Protein 7S5F (pdb70)

Secondary structure (DSSP, 8-state):
-EEEPTTS-EEESB-EE-TT--TTTHHHHHHHHHHHT--EEE--GGGS-HHHHHHHHHHHHHTTSS-STT-EEEEEE-GGGTT-HHHHHHHHHHHHT-S-EEEEEE--S--B----TT-----B-TTS-B-B--SS-HHHHHHHHHHHHHTTSEEEEEEES--HHHHHHHHHH-SS--SEEEEE-BTTB--HHHHHHHHHTT-EEEEESTT--HHHHHHHH-PPPGGG-HHHHHHHHHHT--HHHHHHHHHHHTT-EE----SSHHHHHHHH--SS----HHHHHHHHTT---------HHHHTS-TT-/-EEE-TTS-EEESB-EE-TT--TTTHHHHHHHHHHHT--EEE--GGGT-HHHHHHHHHHHHHTTS--GGG-EEEEEE-GGGTT-HHHHHHHHHHHHT-S-EEEEEE--S--B----TT-----B-TTS-B-B--S--HHHHHHHHHHHHHTTSEEEEEEES--HHHHHHHHHH-SSPPSEEEEE-BTTB--HHHHHHHHHTT-EEEEESTT--HHHHHHHH-PPPGGG-HHHHHHHHHHT--HHHHHHHHHHHTT-EE----S-HHHHHHHH--SS----HHHHHHHHTT---------HHHHTS-TT-/-EEE-TTS-EEESBEEE-TT--GGGHHHHHHHHHHHT--EEE--GGGS-HHHHHHHHHHHHHTTSS-GGG-EEEEEE-GGGTT-HHHHHHHHHHHHT-S-EEEEEE--S--B----TT-----B-TTS-B-B--SS-HHHHHHHHHHHHHTTSEEEEEEES--HHHHHHHHHH-SSPPSEEEEE-BTTB--HHHHHHHHHTT-EEEEESTT--HHHHHHHT-PPPGGG-HHHHHHHHHHT--HHHHHHHHHHHTT-EE----S-HHHHHHHH--SS----HHHHHHHHTT---------HHHHTS-TT-/-EEE-TTS-EEESBEEE-TT--TTTHHHHHHHHHHHT--EEE--GGGT-HHHHHHHHHHHHHTTS--GGG-EEEEEE-GGGTT-HHHHHHHHHHHHT-S-EEEEEE--S--B----TT-----B-TTS-B-B--SS-HHHHHHHHHHHHHTTSEEEEEEES--HHHHHHHHHH-SSPPSEEEEE-BTTB--HHHHHHHHHTT-EEEEESTT--HHHHHHHH-PPPSTT-HHHHHHHHHHT--HHHHHHHHHHHTT-EE----S-HHHHHHHH--SS----HHHHHHHHTT---------HHHHTS-TT-

Nearest PDB structures (foldseek):
  7s5f-assembly2_A  TM=1.002E+00  e=2.301E-65  Apium graveolens
  7s5i-assembly1_A  TM=9.708E-01  e=1.648E-49  Prunus persica
  3mc5-assembly1_A  TM=9.500E-01  e=1.338E-39  Homo sapiens
  2pdc-assembly1_A  TM=9.347E-01  e=1.436E-38  Homo sapiens
  1frb-assembly1_A  TM=9.331E-01  e=3.397E-37  Mus musculus

Solvent-accessible surface area: 50575 Å² total; per-residue (Å²): 144,47,41,87,5,76,48,53,76,143,1,30,1,8,0,0,6,0,74,75,7,82,139,82,74,0,53,77,5,0,4,14,0,3,17,35,16,2,57,1,0,4,0,0,20,36,44,113,2,5,96,34,0,0,74,0,0,95,20,0,51,88,27,65,56,14,140,40,121,86,4,10,0,0,0,1,1,14,0,2,2,4,45,67,5,44,97,8,0,100,33,2,10,155,59,1,93,18,159,39,0,5,0,1,0,0,15,25,38,32,9,5,111,66,28,25,49,20,82,7,134,26,26,80,54,146,112,32,54,7,68,61,38,127,110,61,64,36,65,46,1,0,62,54,0,20,98,0,44,144,76,50,30,3,86,2,2,0,0,1,27,1,59,56,178,50,0,128,63,0,27,72,40,9,185,65,85,0,2,0,0,5,0,3,2,3,0,10,10,6,40,73,87,9,13,154,41,0,67,153,104,42,1,9,0,0,3,29,22,10,23,2,15,27,135,49,1,64,158,124,56,59,20,94,11,0,44,106,20,85,28,0,123,155,5,20,114,120,39,138,23,32,38,13,15,0,1,0,30,8,4,2,53,38,97,0,0,2,10,1,77,8,46,108,53,176,122,0,71,46,5,38,61,0,86,94,30,126,8,40,85,110,3,38,101,88,0,123,94,11,73,111,104,109,76,5,26,42,14,24,178,63,7,39,55,77,53,88,132,145,44,39,90,5,76,46,54,79,142,1,31,2,9,0,1,6,0,67,78,13,94,118,90,52,0,64,86,0,0,39,27,0,2,111,63,35,2,71,0,0,4,0,0,19,35,42,72,6,4,90,35,0,0,83,0,0,99,74,0,52,86,90,127,70,15,143,43,121,69,2,10,0,1,0,1,0,15,0,2,1,4,42,41,4,31,51,5,0,104,21,1,11,139,44,1,94,15,152,38,0,4,0,1,0,0,14,20,0,0,1,4,111,61,26,25,54,19,28,4,20,20,24,19,33,135,114,23,14,3,71,15,32,31,95,23,11,2,39,40,1,0,45,38,0,16,37,0,45,127,55,50,26,3,71,2,2,0,0,1,20,2,28,1,5,3,0,0,5,0,6,19,24,9,156,66,84,0,2,0,0,6,0,2,2,5,0,11,6,4,15,69,26,0,13,109,9,0,68,127,61,41,1,10,0,1,3,30,21,12,22,3,16,24,137,43,0,52,146,76,38,59,16,96,23,1,38,120,22,100,42,0,98,130,5,17,92,124,40,133,24,30,37,12,14,0,2,0,22,8,5,3,51,40,98,0,0,1,9,1,71,7,26,120,62,165,121,0,101,47,6,36,72,0,84,100,24,129,9,48,93,119,3,34,94,89,0,104,100,11,73,130,84,105,56,6,28,30,13,24,94,33,5,34,9,44,3,65,10,138,49,42,85,6,74,47,58,74,142,1,29,3,10,0,1,7,0,63,82,7,105,137,74,97,0,72,80,1,0,30,32,0,2,116,74,32,2,74,0,0,3,0,0,19,35,42,100,3,2,94,34,0,0,75,0,1,103,64,0,55,91,84,121,79,13,132,26,120,62,4,8,0,0,0,1,0,14,0,2,2,3,41,65,2,36,91,6,0,102,24,1,10,152,46,1,89,13,152,35,0,6,0,0,0,0,15,20,0,0,0,3,105,54,29,23,59,24,82,6,136,28,21,74,44,143,110,34,18,3,62,17,29,30,104,40,12,2,39,49,0,0,51,51,0,16,95,0,42,143,75,48,31,2,88,1,2,0,0,1,22,1,25,1,6,2,0,0,5,0,5,19,21,8,150,68,80,0,1,0,0,4,0,2,2,4,0,10,5,4,16,72,26,0,14,100,6,0,70,113,61,41,1,10,0,0,3,28,21,10,22,2,15,28,145,44,0,56,86,135,51,60,16,89,21,0,43,109,21,101,37,0,135,133,1,16,103,126,42,136,20,28,36,10,13,0,2,0,31,7,4,2,54,39,98,1,0,2,9,1,64,8,58,94,62,127,114,0,86,40,5,38,63,0,83,95,31,125,5,45,97,130,3,35,99,67,0,108,96,10,69,127,81,101,61,6,27,42,16,22,182,57,7,29,8,44,2,63,11,133,48,38,86,6,75,46,55,76,148,2,30,1,9,0,0,6,0,74,86,12,92,147,69,82,0,79,90,2,0,29,27,0,1,104,58,31,1,74,1,0,5,0,0,16,27,44,129,6,3,96,30,0,0,78,0,1,97,66,0,52,93,87,134,64,12,125,36,100,76,5,10,0,0,0,1,1,13,0,2,2,5,11,24,2,34,33,9,0,74,24,1,12,153,40,1,98,15,154,39,0,4,0,1,0,0,14,25,39,31,8,3,111,56,28,26,70,19,90,13,140,32,20,73,45,138,110,32,55,7,64,61,43,125,108,42,63,36,67,44,0,0,45,27,0,0,48,0,43,115,71,50,29,3,85,1,2,0,0,1,27,1,60,58,182,52,0,129,60,0,26,74,38,10,124,57,84,0,2,0,0,5,0,2,2,5,0,11,11,5,40,60,90,11,12,137,43,0,67,157,108,43,1,9,0,0,2,29,22,9,22,2,14,26,140,48,1,58,93,138,53,61,13,88,28,1,34,124,22,99,26,0,106,126,5,14,75,116,42,133,23,32,36,13,13,0,1,0,31,8,3,1,54,41,94,0,0,2,9,1,72,8,46,83,58,140,119,0,98,54,5,36,71,0,86,98,31,124,7,50,102,131,4,33,88,71,0,101,100,10,72,122,109,102,67,6,28,44,15,23,198,65,10,36,54,74,56,84,133

Organism: Apium graveolens (NCBI:txid4045)

Structure (mmCIF, N/CA/C/O backbone):
data_7S5F
#
_entry.id   7S5F
#
_cell.length_a   152.202
_cell.length_b   61.779
_cell.length_c   148.063
_cell.angle_alpha   90.000
_cell.angle_beta   107.670
_cell.angle_gamma   90.000
#
_symmetry.space_group_name_H-M   'C 1 2 1'
#
loop_
_entity.id
_entity.type
_entity.pdbx_description
1 polymer 'Manose-6-phosphate reductase'
2 non-polymer 'NADP NICOTINAMIDE-ADENINE-DINUCLEOTIDE PHOSPHATE'
3 non-polymer 'D-MANNONIC ACID'
4 water water
#
loop_
_atom_site.group_PDB
_atom_site.id
_atom_site.type_symbol
_atom_site.label_atom_id
_atom_site.label_alt_id
_atom_site.label_comp_id
_atom_site.label_asym_id
_atom_site.label_entity_id
_atom_site.label_seq_id
_atom_site.pdbx_PDB_ins_code
_atom_site.Cartn_x
_atom_site.Cartn_y
_atom_site.Cartn_z
_atom_site.occupancy
_atom_site.B_iso_or_equiv
_atom_site.auth_seq_id
_atom_site.auth_comp_id
_atom_site.auth_asym_id
_atom_site.auth_atom_id
_atom_site.pdbx_PDB_model_num
ATOM 1 N N . MET A 1 1 ? -21.039 31.807 42.260 1.00 24.89 1 MET B N 1
ATOM 2 C CA . MET A 1 1 ? -22.289 32.081 42.956 1.00 28.75 1 MET B CA 1
ATOM 3 C C . MET A 1 1 ? -22.899 33.398 42.500 1.00 24.48 1 MET B C 1
ATOM 4 O O . MET A 1 1 ? -22.226 34.429 42.435 1.00 21.95 1 MET B O 1
ATOM 9 N N . ALA A 1 2 ? -24.188 33.357 42.184 1.00 20.56 2 ALA B N 1
ATOM 10 C CA . ALA A 1 2 ? -24.865 34.532 41.663 1.00 17.92 2 ALA B CA 1
ATOM 11 C C . ALA A 1 2 ? -26.303 34.538 42.151 1.00 19.87 2 ALA B C 1
ATOM 12 O O . ALA A 1 2 ? -26.867 33.499 42.503 1.00 21.03 2 ALA B O 1
ATOM 14 N N . ILE A 1 3 ? -26.894 35.728 42.156 1.00 17.52 3 ILE B N 1
ATOM 15 C CA . ILE A 1 3 ? -28.299 35.917 42.486 1.00 22.80 3 ILE B CA 1
ATOM 16 C C . ILE A 1 3 ? -29.051 36.230 41.201 1.00 16.58 3 ILE B C 1
ATOM 17 O O . ILE A 1 3 ? -28.583 37.024 40.375 1.00 18.79 3 ILE B O 1
ATOM 22 N N . THR A 1 4 ? -30.206 35.594 41.023 1.00 21.30 4 THR B N 1
ATOM 23 C CA . THR A 1 4 ? -31.044 35.839 39.857 1.00 19.86 4 THR B CA 1
ATOM 24 C C . THR A 1 4 ? -31.920 37.053 40.131 1.00 18.17 4 THR B C 1
ATOM 25 O O . THR A 1 4 ? -32.756 37.027 41.041 1.00 20.39 4 THR B O 1
ATOM 29 N N . LEU A 1 5 ? -31.716 38.116 39.356 1.00 18.03 5 LEU B N 1
ATOM 30 C CA . LEU A 1 5 ? -32.497 39.336 39.511 1.00 19.60 5 LEU B CA 1
ATOM 31 C C . LEU A 1 5 ? -33.921 39.128 38.996 1.00 17.94 5 LEU B C 1
ATOM 32 O O . LEU A 1 5 ? -34.209 38.191 38.246 1.00 18.39 5 LEU B O 1
ATOM 37 N N . ASN A 1 6 ? -34.825 40.026 39.401 1.00 16.55 6 ASN B N 1
ATOM 38 C CA . ASN A 1 6 ? -36.194 39.931 38.901 1.00 19.45 6 ASN B CA 1
ATOM 39 C C . ASN A 1 6 ? -36.291 40.213 37.406 1.00 18.39 6 ASN B C 1
ATOM 40 O O . ASN A 1 6 ? -37.354 39.982 36.817 1.00 21.26 6 ASN B O 1
ATOM 45 N N . SER A 1 7 ? -35.216 40.700 36.787 1.00 17.35 7 SER B N 1
ATOM 46 C CA . SER A 1 7 ? -35.140 40.855 35.337 1.00 20.94 7 SER B CA 1
ATOM 47 C C . SER A 1 7 ? -34.776 39.559 34.621 1.00 20.22 7 SER B C 1
ATOM 48 O O . SER A 1 7 ? -34.805 39.522 33.384 1.00 21.83 7 SER B O 1
ATOM 51 N N . GLY A 1 8 ? -34.418 38.508 35.362 1.00 18.97 8 GLY B N 1
ATOM 52 C CA . GLY A 1 8 ? -34.021 37.238 34.789 1.00 18.77 8 GLY B CA 1
ATOM 53 C C . GLY A 1 8 ? -32.525 37.028 34.683 1.00 18.91 8 GLY B C 1
ATOM 54 O O . GLY A 1 8 ? -32.089 35.892 34.454 1.00 23.79 8 GLY B O 1
ATOM 55 N N . PHE A 1 9 ? -31.728 38.079 34.848 1.00 21.25 9 PHE B N 1
ATOM 56 C CA . PHE A 1 9 ? -30.283 37.990 34.684 1.00 22.36 9 PHE B CA 1
ATOM 57 C C . PHE A 1 9 ? -29.585 37.653 35.993 1.00 19.29 9 PHE B C 1
ATOM 58 O O . PHE A 1 9 ? -30.009 38.078 37.070 1.00 20.74 9 PHE B O 1
ATOM 66 N N . LYS A 1 10 ? -28.502 36.885 35.885 1.00 20.53 10 LYS B N 1
ATOM 67 C CA . LYS A 1 10 ? -27.732 36.437 37.037 1.00 19.04 10 LYS B CA 1
ATOM 68 C C . LYS A 1 10 ? -26.652 37.461 37.360 1.00 20.46 10 LYS B C 1
ATOM 69 O O . LYS A 1 10 ? -25.915 37.894 36.470 1.00 20.20 10 LYS B O 1
ATOM 75 N N . MET A 1 11 ? -26.534 37.830 38.629 1.00 19.22 11 MET B N 1
ATOM 76 C CA . MET A 1 11 ? -25.546 38.833 38.996 1.00 16.78 11 MET B CA 1
ATOM 77 C C . MET A 1 11 ? -24.635 38.246 40.066 1.00 17.22 11 MET B C 1
ATOM 78 O O . MET A 1 11 ? -25.126 37.782 41.107 1.00 14.18 11 MET B O 1
ATOM 83 N N . PRO A 1 12 ? -23.322 38.190 39.835 1.00 17.35 12 PRO B N 1
ATOM 84 C CA . PRO A 1 12 ? -22.428 37.508 40.780 1.00 16.29 12 PRO B CA 1
ATOM 85 C C . PRO A 1 12 ? -22.439 38.177 42.145 1.00 14.37 12 PRO B C 1
ATOM 86 O O . PRO A 1 12 ? -22.383 39.401 42.250 1.00 16.00 12 PRO B O 1
ATOM 90 N N . VAL A 1 13 ? -22.484 37.352 43.200 1.00 16.89 13 VAL B N 1
ATOM 91 C CA . VAL A 1 13 ? -22.617 37.874 44.562 1.00 16.51 13 VAL B CA 1
ATOM 92 C C . VAL A 1 13 ? -21.339 38.491 45.101 1.00 17.29 13 VAL B C 1
ATOM 93 O O . VAL A 1 13 ? -21.376 39.139 46.151 1.00 16.44 13 VAL B O 1
ATOM 97 N N . LEU A 1 14 ? -20.201 38.298 44.435 1.00 17.26 14 LEU B N 1
ATOM 98 C CA . LEU A 1 14 ? -18.990 39.043 44.761 1.00 18.09 14 LEU B CA 1
ATOM 99 C C . LEU A 1 14 ? -18.500 39.805 43.539 1.00 22.03 14 LEU B C 1
ATOM 100 O O . LEU A 1 14 ? -18.234 39.209 42.483 1.00 20.68 14 LEU B O 1
ATOM 105 N N . GLY A 1 15 ? -18.366 41.124 43.704 1.00 18.31 15 GLY B N 1
ATOM 106 C CA . GLY A 1 15 ? -17.793 41.963 42.683 1.00 17.23 15 GLY B CA 1
ATOM 107 C C . GLY A 1 15 ? -16.743 42.882 43.281 1.00 15.63 15 GLY B C 1
ATOM 108 O O . GLY A 1 15 ? -16.517 42.902 44.495 1.00 15.65 15 GLY B O 1
ATOM 109 N N . LEU A 1 16 ? -16.092 43.633 42.404 1.00 15.88 16 LEU B N 1
ATOM 110 C CA . LEU A 1 16 ? -15.042 44.574 42.777 1.00 16.53 16 LEU B CA 1
ATOM 111 C C . LEU A 1 16 ? -15.540 45.998 42.566 1.00 19.80 16 LEU B C 1
ATOM 112 O O . LEU A 1 16 ? -15.951 46.356 41.455 1.00 17.63 16 LEU B O 1
ATOM 117 N N . GLY A 1 17 ? -15.487 46.808 43.624 1.00 14.56 17 GLY B N 1
ATOM 118 C CA . GLY A 1 17 ? -15.790 48.227 43.511 1.00 18.55 17 GLY B CA 1
ATOM 119 C C . GLY A 1 17 ? -14.546 49.030 43.163 1.00 19.75 17 GLY B C 1
ATOM 120 O O . GLY A 1 17 ? -13.441 48.695 43.580 1.00 18.30 17 GLY B O 1
ATOM 121 N N . VAL A 1 18 ? -14.727 50.103 42.386 1.00 14.74 18 VAL B N 1
ATOM 122 C CA . VAL A 1 18 ? -13.587 50.866 41.891 1.00 17.13 18 VAL B CA 1
ATOM 123 C C . VAL A 1 18 ? -13.572 52.304 42.401 1.00 17.16 18 VAL B C 1
ATOM 124 O O . VAL A 1 18 ? -12.764 53.105 41.939 1.00 20.63 18 VAL B O 1
ATOM 128 N N . TRP A 1 19 ? -14.448 52.661 43.337 1.00 16.03 19 TRP B N 1
ATOM 129 C CA . TRP A 1 19 ? -14.361 53.998 43.914 1.00 16.92 19 TRP B CA 1
ATOM 130 C C . TRP A 1 19 ? -13.032 54.156 44.646 1.00 18.40 19 TRP B C 1
ATOM 131 O O . TRP A 1 19 ? -12.602 53.256 45.371 1.00 18.10 19 TRP B O 1
ATOM 142 N N . ARG A 1 20 ? -12.360 55.288 44.406 1.00 20.29 20 ARG B N 1
ATOM 143 C CA . ARG A 1 20 ? -11.092 55.682 45.021 1.00 22.20 20 ARG B CA 1
ATOM 144 C C . ARG A 1 20 ? -9.910 54.854 44.533 1.00 24.83 20 ARG B C 1
ATOM 145 O O . ARG A 1 20 ? -8.836 54.893 45.146 1.00 24.75 20 ARG B O 1
ATOM 153 N N . MET A 1 21 ? -10.068 54.126 43.435 1.00 22.79 21 MET B N 1
ATOM 154 C CA . MET A 1 21 ? -8.935 53.517 42.755 1.00 24.40 21 MET B CA 1
ATOM 155 C C . MET A 1 21 ? -8.207 54.591 41.948 1.00 33.08 21 MET B C 1
ATOM 156 O O . MET A 1 21 ? -8.822 55.271 41.120 1.00 40.01 21 MET B O 1
ATOM 161 N N . ASP A 1 22 ? -6.907 54.745 42.191 1.00 34.66 22 ASP B N 1
ATOM 162 C CA . ASP A 1 22 ? -6.108 55.721 41.453 1.00 49.57 22 ASP B CA 1
ATOM 163 C C . ASP A 1 22 ? -6.155 55.424 39.958 1.00 39.77 22 ASP B C 1
ATOM 164 O O . ASP A 1 22 ? -6.042 54.266 39.542 1.00 33.46 22 ASP B O 1
ATOM 169 N N . ARG A 1 23 ? -6.319 56.473 39.137 1.00 36.99 23 ARG B N 1
ATOM 170 C CA . ARG A 1 23 ? -6.419 56.225 37.699 1.00 40.38 23 ARG B CA 1
ATOM 171 C C . ARG A 1 23 ? -5.153 55.592 37.134 1.00 44.57 23 ARG B C 1
ATOM 172 O O . ARG A 1 23 ? -5.226 54.915 36.102 1.00 48.99 23 ARG B O 1
ATOM 180 N N . ASN A 1 24 ? -4.006 55.790 37.779 1.00 41.82 24 ASN B N 1
ATOM 181 C CA . ASN A 1 24 ? -2.763 55.186 37.317 1.00 47.65 24 ASN B CA 1
ATOM 182 C C . ASN A 1 24 ? -2.650 53.709 37.667 1.00 41.79 24 ASN B C 1
ATOM 183 O O . ASN A 1 24 ? -1.688 53.061 37.242 1.00 48.40 24 ASN B O 1
ATOM 184 N N . GLU A 1 25 ? -3.607 53.167 38.418 1.00 40.26 25 GLU B N 1
ATOM 185 C CA . GLU A 1 25 ? -3.560 51.788 38.871 1.00 38.22 25 GLU B CA 1
ATOM 186 C C . GLU A 1 25 ? -4.789 50.960 38.515 1.00 33.86 25 GLU B C 1
ATOM 187 O O . GLU A 1 25 ? -4.727 49.729 38.633 1.00 34.64 25 GLU B O 1
ATOM 193 N N . ILE A 1 26 ? -5.898 51.584 38.097 1.00 27.71 26 ILE B N 1
ATOM 194 C CA . ILE A 1 26 ? -7.145 50.841 37.889 1.00 35.54 26 ILE B CA 1
ATOM 195 C C . ILE A 1 26 ? -6.936 49.716 36.891 1.00 31.41 26 ILE B C 1
ATOM 196 O O . ILE A 1 26 ? -7.366 48.579 37.108 1.00 33.45 26 ILE B O 1
ATOM 200 N N . LYS A 1 27 ? -6.284 50.024 35.773 1.00 33.86 27 LYS B N 1
ATOM 201 C CA . LYS A 1 27 ? -6.262 49.082 34.664 1.00 33.73 27 LYS B CA 1
ATOM 202 C C . LYS A 1 27 ? -5.490 47.821 35.040 1.00 29.93 27 LYS B C 1
ATOM 203 O O . LYS A 1 27 ? -5.903 46.705 34.701 1.00 34.41 27 LYS B O 1
ATOM 209 N N . ASN A 1 28 ? -4.392 47.973 35.786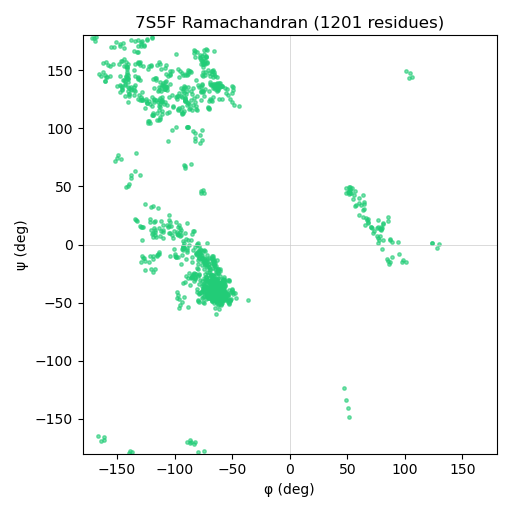 1.00 32.06 28 ASN B N 1
ATOM 210 C CA . ASN A 1 28 ? -3.665 46.806 36.282 1.00 32.91 28 ASN B CA 1
ATOM 211 C C . ASN A 1 28 ? -4.479 46.038 37.317 1.00 30.42 28 ASN B C 1
ATOM 212 O O . ASN A 1 28 ? -4.460 44.801 37.338 1.00 29.40 28 ASN B O 1
ATOM 217 N N . LEU A 1 29 ? -5.179 46.753 38.201 1.00 23.11 29 LEU B N 1
ATOM 218 C CA . LEU A 1 29 ? -5.991 46.082 39.211 1.00 23.96 29 LEU B CA 1
ATOM 219 C C . LEU A 1 29 ? -7.125 45.294 38.570 1.00 25.80 29 LEU B C 1
ATOM 220 O O . LEU A 1 29 ? -7.412 44.163 38.980 1.00 23.13 29 LEU B O 1
ATOM 225 N N . LEU A 1 30 ? -7.773 45.871 37.555 1.00 22.76 30 LEU B N 1
ATOM 226 C CA . LEU A 1 30 ? -8.893 45.197 36.908 1.00 22.38 30 LEU B CA 1
ATOM 227 C C . LEU A 1 30 ? -8.436 43.966 36.140 1.00 25.56 30 LEU B C 1
ATOM 228 O O . LEU A 1 30 ? -9.108 42.927 36.161 1.00 25.82 30 LEU B O 1
ATOM 233 N N . LEU A 1 31 ? -7.306 44.065 35.434 1.00 26.59 31 LEU B N 1
ATOM 234 C CA . LEU A 1 31 ? -6.795 42.895 34.731 1.00 27.11 31 LEU B CA 1
ATOM 235 C C . LEU A 1 31 ? -6.365 41.819 35.717 1.00 28.46 31 LEU B C 1
ATOM 236 O O . LEU A 1 31 ? -6.604 40.628 35.488 1.00 29.54 31 LEU B O 1
ATOM 241 N N . SER A 1 32 ? -5.755 42.222 36.833 1.00 27.68 32 SER B N 1
ATOM 242 C CA . SER A 1 32 ? -5.461 41.269 37.899 1.00 27.48 32 SER B CA 1
ATOM 243 C C . SER A 1 32 ? -6.733 40.600 38.404 1.00 27.50 32 SER B C 1
ATOM 244 O O . SER A 1 32 ? -6.788 39.373 38.546 1.00 27.26 32 SER B O 1
ATOM 247 N N . ALA A 1 33 ? -7.769 41.398 38.681 1.00 23.50 33 ALA B N 1
ATOM 248 C CA . ALA A 1 33 ? -9.022 40.857 39.201 1.00 22.39 33 ALA B CA 1
ATOM 249 C C . ALA A 1 33 ? -9.641 39.853 38.235 1.00 22.55 33 ALA B C 1
ATOM 250 O O . ALA A 1 33 ? -10.096 38.776 38.641 1.00 21.94 33 ALA B O 1
ATOM 252 N N . ILE A 1 34 ? -9.676 40.194 36.948 1.00 22.45 34 ILE B N 1
ATOM 253 C CA . ILE A 1 34 ? -10.253 39.283 35.963 1.00 25.19 34 ILE B CA 1
ATOM 254 C C . ILE A 1 34 ? -9.461 37.982 35.907 1.00 28.32 34 ILE B C 1
ATOM 255 O O . ILE A 1 34 ? -10.037 36.890 35.818 1.00 28.68 34 ILE B O 1
ATOM 260 N N . ASN A 1 35 ? -8.130 38.070 35.970 1.00 25.46 35 ASN B N 1
ATOM 261 C CA . ASN A 1 35 ? -7.319 36.855 36.011 1.00 31.99 35 ASN B CA 1
ATOM 262 C C . ASN A 1 35 ? -7.621 36.020 37.252 1.00 32.75 35 ASN B C 1
ATOM 263 O O . ASN A 1 35 ? -7.618 34.785 37.191 1.00 32.91 35 ASN B O 1
ATOM 268 N N . LEU A 1 36 ? -7.886 36.675 38.387 1.00 25.33 36 LEU B N 1
ATOM 269 C CA . LEU A 1 36 ? -8.224 35.944 39.608 1.00 27.39 36 LEU B CA 1
ATOM 270 C C . LEU A 1 36 ? -9.569 35.246 39.503 1.00 29.33 36 LEU B C 1
ATOM 271 O O . LEU A 1 36 ? -9.804 34.254 40.204 1.00 29.64 36 LEU B O 1
ATOM 276 N N . GLY A 1 37 ? -10.466 35.756 38.665 1.00 26.45 37 GLY B N 1
ATOM 277 C CA . GLY A 1 37 ? -11.812 35.221 38.572 1.00 29.74 37 GLY B CA 1
ATOM 278 C C . GLY A 1 37 ? -12.915 36.233 38.814 1.00 20.90 37 GLY B C 1
ATOM 279 O O . GLY A 1 37 ? -14.087 35.841 38.790 1.00 27.67 37 GLY B O 1
ATOM 280 N N . TYR A 1 38 ? -12.614 37.508 39.060 1.00 24.36 38 TYR B N 1
ATOM 281 C CA . TYR A 1 38 ? -13.669 38.509 39.202 1.00 18.94 38 TYR B CA 1
ATOM 282 C C . TYR A 1 38 ? -14.403 38.680 37.880 1.00 21.12 38 TYR B C 1
ATOM 283 O O . TYR A 1 38 ? -13.782 38.775 36.817 1.00 21.38 38 TYR B O 1
ATOM 292 N N . ARG A 1 39 ? -15.733 38.729 37.954 1.00 18.58 39 ARG B N 1
ATOM 293 C CA . ARG A 1 39 ? -16.565 38.926 36.777 1.00 20.96 39 ARG B CA 1
ATOM 294 C C . ARG A 1 39 ? -17.570 40.054 36.943 1.00 21.55 39 ARG B C 1
ATOM 295 O O . ARG A 1 39 ? -18.200 40.446 35.954 1.00 24.63 39 ARG B O 1
ATOM 303 N N . HIS A 1 40 ? -17.729 40.588 38.149 1.00 15.88 40 HIS B N 1
ATOM 304 C CA . HIS A 1 40 ? -18.692 41.631 38.465 1.00 19.30 40 HIS B CA 1
ATOM 305 C C . HIS A 1 40 ? -17.908 42.852 38.921 1.00 14.81 40 HIS B C 1
ATOM 306 O O . HIS A 1 40 ? -17.086 42.755 39.837 1.00 16.87 40 HIS B O 1
ATOM 313 N N . PHE A 1 41 ? -18.151 43.990 38.273 1.00 17.65 41 PHE B N 1
ATOM 314 C CA . PHE A 1 41 ? -17.407 45.215 38.534 1.00 16.67 41 PHE B CA 1
ATOM 315 C C . PHE A 1 41 ? -18.377 46.362 38.725 1.00 16.30 41 PHE B C 1
ATOM 316 O O . PHE A 1 41 ? -19.258 46.579 37.887 1.00 17.79 41 PHE B O 1
ATOM 324 N N . ASP A 1 42 ? -18.215 47.090 39.827 1.00 16.48 42 ASP B N 1
ATOM 325 C CA . ASP A 1 42 ? -19.120 48.173 40.193 1.00 14.94 42 ASP B CA 1
ATOM 326 C C . ASP A 1 42 ? -18.430 49.494 39.905 1.00 14.13 42 ASP B C 1
ATOM 327 O O . ASP A 1 42 ? -17.435 49.834 40.555 1.00 13.84 42 ASP B O 1
ATOM 332 N N . CYS A 1 43 ? -18.963 50.238 38.946 1.00 13.03 43 CYS B N 1
ATOM 333 C CA . CYS A 1 43 ? -18.390 51.503 38.519 1.00 15.23 43 CYS B CA 1
ATOM 334 C C . CYS A 1 43 ? -19.413 52.608 38.753 1.00 11.70 43 CYS B C 1
ATOM 335 O O . CYS A 1 43 ? -20.526 52.363 39.218 1.00 13.78 43 CYS B O 1
ATOM 338 N N . ALA A 1 44 ? -19.025 53.836 38.432 1.00 15.58 44 ALA B N 1
ATOM 339 C CA . ALA A 1 44 ? -19.949 54.958 38.435 1.00 11.96 44 ALA B CA 1
ATOM 340 C C . ALA A 1 44 ? -19.343 56.057 37.585 1.00 12.40 44 ALA B C 1
ATOM 341 O O . ALA A 1 44 ? -18.124 56.234 37.563 1.00 16.45 44 ALA B O 1
ATOM 343 N N . ALA A 1 45 ? -20.208 56.806 36.900 1.00 16.28 45 ALA B N 1
ATOM 344 C CA . ALA A 1 45 ? -19.729 57.972 36.167 1.00 14.72 45 ALA B CA 1
ATOM 345 C C . ALA A 1 45 ? -18.944 58.911 37.076 1.00 15.47 45 ALA B C 1
ATOM 346 O O . ALA A 1 45 ? -17.876 59.407 36.702 1.00 17.37 45 ALA B O 1
ATOM 348 N N . ASP A 1 46 ? -19.441 59.135 38.287 1.00 15.73 46 ASP B N 1
ATOM 349 C CA . ASP A 1 46 ? -18.849 60.109 39.190 1.00 17.27 46 ASP B CA 1
ATOM 350 C C . ASP A 1 46 ? -17.601 59.605 39.907 1.00 21.95 46 ASP B C 1
ATOM 351 O O . ASP A 1 46 ? -17.017 60.365 40.690 1.00 17.48 46 ASP B O 1
ATOM 356 N N . TYR A 1 47 ? -17.181 58.357 39.681 1.00 18.07 47 TYR B N 1
ATOM 357 C CA . TYR A 1 47 ? -15.883 57.936 40.186 1.00 17.61 47 TYR B CA 1
ATOM 358 C C . TYR A 1 47 ? -14.746 58.443 39.309 1.00 18.05 47 TYR B C 1
ATOM 359 O O . TYR A 1 47 ? -13.582 58.320 39.704 1.00 19.79 47 TYR B O 1
ATOM 368 N N . LYS A 1 48 ? -15.069 59.003 38.137 1.00 20.70 48 LYS B N 1
ATOM 369 C CA . LYS A 1 48 ? -14.139 59.706 37.257 1.00 22.28 48 LYS B CA 1
ATOM 370 C C . LYS A 1 48 ? -13.082 58.792 36.652 1.00 19.44 48 LYS B C 1
ATOM 371 O O . LYS A 1 48 ? -12.029 59.271 36.215 1.00 25.84 48 LYS B O 1
ATOM 377 N N . ASN A 1 49 ? -13.334 57.480 36.608 1.00 21.36 49 ASN B N 1
ATOM 378 C CA . ASN A 1 49 ? -12.375 56.534 36.049 1.00 23.88 49 ASN B CA 1
ATOM 379 C C . ASN A 1 49 ? -13.022 55.553 35.074 1.00 23.76 49 ASN B C 1
ATOM 380 O O . ASN A 1 49 ? -12.442 54.496 34.803 1.00 21.53 49 ASN B O 1
ATOM 385 N N . GLU A 1 50 ? -14.202 55.879 34.533 1.00 21.73 50 GLU B N 1
ATOM 386 C CA . GLU A 1 50 ? -14.827 55.004 33.542 1.00 24.77 50 GLU B CA 1
ATOM 387 C C . GLU A 1 50 ? -13.923 54.787 32.334 1.00 20.91 50 GLU B C 1
ATOM 388 O O . GLU A 1 50 ? -13.877 53.683 31.773 1.00 21.87 50 GLU B O 1
ATOM 394 N N . LEU A 1 51 ? -13.208 55.830 31.909 1.00 23.82 51 LEU B N 1
ATOM 395 C CA . LEU A 1 51 ? -12.332 55.706 30.747 1.00 22.40 51 LEU B CA 1
ATOM 396 C C . LEU A 1 51 ? -11.264 54.648 30.982 1.00 28.37 51 LEU B C 1
ATOM 397 O O . LEU A 1 51 ? -11.012 53.795 30.122 1.00 27.41 51 LEU B O 1
ATOM 402 N N . GLU A 1 52 ? -10.622 54.688 32.149 1.00 24.48 52 GLU B N 1
ATOM 403 C CA . GLU A 1 52 ? -9.583 53.713 32.451 1.00 25.05 52 GLU B CA 1
ATOM 404 C C . GLU A 1 52 ? -10.165 52.320 32.637 1.00 25.07 52 GLU B C 1
ATOM 405 O O . GLU A 1 52 ? -9.510 51.324 32.307 1.00 26.22 52 GLU B O 1
ATOM 411 N N . VAL A 1 53 ? -11.384 52.231 33.170 1.00 24.56 53 VAL B N 1
ATOM 412 C CA . VAL A 1 53 ? -12.060 50.941 33.280 1.00 19.08 53 VAL B CA 1
ATOM 413 C C . VAL A 1 53 ? -12.309 50.356 31.896 1.00 25.50 53 VAL B C 1
ATOM 414 O O . VAL A 1 53 ? -12.027 49.180 31.639 1.00 23.82 53 VAL B O 1
ATOM 418 N N . GLY A 1 54 ? -12.842 51.173 30.982 1.00 26.58 54 GLY B N 1
ATOM 419 C CA . GLY A 1 54 ? -13.110 50.689 29.637 1.00 25.99 54 GLY B CA 1
ATOM 420 C C . GLY A 1 54 ? -11.856 50.230 28.922 1.00 27.20 54 GLY B C 1
ATOM 421 O O . GLY A 1 54 ? -11.884 49.261 28.159 1.00 25.73 54 GLY B O 1
ATOM 422 N N . GLU A 1 55 ? -10.733 50.910 29.173 1.00 23.69 55 GLU B N 1
ATOM 423 C CA . GLU A 1 55 ? -9.469 50.501 28.572 1.00 27.74 55 GLU B CA 1
ATOM 424 C C . GLU A 1 55 ? -9.025 49.143 29.097 1.00 23.05 55 GLU B C 1
ATOM 425 O O . GLU A 1 55 ? -8.523 48.310 28.333 1.00 25.32 55 GLU B O 1
ATOM 431 N N . ALA A 1 56 ? -9.212 48.902 30.397 1.00 23.83 56 ALA B N 1
ATOM 432 C CA . ALA A 1 56 ? -8.880 47.601 30.968 1.00 22.16 56 ALA B CA 1
ATOM 433 C C . ALA A 1 56 ? -9.736 46.504 30.352 1.00 25.29 56 ALA B C 1
ATOM 434 O O . ALA A 1 56 ? -9.223 45.457 29.940 1.00 24.79 56 ALA B O 1
ATOM 436 N N . PHE A 1 57 ? -11.049 46.738 30.264 1.00 25.70 57 PHE B N 1
ATOM 437 C CA . PHE A 1 57 ? -11.950 45.729 29.718 1.00 22.78 57 PHE B CA 1
ATOM 438 C C . PHE A 1 57 ? -11.637 45.456 28.253 1.00 24.53 57 PHE B C 1
ATOM 439 O O . PHE A 1 57 ? -11.606 44.300 27.819 1.00 25.75 57 PHE B O 1
ATOM 447 N N . LYS A 1 58 ? -11.421 46.521 27.472 1.00 24.78 58 LYS B N 1
ATOM 448 C CA . LYS A 1 58 ? -11.027 46.375 26.072 1.00 24.19 58 LYS B CA 1
ATOM 449 C C . LYS A 1 58 ? -9.822 45.456 25.916 1.00 32.57 58 LYS B C 1
ATOM 450 O O . LYS A 1 58 ? -9.813 44.563 25.061 1.00 26.29 58 LYS B O 1
ATOM 456 N N . GLU A 1 59 ? -8.778 45.680 26.720 1.00 25.40 59 GLU B N 1
ATOM 457 C CA . GLU A 1 59 ? -7.602 44.821 26.631 1.00 31.06 59 GLU B CA 1
ATOM 458 C C . GLU A 1 59 ? -7.938 43.395 27.042 1.00 28.11 59 GLU B C 1
ATOM 459 O O . GLU A 1 59 ? -7.428 42.439 26.453 1.00 27.46 59 GLU B O 1
ATOM 465 N N . ALA A 1 60 ? -8.806 43.234 28.046 1.00 24.93 60 ALA B N 1
ATOM 466 C CA . ALA A 1 60 ? -9.220 41.896 28.455 1.00 29.22 60 ALA B CA 1
ATOM 467 C C . ALA A 1 60 ? -9.921 41.167 27.315 1.00 27.97 60 ALA B C 1
ATOM 468 O O . ALA A 1 60 ? -9.698 39.969 27.102 1.00 27.95 60 ALA B O 1
ATOM 470 N N . PHE A 1 61 ? -10.766 41.876 26.564 1.00 30.63 61 PHE B N 1
ATOM 471 C CA . PHE A 1 61 ? -11.467 41.249 25.450 1.00 25.75 61 PHE B CA 1
ATOM 472 C C . PHE A 1 61 ? -10.519 40.972 24.293 1.00 31.52 61 PHE B C 1
ATOM 473 O O . PHE A 1 61 ? -10.566 39.895 23.684 1.00 31.04 61 PHE B O 1
ATOM 481 N N . ASP A 1 62 ? -9.643 41.930 23.983 1.00 29.45 62 ASP B N 1
ATOM 482 C CA . ASP A 1 62 ? -8.782 41.792 22.815 1.00 31.75 62 ASP B CA 1
ATOM 483 C C . ASP A 1 62 ? -7.764 40.677 22.996 1.00 30.82 62 ASP B C 1
ATOM 484 O O . ASP A 1 62 ? -7.330 40.073 22.008 1.00 35.04 62 ASP B O 1
ATOM 489 N N . THR A 1 63 ? -7.366 40.397 24.237 1.00 32.72 63 THR B N 1
ATOM 490 C CA . THR A 1 63 ? -6.417 39.334 24.539 1.00 34.04 63 THR B CA 1
ATOM 491 C C . THR A 1 63 ? -7.104 38.026 24.914 1.00 34.81 63 THR B C 1
ATOM 492 O O . THR A 1 63 ? -6.433 37.101 25.382 1.00 37.64 63 THR B O 1
ATOM 496 N N . ASP A 1 64 ? -8.420 37.931 24.714 1.00 32.68 64 ASP B N 1
ATOM 497 C CA . ASP A 1 64 ? -9.202 36.725 24.980 1.00 32.13 64 ASP B CA 1
ATOM 498 C C . ASP A 1 64 ? -9.126 36.300 26.441 1.00 32.12 64 ASP B C 1
ATOM 499 O O . ASP A 1 64 ? -9.310 35.120 26.764 1.00 37.37 64 ASP B O 1
ATOM 504 N N . LEU A 1 65 ? -8.861 37.254 27.331 1.00 28.23 65 LEU B N 1
ATOM 505 C CA . LEU A 1 65 ? -8.821 36.949 28.755 1.00 28.12 65 LEU B CA 1
ATOM 506 C C . LEU A 1 65 ? -10.206 36.562 29.267 1.00 30.53 65 LEU B C 1
ATOM 507 O O . LEU A 1 65 ? -10.353 35.578 30.000 1.00 36.03 65 LEU B O 1
ATOM 512 N N . VAL A 1 66 ? -11.232 37.335 28.898 1.00 30.55 66 VAL B N 1
ATOM 513 C CA . VAL A 1 66 ? -12.634 36.976 29.094 1.00 27.02 66 VAL B CA 1
ATOM 514 C C . VAL A 1 66 ? -13.439 37.483 27.908 1.00 25.16 66 VAL B C 1
ATOM 515 O O . VAL A 1 66 ? -12.960 38.265 27.084 1.00 29.57 66 VAL B O 1
ATOM 519 N N . LYS A 1 67 ? -14.687 37.030 27.842 1.00 25.65 67 LYS B N 1
ATOM 520 C CA . LYS A 1 67 ? -15.664 37.528 26.889 1.00 33.22 67 LYS B CA 1
ATOM 521 C C . LYS A 1 67 ? -16.641 38.457 27.594 1.00 29.99 67 LYS B C 1
ATOM 522 O O . LYS A 1 67 ? -16.976 38.258 28.766 1.00 26.50 67 LYS B O 1
ATOM 528 N N . ARG A 1 68 ? -17.091 39.476 26.852 1.00 24.67 68 ARG B N 1
ATOM 529 C CA . ARG A 1 68 ? -18.020 40.468 27.390 1.00 22.98 68 ARG B CA 1
ATOM 530 C C . ARG A 1 68 ? -19.207 39.819 28.093 1.00 23.03 68 ARG B C 1
ATOM 531 O O . ARG A 1 68 ? -19.635 40.278 29.158 1.00 21.59 68 ARG B O 1
ATOM 539 N N . GLU A 1 69 ? -19.748 38.745 27.514 1.00 24.44 69 GLU B N 1
ATOM 540 C CA . GLU A 1 69 ? -20.978 38.153 28.026 1.00 32.44 69 GLU B CA 1
ATOM 541 C C . GLU A 1 69 ? -20.808 37.525 29.405 1.00 27.20 69 GLU B C 1
ATOM 542 O O . GLU A 1 69 ? -21.805 37.330 30.110 1.00 26.85 69 GLU B O 1
ATOM 548 N N . ASP A 1 70 ? -19.581 37.211 29.807 1.00 23.71 70 ASP B N 1
ATOM 549 C CA . ASP A 1 70 ? -19.330 36.633 31.122 1.00 23.15 70 ASP B CA 1
ATOM 550 C C . ASP A 1 70 ? -19.014 37.683 32.179 1.00 21.38 70 ASP B C 1
ATOM 551 O O . ASP A 1 70 ? -18.833 37.331 33.349 1.00 26.57 70 ASP B O 1
ATOM 556 N N . LEU A 1 71 ? -18.942 38.955 31.799 1.00 19.68 71 LEU B N 1
ATOM 557 C CA . LEU A 1 71 ? -18.745 40.046 32.740 1.00 21.52 71 LEU B CA 1
ATOM 558 C C . LEU A 1 71 ? -20.087 40.659 33.100 1.00 22.18 71 LEU B C 1
ATOM 559 O O . LEU A 1 71 ? -20.980 40.760 32.255 1.00 19.49 71 LEU B O 1
ATOM 564 N N . PHE A 1 72 ? -20.214 41.072 34.358 1.00 18.41 72 PHE B N 1
ATOM 565 C CA . PHE A 1 72 ? -21.348 41.844 34.846 1.00 16.70 72 PHE B CA 1
ATOM 566 C C . PHE A 1 72 ? -20.835 43.233 35.199 1.00 16.65 72 PHE B C 1
ATOM 567 O O . PHE A 1 72 ? -20.124 43.403 36.194 1.00 19.28 72 PHE B O 1
ATOM 575 N N . ILE A 1 73 ? -21.194 44.223 34.389 1.00 17.02 73 ILE B N 1
ATOM 576 C CA . ILE A 1 73 ? -20.688 45.580 34.544 1.00 14.51 73 ILE B CA 1
ATOM 577 C C . ILE A 1 73 ? -21.829 46.492 34.977 1.00 14.88 73 ILE B C 1
ATOM 578 O O . ILE A 1 73 ? -22.861 46.583 34.300 1.00 16.17 73 ILE B O 1
ATOM 583 N N . THR A 1 74 ? -21.629 47.165 36.103 1.00 15.06 74 THR B N 1
ATOM 584 C CA . THR A 1 74 ? -22.551 48.154 36.640 1.00 14.19 74 THR B CA 1
ATOM 585 C C . THR A 1 74 ? -21.929 49.537 36.530 1.00 15.24 74 THR B C 1
ATOM 586 O O . THR A 1 74 ? -20.744 49.710 36.818 1.00 15.73 74 THR B O 1
ATOM 590 N N . THR A 1 75 ? -22.724 50.526 36.126 1.00 12.51 75 THR B N 1
ATOM 591 C CA . THR A 1 75 ? -22.354 51.907 36.384 1.00 14.08 75 THR B CA 1
ATOM 592 C C . THR A 1 75 ? -23.615 52.660 36.793 1.00 13.07 75 THR B C 1
ATOM 593 O O . THR A 1 75 ? -24.697 52.073 36.926 1.00 14.15 75 THR B O 1
ATOM 597 N N . LYS A 1 76 ? -23.461 53.956 37.061 1.00 11.78 76 LYS B N 1
ATOM 598 C CA . LYS A 1 76 ? -24.483 54.705 37.780 1.00 12.72 76 LYS B CA 1
ATOM 599 C C . LYS A 1 76 ? -24.668 56.101 37.201 1.00 15.23 76 LYS B C 1
ATOM 600 O O . LYS A 1 76 ? -23.718 56.747 36.751 1.00 14.25 76 LYS B O 1
ATOM 606 N N . LEU A 1 77 ? -25.920 56.552 37.254 1.00 11.80 77 LEU B N 1
ATOM 607 C CA . LEU A 1 77 ? -26.337 57.890 36.855 1.00 16.29 77 LEU B CA 1
ATOM 608 C C . LEU A 1 77 ? -26.046 58.865 37.986 1.00 16.82 77 LEU B C 1
ATOM 609 O O . LEU A 1 77 ? -26.608 58.720 39.077 1.00 15.02 77 LEU B O 1
ATOM 614 N N . TRP A 1 78 ? -25.206 59.870 37.735 1.00 13.45 78 TRP B N 1
ATOM 615 C CA . TRP A 1 78 ? -24.927 60.814 38.808 1.00 12.84 78 TRP B CA 1
ATOM 616 C C . TRP A 1 78 ? -26.102 61.772 39.016 1.00 15.28 78 TRP B C 1
ATOM 617 O O . TRP A 1 78 ? -26.935 61.989 38.128 1.00 16.57 78 TRP B O 1
ATOM 628 N N . ASN A 1 79 ? -26.147 62.349 40.225 1.00 15.02 79 ASN B N 1
ATOM 629 C CA . ASN A 1 79 ? -27.194 63.295 40.605 1.00 13.78 79 ASN B CA 1
ATOM 630 C C . ASN A 1 79 ? -27.347 64.433 39.609 1.00 15.44 79 ASN B C 1
ATOM 631 O O . ASN A 1 79 ? -28.435 64.998 39.481 1.00 15.28 79 ASN B O 1
ATOM 636 N N . SER A 1 80 ? -26.264 64.826 38.943 1.00 14.90 80 SER B N 1
ATOM 637 C CA . SER A 1 80 ? -26.305 65.968 38.035 1.00 16.89 80 SER B CA 1
ATOM 638 C C . SER A 1 80 ? -26.992 65.650 36.713 1.00 16.98 80 SER B C 1
ATOM 639 O O . SER A 1 80 ? -27.187 66.558 35.897 1.00 16.39 80 SER B O 1
ATOM 642 N N . ASP A 1 81 ? -27.368 64.392 36.489 1.00 14.46 81 ASP B N 1
ATOM 643 C CA . ASP A 1 81 ? -27.871 63.929 35.201 1.00 15.87 81 ASP B CA 1
ATOM 644 C C . ASP A 1 81 ? -29.272 63.338 35.308 1.00 18.60 81 ASP B C 1
ATOM 645 O O . ASP A 1 81 ? -29.686 62.576 34.424 1.00 15.98 81 ASP B O 1
ATOM 650 N N . HIS A 1 82 ? -30.008 63.653 36.378 1.00 14.90 82 HIS B N 1
ATOM 651 C CA . HIS A 1 82 ? -31.353 63.101 36.520 1.00 17.06 82 HIS B CA 1
ATOM 652 C C . HIS A 1 82 ? -32.302 63.600 35.435 1.00 16.90 82 HIS B C 1
ATOM 653 O O . HIS A 1 82 ? -33.322 62.951 35.173 1.00 15.83 82 HIS B O 1
ATOM 660 N N . GLY A 1 83 ? -31.989 64.729 34.805 1.00 16.06 83 GLY B N 1
ATOM 661 C CA . GLY A 1 83 ? -32.726 65.242 33.667 1.00 16.80 83 GLY B CA 1
ATOM 662 C C . GLY A 1 83 ? -32.088 64.980 32.318 1.00 17.64 83 GLY B C 1
ATOM 663 O O . GLY A 1 83 ? -32.521 65.568 31.320 1.00 22.70 83 GLY B O 1
ATOM 664 N N . HIS A 1 84 ? -31.073 64.119 32.255 1.00 18.03 84 HIS B N 1
ATOM 665 C CA . HIS A 1 84 ? -30.368 63.784 31.019 1.00 20.67 84 HIS B CA 1
ATOM 666 C C . HIS A 1 84 ? -30.008 62.299 31.033 1.00 22.23 84 HIS B C 1
ATOM 667 O O . HIS A 1 84 ? -28.869 61.913 30.772 1.00 18.98 84 HIS B O 1
ATOM 674 N N . VAL A 1 85 ? -30.997 61.447 31.333 1.00 16.61 85 VAL B N 1
ATOM 675 C CA . VAL A 1 85 ? -30.723 60.047 31.667 1.00 18.94 85 VAL B CA 1
ATOM 676 C C . VAL A 1 85 ? -30.138 59.299 30.476 1.00 19.70 85 VAL B C 1
ATOM 677 O O . VAL A 1 85 ? -29.076 58.672 30.578 1.00 20.08 85 VAL B O 1
ATOM 681 N N . ILE A 1 86 ? -30.835 59.326 29.338 1.00 19.64 86 ILE B N 1
ATOM 682 C CA . ILE A 1 86 ? -30.407 58.535 28.188 1.00 22.82 86 ILE B CA 1
ATOM 683 C C . ILE A 1 86 ? -29.052 59.014 27.682 1.00 20.99 86 ILE B C 1
ATOM 684 O O . ILE A 1 86 ? -28.197 58.214 27.290 1.00 21.86 86 ILE B O 1
ATOM 689 N N . GLU A 1 87 ? -28.830 60.326 27.694 1.00 20.80 87 GLU B N 1
ATOM 690 C CA . GLU A 1 87 ? -27.575 60.878 27.194 1.00 19.61 87 GLU B CA 1
ATOM 691 C C . GLU A 1 87 ? -26.422 60.550 28.144 1.00 24.39 87 GLU B C 1
ATOM 692 O O . GLU A 1 87 ? -25.304 60.247 27.704 1.00 19.75 87 GLU B O 1
ATOM 698 N N . ALA A 1 88 ? -26.692 60.545 29.454 1.00 18.89 88 ALA B N 1
ATOM 699 C CA . ALA A 1 88 ? -25.665 60.155 30.418 1.00 23.59 88 ALA B CA 1
ATOM 700 C C . ALA A 1 88 ? -25.333 58.668 30.313 1.00 22.16 88 ALA B C 1
ATOM 701 O O . ALA A 1 88 ? -24.166 58.273 30.446 1.00 20.62 88 ALA B O 1
ATOM 703 N N . CYS A 1 89 ? -26.340 57.827 30.070 1.00 17.00 89 CYS B N 1
ATOM 704 C CA . CYS A 1 89 ? -26.073 56.400 29.927 1.00 16.86 89 CYS B CA 1
ATOM 705 C C . CYS A 1 89 ? -25.220 56.132 28.694 1.00 20.96 89 CYS B C 1
ATOM 706 O O . CYS A 1 89 ? -24.215 55.417 28.762 1.00 19.46 89 CYS B O 1
ATOM 709 N N . LYS A 1 90 ? -25.592 56.724 27.558 1.00 21.30 90 LYS B N 1
ATOM 710 C CA . LYS A 1 90 ? -24.791 56.564 26.354 1.00 18.47 90 LYS B CA 1
ATOM 711 C C . LYS A 1 90 ? -23.365 57.066 26.552 1.00 19.28 90 LYS B C 1
ATOM 712 O O . LYS A 1 90 ? -22.430 56.531 25.943 1.00 20.18 90 LYS B O 1
ATOM 718 N N . ASN A 1 91 ? -23.170 58.089 27.387 1.00 18.72 91 ASN B N 1
ATOM 719 C CA . ASN A 1 91 ? -21.814 58.575 27.622 1.00 22.37 91 ASN B CA 1
ATOM 720 C C . ASN A 1 91 ? -21.014 57.584 28.453 1.00 24.82 91 ASN B C 1
ATOM 721 O O . ASN A 1 91 ? -19.833 57.340 28.169 1.00 22.39 91 ASN B O 1
ATOM 726 N N . SER A 1 92 ? -21.639 57.004 29.482 1.00 18.72 92 SER B N 1
ATOM 727 C CA . SER A 1 92 ? -20.989 55.933 30.234 1.00 21.98 92 SER B CA 1
ATOM 728 C C . SER A 1 92 ? -20.615 54.779 29.313 1.00 23.50 92 SER B C 1
ATOM 729 O O . SER A 1 92 ? -19.501 54.247 29.388 1.00 21.12 92 SER B O 1
ATOM 732 N N . LEU A 1 93 ? -21.537 54.384 28.428 1.00 19.83 93 LEU B N 1
ATOM 733 C CA . LEU A 1 93 ? -21.248 53.309 27.487 1.00 21.34 93 LEU B CA 1
ATOM 734 C C . LEU A 1 93 ? -20.056 53.652 26.608 1.00 22.81 93 LEU B C 1
ATOM 735 O O . LEU A 1 93 ? -19.260 52.775 26.258 1.00 22.43 93 LEU B O 1
ATOM 740 N N . LYS A 1 94 ? -19.914 54.924 26.245 1.00 21.47 94 LYS B N 1
ATOM 741 C CA . LYS A 1 94 ? -18.842 55.288 25.334 1.00 20.95 94 LYS B CA 1
ATOM 742 C C . LYS A 1 94 ? -17.499 55.321 26.059 1.00 24.37 94 LYS B C 1
ATOM 743 O O . LYS A 1 94 ? -16.490 54.846 25.522 1.00 25.12 94 LYS B O 1
ATOM 749 N N . LYS A 1 95 ? -17.470 55.832 27.291 1.00 19.84 95 LYS B N 1
ATOM 750 C CA . LYS A 1 95 ? -16.228 55.811 28.062 1.00 27.02 95 LYS B CA 1
ATOM 751 C C . LYS A 1 95 ? -15.804 54.383 28.400 1.00 26.25 95 LYS B C 1
ATOM 752 O O . LYS A 1 95 ? -14.611 54.052 28.352 1.00 21.43 95 LYS B O 1
ATOM 758 N N . LEU A 1 96 ? -16.763 53.528 28.745 1.00 20.43 96 LEU B N 1
ATOM 759 C CA . LEU A 1 96 ? -16.488 52.130 29.054 1.00 18.27 96 LEU B CA 1
ATOM 760 C C . LEU A 1 96 ? -16.275 51.277 27.811 1.00 25.05 96 LEU B C 1
ATOM 761 O O . LEU A 1 96 ? -15.880 50.111 27.942 1.00 22.82 96 LEU B O 1
ATOM 766 N N . GLN A 1 97 ? -16.527 51.833 26.619 1.00 22.28 97 GLN B N 1
ATOM 767 C CA . GLN A 1 97 ? -16.360 51.140 25.338 1.00 27.87 97 GLN B CA 1
ATOM 768 C C . GLN A 1 97 ? -17.249 49.901 25.243 1.00 25.48 97 GLN B C 1
ATOM 769 O O . GLN A 1 97 ? -16.850 48.866 24.706 1.00 26.74 97 GLN B O 1
ATOM 775 N N . LEU A 1 98 ? -18.479 50.020 25.733 1.00 24.26 98 LEU B N 1
ATOM 776 C CA . LEU A 1 98 ? -19.432 48.920 25.762 1.00 25.27 98 LEU B CA 1
ATOM 777 C C . LEU A 1 98 ? -20.625 49.216 24.860 1.00 22.78 98 LEU B C 1
ATOM 778 O O . LEU A 1 98 ? -20.951 50.376 24.593 1.00 25.50 98 LEU B O 1
ATOM 783 N N . GLU A 1 99 ? -21.269 48.149 24.381 1.00 23.11 99 GLU B N 1
ATOM 784 C CA . GLU A 1 99 ? -22.523 48.284 23.650 1.00 23.22 99 GLU B CA 1
ATOM 785 C C . GLU A 1 99 ? -23.732 48.225 24.566 1.00 22.93 99 GLU B C 1
ATOM 786 O O . GLU A 1 99 ? -24.779 48.798 24.238 1.00 21.96 99 GLU B O 1
ATOM 792 N N . TYR A 1 100 ? -23.609 47.539 25.700 1.00 21.01 100 TYR B N 1
ATOM 793 C CA . TYR A 1 100 ? -24.684 47.458 26.678 1.00 22.56 100 TYR B CA 1
ATOM 794 C C . TYR A 1 100 ? -24.086 47.405 28.075 1.00 23.97 100 TYR B C 1
ATOM 795 O O . TYR A 1 100 ? -22.923 47.034 28.267 1.00 20.02 100 TYR B O 1
ATOM 804 N N . LEU A 1 101 ? -24.903 47.792 29.048 1.00 18.05 101 LEU B N 1
ATOM 805 C CA . LEU A 1 101 ? -24.595 47.642 30.460 1.00 21.39 101 LEU B CA 1
ATOM 806 C C . LEU A 1 101 ? -25.428 46.505 31.036 1.00 15.64 101 LEU B C 1
ATOM 807 O O . LEU A 1 101 ? -26.582 46.299 30.644 1.00 17.81 101 LEU B O 1
ATOM 812 N N . ASP A 1 102 ? -24.839 45.769 31.982 1.00 16.65 102 ASP B N 1
ATOM 813 C CA . ASP A 1 102 ? -25.622 44.762 32.690 1.00 15.93 102 ASP B CA 1
ATOM 814 C C . ASP A 1 102 ? -26.555 45.408 33.702 1.00 15.92 102 ASP B C 1
ATOM 815 O O . ASP A 1 102 ? -27.699 44.965 33.874 1.00 18.24 102 ASP B O 1
ATOM 820 N N . LEU A 1 103 ? -26.090 46.470 34.357 1.00 16.76 103 LEU B N 1
ATOM 821 C CA . LEU A 1 103 ? -26.851 47.140 35.402 1.00 13.80 103 LEU B CA 1
ATOM 822 C C . LEU A 1 103 ? -26.563 48.633 35.372 1.00 12.74 103 LEU B C 1
ATOM 823 O O . LEU A 1 103 ? -25.400 49.039 35.313 1.00 14.21 103 LEU B O 1
ATOM 828 N N . TYR A 1 104 ? -27.621 49.442 35.428 1.00 13.58 104 TYR B N 1
ATOM 829 C CA . TYR A 1 104 ? -27.500 50.893 35.492 1.00 12.30 104 TYR B CA 1
ATOM 830 C C . TYR A 1 104 ? -28.327 51.379 36.670 1.00 12.00 104 TYR B C 1
ATOM 831 O O . TYR A 1 104 ? -29.519 51.067 36.756 1.00 13.30 104 TYR B O 1
ATOM 840 N N . LEU A 1 105 ? -27.698 52.124 37.577 1.00 13.51 105 LEU B N 1
ATOM 841 C CA . LEU A 1 105 ? -28.319 52.515 38.835 1.00 13.75 105 LEU B CA 1
ATOM 842 C C . LEU A 1 105 ? -28.490 54.023 38.917 1.00 14.96 105 LEU B C 1
ATOM 843 O O . LEU A 1 105 ? -27.609 54.779 38.500 1.00 14.45 105 LEU B O 1
ATOM 848 N N . ILE A 1 106 ? -29.612 54.460 39.489 1.00 12.88 106 ILE B N 1
ATOM 849 C CA . ILE A 1 106 ? -29.682 55.829 39.990 1.00 10.69 106 ILE B CA 1
ATOM 850 C C . ILE A 1 106 ? -28.797 55.908 41.227 1.00 12.80 106 ILE B C 1
ATOM 851 O O . ILE A 1 106 ? -29.031 55.206 42.216 1.00 12.66 106 ILE B O 1
ATOM 856 N N . HIS A 1 107 ? -27.759 56.748 41.162 1.00 10.85 107 HIS B N 1
ATOM 857 C CA . HIS A 1 107 ? -26.705 56.720 42.181 1.00 13.25 107 HIS B CA 1
ATOM 858 C C . HIS A 1 107 ? -27.231 57.147 43.548 1.00 13.07 107 HIS B C 1
ATOM 859 O O . HIS A 1 107 ? -26.888 56.534 44.568 1.00 11.73 107 HIS B O 1
ATOM 866 N N . PHE A 1 108 ? -28.027 58.209 43.594 1.00 12.45 108 PHE B N 1
ATOM 867 C CA . PHE A 1 108 ? -28.638 58.724 44.808 1.00 13.27 108 PHE B CA 1
ATOM 868 C C . PHE A 1 108 ? -30.051 59.175 44.484 1.00 12.62 108 PHE B C 1
ATOM 869 O O . PHE A 1 108 ? -30.321 59.602 43.357 1.00 12.21 108 PHE B O 1
ATOM 877 N N . PRO A 1 109 ? -30.963 59.147 45.473 1.00 11.55 109 PRO B N 1
ATOM 878 C CA . PRO A 1 109 ? -32.279 59.788 45.345 1.00 8.95 109 PRO B CA 1
ATOM 879 C C . PRO A 1 109 ? -32.188 61.311 45.455 1.00 13.09 109 PRO B C 1
ATOM 880 O O . PRO A 1 109 ? -32.986 61.957 46.134 1.00 13.65 109 PRO B O 1
ATOM 884 N N . MET A 1 110 ? -31.200 61.879 44.770 1.00 13.59 110 MET B N 1
ATOM 885 C CA . MET A 1 110 ? -30.879 63.302 44.761 1.00 13.70 110 MET B CA 1
ATOM 886 C C . MET A 1 110 ? -30.634 63.753 43.333 1.00 13.61 110 MET B C 1
ATOM 887 O O . MET A 1 110 ? -29.893 63.096 42.600 1.00 14.64 110 MET B O 1
ATOM 892 N N . ALA A 1 111 ? -31.251 64.868 42.947 1.00 12.89 111 ALA B N 1
ATOM 893 C CA . ALA A 1 111 ? -30.937 65.547 41.698 1.00 14.18 111 ALA B CA 1
ATOM 894 C C . ALA A 1 111 ? -30.306 66.889 42.027 1.00 15.05 111 ALA B C 1
ATOM 895 O O . ALA A 1 111 ? -30.826 67.628 42.873 1.00 16.38 111 ALA B O 1
ATOM 897 N N . SER A 1 112 ? -29.192 67.200 41.365 1.00 14.81 112 SER B N 1
ATOM 898 C CA . SER A 1 112 ? -28.526 68.483 41.527 1.00 15.59 112 SER B CA 1
ATOM 899 C C . SER A 1 112 ? -28.275 69.108 40.159 1.00 15.64 112 SER B C 1
ATOM 900 O O . SER A 1 112 ? -28.521 68.494 39.121 1.00 19.10 112 SER B O 1
ATOM 903 N N . LYS A 1 113 ? -27.772 70.342 40.176 1.00 16.51 113 LYS B N 1
ATOM 904 C CA . LYS A 1 113 ? -27.629 71.130 38.953 1.00 20.03 113 LYS B CA 1
ATOM 905 C C . LYS A 1 113 ? -26.788 70.395 37.913 1.00 19.36 113 LYS B C 1
ATOM 906 O O . LYS A 1 113 ? -25.728 69.844 38.225 1.00 19.66 113 LYS B O 1
ATOM 912 N N . HIS A 1 114 ? -27.268 70.392 36.670 1.00 18.62 114 HIS B N 1
ATOM 913 C CA . HIS A 1 114 ? -26.572 69.694 35.598 1.00 17.96 114 HIS B CA 1
ATOM 914 C C . HIS A 1 114 ? -25.217 70.342 35.329 1.00 21.03 114 HIS B C 1
ATOM 915 O O . HIS A 1 114 ? -25.093 71.570 35.264 1.00 21.91 114 HIS B O 1
ATOM 922 N N . SER A 1 115 ? -24.195 69.503 35.159 1.00 19.29 115 SER B N 1
ATOM 923 C CA . SER A 1 115 ? -22.825 69.974 34.989 1.00 20.28 115 SER B CA 1
ATOM 924 C C . SER A 1 115 ? -22.211 69.522 33.670 1.00 25.10 115 SER B C 1
ATOM 925 O O . SER A 1 115 ? -20.991 69.635 33.491 1.00 23.92 115 SER B O 1
ATOM 928 N N . GLY A 1 116 ? -23.014 69.008 32.753 1.00 22.50 116 GLY B N 1
ATOM 929 C CA . GLY A 1 116 ? -22.525 68.584 31.458 1.00 27.58 116 GLY B CA 1
ATOM 930 C C . GLY A 1 116 ? -22.420 67.074 31.353 1.00 23.39 116 GLY B C 1
ATOM 931 O O . GLY A 1 116 ? -22.137 66.368 32.329 1.00 24.63 116 GLY B O 1
ATOM 932 N N . ILE A 1 117 ? -22.648 66.568 30.147 1.00 25.00 117 ILE B N 1
ATOM 933 C CA . ILE A 1 117 ? -22.594 65.133 29.892 1.00 23.01 117 ILE B CA 1
ATOM 934 C C . ILE A 1 117 ? -21.145 64.674 29.865 1.00 24.50 117 ILE B C 1
ATOM 935 O O . ILE A 1 117 ? -20.311 65.236 29.143 1.00 26.77 117 ILE B O 1
ATOM 940 N N . GLY A 1 118 ? -20.845 63.641 30.647 1.00 23.15 118 GLY B N 1
ATOM 941 C CA . GLY A 1 118 ? -19.489 63.156 30.775 1.00 26.34 118 GLY B CA 1
ATOM 942 C C . GLY A 1 118 ? -18.636 63.941 31.738 1.00 27.05 118 GLY B C 1
ATOM 943 O O . GLY A 1 118 ? -17.438 63.651 31.862 1.00 29.47 118 GLY B O 1
ATOM 944 N N . THR A 1 119 ? -19.216 64.926 32.424 1.00 25.26 119 THR B N 1
ATOM 945 C CA . THR A 1 119 ? -18.493 65.787 33.345 1.00 21.83 119 THR B CA 1
ATOM 946 C C . THR A 1 119 ? -19.354 65.988 34.591 1.00 20.93 119 THR B C 1
ATOM 947 O O . THR A 1 119 ? -19.742 67.097 34.948 1.00 23.99 119 THR B O 1
ATOM 951 N N . THR A 1 120 ? -19.665 64.885 35.263 1.00 19.22 120 THR B N 1
ATOM 952 C CA . THR A 1 120 ? -20.513 64.949 36.441 1.00 16.14 120 THR B CA 1
ATOM 953 C C . THR A 1 120 ? -19.802 65.677 37.576 1.00 22.23 120 THR B C 1
ATOM 954 O O . THR A 1 120 ? -18.579 65.597 37.728 1.00 22.40 120 THR B O 1
ATOM 958 N N . ARG A 1 121 ? -20.588 66.389 38.377 1.00 20.53 121 ARG B N 1
ATOM 959 C CA . ARG A 1 121 ? -20.077 67.210 39.460 1.00 19.74 121 ARG B CA 1
ATOM 960 C C . ARG A 1 121 ? -21.234 67.504 40.397 1.00 21.69 121 ARG B C 1
ATOM 961 O O . ARG A 1 121 ? -22.402 67.452 40.002 1.00 22.52 121 ARG B O 1
ATOM 969 N N . SER A 1 122 ? -20.898 67.804 41.645 1.00 19.36 122 SER B N 1
ATOM 970 C CA . SER A 1 122 ? -21.872 68.265 42.631 1.00 16.64 122 SER B CA 1
ATOM 971 C C . SER A 1 122 ? -21.632 69.760 42.821 1.00 22.96 122 SER B C 1
ATOM 972 O O . SER A 1 122 ? -20.844 70.178 43.676 1.00 22.23 122 SER B O 1
ATOM 975 N N . ILE A 1 123 ? -22.313 70.560 41.997 1.00 17.87 123 ILE B N 1
ATOM 976 C CA . ILE A 1 123 ? -22.115 72.005 41.980 1.00 17.98 123 ILE B CA 1
ATOM 977 C C . ILE A 1 123 ? -22.599 72.601 43.294 1.00 20.02 123 ILE B C 1
ATOM 978 O O . ILE A 1 123 ? -23.740 72.371 43.711 1.00 19.50 123 ILE B O 1
ATOM 983 N N . LEU A 1 124 ? -21.739 73.374 43.948 1.00 21.26 124 LEU B N 1
ATOM 984 C CA . LEU A 1 124 ? -22.085 74.030 45.200 1.00 25.22 124 LEU B CA 1
ATOM 985 C C . LEU A 1 124 ? -22.384 75.506 44.962 1.00 25.88 124 LEU B C 1
ATOM 986 O O . LEU A 1 124 ? -21.829 76.130 44.055 1.00 24.22 124 LEU B O 1
ATOM 991 N N . ASP A 1 125 ? -23.269 76.062 45.789 1.00 22.94 125 ASP B N 1
ATOM 992 C CA . ASP A 1 125 ? -23.502 77.495 45.731 1.00 25.69 125 ASP B CA 1
ATOM 993 C C . ASP A 1 125 ? -22.382 78.224 46.470 1.00 28.54 125 ASP B C 1
ATOM 994 O O . ASP A 1 125 ? -21.445 77.613 46.991 1.00 27.95 125 ASP B O 1
ATOM 999 N N . ASP A 1 126 ? -22.486 79.551 46.526 1.00 27.06 126 ASP B N 1
ATOM 1000 C CA . ASP A 1 126 ? -21.406 80.357 47.082 1.00 32.30 126 ASP B CA 1
ATOM 1001 C C . ASP A 1 126 ? -21.206 80.119 48.572 1.00 38.77 126 ASP B C 1
ATOM 1002 O O . ASP A 1 126 ? -20.147 80.468 49.105 1.00 37.48 126 ASP B O 1
ATOM 1006 N N . GLU A 1 127 ? -22.186 79.522 49.251 1.00 31.52 127 GLU B N 1
ATOM 1007 C CA . GLU A 1 127 ? -22.072 79.195 50.664 1.00 28.00 127 GLU B CA 1
ATOM 1008 C C . GLU A 1 127 ? -21.669 77.744 50.897 1.00 28.41 127 GLU B C 1
ATOM 1009 O O . GLU A 1 127 ? -21.702 77.279 52.040 1.00 32.06 127 GLU B O 1
ATOM 1012 N N . GLY A 1 128 ? -21.288 77.024 49.844 1.00 30.54 128 GLY B N 1
ATOM 1013 C CA . GLY A 1 128 ? -20.854 75.648 49.982 1.00 25.73 128 GLY B CA 1
ATOM 1014 C C . GLY A 1 128 ? -21.966 74.628 50.075 1.00 25.57 128 GLY B C 1
ATOM 1015 O O . GLY A 1 128 ? -21.715 73.498 50.512 1.00 22.57 128 GLY B O 1
ATOM 1016 N N . VAL A 1 129 ? -23.188 74.985 49.681 1.00 19.95 129 VAL B N 1
ATOM 1017 C CA . VAL A 1 129 ? -24.341 74.092 49.760 1.00 18.50 129 VAL B CA 1
ATOM 1018 C C . VAL A 1 129 ? -24.706 73.635 48.354 1.00 23.20 129 VAL B C 1
ATOM 1019 O O . VAL A 1 129 ? -24.752 74.450 47.422 1.00 23.13 129 VAL B O 1
ATOM 1023 N N . LEU A 1 130 ? -24.969 72.333 48.209 1.00 16.71 130 LEU B N 1
ATOM 1024 C CA . LEU A 1 130 ? -25.319 71.741 46.922 1.00 15.51 130 LEU B CA 1
ATOM 1025 C C . LEU A 1 130 ? -26.418 72.528 46.219 1.00 15.98 130 LEU B C 1
ATOM 1026 O O . LEU A 1 130 ? -27.415 72.919 46.832 1.00 17.57 130 LEU B O 1
ATOM 1031 N N . GLU A 1 131 ? -26.230 72.758 44.921 1.00 19.11 131 GLU B N 1
ATOM 1032 C CA . GLU A 1 131 ? -27.262 73.366 44.084 1.00 20.19 131 GLU B CA 1
ATOM 1033 C C . GLU A 1 131 ? -28.279 72.280 43.773 1.00 21.23 131 GLU B C 1
ATOM 1034 O O . GLU A 1 131 ? -28.178 71.577 42.768 1.00 18.84 131 GLU B O 1
ATOM 1040 N N . VAL A 1 132 ? -29.262 72.125 44.649 1.00 17.10 132 VAL B N 1
ATOM 1041 C CA . VAL A 1 132 ? -30.216 71.034 44.514 1.00 17.85 132 VAL B CA 1
ATOM 1042 C C . VAL A 1 132 ? -31.210 71.372 43.409 1.00 16.86 132 VAL B C 1
ATOM 1043 O O . VAL A 1 132 ? -31.657 72.519 43.274 1.00 18.08 132 VAL B O 1
ATOM 1047 N N . ASP A 1 133 ? -31.532 70.384 42.585 1.00 17.60 133 ASP B N 1
ATOM 1048 C CA . ASP A 1 133 ? -32.544 70.564 41.559 1.00 16.23 133 ASP B CA 1
ATOM 1049 C C . ASP A 1 133 ? -33.913 70.225 42.135 1.00 15.80 133 ASP B C 1
ATOM 1050 O O . ASP A 1 133 ? -34.073 69.215 42.826 1.00 18.07 133 ASP B O 1
ATOM 1055 N N . THR A 1 134 ? -34.905 71.065 41.840 1.00 16.19 134 THR B N 1
ATOM 1056 C CA . THR A 1 134 ? -36.268 70.836 42.319 1.00 15.01 134 THR B CA 1
ATOM 1057 C C . THR A 1 134 ? -37.246 70.839 41.155 1.00 18.94 134 THR B C 1
ATOM 1058 O O . THR A 1 134 ? -38.383 71.305 41.271 1.00 21.15 134 THR B O 1
ATOM 1062 N N . THR A 1 135 ? -36.807 70.331 40.004 1.00 20.00 135 THR B N 1
ATOM 1063 C CA . THR A 1 135 ? -37.660 70.221 38.833 1.00 22.43 135 THR B CA 1
ATOM 1064 C C . THR A 1 135 ? -37.861 68.793 38.350 1.00 24.30 135 THR B C 1
ATOM 1065 O O . THR A 1 135 ? -38.870 68.524 37.691 1.00 21.02 135 THR B O 1
ATOM 1069 N N . ILE A 1 136 ? -36.950 67.872 38.657 1.00 19.52 136 ILE B N 1
ATOM 1070 C CA . ILE A 1 136 ? -36.995 66.511 38.130 1.00 14.14 136 ILE B CA 1
ATOM 1071 C C . ILE A 1 136 ? -37.321 65.559 39.275 1.00 14.94 136 ILE B C 1
ATOM 1072 O O . ILE A 1 136 ? -36.509 65.367 40.190 1.00 17.49 136 ILE B O 1
ATOM 1077 N N . SER A 1 137 ? -38.502 64.950 39.220 1.00 15.55 137 SER B N 1
ATOM 1078 C CA . SER A 1 137 ? -38.888 63.957 40.213 1.00 14.44 137 SER B CA 1
ATOM 1079 C C . SER A 1 137 ? -38.101 62.662 40.025 1.00 13.80 137 SER B C 1
ATOM 1080 O O . SER A 1 137 ? -37.606 62.355 38.939 1.00 12.23 137 SER B O 1
ATOM 1083 N N . LEU A 1 138 ? -37.986 61.890 41.114 1.00 10.49 138 LEU B N 1
ATOM 1084 C CA . LEU A 1 138 ? -37.352 60.577 41.018 1.00 11.08 138 LEU B CA 1
ATOM 1085 C C . LEU A 1 138 ? -38.114 59.664 40.067 1.00 10.25 138 LEU B C 1
ATOM 1086 O O . LEU A 1 138 ? -37.505 58.848 39.367 1.00 13.52 138 LEU B O 1
ATOM 1091 N N . GLU A 1 139 ? -39.441 59.799 40.013 1.00 11.30 139 GLU B N 1
ATOM 1092 C CA . GLU A 1 139 ? -40.207 58.963 39.102 1.00 14.63 139 GLU B CA 1
ATOM 1093 C C . GLU A 1 139 ? -39.903 59.322 37.654 1.00 12.56 139 GLU B C 1
ATOM 1094 O O . GLU A 1 139 ? -39.770 58.432 36.806 1.00 13.32 139 GLU B O 1
ATOM 1100 N N . ALA A 1 140 ? -39.792 60.620 37.354 1.00 12.64 140 ALA B N 1
ATOM 1101 C CA . ALA A 1 140 ? -39.461 61.037 35.992 1.00 14.92 140 ALA B CA 1
ATOM 1102 C C . ALA A 1 140 ? -38.134 60.437 35.554 1.00 15.79 140 ALA B C 1
ATOM 1103 O O . ALA A 1 140 ? -38.015 59.902 34.443 1.00 14.16 140 ALA B O 1
ATOM 1105 N N . THR A 1 141 ? -37.133 60.485 36.436 1.00 12.07 141 THR B N 1
ATOM 1106 C CA . THR A 1 141 ? -35.848 59.863 36.147 1.00 11.18 141 THR B CA 1
ATOM 1107 C C . THR A 1 141 ? -35.997 58.364 35.917 1.00 13.68 141 THR B C 1
ATOM 1108 O O . THR A 1 141 ? -35.381 57.814 35.000 1.00 13.59 141 THR B O 1
ATOM 1112 N N . TRP A 1 142 ? -36.842 57.694 36.715 1.00 12.18 142 TRP B N 1
ATOM 1113 C CA . TRP A 1 142 ? -36.996 56.246 36.576 1.00 12.51 142 TRP B CA 1
ATOM 1114 C C . TRP A 1 142 ? -37.637 55.873 35.244 1.00 12.48 142 TRP B C 1
ATOM 1115 O O . TRP A 1 142 ? -37.260 54.873 34.624 1.00 15.00 142 TRP B O 1
ATOM 1126 N N . HIS A 1 143 ? -38.610 56.660 34.783 1.00 14.79 143 HIS B N 1
ATOM 1127 C CA . HIS A 1 143 ? -39.268 56.314 33.527 1.00 14.01 143 HIS B CA 1
ATOM 1128 C C . HIS A 1 143 ? -38.319 56.464 32.344 1.00 15.53 143 HIS B C 1
ATOM 1129 O O . HIS A 1 143 ? -38.499 55.800 31.316 1.00 15.43 143 HIS B O 1
ATOM 1136 N N . GLU A 1 144 ? -37.303 57.323 32.467 1.00 16.20 144 GLU B N 1
ATOM 1137 C CA . GLU A 1 144 ? -36.238 57.350 31.465 1.00 18.93 144 GLU B CA 1
ATOM 1138 C C . GLU A 1 144 ? -35.317 56.146 31.617 1.00 19.21 144 GLU B C 1
ATOM 1139 O O . GLU A 1 144 ? -34.835 55.591 30.620 1.00 15.34 144 GLU B O 1
ATOM 1145 N N . MET A 1 145 ? -35.070 55.714 32.854 1.00 14.51 145 MET B N 1
ATOM 1146 C CA . MET A 1 145 ? -34.287 54.498 33.052 1.00 15.36 145 MET B CA 1
ATOM 1147 C C . MET A 1 145 ? -34.975 53.310 32.386 1.00 16.33 145 MET B C 1
ATOM 1148 O O . MET A 1 145 ? -34.320 52.432 31.815 1.00 15.40 145 MET B O 1
ATOM 1153 N N . GLU A 1 146 ? -36.308 53.277 32.433 1.00 12.86 146 GLU B N 1
ATOM 1154 C CA . GLU A 1 146 ? -37.047 52.177 31.818 1.00 16.66 146 GLU B CA 1
ATOM 1155 C C . GLU A 1 146 ? -36.890 52.164 30.302 1.00 17.01 146 GLU B C 1
ATOM 1156 O O . GLU A 1 146 ? -36.964 51.099 29.677 1.00 17.80 146 GLU B O 1
ATOM 1162 N N . LYS A 1 147 ? -36.676 53.329 29.688 1.00 19.10 147 LYS B N 1
ATOM 1163 C CA . LYS A 1 147 ? -36.462 53.363 28.247 1.00 22.07 147 LYS B CA 1
ATOM 1164 C C . LYS A 1 147 ? -35.144 52.709 27.868 1.00 17.93 147 LYS B C 1
ATOM 1165 O O . LYS A 1 147 ? -35.048 52.093 26.806 1.00 19.51 147 LYS B O 1
ATOM 1171 N N . LEU A 1 148 ? -34.131 52.823 28.729 1.00 18.48 148 LEU B N 1
ATOM 1172 C CA . LEU A 1 148 ? -32.834 52.230 28.430 1.00 17.91 148 LEU B CA 1
ATOM 1173 C C . LEU A 1 148 ? -32.930 50.720 28.263 1.00 19.21 148 LEU B C 1
ATOM 1174 O O . LEU A 1 148 ? -32.184 50.137 27.468 1.00 19.75 148 LEU B O 1
ATOM 1179 N N . VAL A 1 149 ? -33.836 50.072 28.996 1.00 17.12 149 VAL B N 1
ATOM 1180 C CA . VAL A 1 149 ? -34.068 48.643 28.802 1.00 17.24 149 VAL B CA 1
ATOM 1181 C C . VAL A 1 149 ? -34.692 48.385 27.437 1.00 20.32 149 VAL B C 1
ATOM 1182 O O . VAL A 1 149 ? -34.264 47.491 26.697 1.00 19.80 149 VAL B O 1
ATOM 1186 N N . GLU A 1 150 ? -35.712 49.164 27.079 1.00 26.13 150 GLU B N 1
ATOM 1187 C CA . GLU A 1 150 ? -36.384 48.934 25.806 1.00 28.63 150 GLU B CA 1
ATOM 1188 C C . GLU A 1 150 ? -35.431 49.202 24.643 1.00 21.13 150 GLU B C 1
ATOM 1189 O O . GLU A 1 150 ? -35.474 48.507 23.621 1.00 23.53 150 GLU B O 1
ATOM 1195 N N . MET A 1 151 ? -34.541 50.186 24.795 1.00 22.52 151 MET B N 1
ATOM 1196 C CA . MET A 1 151 ? -33.569 50.500 23.753 1.00 23.84 151 MET B CA 1
ATOM 1197 C C . MET A 1 151 ? -32.442 49.476 23.657 1.00 26.41 151 MET B C 1
ATOM 1198 O O . MET A 1 151 ? -31.608 49.590 22.752 1.00 24.57 151 MET B O 1
ATOM 1203 N N . GLY A 1 152 ? -32.389 48.495 24.555 1.00 21.66 152 GLY B N 1
ATOM 1204 C CA . GLY A 1 152 ? -31.309 47.528 24.536 1.00 24.51 152 GLY B CA 1
ATOM 1205 C C . GLY A 1 152 ? -29.986 48.035 25.060 1.00 21.81 152 GLY B C 1
ATOM 1206 O O . GLY A 1 152 ? -28.982 47.327 24.944 1.00 22.78 152 GLY B O 1
ATOM 1207 N N . LEU A 1 153 ? -29.947 49.242 25.628 1.00 20.67 153 LEU B N 1
ATOM 1208 C CA . LEU A 1 153 ? -28.706 49.773 26.173 1.00 20.19 153 LEU B CA 1
ATOM 1209 C C . LEU A 1 153 ? -28.372 49.186 27.535 1.00 19.74 153 LEU B C 1
ATOM 1210 O O . LEU A 1 153 ? -27.195 49.134 27.907 1.00 20.77 153 LEU B O 1
ATOM 1215 N N . VAL A 1 154 ? -29.377 48.735 28.273 1.00 18.40 154 VAL B N 1
ATOM 1216 C CA . VAL A 1 154 ? -29.210 48.297 29.651 1.00 22.18 154 VAL B CA 1
ATOM 1217 C C . VAL A 1 154 ? -30.059 47.053 29.865 1.00 19.94 154 VAL B C 1
ATOM 1218 O O . VAL A 1 154 ? -31.255 47.048 29.555 1.00 20.60 154 VAL B O 1
ATOM 1222 N N . ARG A 1 155 ? -29.449 46.006 30.416 1.00 18.18 155 ARG B N 1
ATOM 1223 C CA . ARG A 1 155 ? -30.199 44.788 30.700 1.00 20.88 155 ARG B CA 1
ATOM 1224 C C . ARG A 1 155 ? -31.092 44.947 31.923 1.00 19.11 155 ARG B C 1
ATOM 1225 O O . ARG A 1 155 ? -32.283 44.616 31.878 1.00 19.38 155 ARG B O 1
ATOM 1233 N N . SER A 1 156 ? -30.531 45.444 33.025 1.00 16.55 156 SER B N 1
ATOM 1234 C CA . SER A 1 156 ? -31.238 45.584 34.287 1.00 15.94 156 SER B CA 1
ATOM 1235 C C . SER A 1 156 ? -31.006 46.984 34.842 1.00 20.15 156 SER B C 1
ATOM 1236 O O . SER A 1 156 ? -29.911 47.538 34.708 1.00 18.26 156 SER B O 1
ATOM 1239 N N . ILE A 1 157 ? -32.035 47.551 35.471 1.00 15.87 157 ILE B N 1
ATOM 1240 C CA . ILE A 1 157 ? -31.974 48.895 36.037 1.00 12.67 157 ILE B CA 1
ATOM 1241 C C . ILE A 1 157 ? -32.301 48.823 37.519 1.00 15.08 157 ILE B C 1
ATOM 1242 O O . ILE A 1 157 ? -33.055 47.956 37.971 1.00 14.80 157 ILE B O 1
ATOM 1247 N N . GLY A 1 158 ? -31.738 49.757 38.274 1.00 13.75 158 GLY B N 1
ATOM 1248 C CA . GLY A 1 158 ? -31.942 49.748 39.699 1.00 14.39 158 GLY B CA 1
ATOM 1249 C C . GLY A 1 158 ? -31.627 51.090 40.317 1.00 14.10 158 GLY B C 1
ATOM 1250 O O . GLY A 1 158 ? -31.462 52.099 39.628 1.00 13.82 158 GLY B O 1
ATOM 1251 N N . ILE A 1 159 ? -31.554 51.079 41.644 1.00 12.14 159 ILE B N 1
ATOM 1252 C CA . ILE A 1 159 ? -31.445 52.280 42.447 1.00 10.16 159 ILE B CA 1
ATOM 1253 C C . ILE A 1 159 ? -30.317 52.075 43.445 1.00 12.73 159 ILE B C 1
ATOM 1254 O O . ILE A 1 159 ? -29.800 50.971 43.615 1.00 13.15 159 ILE B O 1
ATOM 1259 N N . SER A 1 160 ? -29.954 53.157 44.128 1.00 12.42 160 SER B N 1
ATOM 1260 C CA . SER A 1 160 ? -28.883 53.106 45.110 1.00 12.92 160 SER B CA 1
ATOM 1261 C C . SER A 1 160 ? -29.207 54.100 46.215 1.00 11.48 160 SER B C 1
ATOM 1262 O O . SER A 1 160 ? -29.680 55.204 45.940 1.00 12.81 160 SER B O 1
ATOM 1265 N N . ASN A 1 161 ? -28.988 53.683 47.461 1.00 11.20 161 ASN B N 1
ATOM 1266 C CA . ASN A 1 161 ? -29.192 54.541 48.627 1.00 11.86 161 ASN B CA 1
ATOM 1267 C C . ASN A 1 161 ? -30.652 54.959 48.782 1.00 13.35 161 ASN B C 1
ATOM 1268 O O . ASN A 1 161 ? -30.942 56.041 49.291 1.00 12.13 161 ASN B O 1
ATOM 1273 N N . TYR A 1 162 ? -31.586 54.119 48.334 1.00 11.27 162 TYR B N 1
ATOM 1274 C CA . TYR A 1 162 ? -33.006 54.337 48.597 1.00 13.43 162 TYR B CA 1
ATOM 1275 C C . TYR A 1 162 ? -33.376 53.642 49.901 1.00 16.18 162 TYR B C 1
ATOM 1276 O O . TYR A 1 162 ? -33.070 52.456 50.090 1.00 14.53 162 TYR B O 1
ATOM 1285 N N . ASP A 1 163 ? -34.029 54.378 50.796 1.00 11.11 163 ASP B N 1
ATOM 1286 C CA . ASP A 1 163 ? -34.471 53.841 52.074 1.00 11.92 163 ASP B CA 1
ATOM 1287 C C . ASP A 1 163 ? -35.839 53.179 51.914 1.00 13.76 163 ASP B C 1
ATOM 1288 O O . ASP A 1 163 ? -36.327 52.987 50.797 1.00 13.07 163 ASP B O 1
ATOM 1293 N N . VAL A 1 164 ? -36.472 52.814 53.034 1.00 12.25 164 VAL B N 1
ATOM 1294 C CA . VAL A 1 164 ? -37.759 52.114 52.963 1.00 13.93 164 VAL B CA 1
ATOM 1295 C C . VAL A 1 164 ? -38.809 52.986 52.282 1.00 13.10 164 VAL B C 1
ATOM 1296 O O . VAL A 1 164 ? -39.579 52.509 51.439 1.00 12.76 164 VAL B O 1
ATOM 1300 N N . TYR A 1 165 ? -38.858 54.276 52.626 1.00 11.87 165 TYR B N 1
ATOM 1301 C CA . TYR A 1 165 ? -39.882 55.141 52.051 1.00 11.71 165 TYR B CA 1
ATOM 1302 C C . TYR A 1 165 ? -39.687 55.305 50.553 1.00 11.84 165 TYR B C 1
ATOM 1303 O O . TYR A 1 165 ? -40.648 55.240 49.776 1.00 11.50 165 TYR B O 1
ATOM 1312 N N . LEU A 1 166 ? -38.446 55.546 50.132 1.00 12.85 166 LEU B N 1
ATOM 1313 C CA . LEU A 1 166 ? -38.184 55.760 48.714 1.00 12.29 166 LEU B CA 1
ATOM 1314 C C . LEU A 1 166 ? -38.366 54.475 47.921 1.00 11.82 166 LEU B C 1
ATOM 1315 O O . LEU A 1 166 ? -38.833 54.511 46.777 1.00 13.78 166 LEU B O 1
ATOM 1320 N N . THR A 1 167 ? -38.010 53.330 48.514 1.00 12.19 167 THR B N 1
ATOM 1321 C CA . THR A 1 167 ? -38.212 52.057 47.830 1.00 12.30 167 THR B CA 1
ATOM 1322 C C . THR A 1 167 ? -39.696 51.752 47.675 1.00 12.98 167 THR B C 1
ATOM 1323 O O . THR A 1 167 ? -40.130 51.284 46.615 1.00 13.58 167 THR B O 1
ATOM 1327 N N . ARG A 1 168 ? -40.494 52.020 48.711 1.00 11.08 168 ARG B N 1
ATOM 1328 C CA . ARG A 1 168 ? -41.935 51.834 48.573 1.00 13.65 168 ARG B CA 1
ATOM 1329 C C . ARG A 1 168 ? -42.499 52.721 47.472 1.00 14.70 168 ARG B C 1
ATOM 1330 O O . ARG A 1 168 ? -43.404 52.312 46.734 1.00 12.14 168 ARG B O 1
ATOM 1338 N N . ASP A 1 169 ? -41.978 53.943 47.345 1.00 14.59 169 ASP B N 1
ATOM 1339 C CA . ASP A 1 169 ? -42.496 54.855 46.329 1.00 15.19 169 ASP B CA 1
ATOM 1340 C C . ASP A 1 169 ? -42.194 54.346 44.920 1.00 12.05 169 ASP B C 1
ATOM 1341 O O . ASP A 1 169 ? -43.077 54.338 44.058 1.00 13.87 169 ASP B O 1
ATOM 1346 N N . ILE A 1 170 ? -40.957 53.906 44.666 1.00 11.82 170 ILE B N 1
ATOM 1347 C CA . ILE A 1 170 ? -40.649 53.424 43.319 1.00 13.63 170 ILE B CA 1
ATOM 1348 C C . ILE A 1 170 ? -41.376 52.110 43.030 1.00 12.54 170 ILE B C 1
ATOM 1349 O O . ILE A 1 170 ? -41.787 51.866 41.890 1.00 11.63 170 ILE B O 1
ATOM 1354 N N . LEU A 1 171 ? -41.583 51.261 44.044 1.00 10.59 171 LEU B N 1
ATOM 1355 C CA . LEU A 1 171 ? -42.428 50.085 43.836 1.00 13.57 171 LEU B CA 1
ATOM 1356 C C . LEU A 1 171 ? -43.819 50.489 43.372 1.00 14.88 171 LEU B C 1
ATOM 1357 O O . LEU A 1 171 ? -44.448 49.770 42.588 1.00 18.30 171 LEU B O 1
ATOM 1362 N N . SER A 1 172 ? -44.288 51.659 43.800 1.00 12.46 172 SER B N 1
ATOM 1363 C CA . SER A 1 172 ? -45.616 52.126 43.420 1.00 13.96 172 SER B CA 1
ATOM 1364 C C . SER A 1 172 ? -45.653 52.657 41.987 1.00 18.80 172 SER B C 1
ATOM 1365 O O . SER A 1 172 ? -46.574 52.335 41.229 1.00 19.28 172 SER B O 1
ATOM 1368 N N . TYR A 1 173 ? -44.680 53.487 41.590 1.00 14.65 173 TYR B N 1
ATOM 1369 C CA . TYR A 1 173 ? -44.793 54.149 40.288 1.00 14.78 173 TYR B CA 1
ATOM 1370 C C . TYR A 1 173 ? -44.038 53.454 39.160 1.00 15.97 173 TYR B C 1
ATOM 1371 O O . TYR A 1 173 ? -44.232 53.825 37.998 1.00 16.05 173 TYR B O 1
ATOM 1380 N N . SER A 1 174 ? -43.189 52.477 39.458 1.00 14.86 174 SER B N 1
ATOM 1381 C CA . SER A 1 174 ? -42.403 51.837 38.414 1.00 16.81 174 SER B CA 1
ATOM 1382 C C . SER A 1 174 ? -43.267 50.909 37.570 1.00 16.69 174 SER B C 1
ATOM 1383 O O . SER A 1 174 ? -44.209 50.277 38.063 1.00 15.62 174 SER B O 1
ATOM 1386 N N . LYS A 1 175 ? -42.938 50.830 36.282 1.00 16.46 175 LYS B N 1
ATOM 1387 C CA . LYS A 1 175 ? -43.524 49.803 35.432 1.00 15.33 175 LYS B CA 1
ATOM 1388 C C . LYS A 1 175 ? -42.589 48.614 35.269 1.00 15.85 175 LYS B C 1
ATOM 1389 O O . LYS A 1 175 ? -43.037 47.467 35.323 1.00 20.87 175 LYS B O 1
ATOM 1395 N N . ILE A 1 176 ? -41.298 48.875 35.097 1.00 17.05 176 ILE B N 1
ATOM 1396 C CA . ILE A 1 176 ? -40.255 47.885 35.339 1.00 16.54 176 ILE B CA 1
ATOM 1397 C C . ILE A 1 176 ? -39.768 48.079 36.770 1.00 17.17 176 ILE B C 1
ATOM 1398 O O . ILE A 1 176 ? -39.264 49.151 37.124 1.00 14.63 176 ILE B O 1
ATOM 1403 N N . LYS A 1 177 ? -39.930 47.057 37.600 1.00 14.19 177 LYS B N 1
ATOM 1404 C CA . LYS A 1 177 ? -39.527 47.193 38.986 1.00 15.62 177 LYS B CA 1
ATOM 1405 C C . LYS A 1 177 ? -38.003 47.255 39.074 1.00 14.09 177 LYS B C 1
ATOM 1406 O O . LYS A 1 177 ? -37.301 46.657 38.255 1.00 15.70 177 LYS B O 1
ATOM 1412 N N . PRO A 1 178 ? -37.459 47.993 40.037 1.00 14.06 178 PRO B N 1
ATOM 1413 C CA . PRO A 1 178 ? -35.999 48.021 40.178 1.00 13.38 178 PRO B CA 1
ATOM 1414 C C . PRO A 1 178 ? -35.468 46.623 40.453 1.00 12.48 178 PRO B C 1
ATOM 1415 O O . PRO A 1 178 ? -36.077 45.843 41.183 1.00 13.50 178 PRO B O 1
ATOM 1419 N N . ALA A 1 179 ? -34.344 46.297 39.822 1.00 14.04 179 ALA B N 1
ATOM 1420 C CA . ALA A 1 179 ? -33.752 44.981 40.011 1.00 13.54 179 ALA B CA 1
ATOM 1421 C C . ALA A 1 179 ? -32.846 44.933 41.226 1.00 14.86 179 ALA B C 1
ATOM 1422 O O . ALA A 1 179 ? -32.699 43.873 41.849 1.00 13.91 179 ALA B O 1
ATOM 1424 N N . VAL A 1 180 ? -32.254 46.065 41.577 1.00 14.18 180 VAL B N 1
ATOM 1425 C CA . VAL A 1 180 ? -31.223 46.147 42.596 1.00 12.90 180 VAL B CA 1
ATOM 1426 C C . VAL A 1 180 ? -31.428 47.442 43.358 1.00 14.91 180 VAL B C 1
ATOM 1427 O O . VAL A 1 180 ? -31.769 48.475 42.765 1.00 13.62 180 VAL B O 1
ATOM 1431 N N . ASN A 1 181 ? -31.227 47.384 44.672 1.00 13.99 181 ASN B N 1
ATOM 1432 C CA . ASN A 1 181 ? -31.013 48.559 45.511 1.00 10.00 181 ASN B CA 1
ATOM 1433 C C . ASN A 1 181 ? -29.631 48.390 46.139 1.00 12.70 181 ASN B C 1
ATOM 1434 O O . ASN A 1 181 ? -29.417 47.473 46.942 1.00 13.43 181 ASN B O 1
ATOM 1439 N N . GLN A 1 182 ? -28.683 49.234 45.737 1.00 13.15 182 GLN B N 1
ATOM 1440 C CA . GLN A 1 182 ? -27.319 49.171 46.258 1.00 12.81 182 GLN B CA 1
ATOM 1441 C C . GLN A 1 182 ? -27.223 50.126 47.439 1.00 11.38 182 GLN B C 1
ATOM 1442 O O . GLN A 1 182 ? -27.308 51.343 47.274 1.00 12.17 182 GLN B O 1
ATOM 1448 N N . ILE A 1 183 ? -27.051 49.574 48.636 1.00 11.64 183 ILE B N 1
ATOM 1449 C CA . ILE A 1 183 ? -27.095 50.351 49.865 1.00 12.40 183 ILE B CA 1
ATOM 1450 C C . ILE A 1 183 ? -25.874 50.013 50.699 1.00 12.04 183 ILE B C 1
ATOM 1451 O O . ILE A 1 183 ? -25.293 48.936 50.576 1.00 12.28 183 ILE B O 1
ATOM 1456 N N . GLU A 1 184 ? -25.498 50.943 51.574 1.00 13.43 184 GLU B N 1
ATOM 1457 C CA . GLU A 1 184 ? -24.470 50.633 52.562 1.00 11.52 184 GLU B CA 1
ATOM 1458 C C . GLU A 1 184 ? -24.999 49.616 53.557 1.00 12.51 184 GLU B C 1
ATOM 1459 O O . GLU A 1 184 ? -26.030 49.839 54.190 1.00 12.93 184 GLU B O 1
ATOM 1465 N N . THR A 1 185 ? -24.293 48.500 53.707 1.00 11.77 185 THR B N 1
ATOM 1466 C CA . THR A 1 185 ? -24.593 47.618 54.822 1.00 13.67 185 THR B CA 1
ATOM 1467 C C . THR A 1 185 ? -23.381 46.735 55.080 1.00 12.16 185 THR B C 1
ATOM 1468 O O . THR A 1 185 ? -22.677 46.341 54.148 1.00 12.29 185 THR B O 1
ATOM 1472 N N . HIS A 1 186 ? -23.141 46.455 56.359 1.00 12.66 186 HIS B N 1
ATOM 1473 C CA . HIS A 1 186 ? -21.963 45.763 56.858 1.00 13.65 186 HIS B CA 1
ATOM 1474 C C . HIS A 1 186 ? -22.232 45.454 58.329 1.00 13.27 186 HIS B C 1
ATOM 1475 O O . HIS A 1 186 ? -23.305 45.818 58.827 1.00 13.17 186 HIS B O 1
ATOM 1482 N N . PRO A 1 187 ? -21.334 44.779 59.054 1.00 14.14 187 PRO B N 1
ATOM 1483 C CA . PRO A 1 187 ? -21.682 44.365 60.425 1.00 15.64 187 PRO B CA 1
ATOM 1484 C C . PRO A 1 187 ? -22.003 45.493 61.396 1.00 14.25 187 PRO B C 1
ATOM 1485 O O . PRO A 1 187 ? -22.691 45.229 62.389 1.00 14.19 187 PRO B O 1
ATOM 1489 N N . TYR A 1 188 ? -21.538 46.720 61.175 1.00 14.34 188 TYR B N 1
ATOM 1490 C CA . TYR A 1 188 ? -21.900 47.801 62.083 1.00 15.42 188 TYR B CA 1
ATOM 1491 C C . TYR A 1 188 ? -23.138 48.578 61.637 1.00 14.27 188 TYR B C 1
ATOM 1492 O O . TYR A 1 188 ? -23.587 49.469 62.367 1.00 14.27 188 TYR B O 1
ATOM 1501 N N . PHE A 1 189 ? -23.739 48.223 60.493 1.00 11.91 189 PHE B N 1
ATOM 1502 C CA . PHE A 1 189 ? -24.889 48.908 59.883 1.00 13.75 189 PHE B CA 1
ATOM 1503 C C . PHE A 1 189 ? -25.662 47.825 59.117 1.00 13.29 189 PHE B C 1
ATOM 1504 O O . PHE A 1 189 ? -25.610 47.732 57.892 1.00 11.90 189 PHE B O 1
ATOM 1512 N N . GLN A 1 190 ? -26.368 46.965 59.864 1.00 13.83 190 GLN B N 1
ATOM 1513 C CA . GLN A 1 190 ? -26.934 45.748 59.271 1.00 13.19 190 GLN B CA 1
ATOM 1514 C C . GLN A 1 190 ? -28.282 45.953 58.590 1.00 14.30 190 GLN B C 1
ATOM 1515 O O . GLN A 1 190 ? -28.617 45.177 57.689 1.00 15.13 190 GLN B O 1
ATOM 1521 N N . ARG A 1 191 ? -29.050 46.970 58.994 1.00 12.23 191 ARG B N 1
ATOM 1522 C CA . ARG A 1 191 ? -30.232 47.437 58.256 1.00 11.29 191 ARG B CA 1
ATOM 1523 C C . ARG A 1 191 ? -31.207 46.311 57.916 1.00 14.98 191 ARG B C 1
ATOM 1524 O O . ARG A 1 191 ? -31.721 46.230 56.798 1.00 11.90 191 ARG B O 1
ATOM 1532 N N . ASP A 1 192 ? -31.479 45.451 58.901 1.00 13.54 192 ASP B N 1
ATOM 1533 C CA . ASP A 1 192 ? -32.325 44.282 58.670 1.00 15.31 192 ASP B CA 1
ATOM 1534 C C . ASP A 1 192 ? -33.668 44.660 58.048 1.00 18.39 192 ASP B C 1
ATOM 1535 O O . ASP A 1 192 ? -34.134 44.000 57.113 1.00 13.46 192 ASP B O 1
ATOM 1540 N N . SER A 1 193 ? -34.297 45.733 58.543 1.00 14.62 193 SER B N 1
ATOM 1541 C CA . SER A 1 193 ? -35.636 46.087 58.076 1.00 16.92 193 SER B CA 1
ATOM 1542 C C . SER A 1 193 ? -35.639 46.447 56.594 1.00 14.16 193 SER B C 1
ATOM 1543 O O . SER A 1 193 ? -36.552 46.062 55.855 1.00 14.74 193 SER B O 1
ATOM 1546 N N . LEU A 1 194 ? -34.638 47.200 56.146 1.00 14.18 194 LEU B N 1
ATOM 1547 C CA . LEU A 1 194 ? -34.596 47.622 54.749 1.00 14.88 194 LEU B CA 1
ATOM 1548 C C . LEU A 1 194 ? -34.296 46.452 53.824 1.00 13.24 194 LEU B C 1
ATOM 1549 O O . LEU A 1 194 ? -34.893 46.329 52.748 1.00 12.41 194 LEU B O 1
ATOM 1554 N N . ILE A 1 195 ? -33.372 45.587 54.223 1.00 12.12 195 ILE B N 1
ATOM 1555 C CA . ILE A 1 195 ? -33.057 44.414 53.411 1.00 12.16 195 ILE B CA 1
ATOM 1556 C C . ILE A 1 195 ? -34.269 43.495 53.324 1.00 15.93 195 ILE B C 1
ATOM 1557 O O . ILE A 1 195 ? -34.631 43.011 52.245 1.00 13.74 195 ILE B O 1
ATOM 1562 N N . LYS A 1 196 ? -34.913 43.243 54.466 1.00 16.11 196 LYS B N 1
ATOM 1563 C CA . LYS A 1 196 ? -36.125 42.425 54.492 1.00 16.90 196 LYS B CA 1
ATOM 1564 C C . LYS A 1 196 ? -37.199 42.988 53.567 1.00 15.72 196 LYS B C 1
ATOM 1565 O O . LYS A 1 196 ? -37.851 42.242 52.827 1.00 15.40 196 LYS B O 1
ATOM 1571 N N . PHE A 1 197 ? -37.415 44.307 53.624 1.00 11.58 197 PHE B N 1
ATOM 1572 C CA . PHE A 1 197 ? -38.431 44.946 52.797 1.00 11.57 197 PHE B CA 1
ATOM 1573 C C . PHE A 1 197 ? -38.115 44.781 51.319 1.00 14.43 197 PHE B C 1
ATOM 1574 O O . PHE A 1 197 ? -38.984 44.423 50.515 1.00 12.77 197 PHE B O 1
ATOM 1582 N N . CYS A 1 198 ? -36.859 45.012 50.947 1.00 10.56 198 CYS B N 1
ATOM 1583 C CA . CYS A 1 198 ? -36.492 44.924 49.544 1.00 12.72 198 CYS B CA 1
ATOM 1584 C C . CYS A 1 198 ? -36.641 43.495 49.047 1.00 16.26 198 CYS B C 1
ATOM 1585 O O . CYS A 1 198 ? -37.191 43.252 47.967 1.00 15.27 198 CYS B O 1
ATOM 1588 N N . HIS A 1 199 ? -36.190 42.527 49.850 1.00 12.40 199 HIS B N 1
ATOM 1589 C CA . HIS A 1 199 ? -36.296 41.132 49.453 1.00 17.55 199 HIS B CA 1
ATOM 1590 C C . HIS A 1 199 ? -37.749 40.702 49.316 1.00 17.75 199 HIS B C 1
ATOM 1591 O O . HIS A 1 199 ? -38.077 39.901 48.433 1.00 16.86 199 HIS B O 1
ATOM 1598 N N . LYS A 1 200 ? -38.631 41.242 50.165 1.00 14.83 200 LYS B N 1
ATOM 1599 C CA . LYS A 1 200 ? -40.050 40.900 50.112 1.00 17.45 200 LYS B CA 1
ATOM 1600 C C . LYS A 1 200 ? -40.642 41.190 48.742 1.00 18.07 200 LYS B C 1
ATOM 1601 O O . LYS A 1 200 ? -41.503 40.445 48.257 1.00 17.37 200 LYS B O 1
ATOM 1607 N N . TYR A 1 201 ? -40.187 42.264 48.103 1.00 14.72 201 TYR B N 1
ATOM 1608 C CA . TYR A 1 201 ? -40.690 42.692 46.808 1.00 13.95 201 TYR B CA 1
ATOM 1609 C C . TYR A 1 201 ? -39.734 42.350 45.670 1.00 19.48 201 TYR B C 1
ATOM 1610 O O . TYR A 1 201 ? -39.829 42.941 44.589 1.00 19.60 201 TYR B O 1
ATOM 1619 N N . GLY A 1 202 ? -38.823 41.404 45.893 1.00 16.21 202 GLY B N 1
ATOM 1620 C CA . GLY A 1 202 ? -38.005 40.877 44.816 1.00 18.68 202 GLY B CA 1
ATOM 1621 C C . GLY A 1 202 ? -36.866 41.763 44.365 1.00 18.27 202 GLY B C 1
ATOM 1622 O O . GLY A 1 202 ? -36.308 41.529 43.288 1.00 18.45 202 GLY B O 1
ATOM 1623 N N . ILE A 1 203 ? -36.502 42.770 45.153 1.00 11.80 203 ILE B N 1
ATOM 1624 C CA . ILE A 1 203 ? -35.363 43.637 44.843 1.00 13.80 203 ILE B CA 1
ATOM 1625 C C . ILE A 1 203 ? -34.106 43.061 45.480 1.00 15.84 203 ILE B C 1
ATOM 1626 O O . ILE A 1 203 ? -34.060 42.840 46.695 1.00 17.29 203 ILE B O 1
ATOM 1631 N N . ALA A 1 204 ? -33.081 42.829 44.666 1.00 14.30 204 ALA B N 1
ATOM 1632 C CA . ALA A 1 204 ? -31.805 42.365 45.193 1.00 13.35 204 ALA B CA 1
ATOM 1633 C C . ALA A 1 204 ? -31.104 43.485 45.953 1.00 13.77 204 ALA B C 1
ATOM 1634 O O . ALA A 1 204 ? -31.265 44.670 45.654 1.00 13.29 204 ALA B O 1
ATOM 1636 N N . ILE A 1 205 ? -30.314 43.101 46.948 1.00 13.99 205 ILE B N 1
ATOM 1637 C CA . ILE A 1 205 ? -29.533 44.050 47.730 1.00 11.66 205 ILE B CA 1
ATOM 1638 C C . ILE A 1 205 ? -28.071 43.870 47.355 1.00 12.03 205 ILE B C 1
ATOM 1639 O O . ILE A 1 205 ? -27.534 42.761 47.452 1.00 13.51 205 ILE B O 1
ATOM 1644 N N . THR A 1 206 ? -27.434 44.948 46.902 1.00 11.69 206 THR B N 1
ATOM 1645 C CA . THR A 1 206 ? -25.982 44.990 46.813 1.00 12.72 206 THR B CA 1
ATOM 1646 C C . THR A 1 206 ? -25.478 45.810 47.990 1.00 12.32 206 THR B C 1
ATOM 1647 O O . THR A 1 206 ? -25.970 46.916 48.242 1.00 12.25 206 THR B O 1
ATOM 1651 N N . ALA A 1 207 ? -24.535 45.242 48.732 1.00 12.66 207 ALA B N 1
ATOM 1652 C CA . ALA A 1 207 ? -23.964 45.897 49.903 1.00 10.70 207 ALA B CA 1
ATOM 1653 C C . ALA A 1 207 ? -22.773 46.715 49.441 1.00 11.09 207 ALA B C 1
ATOM 1654 O O . ALA A 1 207 ? -21.693 46.164 49.189 1.00 13.05 207 ALA B O 1
ATOM 1656 N N . HIS A 1 208 ? -22.952 48.029 49.304 1.00 10.53 208 HIS B N 1
ATOM 1657 C CA . HIS A 1 208 ? -21.723 48.790 49.149 1.00 12.15 208 HIS B CA 1
ATOM 1658 C C . HIS A 1 208 ? -21.127 49.054 50.527 1.00 12.23 208 HIS B C 1
ATOM 1659 O O . HIS A 1 208 ? -21.769 48.849 51.560 1.00 12.33 208 HIS B O 1
ATOM 1666 N N . THR A 1 209 ? -19.867 49.491 50.537 1.00 13.02 209 THR B N 1
ATOM 1667 C CA . THR A 1 209 ? -19.099 49.655 51.761 1.00 12.67 209 THR B CA 1
ATOM 1668 C C . THR A 1 209 ? -19.162 48.342 52.548 1.00 11.99 209 THR B C 1
ATOM 1669 O O . THR A 1 209 ? -19.374 48.355 53.767 1.00 10.94 209 THR B O 1
ATOM 1673 N N . PRO A 1 210 ? -19.003 47.182 51.908 1.00 12.60 210 PRO B N 1
ATOM 1674 C CA . PRO A 1 210 ? -19.348 45.944 52.615 1.00 13.34 210 PRO B CA 1
ATOM 1675 C C . PRO A 1 210 ? -18.375 45.554 53.706 1.00 14.50 210 PRO B C 1
ATOM 1676 O O . PRO A 1 210 ? -18.726 44.715 54.548 1.00 14.79 210 PRO B O 1
ATOM 1680 N N . LEU A 1 211 ? -17.168 46.107 53.719 1.00 12.43 211 LEU B N 1
ATOM 1681 C CA . LEU A 1 211 ? -16.241 45.883 54.817 1.00 15.33 211 LEU B CA 1
ATOM 1682 C C . LEU A 1 211 ? -16.408 46.897 55.934 1.00 13.64 211 LEU B C 1
ATOM 1683 O O . LEU A 1 211 ? -15.728 46.785 56.959 1.00 18.17 211 LEU B O 1
ATOM 1688 N N . GLY A 1 212 ? -17.305 47.870 55.771 1.00 14.90 212 GLY B N 1
ATOM 1689 C CA . GLY A 1 212 ? -17.374 48.992 56.674 1.00 14.26 212 GLY B CA 1
ATOM 1690 C C . GLY A 1 212 ? -16.462 50.142 56.311 1.00 15.90 212 GLY B C 1
ATOM 1691 O O . GLY A 1 212 ? -16.382 51.113 57.075 1.00 19.02 212 GLY B O 1
ATOM 1692 N N . GLY A 1 213 ? -15.769 50.063 55.174 1.00 16.63 213 GLY B N 1
ATOM 1693 C CA . GLY A 1 213 ? -14.897 51.124 54.727 1.00 16.25 213 GLY B CA 1
ATOM 1694 C C . GLY A 1 213 ? -13.501 51.095 55.302 1.00 17.97 213 GLY B C 1
ATOM 1695 O O . GLY A 1 213 ? -12.628 51.816 54.798 1.00 17.46 213 GLY B O 1
ATOM 1696 N N . ALA A 1 214 ? -13.263 50.289 56.342 1.00 16.94 214 ALA B N 1
ATOM 1697 C CA . ALA A 1 214 ? -11.949 50.118 56.950 1.00 19.41 214 ALA B CA 1
ATOM 1698 C C . ALA A 1 214 ? -11.275 51.444 57.288 1.00 20.19 214 ALA B C 1
ATOM 1699 O O . ALA A 1 214 ? -11.931 52.387 57.744 1.00 20.52 214 ALA B O 1
ATOM 1701 N N . LEU A 1 215 ? -9.959 51.518 57.068 1.00 22.05 215 LEU B N 1
ATOM 1702 C CA . LEU A 1 215 ? -9.201 52.707 57.447 1.00 19.32 215 LEU B CA 1
ATOM 1703 C C . LEU A 1 215 ? -9.497 53.883 56.527 1.00 18.58 215 LEU B C 1
ATOM 1704 O O . LEU A 1 215 ? -9.393 55.042 56.952 1.00 24.31 215 LEU B O 1
ATOM 1709 N N . ALA A 1 216 ? -9.865 53.614 55.272 1.00 19.72 216 ALA B N 1
ATOM 1710 C CA . ALA A 1 216 ? -10.203 54.699 54.357 1.00 20.52 216 ALA B CA 1
ATOM 1711 C C . ALA A 1 216 ? -11.397 55.498 54.866 1.00 20.51 216 ALA B C 1
ATOM 1712 O O . ALA A 1 216 ? -11.416 56.730 54.773 1.00 21.80 216 ALA B O 1
ATOM 1714 N N . ASN A 1 217 ? -12.414 54.815 55.396 1.00 16.40 217 ASN B N 1
ATOM 1715 C CA . ASN A 1 217 ? -13.583 55.552 55.862 1.00 16.19 217 ASN B CA 1
ATOM 1716 C C . ASN A 1 217 ? -13.381 56.128 57.258 1.00 16.56 217 ASN B C 1
ATOM 1717 O O . ASN A 1 217 ? -14.018 57.128 57.600 1.00 18.46 217 ASN B O 1
ATOM 1722 N N . THR A 1 218 ? -12.510 55.534 58.078 1.00 19.34 218 THR B N 1
ATOM 1723 C CA . THR A 1 218 ? -12.117 56.203 59.316 1.00 20.07 218 THR B CA 1
ATOM 1724 C C . THR A 1 218 ? -11.504 57.567 59.023 1.00 21.24 218 THR B C 1
ATOM 1725 O O . THR A 1 218 ? -11.837 58.566 59.672 1.00 22.85 218 THR B O 1
ATOM 1729 N N . GLU A 1 219 ? -10.621 57.631 58.025 1.00 20.34 219 GLU B N 1
ATOM 1730 C CA . GLU A 1 219 ? -9.993 58.902 57.669 1.00 22.36 219 GLU B CA 1
ATOM 1731 C C . GLU A 1 219 ? -10.978 59.846 56.988 1.00 26.16 219 GLU B C 1
ATOM 1732 O O . GLU A 1 219 ? -11.021 61.043 57.306 1.00 24.94 219 GLU B O 1
ATOM 1738 N N . ARG A 1 220 ? -11.769 59.331 56.046 1.00 21.83 220 ARG B N 1
ATOM 1739 C CA . ARG A 1 220 ? -12.621 60.207 55.249 1.00 20.22 220 ARG B CA 1
ATOM 1740 C C . ARG A 1 220 ? -13.898 60.602 55.983 1.00 22.00 220 ARG B C 1
ATOM 1741 O O . ARG A 1 220 ? -14.359 61.742 55.858 1.00 22.60 220 ARG B O 1
ATOM 1749 N N . PHE A 1 221 ? -14.487 59.679 56.741 1.00 19.00 221 PHE B N 1
ATOM 1750 C CA . PHE A 1 221 ? -15.784 59.903 57.367 1.00 18.28 221 PHE B CA 1
ATOM 1751 C C . PHE A 1 221 ? -15.755 59.847 58.889 1.00 21.34 221 PHE B C 1
ATOM 1752 O O . PHE A 1 221 ? -16.743 60.236 59.523 1.00 23.37 221 PHE B O 1
ATOM 1760 N N . GLY A 1 222 ? -14.675 59.365 59.491 1.00 19.27 222 GLY B N 1
ATOM 1761 C CA . GLY A 1 222 ? -14.636 59.222 60.931 1.00 24.17 222 GLY B CA 1
ATOM 1762 C C . GLY A 1 222 ? -15.324 57.985 61.455 1.00 19.89 222 GLY B C 1
ATOM 1763 O O . GLY A 1 222 ? -15.648 57.930 62.645 1.00 20.45 222 GLY B O 1
ATOM 1764 N N . SER A 1 223 ? -15.549 56.984 60.609 1.00 16.17 223 SER B N 1
ATOM 1765 C CA . SER A 1 223 ? -16.237 55.790 61.075 1.00 16.60 223 SER B CA 1
ATOM 1766 C C . SER A 1 223 ? -15.277 54.830 61.779 1.00 19.26 223 SER B C 1
ATOM 1767 O O . SER A 1 223 ? -14.055 54.890 61.623 1.00 17.88 223 SER B O 1
ATOM 1770 N N . VAL A 1 224 ? -15.858 53.931 62.566 1.00 18.93 224 VAL B N 1
ATOM 1771 C CA . VAL A 1 224 ? -15.107 52.877 63.236 1.00 17.44 224 VAL B CA 1
ATOM 1772 C C . VAL A 1 224 ? -15.088 51.666 62.316 1.00 17.39 224 VAL B C 1
ATOM 1773 O O . VAL A 1 224 ? -16.145 51.187 61.889 1.00 18.69 224 VAL B O 1
ATOM 1777 N N . SER A 1 225 ? -13.895 51.186 61.988 1.00 18.25 225 SER B N 1
ATOM 1778 C CA . SER A 1 225 ? -13.788 49.978 61.180 1.00 17.68 225 SER B CA 1
ATOM 1779 C C . SER A 1 225 ? -14.149 48.760 62.020 1.00 20.52 225 SER B C 1
ATOM 1780 O O . SER A 1 225 ? -13.687 48.620 63.156 1.00 21.32 225 SER B O 1
ATOM 1783 N N . CYS A 1 226 ? -14.976 47.874 61.462 1.00 19.46 226 CYS B N 1
ATOM 1784 C CA . CYS A 1 226 ? -15.376 46.674 62.187 1.00 19.80 226 CYS B CA 1
ATOM 1785 C C . CYS A 1 226 ? -14.339 45.566 62.133 1.00 19.49 226 CYS B C 1
ATOM 1786 O O . CYS A 1 226 ? -14.500 44.562 62.837 1.00 20.19 226 CYS B O 1
ATOM 1789 N N . LEU A 1 227 ? -13.279 45.720 61.338 1.00 18.23 227 LEU B N 1
ATOM 1790 C CA . LEU A 1 227 ? -12.367 44.606 61.100 1.00 24.91 227 LEU B CA 1
ATOM 1791 C C . LEU A 1 227 ? -11.539 44.239 62.327 1.00 25.51 227 LEU B C 1
ATOM 1792 O O . LEU A 1 227 ? -10.991 43.132 62.374 1.00 21.49 227 LEU B O 1
ATOM 1797 N N . ASP A 1 228 ? -11.453 45.121 63.324 1.00 21.24 228 ASP B N 1
ATOM 1798 C CA . ASP A 1 228 ? -10.755 44.838 64.572 1.00 27.06 228 ASP B CA 1
ATOM 1799 C C . ASP A 1 228 ? -11.667 44.278 65.657 1.00 22.32 228 ASP B C 1
ATOM 1800 O O . ASP A 1 228 ? -11.195 44.054 66.776 1.00 24.66 228 ASP B O 1
ATOM 1804 N N . ASP A 1 229 ? -12.942 44.042 65.354 1.00 22.66 229 ASP B N 1
ATOM 1805 C CA . ASP A 1 229 ? -13.910 43.687 66.384 1.00 21.21 229 ASP B CA 1
ATOM 1806 C C . ASP A 1 229 ? -13.550 42.348 67.020 1.00 25.55 229 ASP B C 1
ATOM 1807 O O . ASP A 1 229 ? -13.166 41.409 66.311 1.00 22.80 229 ASP B O 1
ATOM 1812 N N . PRO A 1 230 ? -13.672 42.224 68.348 1.00 21.30 230 PRO B N 1
ATOM 1813 C CA . PRO A 1 230 ? -13.341 40.946 69.008 1.00 30.15 230 PRO B CA 1
ATOM 1814 C C . PRO A 1 230 ? -14.128 39.754 68.482 1.00 20.61 230 PRO B C 1
ATOM 1815 O O . PRO A 1 230 ? -13.616 38.627 68.515 1.00 22.08 230 PRO B O 1
ATOM 1819 N N . VAL A 1 231 ? -15.358 39.964 68.004 1.00 19.45 231 VAL B N 1
ATOM 1820 C CA . VAL A 1 231 ? -16.153 38.859 67.469 1.00 18.47 231 VAL B CA 1
ATOM 1821 C C . VAL A 1 231 ? -15.497 38.276 66.223 1.00 21.42 231 VAL B C 1
ATOM 1822 O O . VAL A 1 231 ? -15.425 37.050 66.055 1.00 18.58 231 VAL B O 1
ATOM 1826 N N . LEU A 1 232 ? -15.020 39.143 65.322 1.00 17.34 232 LEU B N 1
ATOM 1827 C CA . LEU A 1 232 ? -14.407 38.675 64.084 1.00 17.54 232 LEU B CA 1
ATOM 1828 C C . LEU A 1 232 ? -13.037 38.070 64.336 1.00 18.15 232 LEU B C 1
ATOM 1829 O O . LEU A 1 232 ? -12.591 37.209 63.570 1.00 20.28 232 LEU B O 1
ATOM 1834 N N . LYS A 1 233 ? -12.352 38.524 65.387 1.00 20.32 233 LYS B N 1
ATOM 1835 C CA . LYS A 1 233 ? -11.094 37.908 65.786 1.00 26.79 233 LYS B CA 1
ATOM 1836 C C . LYS A 1 233 ? -11.299 36.450 66.172 1.00 26.76 233 LYS B C 1
ATOM 1837 O O . LYS A 1 233 ? -10.518 35.575 65.775 1.00 23.42 233 LYS B O 1
ATOM 1843 N N . LYS A 1 234 ? -12.358 36.165 66.929 1.00 22.57 234 LYS B N 1
ATOM 1844 C CA . LYS A 1 234 ? -12.639 34.786 67.307 1.00 20.85 234 LYS B CA 1
ATOM 1845 C C . LYS A 1 234 ? -13.082 33.957 66.103 1.00 21.03 234 LYS B C 1
ATOM 1846 O O . LYS A 1 234 ? -12.663 32.805 65.948 1.00 20.60 234 LYS B O 1
ATOM 1852 N N . LEU A 1 235 ? -13.917 34.527 65.232 1.00 21.66 235 LEU B N 1
ATOM 1853 C CA . LEU A 1 235 ? -14.334 33.785 64.045 1.00 20.02 235 LEU B CA 1
ATOM 1854 C C . LEU A 1 235 ? -13.171 33.584 63.083 1.00 19.49 235 LEU B C 1
ATOM 1855 O O . LEU A 1 235 ? -13.121 32.576 62.372 1.00 19.87 235 LEU B O 1
ATOM 1860 N N . SER A 1 236 ? -12.225 34.525 63.055 1.00 21.02 236 SER B N 1
ATOM 1861 C CA . SER A 1 236 ? -11.037 34.362 62.225 1.00 20.22 236 SER B CA 1
ATOM 1862 C C . SER A 1 236 ? -10.185 33.196 62.710 1.00 21.22 236 SER B C 1
ATOM 1863 O O . SER A 1 236 ? -9.732 32.370 61.910 1.00 23.86 236 SER B O 1
ATOM 1866 N N . ASP A 1 237 ? -9.962 33.110 64.025 1.00 21.28 237 ASP B N 1
ATOM 1867 C CA . ASP A 1 237 ? -9.235 31.973 64.585 1.00 22.74 237 ASP B CA 1
ATOM 1868 C C . ASP A 1 237 ? -9.971 30.667 64.331 1.00 22.54 237 ASP B C 1
ATOM 1869 O O . ASP A 1 237 ? -9.339 29.620 64.153 1.00 23.61 237 ASP B O 1
ATOM 1874 N N . LYS A 1 238 ? -11.301 30.714 64.307 1.00 21.38 238 LYS B N 1
ATOM 1875 C CA . LYS A 1 238 ? -12.090 29.499 64.134 1.00 21.38 238 LYS B CA 1
ATOM 1876 C C . LYS A 1 238 ? -11.993 28.970 62.708 1.00 21.12 238 LYS B C 1
ATOM 1877 O O . LYS A 1 238 ? -11.855 27.760 62.493 1.00 22.00 238 LYS B O 1
ATOM 1883 N N . HIS A 1 239 ? -12.066 29.858 61.723 1.00 21.04 239 HIS B N 1
ATOM 1884 C CA . HIS A 1 239 ? -12.169 29.460 60.327 1.00 20.26 239 HIS B CA 1
ATOM 1885 C C . HIS A 1 239 ? -10.845 29.550 59.590 1.00 22.22 239 HIS B C 1
ATOM 1886 O O . HIS A 1 239 ? -10.765 29.118 58.434 1.00 20.65 239 HIS B O 1
ATOM 1893 N N . ASN A 1 240 ? -9.801 30.046 60.251 1.00 21.29 240 ASN B N 1
ATOM 1894 C CA . ASN A 1 240 ? -8.532 30.351 59.602 1.00 22.10 240 ASN B CA 1
ATOM 1895 C C . ASN A 1 240 ? -8.791 31.170 58.336 1.00 21.03 240 ASN B C 1
ATOM 1896 O O . ASN A 1 240 ? -8.324 30.856 57.238 1.00 22.70 240 ASN B O 1
ATOM 1901 N N . LYS A 1 241 ? -9.603 32.213 58.511 1.00 19.72 241 LYS B N 1
ATOM 1902 C CA . LYS A 1 241 ? -9.913 33.203 57.493 1.00 21.00 241 LYS B CA 1
ATOM 1903 C C . LYS A 1 241 ? -9.746 34.585 58.107 1.00 18.42 241 LYS B C 1
ATOM 1904 O O . LYS A 1 241 ? -9.820 34.753 59.325 1.00 20.32 241 LYS B O 1
ATOM 1910 N N . SER A 1 242 ? -9.514 35.579 57.256 1.00 20.96 242 SER B N 1
ATOM 1911 C CA . SER A 1 242 ? -9.315 36.912 57.801 1.00 18.57 242 SER B CA 1
ATOM 1912 C C . SER A 1 242 ? -10.644 37.523 58.242 1.00 16.83 242 SER B C 1
ATOM 1913 O O . SER A 1 242 ? -11.707 37.124 57.756 1.00 18.65 242 SER B O 1
ATOM 1916 N N . PRO A 1 243 ? -10.612 38.476 59.185 1.00 18.19 243 PRO B N 1
ATOM 1917 C CA . PRO A 1 243 ? -11.844 39.223 59.511 1.00 18.05 243 PRO B CA 1
ATOM 1918 C C . PRO A 1 243 ? -12.573 39.726 58.280 1.00 17.97 243 PRO B C 1
ATOM 1919 O O . PRO A 1 243 ? -13.806 39.637 58.211 1.00 16.59 243 PRO B O 1
ATOM 1923 N N . ALA A 1 244 ? -11.830 40.238 57.294 1.00 16.12 244 ALA B N 1
ATOM 1924 C CA . ALA A 1 244 ? -12.440 40.711 56.054 1.00 14.39 244 ALA B CA 1
ATOM 1925 C C . ALA A 1 244 ? -13.158 39.581 55.325 1.00 14.22 244 ALA B C 1
ATOM 1926 O O . ALA A 1 244 ? -14.285 39.752 54.849 1.00 14.51 244 ALA B O 1
ATOM 1928 N N . GLN A 1 245 ? -12.516 38.412 55.217 1.00 16.15 245 GLN B N 1
ATOM 1929 C CA . GLN A 1 245 ? -13.164 37.282 54.557 1.00 16.46 245 GLN B CA 1
ATOM 1930 C C . GLN A 1 245 ? -14.420 36.852 55.310 1.00 17.57 245 GLN B C 1
ATOM 1931 O O . GLN A 1 245 ? -15.443 36.531 54.693 1.00 15.73 245 GLN B O 1
ATOM 1937 N N . ILE A 1 246 ? -14.362 36.864 56.646 1.00 17.22 246 ILE B N 1
ATOM 1938 C CA . ILE A 1 246 ? -15.538 36.557 57.460 1.00 15.41 246 ILE B CA 1
ATOM 1939 C C . ILE A 1 246 ? -16.667 37.524 57.135 1.00 14.72 246 ILE B C 1
ATOM 1940 O O . ILE A 1 246 ? -17.826 37.128 56.952 1.00 13.85 246 ILE B O 1
ATOM 1945 N N . VAL A 1 247 ? -16.336 38.813 57.055 1.00 14.94 247 VAL B N 1
ATOM 1946 C CA . VAL A 1 247 ? -17.345 39.845 56.833 1.00 14.13 247 VAL B CA 1
ATOM 1947 C C . VAL A 1 247 ? -17.978 39.694 55.456 1.00 14.92 247 VAL B C 1
ATOM 1948 O O . VAL A 1 247 ? -19.196 39.853 55.293 1.00 13.21 247 VAL B O 1
ATOM 1952 N N . LEU A 1 248 ? -17.169 39.370 54.444 1.00 14.11 248 LEU B N 1
ATOM 1953 C CA . LEU A 1 248 ? -17.716 39.189 53.104 1.00 14.34 248 LEU B CA 1
ATOM 1954 C C . LEU A 1 248 ? -18.559 37.920 53.017 1.00 12.18 248 LEU B C 1
ATOM 1955 O O . LEU A 1 248 ? -19.612 37.911 52.370 1.00 13.85 248 LEU B O 1
ATOM 1960 N N . ARG A 1 249 ? -18.107 36.835 53.652 1.00 13.28 249 ARG B N 1
ATOM 1961 C CA . ARG A 1 249 ? -18.899 35.611 53.673 1.00 15.03 249 ARG B CA 1
ATOM 1962 C C . ARG A 1 249 ? -20.228 35.839 54.382 1.00 13.79 249 ARG B C 1
ATOM 1963 O O . ARG A 1 249 ? -21.264 35.322 53.953 1.00 12.61 249 ARG B O 1
ATOM 1971 N N . TRP A 1 250 ? -20.211 36.622 55.463 1.00 13.56 250 TRP B N 1
ATOM 1972 C CA . TRP A 1 250 ? -21.446 36.990 56.150 1.00 12.67 250 TRP B CA 1
ATOM 1973 C C . TRP A 1 250 ? -22.411 37.693 55.199 1.00 13.45 250 TRP B C 1
ATOM 1974 O O . TRP A 1 250 ? -23.604 37.367 55.148 1.00 13.73 250 TRP B O 1
ATOM 1985 N N . GLY A 1 251 ? -21.904 38.639 54.410 1.00 14.93 251 GLY B N 1
ATOM 1986 C CA . GLY A 1 251 ? -22.759 39.309 53.442 1.00 13.48 251 GLY B CA 1
ATOM 1987 C C . GLY A 1 251 ? -23.376 38.340 52.451 1.00 13.84 251 GLY B C 1
ATOM 1988 O O . GLY A 1 251 ? -24.566 38.421 52.138 1.00 14.24 251 GLY B O 1
ATOM 1989 N N . VAL A 1 252 ? -22.572 37.405 51.946 1.00 12.73 252 VAL B N 1
ATOM 1990 C CA . VAL A 1 252 ? -23.089 36.412 51.006 1.00 14.53 252 VAL B CA 1
ATOM 1991 C C . VAL A 1 252 ? -24.189 35.578 51.651 1.00 14.17 252 VAL B C 1
ATOM 1992 O O . VAL A 1 252 ? -25.228 35.312 51.036 1.00 16.64 252 VAL B O 1
ATOM 1996 N N . GLN A 1 253 ? -23.988 35.160 52.901 1.00 15.65 253 GLN B N 1
ATOM 1997 C CA . GLN A 1 253 ? -24.974 34.293 53.536 1.00 15.22 253 GLN B CA 1
ATOM 1998 C C . GLN A 1 253 ? -26.229 35.053 53.948 1.00 16.63 253 GLN B C 1
ATOM 1999 O O . GLN A 1 253 ? -27.252 34.418 54.219 1.00 14.67 253 GLN B O 1
ATOM 2005 N N . ARG A 1 254 ? -26.190 36.389 53.986 1.00 15.48 254 ARG B N 1
ATOM 2006 C CA . ARG A 1 254 ? -27.413 37.180 54.121 1.00 16.49 254 ARG B CA 1
ATOM 2007 C C . ARG A 1 254 ? -28.155 37.339 52.792 1.00 14.44 254 ARG B C 1
ATOM 2008 O O . ARG A 1 254 ? -29.117 38.118 52.723 1.00 13.18 254 ARG B O 1
ATOM 2016 N N A ASN A 1 255 ? -27.720 36.625 51.748 0.53 14.72 255 ASN B N 1
ATOM 2017 N N B ASN A 1 255 ? -27.740 36.621 51.745 0.47 14.73 255 ASN B N 1
ATOM 2018 C CA A ASN A 1 255 ? -28.345 36.675 50.428 0.53 13.60 255 ASN B CA 1
ATOM 2019 C CA B ASN A 1 255 ? -28.391 36.694 50.436 0.47 13.61 255 ASN B CA 1
ATOM 2020 C C A ASN A 1 255 ? -28.210 38.059 49.807 0.53 13.67 255 ASN B C 1
ATOM 2021 C C B ASN A 1 255 ? -28.238 38.089 49.832 0.47 13.67 255 ASN B C 1
ATOM 2022 O O A ASN A 1 255 ? -29.113 38.535 49.118 0.53 16.43 255 ASN B O 1
ATOM 2023 O O B ASN A 1 255 ? -29.147 38.607 49.182 0.47 16.45 255 ASN B O 1
ATOM 2032 N N . THR A 1 256 ? -27.082 38.710 50.059 1.00 14.69 256 THR B N 1
ATOM 2033 C CA . THR A 1 256 ? -26.759 39.979 49.432 1.00 14.59 256 THR B CA 1
ATOM 2034 C C . THR A 1 256 ? -25.556 39.817 48.519 1.00 15.23 256 THR B C 1
ATOM 2035 O O . THR A 1 256 ? -24.825 38.821 48.564 1.00 17.01 256 THR B O 1
ATOM 2039 N N . ILE A 1 257 ? -25.391 40.809 47.660 1.00 15.90 257 ILE B N 1
ATOM 2040 C CA . ILE A 1 257 ? -24.253 40.916 46.757 1.00 14.82 257 ILE B CA 1
ATOM 2041 C C . ILE A 1 257 ? -23.275 41.890 47.383 1.00 15.03 257 ILE B C 1
ATOM 2042 O O . ILE A 1 257 ? -23.670 42.965 47.843 1.00 15.19 257 ILE B O 1
ATOM 2047 N N A VAL A 1 258 ? -21.992 41.536 47.350 0.48 13.40 258 VAL B N 1
ATOM 2048 N N B VAL A 1 258 ? -22.003 41.519 47.420 0.52 13.36 258 VAL B N 1
ATOM 2049 C CA A VAL A 1 258 ? -20.953 42.213 48.113 0.48 13.15 258 VAL B CA 1
ATOM 2050 C CA B VAL A 1 258 ? -21.000 42.289 48.135 0.52 13.14 258 VAL B CA 1
ATOM 2051 C C A VAL A 1 258 ? -19.899 42.732 47.129 0.48 15.13 258 VAL B C 1
ATOM 2052 C C B VAL A 1 258 ? -19.932 42.744 47.147 0.52 15.16 258 VAL B C 1
ATOM 2053 O O A VAL A 1 258 ? -19.432 41.984 46.262 0.48 13.89 258 VAL B O 1
ATOM 2054 O O B VAL A 1 258 ? -19.449 41.946 46.337 0.52 13.87 258 VAL B O 1
ATOM 2061 N N . ILE A 1 259 ? -19.572 44.023 47.214 1.00 13.46 259 ILE B N 1
ATOM 2062 C CA . ILE A 1 259 ? -18.651 44.616 46.237 1.00 14.99 259 ILE B CA 1
ATOM 2063 C C . ILE A 1 259 ? -17.451 45.309 46.886 1.00 11.76 259 ILE B C 1
ATOM 2064 O O . ILE A 1 259 ? -17.245 46.515 46.684 1.00 13.16 259 ILE B O 1
ATOM 2069 N N . PRO A 1 260 ? -16.586 44.583 47.597 1.00 13.97 260 PRO B N 1
ATOM 2070 C CA . PRO A 1 260 ? -15.459 45.238 48.269 1.00 13.75 260 PRO B CA 1
ATOM 2071 C C . PRO A 1 260 ? -14.449 45.805 47.279 1.00 15.09 260 PRO B C 1
ATOM 2072 O O . PRO A 1 260 ? -14.252 45.284 46.179 1.00 14.53 260 PRO B O 1
ATOM 2076 N N . LYS A 1 261 ? -13.799 46.892 47.689 1.00 13.81 261 LYS B N 1
ATOM 2077 C CA . LYS A 1 261 ? -12.716 47.493 46.921 1.00 15.01 261 LYS B CA 1
ATOM 2078 C C . LYS A 1 261 ? -11.381 47.217 47.601 1.00 16.27 261 LYS B C 1
ATOM 2079 O O . LYS A 1 261 ? -11.253 47.358 48.822 1.00 17.63 261 LYS B O 1
ATOM 2085 N N . SER A 1 262 ? -10.377 46.845 46.806 1.00 16.30 262 SER B N 1
ATOM 2086 C CA . SER A 1 262 ? -9.002 46.896 47.272 1.00 20.52 262 SER B CA 1
ATOM 2087 C C . SER A 1 262 ? -8.092 47.338 46.136 1.00 23.58 262 SER B C 1
ATOM 2088 O O . SER A 1 262 ? -8.306 46.990 44.971 1.00 18.79 262 SER B O 1
ATOM 2091 N N . SER A 1 263 ? -7.067 48.105 46.494 1.00 26.31 263 SER B N 1
ATOM 2092 C CA . SER A 1 263 ? -6.017 48.505 45.570 1.00 27.00 263 SER B CA 1
ATOM 2093 C C . SER A 1 263 ? -4.805 47.579 45.640 1.00 24.96 263 SER B C 1
ATOM 2094 O O . SER A 1 263 ? -3.738 47.916 45.116 1.00 25.50 263 SER B O 1
ATOM 2097 N N . LYS A 1 264 ? -4.951 46.420 46.273 1.00 30.10 264 LYS B N 1
ATOM 2098 C CA . LYS A 1 264 ? -3.857 45.483 46.487 1.00 24.85 264 LYS B CA 1
ATOM 2099 C C . LYS A 1 264 ? -4.262 44.128 45.921 1.00 24.15 264 LYS B C 1
ATOM 2100 O O . LYS A 1 264 ? -5.293 43.572 46.313 1.00 25.18 264 LYS B O 1
ATOM 2106 N N . THR A 1 265 ? -3.450 43.605 44.998 1.00 25.28 265 THR B N 1
ATOM 2107 C CA . THR A 1 265 ? -3.798 42.366 44.307 1.00 24.29 265 THR B CA 1
ATOM 2108 C C . THR A 1 265 ? -3.923 41.194 45.275 1.00 25.49 265 THR B C 1
ATOM 2109 O O . THR A 1 265 ? -4.746 40.295 45.072 1.00 27.32 265 THR B O 1
ATOM 2113 N N . LYS A 1 266 ? -3.101 41.176 46.326 1.00 28.24 266 LYS B N 1
ATOM 2114 C CA . LYS A 1 266 ? -3.199 40.108 47.314 1.00 25.69 266 LYS B CA 1
ATOM 2115 C C . LYS A 1 266 ? -4.536 40.158 48.044 1.00 26.75 266 LYS B C 1
ATOM 2116 O O . LYS A 1 266 ? -5.109 39.116 48.383 1.00 23.69 266 LYS B O 1
ATOM 2122 N N . ARG A 1 267 ? -5.058 41.364 48.283 1.00 21.87 267 ARG B N 1
ATOM 2123 C CA . ARG A 1 267 ? -6.376 41.485 48.896 1.00 22.62 267 ARG B CA 1
ATOM 2124 C C . ARG A 1 267 ? -7.482 41.158 47.903 1.00 20.33 267 ARG B C 1
ATOM 2125 O O . ARG A 1 267 ? -8.522 40.613 48.293 1.00 23.46 267 ARG B O 1
ATOM 2133 N N . LEU A 1 268 ? -7.285 41.485 46.623 1.00 21.43 268 LEU B N 1
ATOM 2134 C CA . LEU A 1 268 ? -8.224 41.042 45.598 1.00 20.02 268 LEU B CA 1
ATOM 2135 C C . LEU A 1 268 ? -8.407 39.530 45.660 1.00 21.26 268 LEU B C 1
ATOM 2136 O O . LEU A 1 268 ? -9.536 39.023 45.666 1.00 20.02 268 LEU B O 1
ATOM 2141 N N . GLU A 1 269 ? -7.293 38.796 45.724 1.00 21.04 269 GLU B N 1
ATOM 2142 C CA . GLU A 1 269 ? -7.357 37.346 45.872 1.00 21.22 269 GLU B CA 1
ATOM 2143 C C . GLU A 1 269 ? -8.030 36.953 47.181 1.00 23.78 269 GLU B C 1
ATOM 2144 O O . GLU A 1 269 ? -8.869 36.044 47.211 1.00 20.31 269 GLU B O 1
ATOM 2150 N N . GLU A 1 270 ? -7.672 37.630 48.273 1.00 20.67 270 GLU B N 1
ATOM 2151 C CA . GLU A 1 270 ? -8.221 37.287 49.579 1.00 21.95 270 GLU B CA 1
ATOM 2152 C C . GLU A 1 270 ? -9.732 37.468 49.608 1.00 20.59 270 GLU B C 1
ATOM 2153 O O . GLU A 1 270 ? -10.460 36.595 50.095 1.00 19.91 270 GLU B O 1
ATOM 2159 N N . ASN A 1 271 ? -10.221 38.586 49.066 1.00 18.35 271 ASN B N 1
ATOM 2160 C CA . ASN A 1 271 ? -11.644 38.888 49.133 1.00 20.31 271 ASN B CA 1
ATOM 2161 C C . ASN A 1 271 ? -12.469 37.952 48.254 1.00 18.09 271 ASN B C 1
ATOM 2162 O O . ASN A 1 271 ? -13.632 37.683 48.567 1.00 21.34 271 ASN B O 1
ATOM 2167 N N . LEU A 1 272 ? -11.892 37.435 47.168 1.00 22.07 272 LEU B N 1
ATOM 2168 C CA . LEU A 1 272 ? -12.618 36.488 46.326 1.00 22.93 272 LEU B CA 1
ATOM 2169 C C . LEU A 1 272 ? -12.615 35.071 46.894 1.00 21.33 272 LEU B C 1
ATOM 2170 O O . LEU A 1 272 ? -13.443 34.250 46.486 1.00 25.04 272 LEU B O 1
ATOM 2175 N N . ASN A 1 273 ? -11.721 34.769 47.835 1.00 19.90 273 ASN B N 1
ATOM 2176 C CA . ASN A 1 273 ? -11.583 33.416 48.376 1.00 24.35 273 ASN B CA 1
ATOM 2177 C C . ASN A 1 273 ? -12.489 33.239 49.598 1.00 21.25 273 ASN B C 1
ATOM 2178 O O . ASN A 1 273 ? -12.042 33.035 50.731 1.00 23.92 273 ASN B O 1
ATOM 2183 N N . ILE A 1 274 ? -13.798 33.298 49.345 1.00 21.13 274 ILE B N 1
ATOM 2184 C CA . ILE A 1 274 ? -14.772 33.171 50.423 1.00 20.66 274 ILE B CA 1
ATOM 2185 C C . ILE A 1 274 ? -15.820 32.108 50.113 1.00 21.77 274 ILE B C 1
ATOM 2186 O O . ILE A 1 274 ? -16.877 32.065 50.753 1.00 25.23 274 ILE B O 1
ATOM 2191 N N . PHE A 1 275 ? -15.564 31.259 49.121 1.00 23.82 275 PHE B N 1
ATOM 2192 C CA . PHE A 1 275 ? -16.522 30.222 48.759 1.00 20.71 275 PHE B CA 1
ATOM 2193 C C . PHE A 1 275 ? -16.022 28.828 49.124 1.00 25.53 275 PHE B C 1
ATOM 2194 O O . PHE A 1 275 ? -16.563 27.827 48.641 1.00 28.95 275 PHE B O 1
ATOM 2202 N N . ASP A 1 276 ? -15.011 28.751 49.988 1.00 26.78 276 ASP B N 1
ATOM 2203 C CA . ASP A 1 276 ? -14.442 27.495 50.456 1.00 27.56 276 ASP B CA 1
ATOM 2204 C C . ASP A 1 276 ? -14.763 27.224 51.921 1.00 29.92 276 ASP B C 1
ATOM 2205 O O . ASP A 1 276 ? -14.244 26.258 52.493 1.00 28.81 276 ASP B O 1
ATOM 2210 N N . PHE A 1 277 ? -15.584 28.062 52.548 1.00 24.94 277 PHE B N 1
ATOM 2211 C CA . PHE A 1 277 ? -16.004 27.836 53.922 1.00 25.02 277 PHE B CA 1
ATOM 2212 C C . PHE A 1 277 ? -17.418 28.371 54.085 1.00 22.72 277 PHE B C 1
ATOM 2213 O O . PHE A 1 277 ? -17.977 28.992 53.176 1.00 22.65 277 PHE B O 1
ATOM 2221 N N . GLU A 1 278 ? -18.008 28.095 55.245 1.00 23.00 278 GLU B N 1
ATOM 2222 C CA . GLU A 1 278 ? -19.323 28.626 55.565 1.00 21.43 278 GLU B CA 1
ATOM 2223 C C . GLU A 1 278 ? -19.384 28.992 57.038 1.00 21.19 278 GLU B C 1
ATOM 2224 O O . GLU A 1 278 ? -18.794 28.315 57.886 1.00 21.31 278 GLU B O 1
ATOM 2230 N N . LEU A 1 279 ? -20.110 30.063 57.328 1.00 18.75 279 LEU B N 1
ATOM 2231 C CA . LEU A 1 279 ? -20.374 30.455 58.702 1.00 18.40 279 LEU B CA 1
ATOM 2232 C C . LEU A 1 279 ? -21.564 29.668 59.236 1.00 19.36 279 LEU B C 1
ATOM 2233 O O . LEU A 1 279 ? -22.579 29.510 58.548 1.00 19.72 279 LEU B O 1
ATOM 2238 N N . SER A 1 280 ? -21.429 29.154 60.456 1.00 20.06 280 SER B N 1
ATOM 2239 C CA . SER A 1 280 ? -22.518 28.424 61.081 1.00 21.13 280 SER B CA 1
ATOM 2240 C C . SER A 1 280 ? -23.626 29.384 61.509 1.00 20.40 280 SER B C 1
ATOM 2241 O O . SER A 1 280 ? -23.460 30.607 61.526 1.00 19.15 280 SER B O 1
ATOM 2244 N N . LYS A 1 281 ? -24.776 28.805 61.866 1.00 21.92 281 LYS B N 1
ATOM 2245 C CA . LYS A 1 281 ? -25.868 29.605 62.406 1.00 21.27 281 LYS B CA 1
ATOM 2246 C C . LYS A 1 281 ? -25.415 30.389 63.630 1.00 23.50 281 LYS B C 1
ATOM 2247 O O . LYS A 1 281 ? -25.776 31.561 63.795 1.00 20.40 281 LYS B O 1
ATOM 2250 N N . GLU A 1 282 ? -24.606 29.763 64.487 1.00 23.02 282 GLU B N 1
ATOM 2251 C CA . GLU A 1 282 ? -24.101 30.449 65.671 1.00 24.66 282 GLU B CA 1
ATOM 2252 C C . GLU A 1 282 ? -23.109 31.540 65.292 1.00 21.16 282 GLU B C 1
ATOM 2253 O O . GLU A 1 282 ? -23.092 32.609 65.911 1.00 19.29 282 GLU B O 1
ATOM 2259 N N . ASP A 1 283 ? -22.273 31.289 64.279 1.00 20.10 283 ASP B N 1
ATOM 2260 C CA . ASP A 1 283 ? -21.384 32.337 63.784 1.00 19.64 283 ASP B CA 1
ATOM 2261 C C . ASP A 1 283 ? -22.178 33.557 63.332 1.00 18.21 283 ASP B C 1
ATOM 2262 O O . ASP A 1 283 ? -21.833 34.696 63.666 1.00 17.36 283 ASP B O 1
ATOM 2267 N N . MET A 1 284 ? -23.240 33.342 62.553 1.00 17.37 284 MET B N 1
ATOM 2268 C CA . MET A 1 284 ? -24.019 34.483 62.085 1.00 18.36 284 MET B CA 1
ATOM 2269 C C . MET A 1 284 ? -24.749 35.189 63.222 1.00 17.90 284 MET B C 1
ATOM 2270 O O . MET A 1 284 ? -24.940 36.412 63.171 1.00 18.33 284 MET B O 1
ATOM 2275 N N . GLU A 1 285 ? -25.183 34.449 64.246 1.00 20.44 285 GLU B N 1
ATOM 2276 C CA . GLU A 1 285 ? -25.794 35.142 65.374 1.00 21.97 285 GLU B CA 1
ATOM 2277 C C . GLU A 1 285 ? -24.769 35.950 66.162 1.00 17.41 285 GLU B C 1
ATOM 2278 O O . GLU A 1 285 ? -25.114 37.000 66.717 1.00 18.89 285 GLU B O 1
ATOM 2284 N N . LEU A 1 286 ? -23.509 35.502 66.211 1.00 17.10 286 LEU B N 1
ATOM 2285 C CA . LEU A 1 286 ? -22.479 36.317 66.852 1.00 17.13 286 LEU B CA 1
ATOM 2286 C C . LEU A 1 286 ? -22.220 37.597 66.061 1.00 18.42 286 LEU B C 1
ATOM 2287 O O . LEU A 1 286 ? -22.074 38.678 66.646 1.00 15.98 286 LEU B O 1
ATOM 2292 N N . ILE A 1 287 ? -22.185 37.508 64.729 1.00 17.08 287 ILE B N 1
ATOM 2293 C CA . ILE A 1 287 ? -22.018 38.722 63.937 1.00 15.91 287 ILE B CA 1
ATOM 2294 C C . ILE A 1 287 ? -23.228 39.631 64.095 1.00 18.16 287 ILE B C 1
ATOM 2295 O O . ILE A 1 287 ? -23.089 40.857 64.078 1.00 14.59 287 ILE B O 1
ATOM 2300 N N . LYS A 1 288 ? -24.422 39.058 64.288 1.00 16.69 288 LYS B N 1
ATOM 2301 C CA . LYS A 1 288 ? -25.603 39.885 64.520 1.00 16.95 288 LYS B CA 1
ATOM 2302 C C . LYS A 1 288 ? -25.421 40.802 65.727 1.00 16.21 288 LYS B C 1
ATOM 2303 O O . LYS A 1 288 ? -25.925 41.933 65.725 1.00 16.54 288 LYS B O 1
ATOM 2309 N N . THR A 1 289 ? -24.685 40.351 66.753 1.00 17.91 289 THR B N 1
ATOM 2310 C CA . THR A 1 289 ? -24.454 41.200 67.924 1.00 17.80 289 THR B CA 1
ATOM 2311 C C . THR A 1 289 ? -23.665 42.462 67.596 1.00 21.36 289 THR B C 1
ATOM 2312 O O . THR A 1 289 ? -23.751 43.439 68.349 1.00 17.64 289 THR B O 1
ATOM 2316 N N . MET A 1 290 ? -22.891 42.465 66.504 1.00 15.79 290 MET B N 1
ATOM 2317 C CA . MET A 1 290 ? -22.071 43.628 66.199 1.00 15.67 290 MET B CA 1
ATOM 2318 C C . MET A 1 290 ? -22.891 44.823 65.734 1.00 17.39 290 MET B C 1
ATOM 2319 O O . MET A 1 290 ? -22.351 45.931 65.681 1.00 16.15 290 MET B O 1
ATOM 2324 N N . GLU A 1 291 ? -24.168 44.628 65.421 1.00 18.10 291 GLU B N 1
ATOM 2325 C CA . GLU A 1 291 ? -25.039 45.706 64.965 1.00 17.18 291 GLU B CA 1
ATOM 2326 C C . GLU A 1 291 ? -24.975 46.909 65.887 1.00 17.53 291 GLU B C 1
ATOM 2327 O O . GLU A 1 291 ? -25.187 46.795 67.098 1.00 18.70 291 GLU B O 1
ATOM 2333 N N . ARG A 1 292 ? -24.618 48.063 65.315 1.00 17.09 292 ARG B N 1
ATOM 2334 C CA . ARG A 1 292 ? -24.692 49.313 66.056 1.00 17.32 292 ARG B CA 1
ATOM 2335 C C . ARG A 1 292 ? -25.452 50.390 65.300 1.00 16.46 292 ARG B C 1
ATOM 2336 O O . ARG A 1 292 ? -25.555 51.513 65.805 1.00 17.54 292 ARG B O 1
ATOM 2344 N N . ASN A 1 293 ? -26.019 50.067 64.133 1.00 16.53 293 ASN B N 1
ATOM 2345 C CA . ASN A 1 293 ? -26.845 51.001 63.361 1.00 14.91 293 ASN B CA 1
ATOM 2346 C C . ASN A 1 293 ? -26.093 52.303 63.105 1.00 16.07 293 ASN B C 1
ATOM 2347 O O . ASN A 1 293 ? -26.602 53.406 63.334 1.00 15.58 293 ASN B O 1
ATOM 2352 N N . GLN A 1 294 ? -24.857 52.169 62.633 1.00 16.59 294 GLN B N 1
ATOM 2353 C CA . GLN A 1 294 ? -23.966 53.311 62.461 1.00 14.77 294 GLN B CA 1
ATOM 2354 C C . GLN A 1 294 ? -23.503 53.371 61.012 1.00 14.62 294 GLN B C 1
ATOM 2355 O O . GLN A 1 294 ? -22.664 52.566 60.585 1.00 14.83 294 GLN B O 1
ATOM 2361 N N . ARG A 1 295 ? -24.053 54.331 60.268 1.00 12.93 295 ARG B N 1
ATOM 2362 C CA . ARG A 1 295 ? -23.641 54.598 58.898 1.00 16.25 295 ARG B CA 1
ATOM 2363 C C . ARG A 1 295 ? -22.210 55.122 58.864 1.00 12.99 295 ARG B C 1
ATOM 2364 O O . ARG A 1 295 ? -21.823 55.957 59.684 1.00 14.24 295 ARG B O 1
ATOM 2372 N N . SER A 1 296 ? -21.428 54.631 57.903 1.00 12.99 296 SER B N 1
ATOM 2373 C CA . SER A 1 296 ? -20.067 55.095 57.668 1.00 14.63 296 SER B CA 1
ATOM 2374 C C . SER A 1 296 ? -19.999 56.148 56.571 1.00 19.35 296 SER B C 1
ATOM 2375 O O . SER A 1 296 ? -19.485 57.250 56.795 1.00 19.12 296 SER B O 1
ATOM 2378 N N . ASN A 1 297 ? -20.533 55.839 55.396 1.00 13.18 297 ASN B N 1
ATOM 2379 C CA . ASN A 1 297 ? -20.411 56.709 54.235 1.00 13.29 297 ASN B CA 1
ATOM 2380 C C . ASN A 1 297 ? -21.567 57.704 54.237 1.00 15.71 297 ASN B C 1
ATOM 2381 O O . ASN A 1 297 ? -22.734 57.307 54.200 1.00 14.84 297 ASN B O 1
ATOM 2386 N N . THR A 1 298 ? -21.244 58.994 54.257 1.00 13.39 298 THR B N 1
ATOM 2387 C CA . THR A 1 298 ? -22.240 60.036 54.093 1.00 12.51 298 THR B CA 1
ATOM 2388 C C . THR A 1 298 ? -21.696 61.171 53.241 1.00 12.99 298 THR B C 1
ATOM 2389 O O . THR A 1 298 ? -20.554 61.605 53.440 1.00 13.98 298 THR B O 1
ATOM 2393 N N . PRO A 1 299 ? -22.495 61.665 52.294 1.00 14.73 299 PRO B N 1
ATOM 2394 C CA . PRO A 1 299 ? -22.073 62.792 51.462 1.00 17.18 299 PRO B CA 1
ATOM 2395 C C . PRO A 1 299 ? -22.294 64.157 52.094 1.00 17.52 299 PRO B C 1
ATOM 2396 O O . PRO A 1 299 ? -22.180 65.165 51.388 1.00 15.51 299 PRO B O 1
ATOM 2400 N N . ALA A 1 300 ? -22.617 64.196 53.391 1.00 17.56 300 ALA B N 1
ATOM 2401 C CA . ALA A 1 300 ? -22.984 65.444 54.054 1.00 18.40 300 ALA B CA 1
ATOM 2402 C C . ALA A 1 300 ? -21.931 66.529 53.853 1.00 20.96 300 ALA B C 1
ATOM 2403 O O . ALA A 1 300 ? -22.257 67.666 53.493 1.00 20.32 300 ALA B O 1
ATOM 2405 N N . LYS A 1 301 ? -20.657 66.196 54.070 1.00 19.21 301 LYS B N 1
ATOM 2406 C CA . LYS A 1 301 ? -19.619 67.210 53.930 1.00 19.07 301 LYS B CA 1
ATOM 2407 C C . LYS A 1 301 ? -19.453 67.625 52.471 1.00 19.79 301 LYS B C 1
ATOM 2408 O O . LYS A 1 301 ? -19.295 68.816 52.174 1.00 20.76 301 LYS B O 1
ATOM 2414 N N . ALA A 1 302 ? -19.504 66.661 51.546 1.00 17.66 302 ALA B N 1
ATOM 2415 C CA . ALA A 1 302 ? -19.325 66.975 50.129 1.00 16.86 302 ALA B CA 1
ATOM 2416 C C . ALA A 1 302 ? -20.426 67.894 49.613 1.00 16.71 302 ALA B C 1
ATOM 2417 O O . ALA A 1 302 ? -20.176 68.761 48.766 1.00 20.05 302 ALA B O 1
ATOM 2419 N N . TRP A 1 303 ? -21.652 67.715 50.100 1.00 15.91 303 TRP B N 1
ATOM 2420 C CA . TRP A 1 303 ? -22.791 68.474 49.611 1.00 16.75 303 TRP B CA 1
ATOM 2421 C C . TRP A 1 303 ? -23.167 69.644 50.508 1.00 16.62 303 TRP B C 1
ATOM 2422 O O . TRP A 1 303 ? -23.985 70.472 50.100 1.00 17.14 303 TRP B O 1
ATOM 2433 N N . GLY A 1 304 ? -22.592 69.745 51.703 1.00 16.86 304 GLY B N 1
ATOM 2434 C CA . GLY A 1 304 ? -22.989 70.810 52.602 1.00 17.81 304 GLY B CA 1
ATOM 2435 C C . GLY A 1 304 ? -24.396 70.670 53.129 1.00 18.51 304 GLY B C 1
ATOM 2436 O O . GLY A 1 304 ? -24.974 71.648 53.615 1.00 18.78 304 GLY B O 1
ATOM 2437 N N . ILE A 1 305 ? -24.964 69.468 53.040 1.00 17.84 305 ILE B N 1
ATOM 2438 C CA . ILE A 1 305 ? -26.309 69.158 53.512 1.00 18.28 305 ILE B CA 1
ATOM 2439 C C . ILE A 1 305 ? -26.260 67.776 54.146 1.00 20.75 305 ILE B C 1
ATOM 2440 O O . ILE A 1 305 ? -25.889 66.804 53.479 1.00 16.62 305 ILE B O 1
ATOM 2445 N N . ASP A 1 306 ? -26.652 67.670 55.414 1.00 17.77 306 ASP B N 1
ATOM 2446 C CA . ASP A 1 306 ? -26.817 66.342 55.998 1.00 15.55 306 ASP B CA 1
ATOM 2447 C C . ASP A 1 306 ? -28.144 65.788 55.506 1.00 15.44 306 ASP B C 1
ATOM 2448 O O . ASP A 1 306 ? -29.200 66.028 56.089 1.00 16.42 306 ASP B O 1
ATOM 2453 N N . VAL A 1 307 ? -28.084 65.017 54.418 1.00 16.56 307 VAL B N 1
ATOM 2454 C CA . VAL A 1 307 ? -29.282 64.410 53.856 1.00 14.84 307 VAL B CA 1
ATOM 2455 C C . VAL A 1 307 ? -29.911 63.396 54.800 1.00 16.43 307 VAL B C 1
ATOM 2456 O O . VAL A 1 307 ? -31.068 63.012 54.609 1.00 18.35 307 VAL B O 1
ATOM 2460 N N . TYR A 1 308 ? -29.182 62.945 55.819 1.00 15.12 308 TYR B N 1
ATOM 2461 C CA . TYR A 1 308 ? -29.723 62.011 56.796 1.00 19.34 308 TYR B CA 1
ATOM 2462 C C . TYR A 1 308 ? -30.219 62.716 58.052 1.00 19.65 308 TYR B C 1
ATOM 2463 O O . TYR A 1 308 ? -30.474 62.062 59.069 1.00 21.05 308 TYR B O 1
ATOM 2472 N N . ALA A 1 309 ? -30.384 64.032 57.991 1.00 16.88 309 ALA B N 1
ATOM 2473 C CA . ALA A 1 309 ? -30.840 64.813 59.127 1.00 19.59 309 ALA B CA 1
ATOM 2474 C C . ALA A 1 309 ? -32.289 64.503 59.487 1.00 27.00 309 ALA B C 1
ATOM 2475 O O . ALA A 1 309 ? -32.678 64.630 60.645 1.00 27.66 309 ALA B O 1
ATOM 2478 N N . MET B 1 1 ? -0.537 1.787 27.189 1.00 34.67 1 MET A N 1
ATOM 2479 C CA . MET B 1 1 ? 0.650 2.073 26.394 1.00 31.82 1 MET A CA 1
ATOM 2480 C C . MET B 1 1 ? 1.335 3.341 26.887 1.00 34.19 1 MET A C 1
ATOM 2481 O O . MET B 1 1 ? 0.708 4.397 27.023 1.00 28.41 1 MET A O 1
ATOM 2486 N N . ALA B 1 2 ? 2.627 3.225 27.179 1.00 30.29 2 ALA A N 1
ATOM 2487 C CA . ALA B 1 2 ? 3.376 4.309 27.791 1.00 27.58 2 ALA A CA 1
ATOM 2488 C C . ALA B 1 2 ? 4.767 4.377 27.185 1.00 29.48 2 ALA A C 1
ATOM 2489 O O . ALA B 1 2 ? 5.292 3.385 26.676 1.00 30.53 2 ALA A O 1
ATOM 2491 N N . ILE B 1 3 ? 5.355 5.564 27.244 1.00 26.67 3 ILE A N 1
ATOM 2492 C CA . ILE B 1 3 ? 6.742 5.780 26.854 1.00 23.35 3 ILE A CA 1
ATOM 2493 C C . ILE B 1 3 ? 7.576 5.918 28.120 1.00 23.60 3 ILE A C 1
ATOM 2494 O O . ILE B 1 3 ? 7.140 6.532 29.100 1.00 26.58 3 ILE A O 1
ATOM 2499 N N . THR B 1 4 ? 8.753 5.297 28.123 1.00 22.82 4 THR A N 1
ATOM 2500 C CA . THR B 1 4 ? 9.672 5.387 29.253 1.00 28.48 4 THR A CA 1
ATOM 2501 C C . THR B 1 4 ? 10.538 6.631 29.077 1.00 27.07 4 THR A C 1
ATOM 2502 O O . THR B 1 4 ? 11.284 6.741 28.099 1.00 28.47 4 THR A O 1
ATOM 2506 N N . LEU B 1 5 ? 10.429 7.567 30.010 1.00 24.74 5 LEU A N 1
ATOM 2507 C CA . LEU B 1 5 ? 11.229 8.775 29.944 1.00 20.75 5 LEU A CA 1
ATOM 2508 C C . LEU B 1 5 ? 12.667 8.480 30.367 1.00 23.15 5 LEU A C 1
ATOM 2509 O O . LEU B 1 5 ? 12.961 7.441 30.965 1.00 25.48 5 LEU A O 1
ATOM 2514 N N . ASN B 1 6 ? 13.581 9.390 30.010 1.00 24.84 6 ASN A N 1
ATOM 2515 C CA . ASN B 1 6 ? 14.972 9.230 30.411 1.00 23.38 6 ASN A CA 1
ATOM 2516 C C . ASN B 1 6 ? 15.152 9.342 31.918 1.00 28.18 6 ASN A C 1
ATOM 2517 O O . ASN B 1 6 ? 16.221 8.991 32.428 1.00 26.06 6 ASN A O 1
ATOM 2522 N N . SER B 1 7 ? 14.137 9.828 32.632 1.00 23.57 7 SER A N 1
ATOM 2523 C CA . SER B 1 7 ? 14.092 9.791 34.086 1.00 26.58 7 SER A CA 1
ATOM 2524 C C . SER B 1 7 ? 13.760 8.408 34.626 1.00 29.49 7 SER A C 1
ATOM 2525 O O . SER B 1 7 ? 13.847 8.197 35.840 1.00 29.47 7 SER A O 1
ATOM 2528 N N . GLY B 1 8 ? 13.372 7.473 33.761 1.00 25.28 8 GLY A N 1
ATOM 2529 C CA . GLY B 1 8 ? 13.005 6.145 34.178 1.00 25.47 8 GLY A CA 1
ATOM 2530 C C . GLY B 1 8 ? 11.525 5.935 34.397 1.00 31.65 8 GLY A C 1
ATOM 2531 O O . GLY B 1 8 ? 11.102 4.786 34.591 1.00 30.85 8 GLY A O 1
ATOM 2532 N N . PHE B 1 9 ? 10.717 6.986 34.365 1.00 27.54 9 PHE A N 1
ATOM 2533 C CA . PHE B 1 9 ? 9.312 6.788 34.665 1.00 29.18 9 PHE A CA 1
ATOM 2534 C C . PHE B 1 9 ? 8.520 6.649 33.372 1.00 26.98 9 PHE A C 1
ATOM 2535 O O . PHE B 1 9 ? 8.898 7.178 32.326 1.00 24.59 9 PHE A O 1
ATOM 2543 N N . LYS B 1 10 ? 7.424 5.907 33.449 1.00 29.08 10 LYS A N 1
ATOM 2544 C CA . LYS B 1 10 ? 6.594 5.643 32.284 1.00 27.15 10 LYS A CA 1
ATOM 2545 C C . LYS B 1 10 ? 5.503 6.697 32.177 1.00 24.51 10 LYS A C 1
ATOM 2546 O O . LYS B 1 10 ? 4.872 7.059 33.174 1.00 26.01 10 LYS A O 1
ATOM 2552 N N . MET B 1 11 ? 5.278 7.185 30.960 1.00 21.11 11 MET A N 1
ATOM 2553 C CA . MET B 1 11 ? 4.308 8.248 30.744 1.00 23.65 11 MET A CA 1
ATOM 2554 C C . MET B 1 11 ? 3.309 7.806 29.684 1.00 23.05 11 MET A C 1
ATOM 2555 O O . MET B 1 11 ? 3.708 7.509 28.546 1.00 21.77 11 MET A O 1
ATOM 2560 N N . PRO B 1 12 ? 2.023 7.699 30.031 1.00 20.94 12 PRO A N 1
ATOM 2561 C CA . PRO B 1 12 ? 1.036 7.146 29.097 1.00 21.59 12 PRO A CA 1
ATOM 2562 C C . PRO B 1 12 ? 0.955 7.973 27.824 1.00 20.37 12 PRO A C 1
ATOM 2563 O O . PRO B 1 12 ? 0.928 9.205 27.864 1.00 20.25 12 PRO A O 1
ATOM 2567 N N . VAL B 1 13 ? 0.916 7.279 26.682 1.00 20.89 13 VAL A N 1
ATOM 2568 C CA . VAL B 1 13 ? 1.000 7.970 25.400 1.00 21.56 13 VAL A CA 1
ATOM 2569 C C . VAL B 1 13 ? -0.264 8.740 25.071 1.00 24.26 13 VAL A C 1
ATOM 2570 O O . VAL B 1 13 ? -0.246 9.584 24.169 1.00 23.54 13 VAL A O 1
ATOM 2574 N N . LEU B 1 14 ? -1.359 8.487 25.778 1.00 25.49 14 LEU A N 1
ATOM 2575 C CA . LEU B 1 14 ? -2.585 9.249 25.599 1.00 23.34 14 LEU A CA 1
ATOM 2576 C C . LEU B 1 14 ? -2.928 9.917 26.922 1.00 22.76 14 LEU A C 1
ATOM 2577 O O . LEU B 1 14 ? -3.008 9.246 27.952 1.00 26.11 14 LEU A O 1
ATOM 2582 N N . GLY B 1 15 ? -3.129 11.234 26.885 1.00 23.40 15 GLY A N 1
ATOM 2583 C CA . GLY B 1 15 ? -3.571 11.984 28.042 1.00 20.59 15 GLY A CA 1
ATOM 2584 C C . GLY B 1 15 ? -4.686 12.950 27.680 1.00 22.68 15 GLY A C 1
ATOM 2585 O O . GLY B 1 15 ? -5.045 13.104 26.514 1.00 20.86 15 GLY A O 1
ATOM 2586 N N . LEU B 1 16 ? -5.215 13.600 28.711 1.00 24.49 16 LEU A N 1
ATOM 2587 C CA . LEU B 1 16 ? -6.277 14.586 28.559 1.00 22.99 16 LEU A CA 1
ATOM 2588 C C . LEU B 1 16 ? -5.750 15.962 28.951 1.00 22.90 16 LEU A C 1
ATOM 2589 O O . LEU B 1 16 ? -5.276 16.149 30.076 1.00 21.97 16 LEU A O 1
ATOM 2594 N N . GLY B 1 17 ? -5.828 16.917 28.023 1.00 22.42 17 GLY A N 1
ATOM 2595 C CA . GLY B 1 17 ? -5.529 18.302 28.336 1.00 21.62 17 GLY A CA 1
ATOM 2596 C C . GLY B 1 17 ? -6.753 19.028 28.871 1.00 22.64 17 GLY A C 1
ATOM 2597 O O . GLY B 1 17 ? -7.882 18.726 28.498 1.00 24.42 17 GLY A O 1
ATOM 2598 N N . VAL B 1 18 ? -6.518 20.005 29.748 1.00 23.13 18 VAL A N 1
ATOM 2599 C CA . VAL B 1 18 ? -7.605 20.684 30.440 1.00 25.35 18 VAL A CA 1
ATOM 2600 C C . VAL B 1 18 ? -7.656 22.177 30.129 1.00 30.29 18 VAL A C 1
ATOM 2601 O O . VAL B 1 18 ? -8.450 22.901 30.733 1.00 28.97 18 VAL A O 1
ATOM 2605 N N . TRP B 1 19 ? -6.829 22.660 29.202 1.00 24.33 19 TRP A N 1
ATOM 2606 C CA . TRP B 1 19 ? -6.909 24.064 28.819 1.00 24.17 19 TRP A CA 1
ATOM 2607 C C . TRP B 1 19 ? -8.278 24.347 28.209 1.00 26.64 19 TRP A C 1
ATOM 2608 O O . TRP B 1 19 ? -8.765 23.583 27.369 1.00 25.40 19 TRP A O 1
ATOM 2619 N N . ARG B 1 20 ? -8.904 25.432 28.661 1.00 27.60 20 ARG A N 1
ATOM 2620 C CA . ARG B 1 20 ? -10.155 25.969 28.135 1.00 29.44 20 ARG A CA 1
ATOM 2621 C C . ARG B 1 20 ? -11.379 25.127 28.472 1.00 37.67 20 ARG A C 1
ATOM 2622 O O . ARG B 1 20 ? -12.438 25.336 27.864 1.00 32.74 20 ARG A O 1
ATOM 2630 N N . MET B 1 21 ? -11.294 24.189 29.412 1.00 31.47 21 MET A N 1
ATOM 2631 C CA . MET B 1 21 ? -12.522 23.556 29.872 1.00 34.47 21 MET A CA 1
ATOM 2632 C C . MET B 1 21 ? -13.365 24.539 30.668 1.00 51.29 21 MET A C 1
ATOM 2633 O O . MET B 1 21 ? -12.842 25.394 31.388 1.00 48.13 21 MET A O 1
ATOM 2638 N N . ASP B 1 22 ? -14.682 24.409 30.530 1.00 51.06 22 ASP A N 1
ATOM 2639 C CA . ASP B 1 22 ? -15.604 25.172 31.357 1.00 59.09 22 ASP A CA 1
ATOM 2640 C C . ASP B 1 22 ? -15.398 24.807 32.816 1.00 55.72 22 ASP A C 1
ATOM 2641 O O . ASP B 1 22 ? -15.448 23.631 33.189 1.00 50.71 22 ASP A O 1
ATOM 2646 N N . ARG B 1 23 ? -15.158 25.825 33.639 1.00 61.72 23 ARG A N 1
ATOM 2647 C CA . ARG B 1 23 ? -14.789 25.573 35.024 1.00 61.20 23 ARG A CA 1
ATOM 2648 C C . ARG B 1 23 ? -15.930 24.949 35.818 1.00 53.70 23 ARG A C 1
ATOM 2649 O O . ARG B 1 23 ? -15.682 24.209 36.775 1.00 54.07 23 ARG A O 1
ATOM 2657 N N . ASN B 1 24 ? -17.178 25.227 35.445 1.00 64.62 24 ASN A N 1
ATOM 2658 C CA . ASN B 1 24 ? -18.290 24.546 36.099 1.00 60.78 24 ASN A CA 1
ATOM 2659 C C . ASN B 1 24 ? -18.399 23.081 35.701 1.00 56.41 24 ASN A C 1
ATOM 2660 O O . ASN B 1 24 ? -19.299 22.389 36.188 1.00 57.92 24 ASN A O 1
ATOM 2661 N N . GLU B 1 25 ? -17.496 22.590 34.850 1.00 55.03 25 GLU A N 1
ATOM 2662 C CA . GLU B 1 25 ? -17.624 21.273 34.250 1.00 54.66 25 GLU A CA 1
ATOM 2663 C C . GLU B 1 25 ? -16.395 20.389 34.439 1.00 50.57 25 GLU A C 1
ATOM 2664 O O . GLU B 1 25 ? -16.484 19.181 34.187 1.00 46.44 25 GLU A O 1
ATOM 2670 N N . ILE B 1 26 ? -15.263 20.946 34.892 1.00 45.12 26 ILE A N 1
ATOM 2671 C CA . ILE B 1 26 ? -14.017 20.179 34.978 1.00 49.00 26 ILE A CA 1
ATOM 2672 C C . ILE B 1 26 ? -14.208 18.927 35.821 1.00 39.32 26 ILE A C 1
ATOM 2673 O O . ILE B 1 26 ? -13.613 17.877 35.549 1.00 38.78 26 ILE A O 1
ATOM 2677 N N . LYS B 1 27 ? -15.036 19.015 36.857 1.00 44.38 27 LYS A N 1
ATOM 2678 C CA . LYS B 1 27 ? -15.132 17.917 37.809 1.00 37.05 27 LYS A CA 1
ATOM 2679 C C . LYS B 1 27 ? -15.804 16.699 37.185 1.00 45.42 27 LYS A C 1
ATOM 2680 O O . LYS B 1 27 ? -15.321 15.569 37.330 1.00 44.63 27 LYS A O 1
ATOM 2686 N N . ASN B 1 28 ? -16.922 16.909 36.486 1.00 39.92 28 ASN A N 1
ATOM 2687 C CA . ASN B 1 28 ? -17.596 15.806 35.807 1.00 43.61 28 ASN A CA 1
ATOM 2688 C C . ASN B 1 28 ? -16.687 15.144 34.781 1.00 39.51 28 ASN A C 1
ATOM 2689 O O . ASN B 1 28 ? -16.674 13.915 34.645 1.00 37.67 28 ASN A O 1
ATOM 2694 N N . LEU B 1 29 ? -15.915 15.946 34.052 1.00 44.78 29 LEU A N 1
ATOM 2695 C CA . LEU B 1 29 ? -15.140 15.420 32.935 1.00 34.39 29 LEU A CA 1
ATOM 2696 C C . LEU B 1 29 ? -13.992 14.545 33.417 1.00 35.07 29 LEU A C 1
ATOM 2697 O O . LEU B 1 29 ? -13.766 13.451 32.886 1.00 33.34 29 LEU A O 1
ATOM 2702 N N . LEU B 1 30 ? -13.245 15.016 34.418 1.00 33.70 30 LEU A N 1
ATOM 2703 C CA . LEU B 1 30 ? -12.075 14.271 34.870 1.00 33.09 30 LEU A CA 1
ATOM 2704 C C . LEU B 1 30 ? -12.476 12.976 35.563 1.00 33.79 30 LEU A C 1
ATOM 2705 O O . LEU B 1 30 ? -11.800 11.951 35.416 1.00 33.26 30 LEU A O 1
ATOM 2710 N N . LEU B 1 31 ? -13.566 12.997 36.329 1.00 35.00 31 LEU A N 1
ATOM 2711 C CA . LEU B 1 31 ? -14.076 11.749 36.878 1.00 35.70 31 LEU A CA 1
ATOM 2712 C C . LEU B 1 31 ? -14.524 10.816 35.761 1.00 35.48 31 LEU A C 1
ATOM 2713 O O . LEU B 1 31 ? -14.223 9.616 35.784 1.00 35.33 31 LEU A O 1
ATOM 2718 N N . SER B 1 32 ? -15.226 11.359 34.764 1.00 35.47 32 SER A N 1
ATOM 2719 C CA . SER B 1 32 ? -15.582 10.570 33.589 1.00 35.19 32 SER A CA 1
ATOM 2720 C C . SER B 1 32 ? -14.337 10.037 32.894 1.00 33.95 32 SER A C 1
ATOM 2721 O O . SER B 1 32 ? -14.253 8.847 32.570 1.00 33.83 32 SER A O 1
ATOM 2724 N N . ALA B 1 33 ? -13.354 10.911 32.663 1.00 33.05 33 ALA A N 1
ATOM 2725 C CA . ALA B 1 33 ? -12.132 10.500 31.978 1.00 31.85 33 ALA A CA 1
ATOM 2726 C C . ALA B 1 33 ? -11.401 9.413 32.755 1.00 31.79 33 ALA A C 1
ATOM 2727 O O . ALA B 1 33 ? -10.989 8.397 32.185 1.00 31.32 33 ALA A O 1
ATOM 2729 N N . ILE B 1 34 ? -11.221 9.611 34.063 1.00 32.30 34 ILE A N 1
ATOM 2730 C CA . ILE B 1 34 ? -10.618 8.568 34.886 1.00 32.46 34 ILE A CA 1
ATOM 2731 C C . ILE B 1 34 ? -11.412 7.278 34.753 1.00 38.62 34 ILE A C 1
ATOM 2732 O O . ILE B 1 34 ? -10.854 6.190 34.555 1.00 32.65 34 ILE A O 1
ATOM 2737 N N . ASN B 1 35 ? -12.738 7.389 34.832 1.00 33.96 35 ASN A N 1
ATOM 2738 C CA . ASN B 1 35 ? -13.585 6.209 34.841 1.00 36.66 35 ASN A CA 1
ATOM 2739 C C . ASN B 1 35 ? -13.574 5.508 33.485 1.00 34.11 35 ASN A C 1
ATOM 2740 O O . ASN B 1 35 ? -13.846 4.308 33.423 1.00 40.70 35 ASN A O 1
ATOM 2745 N N . LEU B 1 36 ? -13.222 6.228 32.412 1.00 33.27 36 LEU A N 1
ATOM 2746 C CA . LEU B 1 36 ? -13.048 5.624 31.098 1.00 32.62 36 LEU A CA 1
ATOM 2747 C C . LEU B 1 36 ? -11.689 4.967 30.915 1.00 36.67 36 LEU A C 1
ATOM 2748 O O . LEU B 1 36 ? -11.563 4.067 30.076 1.00 32.16 36 LEU A O 1
ATOM 2753 N N . GLY B 1 37 ? -10.668 5.407 31.646 1.00 36.66 37 GLY A N 1
ATOM 2754 C CA . GLY B 1 37 ? -9.356 4.814 31.499 1.00 31.50 37 GLY A CA 1
ATOM 2755 C C . GLY B 1 37 ? -8.232 5.809 31.293 1.00 29.33 37 GLY A C 1
ATOM 2756 O O . GLY B 1 37 ? -7.079 5.402 31.123 1.00 32.74 37 GLY A O 1
ATOM 2757 N N . TYR B 1 38 ? -8.547 7.102 31.283 1.00 29.35 38 TYR A N 1
ATOM 2758 C CA . TYR B 1 38 ? -7.497 8.114 31.228 1.00 28.46 38 TYR A CA 1
ATOM 2759 C C . TYR B 1 38 ? -6.680 8.086 32.511 1.00 28.56 38 TYR A C 1
ATOM 2760 O O . TYR B 1 38 ? -7.231 8.032 33.612 1.00 29.81 38 TYR A O 1
ATOM 2769 N N . ARG B 1 39 ? -5.352 8.128 32.364 1.00 31.08 39 ARG A N 1
ATOM 2770 C CA . ARG B 1 39 ? -4.458 8.202 33.513 1.00 27.63 39 ARG A CA 1
ATOM 2771 C C . ARG B 1 39 ? -3.462 9.347 33.423 1.00 30.19 39 ARG A C 1
ATOM 2772 O O . ARG B 1 39 ? -2.802 9.650 34.421 1.00 36.28 39 ARG A O 1
ATOM 2780 N N . HIS B 1 40 ? -3.338 9.987 32.271 1.00 26.00 40 HIS A N 1
ATOM 2781 C CA . HIS B 1 40 ? -2.404 11.078 32.058 1.00 25.15 40 HIS A CA 1
ATOM 2782 C C . HIS B 1 40 ? -3.220 12.345 31.857 1.00 25.42 40 HIS A C 1
ATOM 2783 O O . HIS B 1 40 ? -4.130 12.371 31.024 1.00 25.58 40 HIS A O 1
ATOM 2790 N N . PHE B 1 41 ? -2.924 13.374 32.650 1.00 25.60 41 PHE A N 1
ATOM 2791 C CA . PHE B 1 41 ? -3.674 14.623 32.627 1.00 25.94 41 PHE A CA 1
ATOM 2792 C C . PHE B 1 41 ? -2.701 15.780 32.522 1.00 25.15 41 PHE A C 1
ATOM 2793 O O . PHE B 1 41 ? -1.795 15.908 33.352 1.00 25.02 41 PHE A O 1
ATOM 2801 N N . ASP B 1 42 ? -2.888 16.616 31.508 1.00 24.65 42 ASP A N 1
ATOM 2802 C CA . ASP B 1 42 ? -1.994 17.733 31.254 1.00 23.83 42 ASP A CA 1
ATOM 2803 C C . ASP B 1 42 ? -2.631 19.014 31.768 1.00 24.50 42 ASP A C 1
ATOM 2804 O O . ASP B 1 42 ? -3.695 19.423 31.283 1.00 24.95 42 ASP A O 1
ATOM 2809 N N . CYS B 1 43 ? -1.964 19.655 32.720 1.00 24.59 43 CYS A N 1
ATOM 2810 C CA . CYS B 1 43 ? -2.457 20.841 33.403 1.00 25.31 43 CYS A CA 1
ATOM 2811 C C . CYS B 1 43 ? -1.442 21.970 33.249 1.00 24.52 43 CYS A C 1
ATOM 2812 O O . CYS B 1 43 ? -0.361 21.789 32.684 1.00 23.44 43 CYS A O 1
ATOM 2815 N N . ALA B 1 44 ? -1.801 23.143 33.759 1.00 25.09 44 ALA A N 1
ATOM 2816 C CA . ALA B 1 44 ? -0.876 24.268 33.821 1.00 24.51 44 ALA A CA 1
ATOM 2817 C C . ALA B 1 44 ? -1.403 25.273 34.829 1.00 25.55 44 ALA A C 1
ATOM 2818 O O . ALA B 1 44 ? -2.614 25.419 35.003 1.00 27.67 44 ALA A O 1
ATOM 2820 N N . ALA B 1 45 ? -0.475 25.973 35.484 1.00 25.38 45 ALA A N 1
ATOM 2821 C CA . ALA B 1 45 ? -0.883 26.998 36.435 1.00 26.35 45 ALA A CA 1
ATOM 2822 C C . ALA B 1 45 ? -1.710 28.076 35.749 1.00 30.52 45 ALA A C 1
ATOM 2823 O O . ALA B 1 45 ? -2.707 28.553 36.304 1.00 31.42 45 ALA A O 1
ATOM 2825 N N . ASP B 1 46 ? -1.323 28.457 34.535 1.00 27.98 46 ASP A N 1
ATOM 2826 C CA . ASP B 1 46 ? -1.967 29.551 33.825 1.00 30.39 46 ASP A CA 1
ATOM 2827 C C . ASP B 1 46 ? -3.266 29.143 33.142 1.00 32.55 46 ASP A C 1
ATOM 2828 O O . ASP B 1 46 ? -3.900 29.989 32.502 1.00 32.23 46 ASP A O 1
ATOM 2833 N N . TYR B 1 47 ? -3.681 27.882 33.250 1.00 26.33 47 TYR A N 1
ATOM 2834 C CA . TYR B 1 47 ? -5.014 27.535 32.784 1.00 28.68 47 TYR A CA 1
ATOM 2835 C C . TYR B 1 47 ? -6.092 27.987 33.756 1.00 38.65 47 TYR A C 1
ATOM 2836 O O . TYR B 1 47 ? -7.271 27.998 33.385 1.00 30.56 47 TYR A O 1
ATOM 2845 N N . LYS B 1 48 ? -5.707 28.357 34.979 1.00 34.52 48 LYS A N 1
ATOM 2846 C CA . LYS B 1 48 ? -6.585 28.932 35.995 1.00 35.27 48 LYS A CA 1
ATOM 2847 C C . LYS B 1 48 ? -7.610 27.941 36.530 1.00 38.88 48 LYS A C 1
ATOM 2848 O O . LYS B 1 48 ? -8.641 28.355 37.072 1.00 35.10 48 LYS A O 1
ATOM 2854 N N . ASN B 1 49 ? -7.356 26.634 36.409 1.00 35.10 49 ASN A N 1
ATOM 2855 C CA . ASN B 1 49 ? -8.318 25.636 36.868 1.00 35.42 49 ASN A CA 1
ATOM 2856 C C . ASN B 1 49 ? -7.661 24.513 37.667 1.00 31.78 49 ASN A C 1
ATOM 2857 O O . ASN B 1 49 ? -8.239 23.431 37.785 1.00 32.20 49 ASN A O 1
ATOM 2862 N N . GLU B 1 50 ? -6.477 24.755 38.242 1.00 33.09 50 GLU A N 1
ATOM 2863 C CA . GLU B 1 50 ? -5.799 23.715 39.017 1.00 31.27 50 GLU A CA 1
ATOM 2864 C C . GLU B 1 50 ? -6.602 23.309 40.254 1.00 35.45 50 GLU A C 1
ATOM 2865 O O . GLU B 1 50 ? -6.607 22.134 40.644 1.00 32.80 50 GLU A O 1
ATOM 2871 N N . LEU B 1 51 ? -7.272 24.266 40.900 1.00 38.02 51 LEU A N 1
ATOM 2872 C CA . LEU B 1 51 ? -8.093 23.917 42.061 1.00 34.94 51 LEU A CA 1
ATOM 2873 C C . LEU B 1 51 ? -9.209 22.948 41.693 1.00 39.22 51 LEU A C 1
ATOM 2874 O O . LEU B 1 51 ? -9.451 21.974 42.414 1.00 37.33 51 LEU A O 1
ATOM 2879 N N . GLU B 1 52 ? -9.904 23.197 40.582 1.00 37.30 52 GLU A N 1
ATOM 2880 C CA . GLU B 1 52 ? -11.006 22.316 40.203 1.00 40.15 52 GLU A CA 1
ATOM 2881 C C . GLU B 1 52 ? -10.487 20.972 39.728 1.00 35.28 52 GLU A C 1
ATOM 2882 O O . GLU B 1 52 ? -11.084 19.932 40.027 1.00 35.45 52 GLU A O 1
ATOM 2888 N N . VAL B 1 53 ? -9.357 20.975 39.018 1.00 33.64 53 VAL A N 1
ATOM 2889 C CA . VAL B 1 53 ? -8.657 19.728 38.743 1.00 32.90 53 VAL A CA 1
ATOM 2890 C C . VAL B 1 53 ? -8.318 19.027 40.050 1.00 33.46 53 VAL A C 1
ATOM 2891 O O . VAL B 1 53 ? -8.502 17.811 40.189 1.00 33.64 53 VAL A O 1
ATOM 2895 N N . GLY B 1 54 ? -7.839 19.788 41.037 1.00 33.79 54 GLY A N 1
ATOM 2896 C CA . GLY B 1 54 ? -7.508 19.196 42.320 1.00 34.38 54 GLY A CA 1
ATOM 2897 C C . GLY B 1 54 ? -8.723 18.638 43.036 1.00 35.66 54 GLY A C 1
ATOM 2898 O O . GLY B 1 54 ? -8.654 17.566 43.642 1.00 35.97 54 GLY A O 1
ATOM 2899 N N . GLU B 1 55 ? -9.851 19.351 42.977 1.00 36.44 55 GLU A N 1
ATOM 2900 C CA . GLU B 1 55 ? -11.064 18.835 43.606 1.00 38.34 55 GLU A CA 1
ATOM 2901 C C . GLU B 1 55 ? -11.513 17.543 42.941 1.00 38.71 55 GLU A C 1
ATOM 2902 O O . GLU B 1 55 ? -11.903 16.588 43.623 1.00 38.14 55 GLU A O 1
ATOM 2908 N N . ALA B 1 56 ? -11.455 17.490 41.606 1.00 36.58 56 ALA A N 1
ATOM 2909 C CA . ALA B 1 56 ? -11.821 16.267 40.901 1.00 36.91 56 ALA A CA 1
ATOM 2910 C C . ALA B 1 56 ? -10.897 15.121 41.283 1.00 35.93 56 ALA A C 1
ATOM 2911 O O . ALA B 1 56 ? -11.354 13.998 41.520 1.00 36.39 56 ALA A O 1
ATOM 2913 N N . PHE B 1 57 ? -9.594 15.392 41.366 1.00 36.70 57 PHE A N 1
ATOM 2914 C CA . PHE B 1 57 ? -8.646 14.348 41.741 1.00 34.69 57 PHE A CA 1
ATOM 2915 C C . PHE B 1 57 ? -8.882 13.874 43.170 1.00 35.75 57 PHE A C 1
ATOM 2916 O O . PHE B 1 57 ? -8.830 12.668 43.442 1.00 35.91 57 PHE A O 1
ATOM 2924 N N . LYS B 1 58 ? -9.136 14.805 44.096 1.00 36.52 58 LYS A N 1
ATOM 2925 C CA . LYS B 1 58 ? -9.422 14.415 45.475 1.00 37.62 58 LYS A CA 1
ATOM 2926 C C . LYS B 1 58 ? -10.669 13.545 45.558 1.00 38.48 58 LYS A C 1
ATOM 2927 O O . LYS B 1 58 ? -10.644 12.469 46.166 1.00 41.57 58 LYS A O 1
ATOM 2933 N N . GLU B 1 59 ? -11.775 13.998 44.961 1.00 39.13 59 GLU A N 1
ATOM 2934 C CA . GLU B 1 59 ? -12.988 13.185 44.976 1.00 39.88 59 GLU A CA 1
ATOM 2935 C C . GLU B 1 59 ? -12.755 11.847 44.289 1.00 39.05 59 GLU A C 1
ATOM 2936 O O . GLU B 1 59 ? -13.288 10.819 44.722 1.00 42.33 59 GLU A O 1
ATOM 2942 N N . ALA B 1 60 ? -11.960 11.843 43.217 1.00 42.87 60 ALA A N 1
ATOM 2943 C CA . ALA B 1 60 ? -11.536 10.580 42.628 1.00 37.24 60 ALA A CA 1
ATOM 2944 C C . ALA B 1 60 ? -10.772 9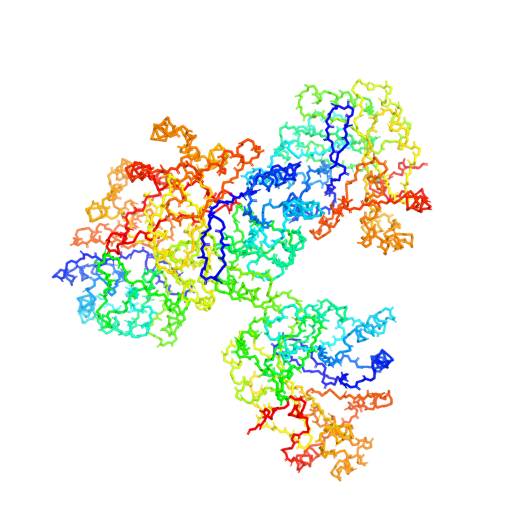.746 43.643 1.00 37.38 60 ALA A C 1
ATOM 2945 O O . ALA B 1 60 ? -11.011 8.541 43.771 1.00 37.67 60 ALA A O 1
ATOM 2947 N N . PHE B 1 61 ? -9.867 10.375 44.396 1.00 43.47 61 PHE A N 1
ATOM 2948 C CA . PHE B 1 61 ? -9.087 9.630 45.378 1.00 37.41 61 PHE A CA 1
ATOM 2949 C C . PHE B 1 61 ? -9.948 9.226 46.568 1.00 38.73 61 PHE A C 1
ATOM 2950 O O . PHE B 1 61 ? -9.895 8.073 47.013 1.00 40.32 61 PHE A O 1
ATOM 2958 N N . ASP B 1 62 ? -10.754 10.164 47.083 1.00 45.15 62 ASP A N 1
ATOM 2959 C CA . ASP B 1 62 ? -11.573 9.905 48.265 1.00 40.85 62 ASP A CA 1
ATOM 2960 C C . ASP B 1 62 ? -12.494 8.709 48.063 1.00 47.36 62 ASP A C 1
ATOM 2961 O O . ASP B 1 62 ? -12.687 7.906 48.982 1.00 44.66 62 ASP A O 1
ATOM 2966 N N . THR B 1 63 ? -13.092 8.584 46.878 1.00 44.81 63 THR A N 1
ATOM 2967 C CA . THR B 1 63 ? -14.066 7.536 46.600 1.00 45.94 63 THR A CA 1
ATOM 2968 C C . THR B 1 63 ? -13.435 6.305 45.951 1.00 41.58 63 THR A C 1
ATOM 2969 O O . THR B 1 63 ? -14.162 5.429 45.472 1.00 42.03 63 THR A O 1
ATOM 2973 N N . ASP B 1 64 ? -12.106 6.249 45.877 1.00 40.66 64 ASP A N 1
ATOM 2974 C CA . ASP B 1 64 ? -11.397 5.046 45.421 1.00 43.13 64 ASP A CA 1
ATOM 2975 C C . ASP B 1 64 ? -11.703 4.681 43.967 1.00 46.48 64 ASP A C 1
ATOM 2976 O O . ASP B 1 64 ? -11.824 3.506 43.622 1.00 52.71 64 ASP A O 1
ATOM 2981 N N . LEU B 1 65 ? -11.749 5.688 43.082 1.00 41.38 65 LEU A N 1
ATOM 2982 C CA . LEU B 1 65 ? -11.890 5.404 41.652 1.00 42.80 65 LEU A CA 1
ATOM 2983 C C . LEU B 1 65 ? -10.551 5.070 41.023 1.00 36.26 65 LEU A C 1
ATOM 2984 O O . LEU B 1 65 ? -10.498 4.341 40.027 1.00 41.59 65 LEU A O 1
ATOM 2989 N N . VAL B 1 66 ? -9.473 5.606 41.591 1.00 38.65 66 VAL A N 1
ATOM 2990 C CA . VAL B 1 66 ? -8.124 5.406 41.079 1.00 39.77 66 VAL A CA 1
ATOM 2991 C C . VAL B 1 66 ? -7.181 5.719 42.231 1.00 40.12 66 VAL A C 1
ATOM 2992 O O . VAL B 1 66 ? -7.545 6.430 43.168 1.00 37.02 66 VAL A O 1
ATOM 2996 N N . LYS B 1 67 ? -5.970 5.170 42.175 1.00 39.45 67 LYS A N 1
ATOM 2997 C CA . LYS B 1 67 ? -4.928 5.509 43.133 1.00 43.56 67 LYS A CA 1
ATOM 2998 C C . LYS B 1 67 ? -3.968 6.534 42.534 1.00 39.51 67 LYS A C 1
ATOM 2999 O O . LYS B 1 67 ? -3.924 6.742 41.319 1.00 34.30 67 LYS A O 1
ATOM 3005 N N . ARG B 1 68 ? -3.177 7.170 43.407 1.00 38.87 68 ARG A N 1
ATOM 3006 C CA . ARG B 1 68 ? -2.366 8.305 42.963 1.00 35.71 68 ARG A CA 1
ATOM 3007 C C . ARG B 1 68 ? -1.160 7.858 42.138 1.00 33.80 68 ARG A C 1
ATOM 3008 O O . ARG B 1 68 ? -0.833 8.518 41.144 1.00 33.43 68 ARG A O 1
ATOM 3016 N N . GLU B 1 69 ? -0.472 6.769 42.538 1.00 32.13 69 GLU A N 1
ATOM 3017 C CA . GLU B 1 69 ? 0.443 6.076 41.627 1.00 46.64 69 GLU A CA 1
ATOM 3018 C C . GLU B 1 69 ? -0.060 6.057 40.201 1.00 34.17 69 GLU A C 1
ATOM 3019 O O . GLU B 1 69 ? 0.683 6.351 39.260 1.00 42.64 69 GLU A O 1
ATOM 3025 N N . ASP B 1 70 ? -1.322 5.692 40.027 1.00 35.24 70 ASP A N 1
ATOM 3026 C CA . ASP B 1 70 ? -1.820 5.317 38.715 1.00 37.48 70 ASP A CA 1
ATOM 3027 C C . ASP B 1 70 ? -2.067 6.513 37.808 1.00 32.36 70 ASP A C 1
ATOM 3028 O O . ASP B 1 70 ? -2.280 6.324 36.605 1.00 31.44 70 ASP A O 1
ATOM 3033 N N . LEU B 1 71 ? -2.036 7.728 38.343 1.00 32.55 71 LEU A N 1
ATOM 3034 C CA . LEU B 1 71 ? -2.150 8.921 37.523 1.00 27.09 71 LEU A CA 1
ATOM 3035 C C . LEU B 1 71 ? -0.772 9.446 37.143 1.00 30.39 71 LEU A C 1
ATOM 3036 O O . LEU B 1 71 ? 0.201 9.306 37.889 1.00 28.09 71 LEU A O 1
ATOM 3041 N N . PHE B 1 72 ? -0.696 10.029 35.950 1.00 24.52 72 PHE A N 1
ATOM 3042 C CA . PHE B 1 72 ? 0.452 10.814 35.511 1.00 23.30 72 PHE A CA 1
ATOM 3043 C C . PHE B 1 72 ? -0.035 12.248 35.365 1.00 24.61 72 PHE A C 1
ATOM 3044 O O . PHE B 1 72 ? -0.784 12.562 34.433 1.00 22.75 72 PHE A O 1
ATOM 3052 N N . ILE B 1 73 ? 0.372 13.113 36.291 1.00 23.23 73 ILE A N 1
ATOM 3053 C CA . ILE B 1 73 ? -0.148 14.471 36.371 1.00 27.36 73 ILE A CA 1
ATOM 3054 C C . ILE B 1 73 ? 0.971 15.448 36.043 1.00 27.23 73 ILE A C 1
ATOM 3055 O O . ILE B 1 73 ? 2.037 15.427 36.673 1.00 24.35 73 ILE A O 1
ATOM 3060 N N . THR B 1 74 ? 0.727 16.292 35.047 1.00 21.49 74 THR A N 1
ATOM 3061 C CA . THR B 1 74 ? 1.655 17.321 34.604 1.00 20.51 74 THR A CA 1
ATOM 3062 C C . THR B 1 74 ? 1.069 18.688 34.921 1.00 22.09 74 THR A C 1
ATOM 3063 O O . THR B 1 74 ? -0.131 18.909 34.740 1.00 21.49 74 THR A O 1
ATOM 3067 N N . THR B 1 75 ? 1.907 19.614 35.382 1.00 20.85 75 THR A N 1
ATOM 3068 C CA . THR B 1 75 ? 1.539 21.018 35.309 1.00 23.03 75 THR A CA 1
ATOM 3069 C C . THR B 1 75 ? 2.774 21.805 34.898 1.00 25.22 75 THR A C 1
ATOM 3070 O O . THR B 1 75 ? 3.829 21.231 34.601 1.00 19.02 75 THR A O 1
ATOM 3074 N N . LYS B 1 76 ? 2.630 23.128 34.829 1.00 19.91 76 LYS A N 1
ATOM 3075 C CA . LYS B 1 76 ? 3.587 23.954 34.109 1.00 18.90 76 LYS A CA 1
ATOM 3076 C C . LYS B 1 76 ? 3.866 25.258 34.842 1.00 19.40 76 LYS A C 1
ATOM 3077 O O . LYS B 1 76 ? 2.967 25.864 35.430 1.00 21.92 76 LYS A O 1
ATOM 3083 N N . LEU B 1 77 ? 5.128 25.677 34.772 1.00 18.70 77 LEU A N 1
ATOM 3084 C CA . LEU B 1 77 ? 5.611 26.950 35.299 1.00 19.26 77 LEU A CA 1
ATOM 3085 C C . LEU B 1 77 ? 5.292 28.069 34.315 1.00 19.19 77 LEU A C 1
ATOM 3086 O O . LEU B 1 77 ? 5.842 28.095 33.210 1.00 18.33 77 LEU A O 1
ATOM 3091 N N . TRP B 1 78 ? 4.446 29.014 34.717 1.00 20.33 78 TRP A N 1
ATOM 3092 C CA . TRP B 1 78 ? 4.106 30.079 33.787 1.00 19.46 78 TRP A CA 1
ATOM 3093 C C . TRP B 1 78 ? 5.262 31.073 33.651 1.00 19.59 78 TRP A C 1
ATOM 3094 O O . TRP B 1 78 ? 6.158 31.150 34.499 1.00 20.04 78 TRP A O 1
ATOM 3105 N N . ASN B 1 79 ? 5.226 31.837 32.549 1.00 22.24 79 ASN A N 1
ATOM 3106 C CA . ASN B 1 79 ? 6.290 32.786 32.224 1.00 23.15 79 ASN A CA 1
ATOM 3107 C C . ASN B 1 79 ? 6.521 33.799 33.333 1.00 19.98 79 ASN A C 1
ATOM 3108 O O . ASN B 1 79 ? 7.642 34.296 33.487 1.00 21.85 79 ASN A O 1
ATOM 3113 N N . SER B 1 80 ? 5.474 34.153 34.081 1.00 20.25 80 SER A N 1
ATOM 3114 C CA . SER B 1 80 ? 5.636 35.156 35.123 1.00 21.89 80 SER A CA 1
ATOM 3115 C C . SER B 1 80 ? 6.384 34.619 36.335 1.00 21.66 80 SER A C 1
ATOM 3116 O O . SER B 1 80 ? 6.712 35.398 37.235 1.00 24.28 80 SER A O 1
ATOM 3119 N N . ASP B 1 81 ? 6.688 33.320 36.367 1.00 22.78 81 ASP A N 1
ATOM 3120 C CA . ASP B 1 81 ? 7.261 32.681 37.545 1.00 21.38 81 ASP A CA 1
ATOM 3121 C C . ASP B 1 81 ? 8.645 32.100 37.277 1.00 21.73 81 ASP A C 1
ATOM 3122 O O . ASP B 1 81 ? 9.109 31.248 38.038 1.00 20.45 81 ASP A O 1
ATOM 3127 N N . HIS B 1 82 ? 9.324 32.547 36.215 1.00 25.30 82 HIS A N 1
ATOM 3128 C CA . HIS B 1 82 ? 10.659 32.035 35.921 1.00 19.09 82 HIS A CA 1
ATOM 3129 C C . HIS B 1 82 ? 11.682 32.408 36.991 1.00 24.62 82 HIS A C 1
ATOM 3130 O O . HIS B 1 82 ? 12.746 31.783 37.053 1.00 20.74 82 HIS A O 1
ATOM 3137 N N . GLY B 1 83 ? 11.389 33.404 37.829 1.00 20.42 83 GLY A N 1
ATOM 3138 C CA . GLY B 1 83 ? 12.210 33.732 38.978 1.00 24.15 83 GLY A CA 1
ATOM 3139 C C . GLY B 1 83 ? 11.650 33.304 40.316 1.00 23.80 83 GLY A C 1
ATOM 3140 O O . GLY B 1 83 ? 12.192 33.711 41.354 1.00 28.01 83 GLY A O 1
ATOM 3141 N N . HIS B 1 84 ? 10.582 32.508 40.338 1.00 26.85 84 HIS A N 1
ATOM 3142 C CA . HIS B 1 84 ? 9.973 31.984 41.561 1.00 28.12 84 HIS A CA 1
ATOM 3143 C C . HIS B 1 84 ? 9.577 30.528 41.333 1.00 26.85 84 HIS A C 1
ATOM 3144 O O . HIS B 1 84 ? 8.442 30.122 41.578 1.00 23.42 84 HIS A O 1
ATOM 3151 N N . VAL B 1 85 ? 10.530 29.723 40.856 1.00 23.62 85 VAL A N 1
ATOM 3152 C CA . VAL B 1 85 ? 10.221 28.369 40.392 1.00 23.97 85 VAL A CA 1
ATOM 3153 C C . VAL B 1 85 ? 9.655 27.520 41.525 1.00 25.80 85 VAL A C 1
ATOM 3154 O O . VAL B 1 85 ? 8.572 26.934 41.412 1.00 25.92 85 VAL A O 1
ATOM 3158 N N . ILE B 1 86 ? 10.399 27.418 42.626 1.00 31.04 86 ILE A N 1
ATOM 3159 C CA . ILE B 1 86 ? 9.996 26.521 43.710 1.00 26.84 86 ILE A CA 1
ATOM 3160 C C . ILE B 1 86 ? 8.698 26.992 44.360 1.00 25.15 86 ILE A C 1
ATOM 3161 O O . ILE B 1 86 ? 7.837 26.176 44.705 1.00 25.75 86 ILE A O 1
ATOM 3166 N N . GLU B 1 87 ? 8.521 28.304 44.524 1.00 26.72 87 GLU A N 1
ATOM 3167 C CA . GLU B 1 87 ? 7.266 28.792 45.098 1.00 28.75 87 GLU A CA 1
ATOM 3168 C C . GLU B 1 87 ? 6.089 28.517 44.167 1.00 26.58 87 GLU A C 1
ATOM 3169 O O . GLU B 1 87 ? 4.989 28.188 44.627 1.00 27.51 87 GLU A O 1
ATOM 3175 N N . ALA B 1 88 ? 6.304 28.649 42.857 1.00 25.28 88 ALA A N 1
ATOM 3176 C CA . ALA B 1 88 ? 5.239 28.365 41.901 1.00 27.60 88 ALA A CA 1
ATOM 3177 C C . ALA B 1 88 ? 4.915 26.877 41.852 1.00 24.72 88 ALA A C 1
ATOM 3178 O O . ALA B 1 88 ? 3.744 26.496 41.732 1.00 25.18 88 ALA A O 1
ATOM 3180 N N . CYS B 1 89 ? 5.935 26.017 41.930 1.00 24.11 89 CYS A N 1
ATOM 3181 C CA . CYS B 1 89 ? 5.675 24.581 41.963 1.00 24.08 89 CYS A CA 1
ATOM 3182 C C . CYS B 1 89 ? 4.886 24.192 43.207 1.00 26.66 89 CYS A C 1
ATOM 3183 O O . CYS B 1 89 ? 3.946 23.394 43.132 1.00 25.92 89 CYS A O 1
ATOM 3186 N N . LYS B 1 90 ? 5.256 24.745 44.360 1.00 26.50 90 LYS A N 1
ATOM 3187 C CA . LYS B 1 90 ? 4.521 24.444 45.577 1.00 28.00 90 LYS A CA 1
ATOM 3188 C C . LYS B 1 90 ? 3.101 24.979 45.523 1.00 28.76 90 LYS A C 1
ATOM 3189 O O . LYS B 1 90 ? 2.190 24.354 46.074 1.00 29.69 90 LYS A O 1
ATOM 3195 N N . ASN B 1 91 ? 2.882 26.114 44.856 1.00 28.42 91 ASN A N 1
ATOM 3196 C CA . ASN B 1 91 ? 1.518 26.614 44.735 1.00 29.15 91 ASN A CA 1
ATOM 3197 C C . ASN B 1 91 ? 0.666 25.680 43.886 1.00 28.68 91 ASN A C 1
ATOM 3198 O O . ASN B 1 91 ? -0.498 25.421 44.215 1.00 29.61 91 ASN A O 1
ATOM 3203 N N . SER B 1 92 ? 1.226 25.180 42.785 1.00 27.77 92 SER A N 1
ATOM 3204 C CA . SER B 1 92 ? 0.507 24.217 41.958 1.00 28.06 92 SER A CA 1
ATOM 3205 C C . SER B 1 92 ? 0.166 22.967 42.759 1.00 28.94 92 SER A C 1
ATOM 3206 O O . SER B 1 92 ? -0.976 22.495 42.739 1.00 28.24 92 SER A O 1
ATOM 3209 N N . LEU B 1 93 ? 1.151 22.418 43.474 1.00 27.67 93 LEU A N 1
ATOM 3210 C CA . LEU B 1 93 ? 0.888 21.275 44.343 1.00 29.04 93 LEU A CA 1
ATOM 3211 C C . LEU B 1 93 ? -0.226 21.581 45.336 1.00 31.17 93 LEU A C 1
ATOM 3212 O O . LEU B 1 93 ? -1.102 20.741 45.576 1.00 33.84 93 LEU A O 1
ATOM 3217 N N . LYS B 1 94 ? -0.224 22.790 45.905 1.00 30.70 94 LYS A N 1
ATOM 3218 C CA . LYS B 1 94 ? -1.276 23.167 46.846 1.00 36.39 94 LYS A CA 1
ATOM 3219 C C . LYS B 1 94 ? -2.647 23.173 46.177 1.00 34.20 94 LYS A C 1
ATOM 3220 O O . LYS B 1 94 ? -3.599 22.561 46.679 1.00 33.38 94 LYS A O 1
ATOM 3226 N N . LYS B 1 95 ? -2.772 23.867 45.042 1.00 34.18 95 LYS A N 1
ATOM 3227 C CA . LYS B 1 95 ? -4.068 23.940 44.373 1.00 31.94 95 LYS A CA 1
ATOM 3228 C C . LYS B 1 95 ? -4.513 22.576 43.856 1.00 35.12 95 LYS A C 1
ATOM 3229 O O . LYS B 1 95 ? -5.707 22.254 43.879 1.00 32.11 95 LYS A O 1
ATOM 3235 N N . LEU B 1 96 ? -3.577 21.763 43.380 1.00 33.42 96 LEU A N 1
ATOM 3236 C CA . LEU B 1 96 ? -3.926 20.424 42.920 1.00 30.49 96 LEU A CA 1
ATOM 3237 C C . LEU B 1 96 ? -4.121 19.439 44.067 1.00 34.57 96 LEU A C 1
ATOM 3238 O O . LEU B 1 96 ? -4.503 18.290 43.816 1.00 31.26 96 LEU A O 1
ATOM 3243 N N . GLN B 1 97 ? -3.875 19.865 45.308 1.00 32.16 97 GLN A N 1
ATOM 3244 C CA . GLN B 1 97 ? -3.972 19.005 46.491 1.00 37.77 97 GLN A CA 1
ATOM 3245 C C . GLN B 1 97 ? -3.110 17.751 46.342 1.00 36.75 97 GLN A C 1
ATOM 3246 O O . GLN B 1 97 ? -3.499 16.654 46.745 1.00 39.68 97 GLN A O 1
ATOM 3252 N N . LEU B 1 98 ? -1.925 17.917 45.764 1.00 31.51 98 LEU A N 1
ATOM 3253 C CA . LEU B 1 98 ? -0.997 16.820 45.543 1.00 31.57 98 LEU A CA 1
ATOM 3254 C C . LEU B 1 98 ? 0.255 16.990 46.392 1.00 34.89 98 LEU A C 1
ATOM 3255 O O . LEU B 1 98 ? 0.625 18.098 46.795 1.00 33.00 98 LEU A O 1
ATOM 3260 N N . GLU B 1 99 ? 0.918 15.861 46.636 1.00 36.42 99 GLU A N 1
ATOM 3261 C CA . GLU B 1 99 ? 2.210 15.851 47.306 1.00 34.89 99 GLU A CA 1
ATOM 3262 C C . GLU B 1 99 ? 3.372 15.884 46.323 1.00 29.43 99 GLU A C 1
ATOM 3263 O O . GLU B 1 99 ? 4.418 16.461 46.632 1.00 30.12 99 GLU A O 1
ATOM 3269 N N . TYR B 1 100 ? 3.213 15.278 45.148 1.00 28.51 100 TYR A N 1
ATOM 3270 C CA . TYR B 1 100 ? 4.239 15.305 44.120 1.00 27.49 100 TYR A CA 1
ATOM 3271 C C . TYR B 1 100 ? 3.578 15.422 42.754 1.00 28.39 100 TYR A C 1
ATOM 3272 O O . TYR B 1 100 ? 2.409 15.071 42.572 1.00 26.92 100 TYR A O 1
ATOM 3281 N N . LEU B 1 101 ? 4.352 15.926 41.797 1.00 25.01 101 LEU A N 1
ATOM 3282 C CA . LEU B 1 101 ? 3.969 15.974 40.394 1.00 23.85 101 LEU A CA 1
ATOM 3283 C C . LEU B 1 101 ? 4.772 14.938 39.622 1.00 24.98 101 LEU A C 1
ATOM 3284 O O . LEU B 1 101 ? 5.967 14.745 39.881 1.00 29.05 101 LEU A O 1
ATOM 3289 N N . ASP B 1 102 ? 4.115 14.275 38.669 1.00 25.61 102 ASP A N 1
ATOM 3290 C CA . ASP B 1 102 ? 4.838 13.353 37.800 1.00 23.03 102 ASP A CA 1
ATOM 3291 C C . ASP B 1 102 ? 5.732 14.102 36.825 1.00 25.79 102 ASP A C 1
ATOM 3292 O O . ASP B 1 102 ? 6.840 13.646 36.518 1.00 20.56 102 ASP A O 1
ATOM 3297 N N . LEU B 1 103 ? 5.264 15.247 36.325 1.00 24.26 103 LEU A N 1
ATOM 3298 C CA . LEU B 1 103 ? 5.999 16.036 35.344 1.00 23.87 103 LEU A CA 1
ATOM 3299 C C . LEU B 1 103 ? 5.729 17.514 35.583 1.00 21.05 103 LEU A C 1
ATOM 3300 O O . LEU B 1 103 ? 4.578 17.917 35.773 1.00 19.66 103 LEU A O 1
ATOM 3305 N N . TYR B 1 104 ? 6.792 18.315 35.575 1.00 20.99 104 TYR A N 1
ATOM 3306 C CA . TYR B 1 104 ? 6.697 19.764 35.704 1.00 18.35 104 TYR A CA 1
ATOM 3307 C C . TYR B 1 104 ? 7.488 20.381 34.564 1.00 18.40 104 TYR A C 1
ATOM 3308 O O . TYR B 1 104 ? 8.665 20.058 34.383 1.00 18.20 104 TYR A O 1
ATOM 3317 N N . LEU B 1 105 ? 6.839 21.240 33.782 1.00 16.82 105 LEU A N 1
ATOM 3318 C CA . LEU B 1 105 ? 7.427 21.791 32.569 1.00 17.04 105 LEU A CA 1
ATOM 3319 C C . LEU B 1 105 ? 7.584 23.298 32.681 1.00 17.61 105 LEU A C 1
ATOM 3320 O O . LEU B 1 105 ? 6.725 23.977 33.248 1.00 18.58 105 LEU A O 1
ATOM 3325 N N . ILE B 1 106 ? 8.671 23.821 32.112 1.00 17.50 106 ILE A N 1
ATOM 3326 C CA . ILE B 1 106 ? 8.726 25.241 31.780 1.00 20.17 106 ILE A CA 1
ATOM 3327 C C . ILE B 1 106 ? 7.775 25.484 30.612 1.00 14.36 106 ILE A C 1
ATOM 3328 O O . ILE B 1 106 ? 7.951 24.924 29.526 1.00 16.18 106 ILE A O 1
ATOM 3333 N N . HIS B 1 107 ? 6.743 26.306 30.839 1.00 16.30 107 HIS A N 1
ATOM 3334 C CA . HIS B 1 107 ? 5.644 26.412 29.872 1.00 20.92 107 HIS A CA 1
ATOM 3335 C C . HIS B 1 107 ? 6.112 26.996 28.540 1.00 16.94 107 HIS A C 1
ATOM 3336 O O . HIS B 1 107 ? 5.706 26.525 27.469 1.00 17.87 107 HIS A O 1
ATOM 3343 N N . PHE B 1 108 ? 6.929 28.042 28.586 1.00 16.61 108 PHE A N 1
ATOM 3344 C CA . PHE B 1 108 ? 7.471 28.708 27.415 1.00 19.48 108 PHE A CA 1
ATOM 3345 C C . PHE B 1 108 ? 8.906 29.102 27.715 1.00 16.19 108 PHE A C 1
ATOM 3346 O O . PHE B 1 108 ? 9.245 29.379 28.874 1.00 15.78 108 PHE A O 1
ATOM 3354 N N . PRO B 1 109 ? 9.768 29.176 26.686 1.00 14.60 109 PRO A N 1
ATOM 3355 C CA . PRO B 1 109 ? 11.095 29.783 26.846 1.00 15.49 109 PRO A CA 1
ATOM 3356 C C . PRO B 1 109 ? 11.026 31.308 26.907 1.00 17.19 109 PRO A C 1
ATOM 3357 O O . PRO B 1 109 ? 11.795 32.010 26.246 1.00 14.76 109 PRO A O 1
ATOM 3361 N N . MET B 1 110 ? 10.095 31.820 27.710 1.00 16.66 110 MET A N 1
ATOM 3362 C CA . MET B 1 110 ? 9.849 33.249 27.834 1.00 22.04 110 MET A CA 1
ATOM 3363 C C . MET B 1 110 ? 9.607 33.560 29.302 1.00 19.41 110 MET A C 1
ATOM 3364 O O . MET B 1 110 ? 8.875 32.834 29.982 1.00 20.44 110 MET A O 1
ATOM 3369 N N . ALA B 1 111 ? 10.231 34.621 29.797 1.00 17.07 111 ALA A N 1
ATOM 3370 C CA . ALA B 1 111 ? 9.992 35.113 31.146 1.00 18.79 111 ALA A CA 1
ATOM 3371 C C . ALA B 1 111 ? 9.342 36.483 31.053 1.00 21.17 111 ALA A C 1
ATOM 3372 O O . ALA B 1 111 ? 9.800 37.341 30.291 1.00 22.90 111 ALA A O 1
ATOM 3374 N N . SER B 1 112 ? 8.266 36.681 31.810 1.00 20.62 112 SER A N 1
ATOM 3375 C CA . SER B 1 112 ? 7.564 37.955 31.834 1.00 21.88 112 SER A CA 1
ATOM 3376 C C . SER B 1 112 ? 7.444 38.423 33.276 1.00 26.06 112 SER A C 1
ATOM 3377 O O . SER B 1 112 ? 7.759 37.689 34.219 1.00 23.11 112 SER A O 1
ATOM 3380 N N . LYS B 1 113 ? 6.976 39.662 33.435 1.00 24.84 113 LYS A N 1
ATOM 3381 C CA . LYS B 1 113 ? 6.929 40.290 34.751 1.00 28.47 113 LYS A CA 1
ATOM 3382 C C . LYS B 1 113 ? 6.143 39.435 35.736 1.00 30.50 113 LYS A C 1
ATOM 3383 O O . LYS B 1 113 ? 5.027 38.994 35.446 1.00 26.47 113 LYS A O 1
ATOM 3389 N N . HIS B 1 114 ? 6.741 39.194 36.900 1.00 28.45 114 HIS A N 1
ATOM 3390 C CA . HIS B 1 114 ? 6.085 38.396 37.927 1.00 29.47 114 HIS A CA 1
ATOM 3391 C C . HIS B 1 114 ? 4.794 39.065 38.388 1.00 34.25 114 HIS A C 1
ATOM 3392 O O . HIS B 1 114 ? 4.751 40.275 38.636 1.00 30.60 114 HIS A O 1
ATOM 3399 N N . SER B 1 115 ? 3.736 38.260 38.509 1.00 26.70 115 SER A N 1
ATOM 3400 C CA . SER B 1 115 ? 2.404 38.759 38.833 1.00 30.87 115 SER A CA 1
ATOM 3401 C C . SER B 1 115 ? 1.874 38.193 40.145 1.00 33.11 115 SER A C 1
ATOM 3402 O O . SER B 1 115 ? 0.688 38.368 40.449 1.00 31.30 115 SER A O 1
ATOM 3405 N N . GLY B 1 116 ? 2.711 37.520 40.919 1.00 32.59 116 GLY A N 1
ATOM 3406 C CA . GLY B 1 116 ? 2.293 36.941 42.187 1.00 30.06 116 GLY A CA 1
ATOM 3407 C C . GLY B 1 116 ? 2.157 35.434 42.095 1.00 33.96 116 GLY A C 1
ATOM 3408 O O . GLY B 1 116 ? 1.751 34.889 41.061 1.00 32.08 116 GLY A O 1
ATOM 3409 N N . ILE B 1 117 ? 2.505 34.753 43.188 1.00 38.37 117 ILE A N 1
ATOM 3410 C CA . ILE B 1 117 ? 2.372 33.302 43.252 1.00 30.58 117 ILE A CA 1
ATOM 3411 C C . ILE B 1 117 ? 0.903 32.909 43.296 1.00 30.04 117 ILE A C 1
ATOM 3412 O O . ILE B 1 117 ? 0.118 33.456 44.082 1.00 36.50 117 ILE A O 1
ATOM 3417 N N . GLY B 1 118 ? 0.526 31.944 42.456 1.00 29.14 118 GLY A N 1
ATOM 3418 C CA . GLY B 1 118 ? -0.854 31.510 42.369 1.00 30.97 118 GLY A CA 1
ATOM 3419 C C . GLY B 1 118 ? -1.763 32.437 41.600 1.00 29.98 118 GLY A C 1
ATOM 3420 O O . GLY B 1 118 ? -2.967 32.166 41.507 1.00 31.12 118 GLY A O 1
ATOM 3421 N N . THR B 1 119 ? -1.230 33.526 41.055 1.00 31.76 119 THR A N 1
ATOM 3422 C CA . THR B 1 119 ? -2.014 34.508 40.329 1.00 33.94 119 THR A CA 1
ATOM 3423 C C . THR B 1 119 ? -1.257 34.860 39.047 1.00 33.26 119 THR A C 1
ATOM 3424 O O . THR B 1 119 ? -0.828 35.990 38.829 1.00 32.64 119 THR A O 1
ATOM 3428 N N . THR B 1 120 ? -1.084 33.866 38.174 1.00 29.79 120 THR A N 1
ATOM 3429 C CA . THR B 1 120 ? -0.261 34.047 36.985 1.00 28.65 120 THR A CA 1
ATOM 3430 C C . THR B 1 120 ? -0.996 34.877 35.940 1.00 34.68 120 THR A C 1
ATOM 3431 O O . THR B 1 120 ? -2.225 34.832 35.818 1.00 32.33 120 THR A O 1
ATOM 3435 N N A ARG B 1 121 ? -0.218 35.639 35.178 0.44 25.98 121 ARG A N 1
ATOM 3436 N N B ARG B 1 121 ? -0.223 35.643 35.178 0.56 25.94 121 ARG A N 1
ATOM 3437 C CA A ARG B 1 121 ? -0.747 36.590 34.215 0.44 27.75 121 ARG A CA 1
ATOM 3438 C CA B ARG B 1 121 ? -0.767 36.576 34.202 0.56 27.73 121 ARG A CA 1
ATOM 3439 C C A ARG B 1 121 ? 0.382 36.995 33.277 0.44 25.58 121 ARG A C 1
ATOM 3440 C C B ARG B 1 121 ? 0.365 37.035 33.293 0.56 25.56 121 ARG A C 1
ATOM 3441 O O A ARG B 1 121 ? 1.557 36.950 33.650 0.44 28.34 121 ARG A O 1
ATOM 3442 O O B ARG B 1 121 ? 1.528 37.063 33.704 0.56 28.44 121 ARG A O 1
ATOM 3457 N N . SER B 1 122 ? 0.017 37.362 32.049 1.00 25.73 122 SER A N 1
ATOM 3458 C CA . SER B 1 122 ? 0.951 37.948 31.089 1.00 22.00 122 SER A CA 1
ATOM 3459 C C . SER B 1 122 ? 0.709 39.455 31.085 1.00 26.18 122 SER A C 1
ATOM 3460 O O . SER B 1 122 ? -0.270 39.938 30.512 1.00 31.57 122 SER A O 1
ATOM 3463 N N . ILE B 1 123 ? 1.600 40.198 31.735 1.00 29.03 123 ILE A N 1
ATOM 3464 C CA . ILE B 1 123 ? 1.393 41.628 31.950 1.00 26.37 123 ILE A CA 1
ATOM 3465 C C . ILE B 1 123 ? 1.836 42.400 30.716 1.00 32.65 123 ILE A C 1
ATOM 3466 O O . ILE B 1 123 ? 2.969 42.248 30.245 1.00 27.08 123 ILE A O 1
ATOM 3471 N N . LEU B 1 124 ? 0.940 43.229 30.189 1.00 25.36 124 LEU A N 1
ATOM 3472 C CA . LEU B 1 124 ? 1.210 44.048 29.017 1.00 30.70 124 LEU A CA 1
ATOM 3473 C C . LEU B 1 124 ? 1.453 45.495 29.428 1.00 31.66 124 LEU A C 1
ATOM 3474 O O . LEU B 1 124 ? 0.898 45.980 30.419 1.00 29.56 124 LEU A O 1
ATOM 3479 N N . ASP B 1 125 ? 2.281 46.189 28.650 1.00 28.15 125 ASP A N 1
ATOM 3480 C CA . ASP B 1 125 ? 2.504 47.610 28.877 1.00 28.32 125 ASP A CA 1
ATOM 3481 C C . ASP B 1 125 ? 1.374 48.414 28.227 1.00 38.85 125 ASP A C 1
ATOM 3482 O O . ASP B 1 125 ? 0.375 47.862 27.757 1.00 38.55 125 ASP A O 1
ATOM 3487 N N . ASP B 1 126 ? 1.537 49.739 28.174 1.00 39.38 126 ASP A N 1
ATOM 3488 C CA . ASP B 1 126 ? 0.456 50.617 27.738 1.00 41.03 126 ASP A CA 1
ATOM 3489 C C . ASP B 1 126 ? 0.147 50.494 26.251 1.00 46.68 126 ASP A C 1
ATOM 3490 O O . ASP B 1 126 ? -0.970 50.821 25.839 1.00 47.67 126 ASP A O 1
ATOM 3494 N N . GLU B 1 127 ? 1.102 50.048 25.437 1.00 41.11 127 GLU A N 1
ATOM 3495 C CA . GLU B 1 127 ? 0.849 49.804 24.024 1.00 46.36 127 GLU A CA 1
ATOM 3496 C C . GLU B 1 127 ? 0.374 48.383 23.754 1.00 43.55 127 GLU A C 1
ATOM 3497 O O . GLU B 1 127 ? 0.203 48.011 22.588 1.00 45.29 127 GLU A O 1
ATOM 3500 N N . GLY B 1 128 ? 0.160 47.587 24.797 1.00 35.15 128 GLY A N 1
ATOM 3501 C CA . GLY B 1 128 ? -0.297 46.227 24.630 1.00 30.53 128 GLY A CA 1
ATOM 3502 C C . GLY B 1 128 ? 0.791 45.211 24.388 1.00 28.46 128 GLY A C 1
ATOM 3503 O O . GLY B 1 128 ? 0.497 44.124 23.876 1.00 30.78 128 GLY A O 1
ATOM 3504 N N . VAL B 1 129 ? 2.035 45.516 24.746 1.00 29.00 129 VAL A N 1
ATOM 3505 C CA . VAL B 1 129 ? 3.177 44.654 24.460 1.00 24.90 129 VAL A CA 1
ATOM 3506 C C . VAL B 1 129 ? 3.647 44.017 25.761 1.00 22.92 129 VAL A C 1
ATOM 3507 O O . VAL B 1 129 ? 3.793 44.706 26.778 1.00 27.51 129 VAL A O 1
ATOM 3511 N N . LEU B 1 130 ? 3.896 42.707 25.720 1.00 24.95 130 LEU A N 1
ATOM 3512 C CA . LEU B 1 130 ? 4.297 41.959 26.908 1.00 25.53 130 LEU A CA 1
ATOM 3513 C C . LEU B 1 130 ? 5.459 42.624 27.637 1.00 29.95 130 LEU A C 1
ATOM 3514 O O . LEU B 1 130 ? 6.425 43.081 27.020 1.00 21.84 130 LEU A O 1
ATOM 3519 N N . GLU B 1 131 ? 5.354 42.671 28.965 1.00 23.38 131 GLU A N 1
ATOM 3520 C CA . GLU B 1 131 ? 6.414 43.203 29.820 1.00 26.95 131 GLU A CA 1
ATOM 3521 C C . GLU B 1 131 ? 7.429 42.089 30.017 1.00 26.47 131 GLU A C 1
ATOM 3522 O O . GLU B 1 131 ? 7.341 41.292 30.951 1.00 25.69 131 GLU A O 1
ATOM 3528 N N . VAL B 1 132 ? 8.394 42.023 29.115 1.00 25.82 132 VAL A N 1
ATOM 3529 C CA . VAL B 1 132 ? 9.324 40.903 29.078 1.00 26.75 132 VAL A CA 1
ATOM 3530 C C . VAL B 1 132 ? 10.391 41.094 30.146 1.00 26.79 132 VAL A C 1
ATOM 3531 O O . VAL B 1 132 ? 10.890 42.206 30.361 1.00 24.60 132 VAL A O 1
ATOM 3535 N N . ASP B 1 133 ? 10.719 40.010 30.844 1.00 22.19 133 ASP A N 1
ATOM 3536 C CA . ASP B 1 133 ? 11.820 39.999 31.797 1.00 27.74 133 ASP A CA 1
ATOM 3537 C C . ASP B 1 133 ? 13.125 39.701 31.075 1.00 22.83 133 ASP A C 1
ATOM 3538 O O . ASP B 1 133 ? 13.207 38.750 30.299 1.00 21.85 133 ASP A O 1
ATOM 3543 N N . THR B 1 134 ? 14.151 40.506 31.355 1.00 21.00 134 THR A N 1
ATOM 3544 C CA . THR B 1 134 ? 15.485 40.299 30.801 1.00 24.16 134 THR A CA 1
ATOM 3545 C C . THR B 1 134 ? 16.513 40.102 31.908 1.00 24.67 134 THR A C 1
ATOM 3546 O O . THR B 1 134 ? 17.667 40.515 31.773 1.00 31.38 134 THR A O 1
ATOM 3550 N N . THR B 1 135 ? 16.103 39.493 33.022 1.00 26.00 135 THR A N 1
ATOM 3551 C CA . THR B 1 135 ? 17.010 39.269 34.140 1.00 23.80 135 THR A CA 1
ATOM 3552 C C . THR B 1 135 ? 17.194 37.806 34.513 1.00 27.50 135 THR A C 1
ATOM 3553 O O . THR B 1 135 ? 18.205 37.477 35.142 1.00 31.41 135 THR A O 1
ATOM 3557 N N . ILE B 1 136 ? 16.270 36.922 34.144 1.00 21.67 136 ILE A N 1
ATOM 3558 C CA . ILE B 1 136 ? 16.343 35.509 34.501 1.00 21.08 136 ILE A CA 1
ATOM 3559 C C . ILE B 1 136 ? 16.611 34.709 33.235 1.00 18.35 136 ILE A C 1
ATOM 3560 O O . ILE B 1 136 ? 15.770 34.662 32.332 1.00 20.17 136 ILE A O 1
ATOM 3565 N N . SER B 1 137 ? 17.775 34.072 33.167 1.00 18.34 137 SER A N 1
ATOM 3566 C CA . SER B 1 137 ? 18.061 33.211 32.030 1.00 16.53 137 SER A CA 1
ATOM 3567 C C . SER B 1 137 ? 17.261 31.914 32.111 1.00 16.85 137 SER A C 1
ATOM 3568 O O . SER B 1 137 ? 16.812 31.481 33.180 1.00 16.48 137 SER A O 1
ATOM 3571 N N . LEU B 1 138 ? 17.082 31.287 30.946 1.00 14.63 138 LEU A N 1
ATOM 3572 C CA . LEU B 1 138 ? 16.420 29.990 30.912 1.00 16.43 138 LEU A CA 1
ATOM 3573 C C . LEU B 1 138 ? 17.206 28.944 31.691 1.00 15.95 138 LEU A C 1
ATOM 3574 O O . LEU B 1 138 ? 16.611 28.057 32.313 1.00 14.91 138 LEU A O 1
ATOM 3579 N N . GLU B 1 139 ? 18.538 29.041 31.685 1.00 15.57 139 GLU A N 1
ATOM 3580 C CA . GLU B 1 139 ? 19.340 28.093 32.450 1.00 15.43 139 GLU A CA 1
ATOM 3581 C C . GLU B 1 139 ? 19.138 28.288 33.946 1.00 18.13 139 GLU A C 1
ATOM 3582 O O . GLU B 1 139 ? 19.056 27.311 34.698 1.00 19.72 139 GLU A O 1
ATOM 3588 N N . ALA B 1 140 ? 19.067 29.541 34.398 1.00 17.25 140 ALA A N 1
ATOM 3589 C CA . ALA B 1 140 ? 18.845 29.789 35.818 1.00 22.26 140 ALA A CA 1
ATOM 3590 C C . ALA B 1 140 ? 17.510 29.208 36.265 1.00 20.44 140 ALA A C 1
ATOM 3591 O O . ALA B 1 140 ? 17.417 28.600 37.338 1.00 18.37 140 ALA A O 1
ATOM 3593 N N . THR B 1 141 ? 16.469 29.370 35.443 1.00 16.78 141 THR A N 1
ATOM 3594 C CA . THR B 1 141 ? 15.185 28.737 35.736 1.00 15.92 141 THR A CA 1
ATOM 3595 C C . THR B 1 141 ? 15.321 27.219 35.802 1.00 17.57 141 THR A C 1
ATOM 3596 O O . THR B 1 141 ? 14.745 26.576 36.688 1.00 16.54 141 THR A O 1
ATOM 3600 N N . TRP B 1 142 ? 16.078 26.629 34.873 1.00 16.39 142 TRP A N 1
ATOM 3601 C CA . TRP B 1 142 ? 16.211 25.175 34.836 1.00 16.57 142 TRP A CA 1
ATOM 3602 C C . TRP B 1 142 ? 16.928 24.639 36.071 1.00 19.70 142 TRP A C 1
ATOM 3603 O O . TRP B 1 142 ? 16.546 23.590 36.604 1.00 17.76 142 TRP A O 1
ATOM 3614 N N . HIS B 1 143 ? 17.989 25.315 36.522 1.00 19.38 143 HIS A N 1
ATOM 3615 C CA . HIS B 1 143 ? 18.692 24.819 37.700 1.00 21.55 143 HIS A CA 1
ATOM 3616 C C . HIS B 1 143 ? 17.804 24.846 38.938 1.00 22.62 143 HIS A C 1
ATOM 3617 O O . HIS B 1 143 ? 18.013 24.040 39.851 1.00 21.71 143 HIS A O 1
ATOM 3624 N N . GLU B 1 144 ? 16.800 25.723 38.974 1.00 19.11 144 GLU A N 1
ATOM 3625 C CA . GLU B 1 144 ? 15.799 25.645 40.031 1.00 19.90 144 GLU A CA 1
ATOM 3626 C C . GLU B 1 144 ? 14.847 24.476 39.803 1.00 24.23 144 GLU A C 1
ATOM 3627 O O . GLU B 1 144 ? 14.439 23.808 40.762 1.00 23.95 144 GLU A O 1
ATOM 3633 N N . MET B 1 145 ? 14.477 24.213 38.542 1.00 23.26 145 MET A N 1
ATOM 3634 C CA . MET B 1 145 ? 13.643 23.047 38.255 1.00 22.03 145 MET A CA 1
ATOM 3635 C C . MET B 1 145 ? 14.328 21.771 38.727 1.00 22.10 145 MET A C 1
ATOM 3636 O O . MET B 1 145 ? 13.674 20.859 39.248 1.00 21.66 145 MET A O 1
ATOM 3641 N N . GLU B 1 146 ? 15.657 21.703 38.574 1.00 23.97 146 GLU A N 1
ATOM 3642 C CA . GLU B 1 146 ? 16.403 20.522 38.997 1.00 19.45 146 GLU A CA 1
ATOM 3643 C C . GLU B 1 146 ? 16.310 20.309 40.500 1.00 21.18 146 GLU A C 1
ATOM 3644 O O . GLU B 1 146 ? 16.357 19.165 40.966 1.00 23.14 146 GLU A O 1
ATOM 3650 N N . LYS B 1 147 ? 16.162 21.391 41.272 1.00 23.73 147 LYS A N 1
ATOM 3651 C CA . LYS B 1 147 ? 16.031 21.258 42.720 1.00 27.62 147 LYS A CA 1
ATOM 3652 C C . LYS B 1 147 ? 14.746 20.528 43.095 1.00 26.42 147 LYS A C 1
ATOM 3653 O O . LYS B 1 147 ? 14.707 19.786 44.088 1.00 24.97 147 LYS A O 1
ATOM 3659 N N . LEU B 1 148 ? 13.677 20.744 42.323 1.00 25.29 148 LEU A N 1
ATOM 3660 C CA . LEU B 1 148 ? 12.404 20.084 42.599 1.00 22.11 148 LEU A CA 1
ATOM 3661 C C . LEU B 1 148 ? 12.530 18.567 42.564 1.00 25.73 148 LEU A C 1
ATOM 3662 O O . LEU B 1 148 ? 11.855 17.873 43.331 1.00 24.12 148 LEU A O 1
ATOM 3667 N N . VAL B 1 149 ? 13.380 18.033 41.686 1.00 26.01 149 VAL A N 1
ATOM 3668 C CA . VAL B 1 149 ? 13.572 16.587 41.642 1.00 28.30 149 VAL A CA 1
ATOM 3669 C C . VAL B 1 149 ? 14.257 16.111 42.913 1.00 30.07 149 VAL A C 1
ATOM 3670 O O . VAL B 1 149 ? 13.822 15.146 43.552 1.00 28.30 149 VAL A O 1
ATOM 3674 N N . GLU B 1 150 ? 15.340 16.786 43.300 1.00 26.17 150 GLU A N 1
ATOM 3675 C CA . GLU B 1 150 ? 16.057 16.401 44.508 1.00 34.14 150 GLU A CA 1
ATOM 3676 C C . GLU B 1 150 ? 15.182 16.568 45.745 1.00 28.78 150 GLU A C 1
ATOM 3677 O O . GLU B 1 150 ? 15.322 15.805 46.709 1.00 32.35 150 GLU A O 1
ATOM 3683 N N . MET B 1 151 ? 14.254 17.533 45.734 1.00 34.56 151 MET A N 1
ATOM 3684 C CA . MET B 1 151 ? 13.365 17.672 46.883 1.00 29.46 151 MET A CA 1
ATOM 3685 C C . MET B 1 151 ? 12.228 16.659 46.891 1.00 36.07 151 MET A C 1
ATOM 3686 O O . MET B 1 151 ? 11.473 16.625 47.868 1.00 34.57 151 MET A O 1
ATOM 3691 N N . GLY B 1 152 ? 12.070 15.856 45.840 1.00 27.48 152 GLY A N 1
ATOM 3692 C CA . GLY B 1 152 ? 10.971 14.917 45.769 1.00 35.29 152 GLY A CA 1
ATOM 3693 C C . GLY B 1 152 ? 9.629 15.521 45.422 1.00 34.92 152 GLY A C 1
ATOM 3694 O O . GLY B 1 152 ? 8.622 14.800 45.445 1.00 28.26 152 GLY A O 1
ATOM 3695 N N . LEU B 1 153 ? 9.574 16.820 45.108 1.00 26.20 153 LEU A N 1
ATOM 3696 C CA . LEU B 1 153 ? 8.305 17.423 44.713 1.00 28.12 153 LEU A CA 1
ATOM 3697 C C . LEU B 1 153 ? 7.911 17.020 43.301 1.00 28.14 153 LEU A C 1
ATOM 3698 O O . LEU B 1 153 ? 6.718 16.982 42.979 1.00 27.18 153 LEU A O 1
ATOM 3703 N N . VAL B 1 154 ? 8.888 16.733 42.446 1.00 25.43 154 VAL A N 1
ATOM 3704 C CA . VAL B 1 154 ? 8.635 16.468 41.037 1.00 26.07 154 VAL A CA 1
ATOM 3705 C C . VAL B 1 154 ? 9.444 15.251 40.617 1.00 24.43 154 VAL A C 1
ATOM 3706 O O . VAL B 1 154 ? 10.641 15.157 40.911 1.00 26.00 154 VAL A O 1
ATOM 3710 N N . ARG B 1 155 ? 8.793 14.322 39.914 1.00 27.83 155 ARG A N 1
ATOM 3711 C CA . ARG B 1 155 ? 9.477 13.116 39.473 1.00 23.06 155 ARG A CA 1
ATOM 3712 C C . ARG B 1 155 ? 10.330 13.384 38.241 1.00 29.19 155 ARG A C 1
ATOM 3713 O O . ARG B 1 155 ? 11.508 13.012 38.197 1.00 23.77 155 ARG A O 1
ATOM 3721 N N . SER B 1 156 ? 9.749 14.030 37.233 1.00 22.86 156 SER A N 1
ATOM 3722 C CA . SER B 1 156 ? 10.434 14.330 35.987 1.00 21.15 156 SER A CA 1
ATOM 3723 C C . SER B 1 156 ? 10.219 15.791 35.639 1.00 18.96 156 SER A C 1
ATOM 3724 O O . SER B 1 156 ? 9.150 16.350 35.891 1.00 21.45 156 SER A O 1
ATOM 3727 N N . ILE B 1 157 ? 11.239 16.413 35.058 1.00 21.79 157 ILE A N 1
ATOM 3728 C CA . ILE B 1 157 ? 11.126 17.808 34.657 1.00 16.58 157 ILE A CA 1
ATOM 3729 C C . ILE B 1 157 ? 11.363 17.910 33.161 1.00 20.86 157 ILE A C 1
ATOM 3730 O O . ILE B 1 157 ? 12.052 17.081 32.558 1.00 19.09 157 ILE A O 1
ATOM 3735 N N . GLY B 1 158 ? 10.783 18.935 32.565 1.00 16.90 158 GLY A N 1
ATOM 3736 C CA . GLY B 1 158 ? 10.898 19.103 31.142 1.00 16.29 158 GLY A CA 1
ATOM 3737 C C . GLY B 1 158 ? 10.587 20.504 30.722 1.00 18.74 158 GLY A C 1
ATOM 3738 O O . GLY B 1 158 ? 10.526 21.422 31.543 1.00 17.18 158 GLY A O 1
ATOM 3739 N N . ILE B 1 159 ? 10.379 20.649 29.414 1.00 14.66 159 ILE A N 1
ATOM 3740 C CA . ILE B 1 159 ? 10.277 21.936 28.746 1.00 12.65 159 ILE A CA 1
ATOM 3741 C C . ILE B 1 159 ? 9.094 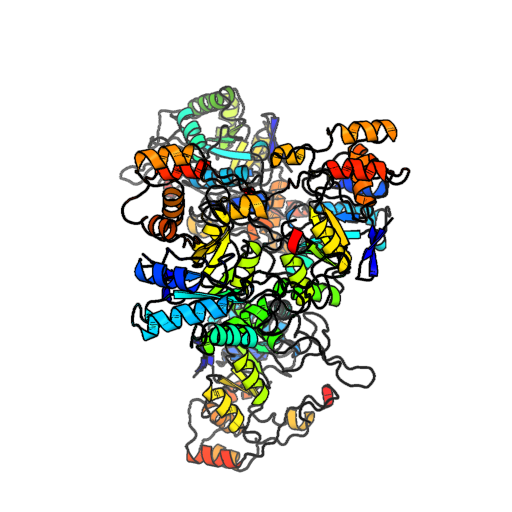21.885 27.792 1.00 14.21 159 ILE A C 1
ATOM 3742 O O . ILE B 1 159 ? 8.544 20.821 27.501 1.00 14.72 159 ILE A O 1
ATOM 3747 N N . SER B 1 160 ? 8.700 23.059 27.310 1.00 15.56 160 SER A N 1
ATOM 3748 C CA . SER B 1 160 ? 7.568 23.168 26.405 1.00 15.86 160 SER A CA 1
ATOM 3749 C C . SER B 1 160 ? 7.836 24.305 25.428 1.00 17.18 160 SER A C 1
ATOM 3750 O O . SER B 1 160 ? 8.326 25.366 25.830 1.00 15.62 160 SER A O 1
ATOM 3753 N N . ASN B 1 161 ? 7.547 24.064 24.146 1.00 11.18 161 ASN A N 1
ATOM 3754 C CA . ASN B 1 161 ? 7.681 25.079 23.106 1.00 15.55 161 ASN A CA 1
ATOM 3755 C C . ASN B 1 161 ? 9.134 25.503 22.914 1.00 14.92 161 ASN A C 1
ATOM 3756 O O . ASN B 1 161 ? 9.414 26.653 22.571 1.00 14.83 161 ASN A O 1
ATOM 3761 N N . TYR B 1 162 ? 10.075 24.589 23.149 1.00 13.31 162 TYR A N 1
ATOM 3762 C CA . TYR B 1 162 ? 11.482 24.842 22.860 1.00 14.12 162 TYR A CA 1
ATOM 3763 C C . TYR B 1 162 ? 11.767 24.336 21.450 1.00 15.78 162 TYR A C 1
ATOM 3764 O O . TYR B 1 162 ? 11.391 23.211 21.104 1.00 17.43 162 TYR A O 1
ATOM 3773 N N . ASP B 1 163 ? 12.428 25.160 20.643 1.00 15.46 163 ASP A N 1
ATOM 3774 C CA . ASP B 1 163 ? 12.779 24.774 19.282 1.00 18.63 163 ASP A CA 1
ATOM 3775 C C . ASP B 1 163 ? 14.144 24.083 19.285 1.00 14.73 163 ASP A C 1
ATOM 3776 O O . ASP B 1 163 ? 14.698 23.766 20.340 1.00 18.26 163 ASP A O 1
ATOM 3781 N N . VAL B 1 164 ? 14.706 23.845 18.098 1.00 13.96 164 VAL A N 1
ATOM 3782 C CA . VAL B 1 164 ? 15.973 23.119 18.023 1.00 16.63 164 VAL A CA 1
ATOM 3783 C C . VAL B 1 164 ? 17.075 23.881 18.747 1.00 15.96 164 VAL A C 1
ATOM 3784 O O . VAL B 1 164 ? 17.875 23.291 19.484 1.00 15.50 164 VAL A O 1
ATOM 3788 N N . TYR B 1 165 ? 17.143 25.199 18.539 1.00 15.67 165 TYR A N 1
ATOM 3789 C CA . TYR B 1 165 ? 18.211 25.995 19.138 1.00 18.27 165 TYR A CA 1
ATOM 3790 C C . TYR B 1 165 ? 18.132 25.952 20.659 1.00 16.80 165 TYR A C 1
ATOM 3791 O O . TYR B 1 165 ? 19.135 25.722 21.344 1.00 15.21 165 TYR A O 1
ATOM 3800 N N . LEU B 1 166 ? 16.937 26.172 21.204 1.00 15.20 166 LEU A N 1
ATOM 3801 C CA . LEU B 1 166 ? 16.775 26.160 22.651 1.00 15.24 166 LEU A CA 1
ATOM 3802 C C . LEU B 1 166 ? 16.975 24.763 23.228 1.00 14.53 166 LEU A C 1
ATOM 3803 O O . LEU B 1 166 ? 17.504 24.617 24.336 1.00 17.19 166 LEU A O 1
ATOM 3808 N N . THR B 1 167 ? 16.544 23.721 22.507 1.00 14.22 167 THR A N 1
ATOM 3809 C CA . THR B 1 167 ? 16.745 22.365 23.011 1.00 14.55 167 THR A CA 1
ATOM 3810 C C . THR B 1 167 ? 18.226 22.015 23.048 1.00 16.29 167 THR A C 1
ATOM 3811 O O . THR B 1 167 ? 18.693 21.385 24.001 1.00 17.20 167 THR A O 1
ATOM 3815 N N . ARG B 1 168 ? 18.981 22.424 22.026 1.00 15.94 168 ARG A N 1
ATOM 3816 C CA . ARG B 1 168 ? 20.420 22.190 22.050 1.00 17.25 168 ARG A CA 1
ATOM 3817 C C . ARG B 1 168 ? 21.057 22.872 23.250 1.00 15.91 168 ARG A C 1
ATOM 3818 O O . ARG B 1 168 ? 21.926 22.294 23.912 1.00 18.91 168 ARG A O 1
ATOM 3826 N N . ASP B 1 169 ? 20.634 24.105 23.545 1.00 17.24 169 ASP A N 1
ATOM 3827 C CA . ASP B 1 169 ? 21.216 24.851 24.656 1.00 16.84 169 ASP A CA 1
ATOM 3828 C C . ASP B 1 169 ? 20.947 24.160 25.988 1.00 16.62 169 ASP A C 1
ATOM 3829 O O . ASP B 1 169 ? 21.862 23.984 26.799 1.00 15.77 169 ASP A O 1
ATOM 3834 N N . ILE B 1 170 ? 19.699 23.746 26.235 1.00 14.02 170 ILE A N 1
ATOM 3835 C CA . ILE B 1 170 ? 19.433 23.114 27.527 1.00 14.92 170 ILE A CA 1
ATOM 3836 C C . ILE B 1 170 ? 20.130 21.767 27.621 1.00 17.19 170 ILE A C 1
ATOM 3837 O O . ILE B 1 170 ? 20.588 21.372 28.702 1.00 17.72 170 ILE A O 1
ATOM 3842 N N . LEU B 1 171 ? 20.251 21.049 26.503 1.00 16.12 171 LEU A N 1
ATOM 3843 C CA . LEU B 1 171 ? 21.079 19.848 26.505 1.00 19.73 171 LEU A CA 1
ATOM 3844 C C . LEU B 1 171 ? 22.508 20.158 26.931 1.00 22.74 171 LEU A C 1
ATOM 3845 O O . LEU B 1 171 ? 23.167 19.314 27.547 1.00 22.65 171 LEU A O 1
ATOM 3850 N N . SER B 1 172 ? 22.994 21.364 26.639 1.00 19.79 172 SER A N 1
ATOM 3851 C CA . SER B 1 172 ? 24.375 21.706 26.965 1.00 18.99 172 SER A CA 1
ATOM 3852 C C . SER B 1 172 ? 24.541 22.088 28.433 1.00 22.86 172 SER A C 1
ATOM 3853 O O . SER B 1 172 ? 25.527 21.694 29.067 1.00 23.93 172 SER A O 1
ATOM 3856 N N . TYR B 1 173 ? 23.604 22.846 29.003 1.00 18.20 173 TYR A N 1
ATOM 3857 C CA . TYR B 1 173 ? 23.817 23.343 30.355 1.00 18.47 173 TYR A CA 1
ATOM 3858 C C . TYR B 1 173 ? 23.111 22.532 31.432 1.00 19.12 173 TYR A C 1
ATOM 3859 O O . TYR B 1 173 ? 23.399 22.739 32.613 1.00 20.92 173 TYR A O 1
ATOM 3868 N N . SER B 1 174 ? 22.212 21.619 31.072 1.00 21.34 174 SER A N 1
ATOM 3869 C CA . SER B 1 174 ? 21.477 20.888 32.094 1.00 18.28 174 SER A CA 1
ATOM 3870 C C . SER B 1 174 ? 22.357 19.832 32.749 1.00 25.49 174 SER A C 1
ATOM 3871 O O . SER B 1 174 ? 23.261 19.266 32.129 1.00 20.92 174 SER A O 1
ATOM 3874 N N . LYS B 1 175 ? 22.079 19.577 34.024 1.00 19.79 175 LYS A N 1
ATOM 3875 C CA . LYS B 1 175 ? 22.636 18.434 34.734 1.00 22.69 175 LYS A CA 1
ATOM 3876 C C . LYS B 1 175 ? 21.654 17.272 34.733 1.00 28.24 175 LYS A C 1
ATOM 3877 O O . LYS B 1 175 ? 22.049 16.126 34.494 1.00 29.98 175 LYS A O 1
ATOM 3883 N N . ILE B 1 176 ? 20.377 17.553 34.985 1.00 22.76 176 ILE A N 1
ATOM 3884 C CA . ILE B 1 176 ? 19.284 16.632 34.696 1.00 22.70 176 ILE A CA 1
ATOM 3885 C C . ILE B 1 176 ? 18.747 16.999 33.320 1.00 22.80 176 ILE A C 1
ATOM 3886 O O . ILE B 1 176 ? 18.227 18.105 33.129 1.00 23.53 176 ILE A O 1
ATOM 3891 N N . LYS B 1 177 ? 18.898 16.097 32.354 1.00 20.44 177 LYS A N 1
ATOM 3892 C CA . LYS B 1 177 ? 18.389 16.370 31.022 1.00 19.49 177 LYS A CA 1
ATOM 3893 C C . LYS B 1 177 ? 16.865 16.480 31.058 1.00 20.67 177 LYS A C 1
ATOM 3894 O O . LYS B 1 177 ? 16.204 15.783 31.830 1.00 17.80 177 LYS A O 1
ATOM 3900 N N . PRO B 1 178 ? 16.283 17.361 30.244 1.00 22.24 178 PRO A N 1
ATOM 3901 C CA . PRO B 1 178 ? 14.819 17.424 30.173 1.00 19.42 178 PRO A CA 1
ATOM 3902 C C . PRO B 1 178 ? 14.247 16.087 29.730 1.00 17.52 178 PRO A C 1
ATOM 3903 O O . PRO B 1 178 ? 14.766 15.441 28.815 1.00 18.35 178 PRO A O 1
ATOM 3907 N N . ALA B 1 179 ? 13.182 15.664 30.410 1.00 17.71 179 ALA A N 1
ATOM 3908 C CA . ALA B 1 179 ? 12.548 14.392 30.090 1.00 20.61 179 ALA A CA 1
ATOM 3909 C C . ALA B 1 179 ? 11.580 14.515 28.924 1.00 23.35 179 ALA A C 1
ATOM 3910 O O . ALA B 1 179 ? 11.406 13.559 28.162 1.00 17.23 179 ALA A O 1
ATOM 3912 N N . VAL B 1 180 ? 10.954 15.676 28.770 1.00 16.58 180 VAL A N 1
ATOM 3913 C CA . VAL B 1 180 ? 9.884 15.890 27.806 1.00 17.84 180 VAL A CA 1
ATOM 3914 C C . VAL B 1 180 ? 10.069 17.270 27.196 1.00 15.86 180 VAL A C 1
ATOM 3915 O O . VAL B 1 180 ? 10.491 18.208 27.879 1.00 14.91 180 VAL A O 1
ATOM 3919 N N . ASN B 1 181 ? 9.782 17.386 25.903 1.00 14.66 181 ASN A N 1
ATOM 3920 C CA . ASN B 1 181 ? 9.546 18.669 25.254 1.00 15.54 181 ASN A CA 1
ATOM 3921 C C . ASN B 1 181 ? 8.119 18.618 24.727 1.00 16.04 181 ASN A C 1
ATOM 3922 O O . ASN B 1 181 ? 7.817 17.846 23.807 1.00 17.44 181 ASN A O 1
ATOM 3927 N N . GLN B 1 182 ? 7.233 19.409 25.322 1.00 16.16 182 GLN A N 1
ATOM 3928 C CA . GLN B 1 182 ? 5.850 19.468 24.868 1.00 14.28 182 GLN A CA 1
ATOM 3929 C C . GLN B 1 182 ? 5.705 20.583 23.838 1.00 14.60 182 GLN A C 1
ATOM 3930 O O . GLN B 1 182 ? 5.867 21.763 24.163 1.00 14.15 182 GLN A O 1
ATOM 3936 N N . ILE B 1 183 ? 5.396 20.203 22.596 1.00 16.79 183 ILE A N 1
ATOM 3937 C CA . ILE B 1 183 ? 5.377 21.119 21.465 1.00 14.66 183 ILE A CA 1
ATOM 3938 C C . ILE B 1 183 ? 4.082 20.922 20.696 1.00 16.38 183 ILE A C 1
ATOM 3939 O O . ILE B 1 183 ? 3.461 19.859 20.746 1.00 15.56 183 ILE A O 1
ATOM 3944 N N . GLU B 1 184 ? 3.677 21.966 19.975 1.00 16.44 184 GLU A N 1
ATOM 3945 C CA . GLU B 1 184 ? 2.560 21.821 19.053 1.00 16.96 184 GLU A CA 1
ATOM 3946 C C . GLU B 1 184 ? 2.980 20.943 17.889 1.00 13.14 184 GLU A C 1
ATOM 3947 O O . GLU B 1 184 ? 3.973 21.228 17.220 1.00 17.01 184 GLU A O 1
ATOM 3953 N N . THR B 1 185 ? 2.226 19.879 17.643 1.00 13.46 185 THR A N 1
ATOM 3954 C CA . THR B 1 185 ? 2.431 19.121 16.420 1.00 17.95 185 THR A CA 1
ATOM 3955 C C . THR B 1 185 ? 1.184 18.294 16.140 1.00 18.25 185 THR A C 1
ATOM 3956 O O . THR B 1 185 ? 0.537 17.785 17.062 1.00 15.57 185 THR A O 1
ATOM 3960 N N . HIS B 1 186 ? 0.835 18.219 14.860 1.00 15.69 186 HIS A N 1
ATOM 3961 C CA . HIS B 1 186 ? -0.394 17.645 14.335 1.00 15.15 186 HIS A CA 1
ATOM 3962 C C . HIS B 1 186 ? -0.186 17.550 12.824 1.00 16.18 186 HIS A C 1
ATOM 3963 O O . HIS B 1 186 ? 0.848 18.011 12.333 1.00 16.37 186 HIS A O 1
ATOM 3970 N N . PRO B 1 187 ? -1.105 16.960 12.053 1.00 17.40 187 PRO A N 1
ATOM 3971 C CA . PRO B 1 187 ? -0.809 16.732 10.625 1.00 13.95 187 PRO A CA 1
ATOM 3972 C C . PRO B 1 187 ? -0.526 17.984 9.792 1.00 15.75 187 PRO A C 1
ATOM 3973 O O . PRO B 1 187 ? 0.092 17.851 8.730 1.00 17.04 187 PRO A O 1
ATOM 3977 N N . TYR B 1 188 ? -0.941 19.182 10.205 1.00 14.16 188 TYR A N 1
ATOM 3978 C CA . TYR B 1 188 ? -0.596 20.369 9.422 1.00 14.62 188 TYR A CA 1
ATOM 3979 C C . TYR B 1 188 ? 0.699 21.035 9.884 1.00 17.30 188 TYR A C 1
ATOM 3980 O O . TYR B 1 188 ? 1.145 21.994 9.246 1.00 18.50 188 TYR A O 1
ATOM 3989 N N . PHE B 1 189 ? 1.320 20.530 10.955 1.00 17.40 189 PHE A N 1
ATOM 3990 C CA . PHE B 1 189 ? 2.501 21.119 11.598 1.00 17.83 189 PHE A CA 1
ATOM 3991 C C . PHE B 1 189 ? 3.288 19.945 12.188 1.00 15.55 189 PHE A C 1
ATOM 3992 O O . PHE B 1 189 ? 3.256 19.680 13.387 1.00 16.88 189 PHE A O 1
ATOM 4000 N N . GLN B 1 190 ? 3.991 19.219 11.318 1.00 15.64 190 GLN A N 1
ATOM 4001 C CA . GLN B 1 190 ? 4.524 17.912 11.688 1.00 15.63 190 GLN A CA 1
ATOM 4002 C C . GLN B 1 190 ? 5.909 17.978 12.320 1.00 16.38 190 GLN A C 1
ATOM 4003 O O . GLN B 1 190 ? 6.238 17.115 13.144 1.00 20.37 190 GLN A O 1
ATOM 4009 N N . ARG B 1 191 ? 6.719 18.978 11.968 1.00 19.95 191 ARG A N 1
ATOM 4010 C CA . ARG B 1 191 ? 7.961 19.294 12.687 1.00 21.00 191 ARG A CA 1
ATOM 4011 C C . ARG B 1 191 ? 8.870 18.075 12.846 1.00 22.90 191 ARG A C 1
ATOM 4012 O O . ARG B 1 191 ? 9.370 17.773 13.934 1.00 18.00 191 ARG A O 1
ATOM 4020 N N . ASP B 1 192 ? 9.095 17.376 11.731 1.00 20.86 192 ASP A N 1
ATOM 4021 C CA . ASP B 1 192 ? 9.872 16.140 11.775 1.00 21.70 192 ASP A CA 1
ATOM 4022 C C . ASP B 1 192 ? 11.283 16.378 12.298 1.00 18.72 192 ASP A C 1
ATOM 4023 O O . ASP B 1 192 ? 11.830 15.543 13.029 1.00 17.06 192 ASP A O 1
ATOM 4028 N N . SER B 1 193 ? 11.900 17.503 11.918 1.00 19.09 193 SER A N 1
ATOM 4029 C CA . SER B 1 193 ? 13.295 17.735 12.284 1.00 20.36 193 SER A CA 1
ATOM 4030 C C . SER B 1 193 ? 13.445 17.961 13.782 1.00 19.78 193 SER A C 1
ATOM 4031 O O . SER B 1 193 ? 14.427 17.514 14.387 1.00 18.65 193 SER A O 1
ATOM 4034 N N . LEU B 1 194 ? 12.486 18.661 14.393 1.00 15.84 194 LEU A N 1
ATOM 4035 C CA . LEU B 1 194 ? 12.561 18.925 15.825 1.00 19.22 194 LEU A CA 1
ATOM 4036 C C . LEU B 1 194 ? 12.289 17.660 16.625 1.00 15.89 194 LEU A C 1
ATOM 4037 O O . LEU B 1 194 ? 12.936 17.415 17.647 1.00 16.01 194 LEU A O 1
ATOM 4042 N N . ILE B 1 195 ? 11.330 16.850 16.176 1.00 16.31 195 ILE A N 1
ATOM 4043 C CA . ILE B 1 195 ? 11.019 15.602 16.870 1.00 14.13 195 ILE A CA 1
ATOM 4044 C C . ILE B 1 195 ? 12.196 14.644 16.778 1.00 18.79 195 ILE A C 1
ATOM 4045 O O . ILE B 1 195 ? 12.585 14.004 17.766 1.00 17.81 195 ILE A O 1
ATOM 4050 N N . LYS B 1 196 ? 12.786 14.539 15.586 1.00 17.82 196 LYS A N 1
ATOM 4051 C CA . LYS B 1 196 ? 13.933 13.661 15.392 1.00 21.48 196 LYS A CA 1
ATOM 4052 C C . LYS B 1 196 ? 15.118 14.111 16.234 1.00 20.15 196 LYS A C 1
ATOM 4053 O O . LYS B 1 196 ? 15.851 13.278 16.786 1.00 17.65 196 LYS A O 1
ATOM 4059 N N . PHE B 1 197 ? 15.324 15.429 16.335 1.00 15.52 197 PHE A N 1
ATOM 4060 C CA . PHE B 1 197 ? 16.410 15.959 17.152 1.00 16.50 197 PHE A CA 1
ATOM 4061 C C . PHE B 1 197 ? 16.196 15.616 18.617 1.00 19.08 197 PHE A C 1
ATOM 4062 O O . PHE B 1 197 ? 17.111 15.142 19.299 1.00 20.83 197 PHE A O 1
ATOM 4070 N N . CYS B 1 198 ? 14.977 15.832 19.111 1.00 15.96 198 CYS A N 1
ATOM 4071 C CA . CYS B 1 198 ? 14.677 15.549 20.507 1.00 17.51 198 CYS A CA 1
ATOM 4072 C C . CYS B 1 198 ? 14.828 14.058 20.803 1.00 17.49 198 CYS A C 1
ATOM 4073 O O . CYS B 1 198 ? 15.474 13.666 21.780 1.00 20.47 198 CYS A O 1
ATOM 4076 N N . HIS B 1 199 ? 14.269 13.210 19.940 1.00 16.84 199 HIS A N 1
ATOM 4077 C CA . HIS B 1 199 ? 14.385 11.769 20.141 1.00 18.07 199 HIS A CA 1
ATOM 4078 C C . HIS B 1 199 ? 15.837 11.303 20.098 1.00 24.37 199 HIS A C 1
ATOM 4079 O O . HIS B 1 199 ? 16.215 10.372 20.817 1.00 20.86 199 HIS A O 1
ATOM 4086 N N . LYS B 1 200 ? 16.661 11.919 19.245 1.00 21.52 200 LYS A N 1
ATOM 4087 C CA . LYS B 1 200 ? 18.059 11.512 19.165 1.00 19.47 200 LYS A CA 1
ATOM 4088 C C . LYS B 1 200 ? 18.757 11.646 20.510 1.00 26.69 200 LYS A C 1
ATOM 4089 O O . LYS B 1 200 ? 19.637 10.836 20.838 1.00 24.04 200 LYS A O 1
ATOM 4095 N N . TYR B 1 201 ? 18.373 12.641 21.309 1.00 19.29 201 TYR A N 1
ATOM 4096 C CA . TYR B 1 201 ? 18.998 12.854 22.603 1.00 21.39 201 TYR A CA 1
ATOM 4097 C C . TYR B 1 201 ? 18.118 12.404 23.763 1.00 23.79 201 TYR A C 1
ATOM 4098 O O . TYR B 1 201 ? 18.323 12.851 24.897 1.00 21.51 201 TYR A O 1
ATOM 4107 N N . GLY B 1 202 ? 17.155 11.520 23.511 1.00 21.78 202 GLY A N 1
ATOM 4108 C CA . GLY B 1 202 ? 16.411 10.888 24.578 1.00 19.81 202 GLY A CA 1
ATOM 4109 C C . GLY B 1 202 ? 15.321 11.724 25.201 1.00 22.12 202 GLY A C 1
ATOM 4110 O O . GLY B 1 202 ? 14.815 11.357 26.269 1.00 21.31 202 GLY A O 1
ATOM 4111 N N . ILE B 1 203 ? 14.945 12.834 24.583 1.00 16.14 203 ILE A N 1
ATOM 4112 C CA . ILE B 1 203 ? 13.851 13.666 25.065 1.00 17.77 203 ILE A CA 1
ATOM 4113 C C . ILE B 1 203 ? 12.567 13.198 24.397 1.00 19.85 203 ILE A C 1
ATOM 4114 O O . ILE B 1 203 ? 12.498 13.103 23.165 1.00 16.79 203 ILE A O 1
ATOM 4119 N N . ALA B 1 204 ? 11.556 12.887 25.206 1.00 17.65 204 ALA A N 1
ATOM 4120 C CA . ALA B 1 204 ? 10.265 12.495 24.665 1.00 19.80 204 ALA A CA 1
ATOM 4121 C C . ALA B 1 204 ? 9.506 13.719 24.167 1.00 19.23 204 ALA A C 1
ATOM 4122 O O . ALA B 1 204 ? 9.728 14.845 24.615 1.00 16.70 204 ALA A O 1
ATOM 4124 N N . ILE B 1 205 ? 8.598 13.482 23.227 1.00 16.98 205 ILE A N 1
ATOM 4125 C CA . ILE B 1 205 ? 7.797 14.538 22.616 1.00 16.32 205 ILE A CA 1
ATOM 4126 C C . ILE B 1 205 ? 6.349 14.337 23.033 1.00 18.51 205 ILE A C 1
ATOM 4127 O O . ILE B 1 205 ? 5.748 13.300 22.726 1.00 17.99 205 ILE A O 1
ATOM 4132 N N . THR B 1 206 ? 5.790 15.322 23.730 1.00 13.43 206 THR A N 1
ATOM 4133 C CA . THR B 1 206 ? 4.352 15.410 23.921 1.00 15.18 206 THR A CA 1
ATOM 4134 C C . THR B 1 206 ? 3.807 16.369 22.875 1.00 19.58 206 THR A C 1
ATOM 4135 O O . THR B 1 206 ? 4.319 17.482 22.721 1.00 16.77 206 THR A O 1
ATOM 4139 N N . ALA B 1 207 ? 2.806 15.918 22.135 1.00 16.95 207 ALA A N 1
ATOM 4140 C CA . ALA B 1 207 ? 2.143 16.742 21.130 1.00 14.79 207 ALA A CA 1
ATOM 4141 C C . ALA B 1 207 ? 0.996 17.511 21.780 1.00 15.10 207 ALA A C 1
ATOM 4142 O O . ALA B 1 207 ? -0.088 16.958 21.995 1.00 15.90 207 ALA A O 1
ATOM 4144 N N . HIS B 1 208 ? 1.207 18.797 22.078 1.00 16.31 208 HIS A N 1
ATOM 4145 C CA . HIS B 1 208 ? 0.003 19.549 22.390 1.00 16.85 208 HIS A CA 1
ATOM 4146 C C . HIS B 1 208 ? -0.660 20.009 21.097 1.00 17.28 208 HIS A C 1
ATOM 4147 O O . HIS B 1 208 ? -0.087 19.920 20.005 1.00 16.31 208 HIS A O 1
ATOM 4154 N N . THR B 1 209 ? -1.906 20.490 21.229 1.00 16.45 209 THR A N 1
ATOM 4155 C CA . THR B 1 209 ? -2.727 20.792 20.069 1.00 18.29 209 THR A CA 1
ATOM 4156 C C . THR B 1 209 ? -2.709 19.608 19.100 1.00 13.47 209 THR A C 1
ATOM 4157 O O . THR B 1 209 ? -2.563 19.799 17.886 1.00 12.33 209 THR A O 1
ATOM 4161 N N . PRO B 1 210 ? -2.839 18.369 19.589 1.00 13.70 210 PRO A N 1
ATOM 4162 C CA . PRO B 1 210 ? -2.580 17.227 18.707 1.00 18.10 210 PRO A CA 1
ATOM 4163 C C . PRO B 1 210 ? -3.629 17.037 17.629 1.00 18.87 210 PRO A C 1
ATOM 4164 O O . PRO B 1 210 ? -3.360 16.343 16.638 1.00 20.27 210 PRO A O 1
ATOM 4168 N N . LEU B 1 211 ? -4.820 17.599 17.793 1.00 14.13 211 LEU A N 1
ATOM 4169 C CA . LEU B 1 211 ? -5.830 17.535 16.750 1.00 18.72 211 LEU A CA 1
ATOM 4170 C C . LEU B 1 211 ? -5.733 18.696 15.777 1.00 25.14 211 LEU A C 1
ATOM 4171 O O . LEU B 1 211 ? -6.452 18.701 14.769 1.00 21.13 211 LEU A O 1
ATOM 4176 N N . GLY B 1 212 ? -4.866 19.668 16.052 1.00 18.49 212 GLY A N 1
ATOM 4177 C CA . GLY B 1 212 ? -4.840 20.909 15.316 1.00 18.22 212 GLY A CA 1
ATOM 4178 C C . GLY B 1 212 ? -5.650 22.025 15.940 1.00 21.83 212 GLY A C 1
ATOM 4179 O O . GLY B 1 212 ? -5.718 23.118 15.360 1.00 21.21 212 GLY A O 1
ATOM 4180 N N . GLY B 1 213 ? -6.265 21.792 17.103 1.00 21.48 213 GLY A N 1
ATOM 4181 C CA . GLY B 1 213 ? -7.103 22.778 17.745 1.00 19.32 213 GLY A CA 1
ATOM 4182 C C . GLY B 1 213 ? -8.546 22.779 17.284 1.00 22.97 213 GLY A C 1
ATOM 4183 O O . GLY B 1 213 ? -9.398 23.358 17.970 1.00 22.12 213 GLY A O 1
ATOM 4184 N N . ALA B 1 214 ? -8.835 22.150 16.142 1.00 23.34 214 ALA A N 1
ATOM 4185 C CA . ALA B 1 214 ? -10.189 21.943 15.603 1.00 27.12 214 ALA A CA 1
ATOM 4186 C C . ALA B 1 214 ? -10.943 23.273 15.623 1.00 28.45 214 ALA A C 1
ATOM 4187 O O . ALA B 1 214 ? -10.377 24.299 15.221 1.00 24.62 214 ALA A O 1
ATOM 4189 N N . LEU B 1 215 ? -12.196 23.311 16.085 1.00 26.14 215 LEU A N 1
ATOM 4190 C CA . LEU B 1 215 ? -12.972 24.543 16.002 1.00 30.47 215 LEU A CA 1
ATOM 4191 C C . LEU B 1 215 ? -12.445 25.597 16.964 1.00 28.02 215 LEU A C 1
ATOM 4192 O O . LEU B 1 215 ? -12.432 26.788 16.636 1.00 29.40 215 LEU A O 1
ATOM 4197 N N . ALA B 1 216 ? -12.003 25.178 18.152 1.00 29.33 216 ALA A N 1
ATOM 4198 C CA . ALA B 1 216 ? -11.545 26.129 19.162 1.00 26.11 216 ALA A CA 1
ATOM 4199 C C . ALA B 1 216 ? -10.431 27.021 18.626 1.00 28.76 216 ALA A C 1
ATOM 4200 O O . ALA B 1 216 ? -10.442 28.238 18.843 1.00 30.44 216 ALA A O 1
ATOM 4202 N N . ASN B 1 217 ? -9.469 26.440 17.905 1.00 22.35 217 ASN A N 1
ATOM 4203 C CA . ASN B 1 217 ? -8.357 27.245 17.413 1.00 22.65 217 ASN A CA 1
ATOM 4204 C C . ASN B 1 217 ? -8.710 27.981 16.130 1.00 28.87 217 ASN A C 1
ATOM 4205 O O . ASN B 1 217 ? -8.148 29.049 15.865 1.00 25.78 217 ASN A O 1
ATOM 4210 N N . THR B 1 218 ? -9.621 27.433 15.322 1.00 22.81 218 THR A N 1
ATOM 4211 C CA . THR B 1 218 ? -10.167 28.215 14.219 1.00 28.60 218 THR A CA 1
ATOM 4212 C C . THR B 1 218 ? -10.804 29.493 14.744 1.00 33.74 218 THR A C 1
ATOM 4213 O O . THR B 1 218 ? -10.633 30.570 14.162 1.00 32.13 218 THR A O 1
ATOM 4217 N N . GLU B 1 219 ? -11.506 29.399 15.875 1.00 34.92 219 GLU A N 1
ATOM 4218 C CA . GLU B 1 219 ? -12.172 30.567 16.441 1.00 35.48 219 GLU A CA 1
ATOM 4219 C C . GLU B 1 219 ? -11.170 31.521 17.079 1.00 36.23 219 GLU A C 1
ATOM 4220 O O . GLU B 1 219 ? -11.276 32.740 16.912 1.00 38.63 219 GLU A O 1
ATOM 4226 N N . ARG B 1 220 ? -10.192 30.983 17.810 1.00 31.86 220 ARG A N 1
ATOM 4227 C CA . ARG B 1 220 ? -9.308 31.793 18.638 1.00 30.37 220 ARG A CA 1
ATOM 4228 C C . ARG B 1 220 ? -8.105 32.322 17.869 1.00 34.60 220 ARG A C 1
ATOM 4229 O O . ARG B 1 220 ? -7.654 33.443 18.136 1.00 32.84 220 ARG A O 1
ATOM 4237 N N . PHE B 1 221 ? -7.585 31.546 16.919 1.00 28.18 221 PHE A N 1
ATOM 4238 C CA . PHE B 1 221 ? -6.351 31.879 16.224 1.00 28.66 221 PHE A CA 1
ATOM 4239 C C . PHE B 1 221 ? -6.504 31.999 14.718 1.00 27.79 221 PHE A C 1
ATOM 4240 O O . PHE B 1 221 ? -5.557 32.438 14.055 1.00 30.59 221 PHE A O 1
ATOM 4248 N N . GLY B 1 222 ? -7.647 31.609 14.159 1.00 25.19 222 GLY A N 1
ATOM 4249 C CA . GLY B 1 222 ? -7.829 31.609 12.724 1.00 32.06 222 GLY A CA 1
ATOM 4250 C C . GLY B 1 222 ? -7.208 30.436 12.003 1.00 28.73 222 GLY A C 1
ATOM 4251 O O . GLY B 1 222 ? -7.113 30.468 10.773 1.00 35.26 222 GLY A O 1
ATOM 4252 N N . SER B 1 223 ? -6.789 29.400 12.721 1.00 23.29 223 SER A N 1
ATOM 4253 C CA . SER B 1 223 ? -6.152 28.270 12.066 1.00 23.42 223 SER A CA 1
ATOM 4254 C C . SER B 1 223 ? -7.177 27.451 11.289 1.00 30.99 223 SER A C 1
ATOM 4255 O O . SER B 1 223 ? -8.390 27.531 11.517 1.00 28.13 223 SER A O 1
ATOM 4258 N N . VAL B 1 224 ? -6.668 26.653 10.356 1.00 22.79 224 VAL A N 1
ATOM 4259 C CA . VAL B 1 224 ? -7.482 25.717 9.594 1.00 23.73 224 VAL A CA 1
ATOM 4260 C C . VAL B 1 224 ? -7.419 24.358 10.274 1.00 24.15 224 VAL A C 1
ATOM 4261 O O . VAL B 1 224 ? -6.331 23.846 10.564 1.00 22.44 224 VAL A O 1
ATOM 4265 N N . SER B 1 225 ? -8.585 23.778 10.544 1.00 25.05 225 SER A N 1
ATOM 4266 C CA . SER B 1 225 ? -8.643 22.462 11.164 1.00 26.85 225 SER A CA 1
ATOM 4267 C C . SER B 1 225 ? -8.322 21.380 10.141 1.00 25.94 225 SER A C 1
ATOM 4268 O O . SER B 1 225 ? -8.876 21.371 9.038 1.00 24.46 225 SER A O 1
ATOM 4271 N N . CYS B 1 226 ? -7.432 20.459 10.509 1.00 24.67 226 CYS A N 1
ATOM 4272 C CA . CYS B 1 226 ? -7.116 19.361 9.606 1.00 21.33 226 CYS A CA 1
ATOM 4273 C C . CYS B 1 226 ? -8.184 18.276 9.592 1.00 22.55 226 CYS A C 1
ATOM 4274 O O . CYS B 1 226 ? -8.105 17.369 8.761 1.00 21.27 226 CYS A O 1
ATOM 4277 N N . LEU B 1 227 ? -9.182 18.351 10.474 1.00 21.53 227 LEU A N 1
ATOM 4278 C CA . LEU B 1 227 ? -10.094 17.228 10.655 1.00 22.73 227 LEU A CA 1
ATOM 4279 C C . LEU B 1 227 ? -11.051 17.035 9.482 1.00 23.67 227 LEU A C 1
ATOM 4280 O O . LEU B 1 227 ? -11.642 15.958 9.360 1.00 25.42 227 LEU A O 1
ATOM 4285 N N . ASP B 1 228 ? -11.228 18.038 8.625 1.00 26.01 228 ASP A N 1
ATOM 4286 C CA . ASP B 1 228 ? -12.056 17.889 7.436 1.00 29.84 228 ASP A CA 1
ATOM 4287 C C . ASP B 1 228 ? -11.245 17.562 6.190 1.00 24.03 228 ASP A C 1
ATOM 4288 O O . ASP B 1 228 ? -11.798 17.574 5.086 1.00 27.44 228 ASP A O 1
ATOM 4292 N N . ASP B 1 229 ? -9.960 17.263 6.340 1.00 20.62 229 ASP A N 1
ATOM 4293 C CA . ASP B 1 229 ? -9.118 16.966 5.185 1.00 24.05 229 ASP A CA 1
ATOM 4294 C C . ASP B 1 229 ? -9.589 15.686 4.495 1.00 28.51 229 ASP A C 1
ATOM 4295 O O . ASP B 1 229 ? -9.859 14.685 5.171 1.00 25.96 229 ASP A O 1
ATOM 4300 N N . PRO B 1 230 ? -9.714 15.680 3.165 1.00 26.16 230 PRO A N 1
ATOM 4301 C CA . PRO B 1 230 ? -10.145 14.451 2.473 1.00 25.38 230 PRO A CA 1
ATOM 4302 C C . PRO B 1 230 ? -9.210 13.269 2.674 1.00 28.44 230 PRO A C 1
ATOM 4303 O O . PRO B 1 230 ? -9.661 12.119 2.591 1.00 26.92 230 PRO A O 1
ATOM 4307 N N . VAL B 1 231 ? -7.921 13.512 2.927 1.00 26.84 231 VAL A N 1
ATOM 4308 C CA . VAL B 1 231 ? -7.010 12.413 3.245 1.00 23.04 231 VAL A CA 1
ATOM 4309 C C . VAL B 1 231 ? -7.505 11.669 4.477 1.00 22.06 231 VAL A C 1
ATOM 4310 O O . VAL B 1 231 ? -7.527 10.434 4.514 1.00 23.14 231 VAL A O 1
ATOM 4314 N N . LEU B 1 232 ? -7.919 12.418 5.502 1.00 20.78 232 LEU A N 1
ATOM 4315 C CA . LEU B 1 232 ? -8.416 11.800 6.725 1.00 20.09 232 LEU A CA 1
ATOM 4316 C C . LEU B 1 232 ? -9.793 11.178 6.539 1.00 22.79 232 LEU A C 1
ATOM 4317 O O . LEU B 1 232 ? -10.106 10.187 7.208 1.00 25.96 232 LEU A O 1
ATOM 4322 N N . LYS B 1 233 ? -10.629 11.745 5.658 1.00 25.18 233 LYS A N 1
ATOM 4323 C CA . LYS B 1 233 ? -11.940 11.158 5.389 1.00 24.81 233 LYS A CA 1
ATOM 4324 C C . LYS B 1 233 ? -11.792 9.732 4.871 1.00 31.20 233 LYS A C 1
ATOM 4325 O O . LYS B 1 233 ? -12.518 8.823 5.296 1.00 25.25 233 LYS A O 1
ATOM 4331 N N . LYS B 1 234 ? -10.885 9.532 3.912 1.00 32.09 234 LYS A N 1
ATOM 4332 C CA . LYS B 1 234 ? -10.738 8.224 3.297 1.00 29.17 234 LYS A CA 1
ATOM 4333 C C . LYS B 1 234 ? -10.177 7.212 4.284 1.00 24.59 234 LYS A C 1
ATOM 4334 O O . LYS B 1 234 ? -10.590 6.046 4.284 1.00 29.20 234 LYS A O 1
ATOM 4340 N N . LEU B 1 235 ? -9.240 7.638 5.131 1.00 23.27 235 LEU A N 1
ATOM 4341 C CA . LEU B 1 235 ? -8.734 6.754 6.172 1.00 22.72 235 LEU A CA 1
ATOM 4342 C C . LEU B 1 235 ? -9.812 6.465 7.206 1.00 28.96 235 LEU A C 1
ATOM 4343 O O . LEU B 1 235 ? -9.914 5.342 7.717 1.00 23.04 235 LEU A O 1
ATOM 4348 N N . SER B 1 236 ? -10.629 7.474 7.520 1.00 26.88 236 SER A N 1
ATOM 4349 C CA . SER B 1 236 ? -11.722 7.289 8.467 1.00 23.09 236 SER A CA 1
ATOM 4350 C C . SER B 1 236 ? -12.735 6.275 7.947 1.00 28.84 236 SER A C 1
ATOM 4351 O O . SER B 1 236 ? -13.191 5.399 8.694 1.00 27.69 236 SER A O 1
ATOM 4354 N N . ASP B 1 237 ? -13.093 6.369 6.664 1.00 29.43 237 ASP A N 1
ATOM 4355 C CA . ASP B 1 237 ? -14.015 5.393 6.091 1.00 26.14 237 ASP A CA 1
ATOM 4356 C C . ASP B 1 237 ? -13.413 3.993 6.095 1.00 28.07 237 ASP A C 1
ATOM 4357 O O . ASP B 1 237 ? -14.125 3.006 6.317 1.00 28.59 237 ASP A O 1
ATOM 4362 N N . LYS B 1 238 ? -12.110 3.883 5.826 1.00 27.81 238 LYS A N 1
ATOM 4363 C CA . LYS B 1 238 ? -11.484 2.566 5.759 1.00 28.51 238 LYS A CA 1
ATOM 4364 C C . LYS B 1 238 ? -11.450 1.898 7.127 1.00 26.49 238 LYS A C 1
ATOM 4365 O O . LYS B 1 238 ? -11.818 0.726 7.265 1.00 27.54 238 LYS A O 1
ATOM 4371 N N . HIS B 1 239 ? -11.012 2.629 8.148 1.00 25.10 239 HIS A N 1
ATOM 4372 C CA . HIS B 1 239 ? -10.754 2.064 9.465 1.00 25.81 239 HIS A CA 1
ATOM 4373 C C . HIS B 1 239 ? -11.947 2.132 10.404 1.00 29.30 239 HIS A C 1
ATOM 4374 O O . HIS B 1 239 ? -11.824 1.701 11.558 1.00 25.06 239 HIS A O 1
ATOM 4381 N N . ASN B 1 240 ? -13.085 2.656 9.946 1.00 25.62 240 ASN A N 1
ATOM 4382 C CA . ASN B 1 240 ? -14.257 2.849 10.797 1.00 25.42 240 ASN A CA 1
ATOM 4383 C C . ASN B 1 240 ? -13.870 3.593 12.074 1.00 24.23 240 ASN A C 1
ATOM 4384 O O . ASN B 1 240 ? -14.237 3.219 13.189 1.00 26.93 240 ASN A O 1
ATOM 4389 N N . LYS B 1 241 ? -13.079 4.644 11.892 1.00 23.12 241 LYS A N 1
ATOM 4390 C CA . LYS B 1 241 ? -12.645 5.526 12.965 1.00 22.01 241 LYS A CA 1
ATOM 4391 C C . LYS B 1 241 ? -12.884 6.956 12.513 1.00 21.53 241 LYS A C 1
ATOM 4392 O O . LYS B 1 241 ? -12.949 7.237 11.319 1.00 25.18 241 LYS A O 1
ATOM 4398 N N . SER B 1 242 ? -13.024 7.863 13.466 1.00 21.00 242 SER A N 1
ATOM 4399 C CA . SER B 1 242 ? -13.227 9.254 13.097 1.00 22.25 242 SER A CA 1
ATOM 4400 C C . SER B 1 242 ? -11.912 9.884 12.650 1.00 21.10 242 SER A C 1
ATOM 4401 O O . SER B 1 242 ? -10.829 9.401 13.000 1.00 19.02 242 SER A O 1
ATOM 4404 N N . PRO B 1 243 ? -11.975 10.974 11.873 1.00 22.22 243 PRO A N 1
ATOM 4405 C CA . PRO B 1 243 ? -10.741 11.721 11.571 1.00 23.88 243 PRO A CA 1
ATOM 4406 C C . PRO B 1 243 ? -9.916 12.039 12.805 1.00 21.11 243 PRO A C 1
ATOM 4407 O O . PRO B 1 243 ? -8.686 11.884 12.781 1.00 18.62 243 PRO A O 1
ATOM 4411 N N . ALA B 1 244 ? -10.564 12.462 13.894 1.00 18.42 244 ALA A N 1
ATOM 4412 C CA . ALA B 1 244 ? -9.837 12.721 15.132 1.00 18.94 244 ALA A CA 1
ATOM 4413 C C . ALA B 1 244 ? -9.102 11.474 15.609 1.00 19.43 244 ALA A C 1
ATOM 4414 O O . ALA B 1 244 ? -7.934 11.547 16.019 1.00 16.28 244 ALA A O 1
ATOM 4416 N N . GLN B 1 245 ? -9.765 10.314 15.550 1.00 19.13 245 GLN A N 1
ATOM 4417 C CA . GLN B 1 245 ? -9.117 9.081 15.983 1.00 21.49 245 GLN A CA 1
ATOM 4418 C C . GLN B 1 245 ? -7.956 8.717 15.066 1.00 19.82 245 GLN A C 1
ATOM 4419 O O . GLN B 1 245 ? -6.932 8.204 15.532 1.00 18.84 245 GLN A O 1
ATOM 4425 N N . ILE B 1 246 ? -8.097 8.968 13.760 1.00 18.33 246 ILE A N 1
ATOM 4426 C CA . ILE B 1 246 ? -6.978 8.754 12.843 1.00 17.39 246 ILE A CA 1
ATOM 4427 C C . ILE B 1 246 ? -5.797 9.631 13.234 1.00 17.90 246 ILE A C 1
ATOM 4428 O O . ILE B 1 246 ? -4.645 9.176 13.269 1.00 18.49 246 ILE A O 1
ATOM 4433 N N . VAL B 1 247 ? -6.064 10.898 13.555 1.00 15.87 247 VAL A N 1
ATOM 4434 C CA . VAL B 1 247 ? -4.990 11.836 13.853 1.00 16.44 247 VAL A CA 1
ATOM 4435 C C . VAL B 1 247 ? -4.287 11.465 15.155 1.00 16.66 247 VAL A C 1
ATOM 4436 O O . VAL B 1 247 ? -3.059 11.563 15.263 1.00 16.16 247 VAL A O 1
ATOM 4440 N N . LEU B 1 248 ? -5.048 11.028 16.160 1.00 15.29 248 LEU A N 1
ATOM 4441 C CA . LEU B 1 248 ? -4.440 10.641 17.428 1.00 18.02 248 LEU A CA 1
ATOM 4442 C C . LEU B 1 248 ? -3.625 9.362 17.271 1.00 18.50 248 LEU A C 1
ATOM 4443 O O . LEU B 1 248 ? -2.536 9.232 17.845 1.00 18.33 248 LEU A O 1
ATOM 4448 N N . ARG B 1 249 ? -4.127 8.412 16.481 1.00 15.97 249 ARG A N 1
ATOM 4449 C CA . ARG B 1 249 ? -3.374 7.189 16.233 1.00 19.64 249 ARG A CA 1
ATOM 4450 C C . ARG B 1 249 ? -2.072 7.481 15.498 1.00 17.99 249 ARG A C 1
ATOM 4451 O O . ARG B 1 249 ? -1.033 6.875 15.792 1.00 16.70 249 ARG A O 1
ATOM 4459 N N . TRP B 1 250 ? -2.122 8.382 14.514 1.00 15.87 250 TRP A N 1
ATOM 4460 C CA . TRP B 1 250 ? -0.914 8.830 13.822 1.00 17.42 250 TRP A CA 1
ATOM 4461 C C . TRP B 1 250 ? 0.106 9.412 14.798 1.00 16.91 250 TRP A C 1
ATOM 4462 O O . TRP B 1 250 ? 1.302 9.101 14.717 1.00 16.55 250 TRP A O 1
ATOM 4473 N N . GLY B 1 251 ? -0.345 10.246 15.738 1.00 17.43 251 GLY A N 1
ATOM 4474 C CA . GLY B 1 251 ? 0.566 10.755 16.752 1.00 15.29 251 GLY A CA 1
ATOM 4475 C C . GLY B 1 251 ? 1.191 9.650 17.586 1.00 20.69 251 GLY A C 1
ATOM 4476 O O . GLY B 1 251 ? 2.386 9.696 17.900 1.00 17.39 251 GLY A O 1
ATOM 4477 N N . VAL B 1 252 ? 0.397 8.635 17.942 1.00 16.15 252 VAL A N 1
ATOM 4478 C CA . VAL B 1 252 ? 0.922 7.518 18.724 1.00 14.63 252 VAL A CA 1
ATOM 4479 C C . VAL B 1 252 ? 1.962 6.748 17.920 1.00 17.27 252 VAL A C 1
ATOM 4480 O O . VAL B 1 252 ? 3.024 6.385 18.440 1.00 19.39 252 VAL A O 1
ATOM 4484 N N . GLN B 1 253 ? 1.684 6.495 16.639 1.00 18.94 253 GLN A N 1
ATOM 4485 C CA . GLN B 1 253 ? 2.606 5.705 15.832 1.00 19.42 253 GLN A CA 1
ATOM 4486 C C . GLN B 1 253 ? 3.871 6.473 15.462 1.00 22.69 253 GLN A C 1
ATOM 4487 O O . GLN B 1 253 ? 4.872 5.849 15.094 1.00 20.34 253 GLN A O 1
ATOM 4493 N N . ARG B 1 254 ? 3.860 7.802 15.569 1.00 19.66 254 ARG A N 1
ATOM 4494 C CA . ARG B 1 254 ? 5.082 8.595 15.460 1.00 17.94 254 ARG A CA 1
ATOM 4495 C C . ARG B 1 254 ? 5.921 8.556 16.735 1.00 19.10 254 ARG A C 1
ATOM 4496 O O . ARG B 1 254 ? 6.902 9.308 16.839 1.00 16.66 254 ARG A O 1
ATOM 4504 N N A ASN B 1 255 ? 5.542 7.702 17.691 0.49 20.27 255 ASN A N 1
ATOM 4505 N N B ASN B 1 255 ? 5.564 7.704 17.700 0.51 20.26 255 ASN A N 1
ATOM 4506 C CA A ASN B 1 255 ? 6.226 7.567 18.977 0.49 22.38 255 ASN A CA 1
ATOM 4507 C CA B ASN B 1 255 ? 6.283 7.591 18.973 0.51 22.36 255 ASN A CA 1
ATOM 4508 C C A ASN B 1 255 ? 6.248 8.891 19.736 0.49 21.24 255 ASN A C 1
ATOM 4509 C C B ASN B 1 255 ? 6.259 8.909 19.745 0.51 21.24 255 ASN A C 1
ATOM 4510 O O A ASN B 1 255 ? 7.267 9.295 20.300 0.49 19.27 255 ASN A O 1
ATOM 4511 O O B ASN B 1 255 ? 7.261 9.328 20.329 0.51 19.25 255 ASN A O 1
ATOM 4520 N N . THR B 1 256 ? 5.106 9.573 19.743 1.00 16.23 256 THR A N 1
ATOM 4521 C CA . THR B 1 256 ? 4.898 10.766 20.543 1.00 15.20 256 THR A CA 1
ATOM 4522 C C . THR B 1 256 ? 3.749 10.517 21.509 1.00 15.37 256 THR A C 1
ATOM 4523 O O . THR B 1 256 ? 2.979 9.562 21.373 1.00 18.78 256 THR A O 1
ATOM 4527 N N . ILE B 1 257 ? 3.657 11.388 22.499 1.00 16.38 257 ILE A N 1
ATOM 4528 C CA . ILE B 1 257 ? 2.576 11.377 23.472 1.00 17.96 257 ILE A CA 1
ATOM 4529 C C . ILE B 1 257 ? 1.548 12.405 23.038 1.00 16.87 257 ILE A C 1
ATOM 4530 O O . ILE B 1 257 ? 1.895 13.540 22.701 1.00 21.44 257 ILE A O 1
ATOM 4535 N N A VAL B 1 258 ? 0.281 12.012 23.042 0.55 16.16 258 VAL A N 1
ATOM 4536 N N B VAL B 1 258 ? 0.275 12.026 23.087 0.45 16.20 258 VAL A N 1
ATOM 4537 C CA A VAL B 1 258 ? -0.797 12.847 22.536 0.55 17.80 258 VAL A CA 1
ATOM 4538 C CA B VAL B 1 258 ? -0.813 12.818 22.531 0.45 17.81 258 VAL A CA 1
ATOM 4539 C C A VAL B 1 258 ? -1.722 13.224 23.688 0.55 19.16 258 VAL A C 1
ATOM 4540 C C B VAL B 1 258 ? -1.768 13.209 23.662 0.45 19.16 258 VAL A C 1
ATOM 4541 O O A VAL B 1 258 ? -2.089 12.373 24.505 0.55 21.82 258 VAL A O 1
ATOM 4542 O O B VAL B 1 258 ? -2.177 12.356 24.459 0.45 21.85 258 VAL A O 1
ATOM 4549 N N . ILE B 1 259 ? -2.090 14.502 23.759 1.00 16.58 259 ILE A N 1
ATOM 4550 C CA . ILE B 1 259 ? -2.912 15.004 24.872 1.00 17.88 259 ILE A CA 1
ATOM 4551 C C . ILE B 1 259 ? -4.132 15.804 24.415 1.00 22.41 259 ILE A C 1
ATOM 4552 O O . ILE B 1 259 ? -4.270 16.981 24.781 1.00 21.00 259 ILE A O 1
ATOM 4557 N N . PRO B 1 260 ? -5.078 15.206 23.692 1.00 17.44 260 PRO A N 1
ATOM 4558 C CA . PRO B 1 260 ? -6.237 15.974 23.224 1.00 17.47 260 PRO A CA 1
ATOM 4559 C C . PRO B 1 260 ? -7.136 16.412 24.369 1.00 19.04 260 PRO A C 1
ATOM 4560 O O . PRO B 1 260 ? -7.253 15.742 25.398 1.00 21.00 260 PRO A O 1
ATOM 4564 N N . LYS B 1 261 ? -7.776 17.563 24.178 1.00 23.22 261 LYS A N 1
ATOM 4565 C CA . LYS B 1 261 ? -8.779 18.072 25.104 1.00 26.52 261 LYS A CA 1
ATOM 4566 C C . LYS B 1 261 ? -10.158 17.955 24.476 1.00 23.05 261 LYS A C 1
ATOM 4567 O O . LYS B 1 261 ? -10.333 18.230 23.285 1.00 21.88 261 LYS A O 1
ATOM 4573 N N . SER B 1 262 ? -11.142 17.573 25.288 1.00 24.22 262 SER A N 1
ATOM 4574 C CA . SER B 1 262 ? -12.533 17.700 24.885 1.00 24.80 262 SER A CA 1
ATOM 4575 C C . SER B 1 262 ? -13.377 17.985 26.115 1.00 23.48 262 SER A C 1
ATOM 4576 O O . SER B 1 262 ? -13.090 17.498 27.212 1.00 29.14 262 SER A O 1
ATOM 4579 N N . SER B 1 263 ? -14.413 18.789 25.921 1.00 24.05 263 SER A N 1
ATOM 4580 C CA . SER B 1 263 ? -15.381 19.073 26.969 1.00 32.81 263 SER A CA 1
ATOM 4581 C C . SER B 1 263 ? -16.594 18.154 26.906 1.00 36.50 263 SER A C 1
ATOM 4582 O O . SER B 1 263 ? -17.587 18.406 27.592 1.00 30.15 263 SER A O 1
ATOM 4585 N N . LYS B 1 264 ? -16.530 17.084 26.118 1.00 28.42 264 LYS A N 1
ATOM 4586 C CA . LYS B 1 264 ? -17.684 16.238 25.844 1.00 32.54 264 LYS A CA 1
ATOM 4587 C C . LYS B 1 264 ? -17.309 14.792 26.126 1.00 32.52 264 LYS A C 1
ATOM 4588 O O . LYS B 1 264 ? -16.338 14.281 25.558 1.00 29.79 264 LYS A O 1
ATOM 4594 N N . THR B 1 265 ? -18.080 14.135 27.000 1.00 33.38 265 THR A N 1
ATOM 4595 C CA . THR B 1 265 ? -17.699 12.804 27.465 1.00 35.36 265 THR A CA 1
ATOM 4596 C C . THR B 1 265 ? -17.670 11.786 26.331 1.00 30.94 265 THR A C 1
ATOM 4597 O O . THR B 1 265 ? -16.856 10.856 26.358 1.00 29.79 265 THR A O 1
ATOM 4601 N N . LYS B 1 266 ? -18.536 11.937 25.328 1.00 31.67 266 LYS A N 1
ATOM 4602 C CA . LYS B 1 266 ? -18.492 10.998 24.212 1.00 31.26 266 LYS A CA 1
ATOM 4603 C C . LYS B 1 266 ? -17.192 11.136 23.433 1.00 33.44 266 LYS A C 1
ATOM 4604 O O . LYS B 1 266 ? -16.662 10.141 22.922 1.00 27.85 266 LYS A O 1
ATOM 4610 N N . ARG B 1 267 ? -16.642 12.351 23.364 1.00 27.33 267 ARG A N 1
ATOM 4611 C CA . ARG B 1 267 ? -15.355 12.539 22.709 1.00 25.02 267 ARG A CA 1
ATOM 4612 C C . ARG B 1 267 ? -14.195 12.072 23.574 1.00 28.86 267 ARG A C 1
ATOM 4613 O O . ARG B 1 267 ? -13.180 11.617 23.034 1.00 23.71 267 ARG A O 1
ATOM 4621 N N . LEU B 1 268 ? -14.312 12.174 24.901 1.00 24.76 268 LEU A N 1
ATOM 4622 C CA . LEU B 1 268 ? -13.312 11.550 25.765 1.00 24.55 268 LEU A CA 1
ATOM 4623 C C . LEU B 1 268 ? -13.186 10.066 25.448 1.00 24.36 268 LEU A C 1
ATOM 4624 O O . LEU B 1 268 ? -12.079 9.544 25.282 1.00 27.70 268 LEU A O 1
ATOM 4629 N N . GLU B 1 269 ? -14.326 9.376 25.341 1.00 26.02 269 GLU A N 1
ATOM 4630 C CA . GLU B 1 269 ? -14.314 7.953 25.012 1.00 26.56 269 GLU A CA 1
ATOM 4631 C C . GLU B 1 269 ? -13.765 7.724 23.608 1.00 26.79 269 GLU A C 1
ATOM 4632 O O . GLU B 1 269 ? -12.937 6.831 23.389 1.00 24.63 269 GLU A O 1
ATOM 4638 N N . GLU B 1 270 ? -14.209 8.538 22.648 1.00 24.84 270 GLU A N 1
ATOM 4639 C CA . GLU B 1 270 ? -13.749 8.399 21.271 1.00 24.10 270 GLU A CA 1
ATOM 4640 C C . GLU B 1 270 ? -12.235 8.560 21.180 1.00 23.89 270 GLU A C 1
ATOM 4641 O O . GLU B 1 270 ? -11.545 7.737 20.563 1.00 23.59 270 GLU A O 1
ATOM 4647 N N . ASN B 1 271 ? -11.698 9.603 21.818 1.00 20.90 271 ASN A N 1
ATOM 4648 C CA . ASN B 1 271 ? -10.268 9.883 21.723 1.00 19.31 271 ASN A CA 1
ATOM 4649 C C . ASN B 1 271 ? -9.423 8.808 22.391 1.00 19.39 271 ASN A C 1
ATOM 4650 O O . ASN B 1 271 ? -8.260 8.620 22.016 1.00 20.52 271 ASN A O 1
ATOM 4655 N N . LEU B 1 272 ? -9.973 8.102 23.380 1.00 22.39 272 LEU A N 1
ATOM 4656 C CA . LEU B 1 272 ? -9.210 7.055 24.048 1.00 23.71 272 LEU A CA 1
ATOM 4657 C C . LEU B 1 272 ? -9.242 5.740 23.278 1.00 28.25 272 LEU A C 1
ATOM 4658 O O . LEU B 1 272 ? -8.319 4.930 23.414 1.00 24.90 272 LEU A O 1
ATOM 4663 N N . ASN B 1 273 ? -10.268 5.521 22.458 1.00 24.91 273 ASN A N 1
ATOM 4664 C CA . ASN B 1 273 ? -10.434 4.253 21.747 1.00 23.34 273 ASN A CA 1
ATOM 4665 C C . ASN B 1 273 ? -9.629 4.289 20.446 1.00 25.01 273 ASN A C 1
ATOM 4666 O O . ASN B 1 273 ? -10.165 4.315 19.335 1.00 25.96 273 ASN A O 1
ATOM 4671 N N . ILE B 1 274 ? -8.304 4.280 20.601 1.00 23.46 274 ILE A N 1
ATOM 4672 C CA . ILE B 1 274 ? -7.417 4.346 19.442 1.00 22.07 274 ILE A CA 1
ATOM 4673 C C . ILE B 1 274 ? -6.365 3.248 19.494 1.00 23.33 274 ILE A C 1
ATOM 4674 O O . ILE B 1 274 ? -5.368 3.301 18.765 1.00 26.27 274 ILE A O 1
ATOM 4679 N N . PHE B 1 275 ? -6.567 2.248 20.346 1.00 23.23 275 PHE A N 1
ATOM 4680 C CA . PHE B 1 275 ? -5.573 1.197 20.525 1.00 26.51 275 PHE A CA 1
ATOM 4681 C C . PHE B 1 275 ? -6.036 -0.151 19.995 1.00 27.04 275 PHE A C 1
ATOM 4682 O O . PHE B 1 275 ? -5.379 -1.166 20.249 1.00 31.26 275 PHE A O 1
ATOM 4690 N N . ASP B 1 276 ? -7.130 -0.181 19.239 1.00 31.83 276 ASP A N 1
ATOM 4691 C CA . ASP B 1 276 ? -7.643 -1.414 18.655 1.00 32.99 276 ASP A CA 1
ATOM 4692 C C . ASP B 1 276 ? -7.545 -1.413 17.135 1.00 26.78 276 ASP A C 1
ATOM 4693 O O . ASP B 1 276 ? -8.174 -2.249 16.479 1.00 28.51 276 ASP A O 1
ATOM 4698 N N . PHE B 1 277 ? -6.786 -0.484 16.561 1.00 24.91 277 PHE A N 1
ATOM 4699 C CA . PHE B 1 277 ? -6.533 -0.488 15.130 1.00 26.39 277 PHE A CA 1
ATOM 4700 C C . PHE B 1 277 ? -5.135 0.059 14.897 1.00 23.93 277 PHE A C 1
ATOM 4701 O O . PHE B 1 277 ? -4.482 0.563 15.815 1.00 28.07 277 PHE A O 1
ATOM 4709 N N . GLU B 1 278 ? -4.672 -0.060 13.656 1.00 24.76 278 GLU A N 1
ATOM 4710 C CA . GLU B 1 278 ? -3.337 0.390 13.290 1.00 26.88 278 GLU A CA 1
ATOM 4711 C C . GLU B 1 278 ? -3.373 1.037 11.915 1.00 22.00 278 GLU A C 1
ATOM 4712 O O . GLU B 1 278 ? -4.059 0.557 11.008 1.00 23.19 278 GLU A O 1
ATOM 4718 N N . LEU B 1 279 ? -2.631 2.128 11.770 1.00 20.54 279 LEU A N 1
ATOM 4719 C CA . LEU B 1 279 ? -2.426 2.749 10.471 1.00 23.98 279 LEU A CA 1
ATOM 4720 C C . LEU B 1 279 ? -1.276 2.051 9.757 1.00 24.48 279 LEU A C 1
ATOM 4721 O O . LEU B 1 279 ? -0.196 1.865 10.330 1.00 21.94 279 LEU A O 1
ATOM 4726 N N . SER B 1 280 ? -1.516 1.652 8.513 1.00 22.55 280 SER A N 1
ATOM 4727 C CA . SER B 1 280 ? -0.473 1.040 7.711 1.00 23.47 280 SER A CA 1
ATOM 4728 C C . SER B 1 280 ? 0.634 2.050 7.424 1.00 22.45 280 SER A C 1
ATOM 4729 O O . SER B 1 280 ? 0.483 3.261 7.623 1.00 20.99 280 SER A O 1
ATOM 4732 N N . LYS B 1 281 ? 1.767 1.536 6.942 1.00 26.74 281 LYS A N 1
ATOM 4733 C CA . LYS B 1 281 ? 2.851 2.426 6.539 1.00 27.80 281 LYS A CA 1
ATOM 4734 C C . LYS B 1 281 ? 2.410 3.343 5.406 1.00 22.75 281 LYS A C 1
ATOM 4735 O O . LYS B 1 281 ? 2.789 4.520 5.366 1.00 21.88 281 LYS A O 1
ATOM 4738 N N . GLU B 1 282 ? 1.601 2.823 4.476 1.00 25.00 282 GLU A N 1
ATOM 4739 C CA . GLU B 1 282 ? 1.077 3.658 3.399 1.00 26.74 282 GLU A CA 1
ATOM 4740 C C . GLU B 1 282 ? 0.100 4.694 3.938 1.00 22.49 282 GLU A C 1
ATOM 4741 O O . GLU B 1 282 ? 0.071 5.835 3.462 1.00 23.44 282 GLU A O 1
ATOM 4747 N N . ASP B 1 283 ? -0.708 4.314 4.931 1.00 22.00 283 ASP A N 1
ATOM 4748 C CA . ASP B 1 283 ? -1.566 5.286 5.602 1.00 22.94 283 ASP A CA 1
ATOM 4749 C C . ASP B 1 283 ? -0.746 6.417 6.202 1.00 20.40 283 ASP A C 1
ATOM 4750 O O . ASP B 1 283 ? -1.092 7.598 6.057 1.00 19.13 283 ASP A O 1
ATOM 4755 N N . MET B 1 284 ? 0.343 6.073 6.889 1.00 20.54 284 MET A N 1
ATOM 4756 C CA . MET B 1 284 ? 1.130 7.109 7.538 1.00 19.70 284 MET A CA 1
ATOM 4757 C C . MET B 1 284 ? 1.789 8.014 6.513 1.00 20.89 284 MET A C 1
ATOM 4758 O O . MET B 1 284 ? 1.931 9.216 6.748 1.00 20.13 284 MET A O 1
ATOM 4763 N N . GLU B 1 285 ? 2.158 7.461 5.357 1.00 20.08 285 GLU A N 1
ATOM 4764 C CA . GLU B 1 285 ? 2.818 8.263 4.339 1.00 19.82 285 GLU A CA 1
ATOM 4765 C C . GLU B 1 285 ? 1.848 9.241 3.700 1.00 20.78 285 GLU A C 1
ATOM 4766 O O . GLU B 1 285 ? 2.242 10.352 3.325 1.00 23.19 285 GLU A O 1
ATOM 4772 N N . LEU B 1 286 ? 0.573 8.859 3.590 1.00 22.60 286 LEU A N 1
ATOM 4773 C CA . LEU B 1 286 ? -0.437 9.794 3.107 1.00 19.95 286 LEU A CA 1
ATOM 4774 C C . LEU B 1 286 ? -0.657 10.931 4.096 1.00 21.83 286 LEU A C 1
ATOM 4775 O O . LEU B 1 286 ? -0.762 12.097 3.698 1.00 22.32 286 LEU A O 1
ATOM 4780 N N . ILE B 1 287 ? -0.744 10.614 5.390 1.00 17.54 287 ILE A N 1
ATOM 4781 C CA . ILE B 1 287 ? -0.865 11.674 6.387 1.00 17.12 287 ILE A CA 1
ATOM 4782 C C . ILE B 1 287 ? 0.366 12.573 6.355 1.00 16.26 287 ILE A C 1
ATOM 4783 O O . ILE B 1 287 ? 0.272 13.787 6.565 1.00 16.26 287 ILE A O 1
ATOM 4788 N N . LYS B 1 288 ? 1.532 12.002 6.053 1.00 17.49 288 LYS A N 1
ATOM 4789 C CA . LYS B 1 288 ? 2.738 12.817 5.967 1.00 17.88 288 LYS A CA 1
ATOM 4790 C C . LYS B 1 288 ? 2.601 13.928 4.928 1.00 21.47 288 LYS A C 1
ATOM 4791 O O . LYS B 1 288 ? 3.123 15.029 5.128 1.00 19.65 288 LYS A O 1
ATOM 4797 N N . THR B 1 289 ? 1.897 13.668 3.819 1.00 21.53 289 THR A N 1
ATOM 4798 C CA . THR B 1 289 ? 1.720 14.700 2.796 1.00 19.33 289 THR A CA 1
ATOM 4799 C C . THR B 1 289 ? 0.875 15.875 3.273 1.00 18.89 289 THR A C 1
ATOM 4800 O O . THR B 1 289 ? 0.871 16.919 2.611 1.00 19.76 289 THR A O 1
ATOM 4804 N N . MET B 1 290 ? 0.132 15.723 4.372 1.00 17.82 290 MET A N 1
ATOM 4805 C CA . MET B 1 290 ? -0.696 16.803 4.903 1.00 22.54 290 MET A CA 1
ATOM 4806 C C . MET B 1 290 ? 0.125 17.954 5.461 1.00 20.23 290 MET A C 1
ATOM 4807 O O . MET B 1 290 ? -0.423 19.040 5.667 1.00 21.13 290 MET A O 1
ATOM 4812 N N . GLU B 1 291 ? 1.417 17.734 5.700 1.00 25.49 291 GLU A N 1
ATOM 4813 C CA . GLU B 1 291 ? 2.308 18.741 6.267 1.00 24.01 291 GLU A CA 1
ATOM 4814 C C . GLU B 1 291 ? 2.191 20.076 5.554 1.00 24.43 291 GLU A C 1
ATOM 4815 O O . GLU B 1 291 ? 2.409 20.174 4.341 1.00 26.50 291 GLU A O 1
ATOM 4821 N N . ARG B 1 292 ? 1.807 21.100 6.320 1.00 22.81 292 ARG A N 1
ATOM 4822 C CA . ARG B 1 292 ? 1.764 22.476 5.859 1.00 25.35 292 ARG A CA 1
ATOM 4823 C C . ARG B 1 292 ? 2.771 23.367 6.561 1.00 28.23 292 ARG A C 1
ATOM 4824 O O . ARG B 1 292 ? 2.908 24.533 6.172 1.00 26.64 292 ARG A O 1
ATOM 4832 N N . ASN B 1 293 ? 3.467 22.861 7.580 1.00 22.05 293 ASN A N 1
ATOM 4833 C CA . ASN B 1 293 ? 4.381 23.666 8.383 1.00 21.67 293 ASN A CA 1
ATOM 4834 C C . ASN B 1 293 ? 3.667 24.926 8.872 1.00 25.93 293 ASN A C 1
ATOM 4835 O O . ASN B 1 293 ? 4.174 26.047 8.774 1.00 24.39 293 ASN A O 1
ATOM 4840 N N . GLN B 1 294 ? 2.451 24.729 9.380 1.00 21.26 294 GLN A N 1
ATOM 4841 C CA . GLN B 1 294 ? 1.554 25.826 9.732 1.00 20.39 294 GLN A CA 1
ATOM 4842 C C . GLN B 1 294 ? 1.151 25.711 11.199 1.00 20.27 294 GLN A C 1
ATOM 4843 O O . GLN B 1 294 ? 0.301 24.890 11.562 1.00 17.48 294 GLN A O 1
ATOM 4849 N N . ARG B 1 295 ? 1.742 26.569 12.025 1.00 22.94 295 ARG A N 1
ATOM 4850 C CA . ARG B 1 295 ? 1.422 26.615 13.442 1.00 16.90 295 ARG A CA 1
ATOM 4851 C C . ARG B 1 295 ? 0.004 27.138 13.646 1.00 20.68 295 ARG A C 1
ATOM 4852 O O . ARG B 1 295 ? -0.424 28.094 12.990 1.00 20.71 295 ARG A O 1
ATOM 4860 N N . SER B 1 296 ? -0.731 26.503 14.556 1.00 17.82 296 SER A N 1
ATOM 4861 C CA . SER B 1 296 ? -2.071 26.960 14.901 1.00 20.19 296 SER A CA 1
ATOM 4862 C C . SER B 1 296 ? -2.074 27.862 16.128 1.00 22.11 296 SER A C 1
ATOM 4863 O O . SER B 1 296 ? -2.637 28.960 16.090 1.00 24.03 296 SER A O 1
ATOM 4866 N N . ASN B 1 297 ? -1.464 27.413 17.218 1.00 19.82 297 ASN A N 1
ATOM 4867 C CA . ASN B 1 297 ? -1.459 28.142 18.479 1.00 20.94 297 ASN A CA 1
ATOM 4868 C C . ASN B 1 297 ? -0.279 29.107 18.484 1.00 18.13 297 ASN A C 1
ATOM 4869 O O . ASN B 1 297 ? 0.877 28.684 18.427 1.00 17.60 297 ASN A O 1
ATOM 4874 N N . THR B 1 298 ? -0.576 30.403 18.545 1.00 18.98 298 THR A N 1
ATOM 4875 C CA . THR B 1 298 ? 0.435 31.423 18.759 1.00 19.13 298 THR A CA 1
ATOM 4876 C C . THR B 1 298 ? -0.029 32.426 19.805 1.00 22.50 298 THR A C 1
ATOM 4877 O O . THR B 1 298 ? -1.193 32.837 19.806 1.00 20.21 298 THR A O 1
ATOM 4881 N N . PRO B 1 299 ? 0.857 32.824 20.718 1.00 21.28 299 PRO A N 1
ATOM 4882 C CA . PRO B 1 299 ? 0.510 33.849 21.704 1.00 27.42 299 PRO A CA 1
ATOM 4883 C C . PRO B 1 299 ? 0.695 35.279 21.223 1.00 23.97 299 PRO A C 1
ATOM 4884 O O . PRO B 1 299 ? 0.590 36.196 22.043 1.00 23.84 299 PRO A O 1
ATOM 4888 N N . ALA B 1 300 ? 0.969 35.482 19.929 1.00 23.27 300 ALA A N 1
ATOM 4889 C CA . ALA B 1 300 ? 1.269 36.815 19.408 1.00 27.28 300 ALA A CA 1
ATOM 4890 C C . ALA B 1 300 ? 0.231 37.836 19.827 1.00 29.62 300 ALA A C 1
ATOM 4891 O O . ALA B 1 300 ? 0.563 38.977 20.175 1.00 32.85 300 ALA A O 1
ATOM 4893 N N . LYS B 1 301 ? -1.030 37.425 19.823 1.00 25.62 301 LYS A N 1
ATOM 4894 C CA . LYS B 1 301 ? -2.143 38.318 20.112 1.00 34.09 301 LYS A CA 1
ATOM 4895 C C . LYS B 1 301 ? -2.228 38.616 21.602 1.00 29.34 301 LYS A C 1
ATOM 4896 O O . LYS B 1 301 ? -2.386 39.772 22.014 1.00 35.22 301 LYS A O 1
ATOM 4902 N N . ALA B 1 302 ? -2.105 37.572 22.427 1.00 29.66 302 ALA A N 1
ATOM 4903 C CA . ALA B 1 302 ? -2.164 37.737 23.876 1.00 29.92 302 ALA A CA 1
ATOM 4904 C C . ALA B 1 302 ? -0.982 38.535 24.410 1.00 32.63 302 ALA A C 1
ATOM 4905 O O . ALA B 1 302 ? -1.113 39.226 25.424 1.00 30.56 302 ALA A O 1
ATOM 4907 N N . TRP B 1 303 ? 0.178 38.449 23.753 1.00 28.63 303 TRP A N 1
ATOM 4908 C CA . TRP B 1 303 ? 1.393 39.080 24.254 1.00 23.63 303 TRP A CA 1
ATOM 4909 C C . TRP B 1 303 ? 1.765 40.359 23.517 1.00 27.41 303 TRP A C 1
ATOM 4910 O O . TRP B 1 303 ? 2.674 41.068 23.964 1.00 26.04 303 TRP A O 1
ATOM 4921 N N . GLY B 1 304 ? 1.103 40.670 22.406 1.00 25.87 304 GLY A N 1
ATOM 4922 C CA . GLY B 1 304 ? 1.502 41.823 21.626 1.00 26.87 304 GLY A CA 1
ATOM 4923 C C . GLY B 1 304 ? 2.869 41.699 20.999 1.00 26.37 304 GLY A C 1
ATOM 4924 O O . GLY B 1 304 ? 3.452 42.711 20.598 1.00 28.73 304 GLY A O 1
ATOM 4925 N N . ILE B 1 305 ? 3.404 40.481 20.920 1.00 24.60 305 ILE A N 1
ATOM 4926 C CA . ILE B 1 305 ? 4.703 40.203 20.318 1.00 25.01 305 ILE A CA 1
ATOM 4927 C C . ILE B 1 305 ? 4.569 38.916 19.523 1.00 26.36 305 ILE A C 1
ATOM 4928 O O . ILE B 1 305 ? 4.115 37.900 20.058 1.00 26.37 305 ILE A O 1
ATOM 4933 N N . ASP B 1 306 ? 4.964 38.941 18.257 1.00 26.53 306 ASP A N 1
ATOM 4934 C CA . ASP B 1 306 ? 5.042 37.692 17.504 1.00 22.96 306 ASP A CA 1
ATOM 4935 C C . ASP B 1 306 ? 6.386 37.050 17.812 1.00 22.17 306 ASP A C 1
ATOM 4936 O O . ASP B 1 306 ? 7.409 37.400 17.218 1.00 23.08 306 ASP A O 1
ATOM 4941 N N . VAL B 1 307 ? 6.384 36.095 18.745 1.00 22.91 307 VAL A N 1
ATOM 4942 C CA . VAL B 1 307 ? 7.619 35.438 19.158 1.00 26.00 307 VAL A CA 1
ATOM 4943 C C . VAL B 1 307 ? 8.154 34.495 18.096 1.00 22.66 307 VAL A C 1
ATOM 4944 O O . VAL B 1 307 ? 9.279 33.998 18.223 1.00 28.55 307 VAL A O 1
ATOM 4948 N N . TYR B 1 308 ? 7.381 34.237 17.046 1.00 23.94 308 TYR A N 1
ATOM 4949 C CA . TYR B 1 308 ? 7.826 33.405 15.939 1.00 24.62 308 TYR A CA 1
ATOM 4950 C C . TYR B 1 308 ? 8.171 34.243 14.714 1.00 30.54 308 TYR A C 1
ATOM 4951 O O . TYR B 1 308 ? 8.104 33.760 13.579 1.00 34.21 308 TYR A O 1
ATOM 4960 N N . ALA B 1 309 ? 8.535 35.502 14.934 1.00 23.86 309 ALA A N 1
ATOM 4961 C CA . ALA B 1 309 ? 8.887 36.422 13.863 1.00 31.93 309 ALA A CA 1
ATOM 4962 C C . ALA B 1 309 ? 10.304 36.181 13.345 1.00 28.28 309 ALA A C 1
ATOM 4963 O O . ALA B 1 309 ? 10.676 36.692 12.294 1.00 33.44 309 ALA A O 1
ATOM 4966 N N . MET C 1 1 ? 26.202 57.956 6.891 1.00 38.64 1 MET C N 1
ATOM 4967 C CA . MET C 1 1 ? 25.107 57.683 7.813 1.00 38.52 1 MET C CA 1
ATOM 4968 C C . MET C 1 1 ? 25.445 56.455 8.652 1.00 33.68 1 MET C C 1
ATOM 4969 O O . MET C 1 1 ? 25.872 55.428 8.122 1.00 28.53 1 MET C O 1
ATOM 4974 N N . ALA C 1 2 ? 25.273 56.574 9.968 1.00 31.75 2 ALA C N 1
ATOM 4975 C CA . ALA C 1 2 ? 25.735 55.546 10.886 1.00 30.72 2 ALA C CA 1
ATOM 4976 C C . ALA C 1 2 ? 24.815 55.489 12.093 1.00 27.46 2 ALA C C 1
ATOM 4977 O O . ALA C 1 2 ? 24.141 56.462 12.440 1.00 30.08 2 ALA C O 1
ATOM 4979 N N . ILE C 1 3 ? 24.798 54.322 12.726 1.00 25.93 3 ILE C N 1
ATOM 4980 C CA . ILE C 1 3 ? 24.088 54.095 13.977 1.00 24.97 3 ILE C CA 1
ATOM 4981 C C . ILE C 1 3 ? 25.111 53.943 15.091 1.00 28.17 3 ILE C C 1
ATOM 4982 O O . ILE C 1 3 ? 26.117 53.242 14.928 1.00 33.80 3 ILE C O 1
ATOM 4987 N N . THR C 1 4 ? 24.870 54.625 16.208 1.00 30.78 4 THR C N 1
ATOM 4988 C CA . THR C 1 4 ? 25.726 54.498 17.380 1.00 26.51 4 THR C CA 1
ATOM 4989 C C . THR C 1 4 ? 25.322 53.251 18.155 1.00 29.19 4 THR C C 1
ATOM 4990 O O . THR C 1 4 ? 24.192 53.158 18.645 1.00 26.76 4 THR C O 1
ATOM 4994 N N . LEU C 1 5 ? 26.235 52.290 18.250 1.00 31.19 5 LEU C N 1
ATOM 4995 C CA . LEU C 1 5 ? 25.955 51.073 18.991 1.00 26.42 5 LEU C CA 1
ATOM 4996 C C . LEU C 1 5 ? 25.958 51.354 20.491 1.00 26.83 5 LEU C C 1
ATOM 4997 O O . LEU C 1 5 ? 26.485 52.368 20.959 1.00 29.33 5 LEU C O 1
ATOM 5002 N N . ASN C 1 6 ? 25.352 50.439 21.253 1.00 25.70 6 ASN C N 1
ATOM 5003 C CA . ASN C 1 6 ? 25.342 50.597 22.702 1.00 29.26 6 ASN C CA 1
ATOM 5004 C C . ASN C 1 6 ? 26.737 50.471 23.297 1.00 30.19 6 ASN C C 1
ATOM 5005 O O . ASN C 1 6 ? 26.942 50.844 24.459 1.00 35.10 6 ASN C O 1
ATOM 5010 N N . SER C 1 7 ? 27.696 49.966 22.520 1.00 28.99 7 SER C N 1
ATOM 5011 C CA . SER C 1 7 ? 29.097 50.009 22.910 1.00 28.61 7 SER C CA 1
ATOM 5012 C C . SER C 1 7 ? 29.689 51.404 22.773 1.00 33.79 7 SER C C 1
ATOM 5013 O O . SER C 1 7 ? 30.777 51.661 23.303 1.00 36.71 7 SER C O 1
ATOM 5016 N N . GLY C 1 8 ? 29.003 52.305 22.072 1.00 29.00 8 GLY C N 1
ATOM 5017 C CA . GLY C 1 8 ? 29.485 53.649 21.841 1.00 31.88 8 GLY C CA 1
ATOM 5018 C C . GLY C 1 8 ? 30.081 53.876 20.469 1.00 31.28 8 GLY C C 1
ATOM 5019 O O . GLY C 1 8 ? 30.250 55.034 20.072 1.00 33.38 8 GLY C O 1
ATOM 5020 N N . PHE C 1 9 ? 30.400 52.815 19.733 1.00 33.20 9 PHE C N 1
ATOM 5021 C CA . PHE C 1 9 ? 31.036 52.986 18.439 1.00 34.17 9 PHE C CA 1
ATOM 5022 C C . PHE C 1 9 ? 29.978 53.130 17.354 1.00 28.90 9 PHE C C 1
ATOM 5023 O O . PHE C 1 9 ? 28.869 52.601 17.464 1.00 26.98 9 PHE C O 1
ATOM 5031 N N . LYS C 1 10 ? 30.331 53.867 16.304 1.00 35.18 10 LYS C N 1
ATOM 5032 C CA . LYS C 1 10 ? 29.414 54.153 15.211 1.00 30.65 10 LYS C CA 1
ATOM 5033 C C . LYS C 1 10 ? 29.582 53.120 14.104 1.00 32.65 10 LYS C C 1
ATOM 5034 O O . LYS C 1 10 ? 30.706 52.794 13.709 1.00 33.06 10 LYS C O 1
ATOM 5040 N N . MET C 1 11 ? 28.460 52.609 13.607 1.00 26.40 11 MET C N 1
ATOM 5041 C CA . MET C 1 11 ? 28.446 51.549 12.611 1.00 26.86 11 MET C CA 1
ATOM 5042 C C . MET C 1 11 ? 27.749 52.057 11.356 1.00 25.79 11 MET C C 1
ATOM 5043 O O . MET C 1 11 ? 26.563 52.432 11.421 1.00 25.24 11 MET C O 1
ATOM 5048 N N . PRO C 1 12 ? 28.427 52.103 10.210 1.00 26.45 12 PRO C N 1
ATOM 5049 C CA . PRO C 1 12 ? 27.788 52.610 8.988 1.00 26.53 12 PRO C CA 1
ATOM 5050 C C . PRO C 1 12 ? 26.547 51.804 8.631 1.00 25.45 12 PRO C C 1
ATOM 5051 O O . PRO C 1 12 ? 26.549 50.572 8.685 1.00 24.89 12 PRO C O 1
ATOM 5055 N N . VAL C 1 13 ? 25.477 52.516 8.257 1.00 25.57 13 VAL C N 1
ATOM 5056 C CA . VAL C 1 13 ? 24.219 51.838 7.953 1.00 29.30 13 VAL C CA 1
ATOM 5057 C C . VAL C 1 13 ? 24.228 51.149 6.598 1.00 24.53 13 VAL C C 1
ATOM 5058 O O . VAL C 1 13 ? 23.310 50.376 6.308 1.00 24.20 13 VAL C O 1
ATOM 5062 N N . LEU C 1 14 ? 25.226 51.409 5.756 1.00 29.80 14 LEU C N 1
ATOM 5063 C CA . LEU C 1 14 ? 25.415 50.671 4.515 1.00 25.85 14 LEU C CA 1
ATOM 5064 C C . LEU C 1 14 ? 26.734 49.919 4.580 1.00 32.02 14 LEU C C 1
ATOM 5065 O O . LEU C 1 14 ? 27.793 50.528 4.777 1.00 32.07 14 LEU C O 1
ATOM 5070 N N . GLY C 1 15 ? 26.670 48.598 4.385 1.00 30.30 15 GLY C N 1
ATOM 5071 C CA . GLY C 1 15 ? 27.859 47.782 4.302 1.00 27.76 15 GLY C CA 1
ATOM 5072 C C . GLY C 1 15 ? 27.832 46.909 3.059 1.00 27.42 15 GLY C C 1
ATOM 5073 O O . GLY C 1 15 ? 26.823 46.813 2.359 1.00 27.12 15 GLY C O 1
ATOM 5074 N N . LEU C 1 16 ? 28.969 46.273 2.802 1.00 28.46 16 LEU C N 1
ATOM 5075 C CA . LEU C 1 16 ? 29.119 45.319 1.711 1.00 29.36 16 LEU C CA 1
ATOM 5076 C C . LEU C 1 16 ? 29.333 43.933 2.297 1.00 29.31 16 LEU C C 1
ATOM 5077 O O . LEU C 1 16 ? 30.292 43.723 3.044 1.00 29.72 16 LEU C O 1
ATOM 5082 N N . GLY C 1 17 ? 28.447 42.997 1.960 1.00 28.95 17 GLY C N 1
ATOM 5083 C CA . GLY C 1 17 ? 28.625 41.611 2.355 1.00 29.17 17 GLY C CA 1
ATOM 5084 C C . GLY C 1 17 ? 29.495 40.865 1.357 1.00 30.98 17 GLY C C 1
ATOM 5085 O O . GLY C 1 17 ? 29.497 41.165 0.168 1.00 31.83 17 GLY C O 1
ATOM 5086 N N . VAL C 1 18 ? 30.253 39.884 1.850 1.00 31.75 18 VAL C N 1
ATOM 5087 C CA . VAL C 1 18 ? 31.219 39.184 1.014 1.00 36.62 18 VAL C CA 1
ATOM 5088 C C . VAL C 1 18 ? 30.899 37.699 0.863 1.00 40.58 18 VAL C C 1
ATOM 5089 O O . VAL C 1 18 ? 31.723 36.946 0.345 1.00 37.70 18 VAL C O 1
ATOM 5093 N N . TRP C 1 19 ? 29.717 37.258 1.289 1.00 33.80 19 TRP C N 1
ATOM 5094 C CA . TRP C 1 19 ? 29.355 35.860 1.089 1.00 33.75 19 TRP C CA 1
ATOM 5095 C C . TRP C 1 19 ? 29.161 35.563 -0.396 1.00 39.01 19 TRP C C 1
ATOM 5096 O O . TRP C 1 19 ? 28.568 36.357 -1.132 1.00 34.66 19 TRP C O 1
ATOM 5107 N N . ARG C 1 20 ? 29.681 34.411 -0.830 1.00 42.77 20 ARG C N 1
ATOM 5108 C CA . ARG C 1 20 ? 29.525 33.869 -2.181 1.00 43.56 20 ARG C CA 1
ATOM 5109 C C . ARG C 1 20 ? 30.210 34.711 -3.250 1.00 49.05 20 ARG C C 1
ATOM 5110 O O . ARG C 1 20 ? 29.842 34.640 -4.429 1.00 44.09 20 ARG C O 1
ATOM 5118 N N . MET C 1 21 ? 31.206 35.500 -2.875 1.00 40.32 21 MET C N 1
ATOM 5119 C CA . MET C 1 21 ? 31.932 36.338 -3.815 1.00 47.65 21 MET C CA 1
ATOM 5120 C C . MET C 1 21 ? 33.213 35.605 -4.202 1.00 53.01 21 MET C C 1
ATOM 5121 O O . MET C 1 21 ? 33.984 35.191 -3.329 1.00 50.80 21 MET C O 1
ATOM 5126 N N . ASP C 1 22 ? 33.413 35.415 -5.508 1.00 53.96 22 ASP C N 1
ATOM 5127 C CA . ASP C 1 22 ? 34.369 34.425 -5.991 1.00 62.05 22 ASP C CA 1
ATOM 5128 C C . ASP C 1 22 ? 35.790 34.766 -5.560 1.00 56.97 22 ASP C C 1
ATOM 5129 O O . ASP C 1 22 ? 36.174 35.936 -5.498 1.00 48.84 22 ASP C O 1
ATOM 5134 N N . ARG C 1 23 ? 36.567 33.717 -5.268 1.00 61.35 23 ARG C N 1
ATOM 5135 C CA . ARG C 1 23 ? 37.917 33.875 -4.734 1.00 63.47 23 ARG C CA 1
ATOM 5136 C C . ARG C 1 23 ? 38.755 34.832 -5.575 1.00 65.23 23 ARG C C 1
ATOM 5137 O O . ARG C 1 23 ? 39.415 35.732 -5.044 1.00 53.30 23 ARG C O 1
ATOM 5145 N N . ASN C 1 24 ? 38.731 34.655 -6.898 1.00 61.11 24 ASN C N 1
ATOM 5146 C CA . ASN C 1 24 ? 39.655 35.374 -7.768 1.00 58.98 24 ASN C CA 1
ATOM 5147 C C . ASN C 1 24 ? 39.302 36.847 -7.936 1.00 58.14 24 ASN C C 1
ATOM 5148 O O . ASN C 1 24 ? 40.132 37.613 -8.433 1.00 56.84 24 ASN C O 1
ATOM 5149 N N . GLU C 1 25 ? 38.108 37.272 -7.527 1.00 58.45 25 GLU C N 1
ATOM 5150 C CA . GLU C 1 25 ? 37.677 38.645 -7.766 1.00 59.66 25 GLU C CA 1
ATOM 5151 C C . GLU C 1 25 ? 37.443 39.434 -6.483 1.00 60.26 25 GLU C C 1
ATOM 5152 O O . GLU C 1 25 ? 36.871 40.530 -6.540 1.00 59.73 25 GLU C O 1
ATOM 5158 N N . ILE C 1 26 ? 37.887 38.921 -5.332 1.00 58.39 26 ILE C N 1
ATOM 5159 C CA . ILE C 1 26 ? 37.627 39.591 -4.056 1.00 54.89 26 ILE C CA 1
ATOM 5160 C C . ILE C 1 26 ? 38.312 40.953 -4.007 1.00 54.14 26 ILE C C 1
ATOM 5161 O O . ILE C 1 26 ? 37.658 41.989 -3.838 1.00 51.35 26 ILE C O 1
ATOM 5165 N N . LYS C 1 27 ? 39.645 40.967 -4.133 1.00 59.06 27 LYS C N 1
ATOM 5166 C CA . LYS C 1 27 ? 40.389 42.218 -3.999 1.00 57.07 27 LYS C CA 1
ATOM 5167 C C . LYS C 1 27 ? 39.919 43.258 -5.007 1.00 51.74 27 LYS C C 1
ATOM 5168 O O . LYS C 1 27 ? 39.796 44.443 -4.674 1.00 47.56 27 LYS C O 1
ATOM 5174 N N . ASN C 1 28 ? 39.668 42.832 -6.246 1.00 54.79 28 ASN C N 1
ATOM 5175 C CA . ASN C 1 28 ? 39.041 43.700 -7.238 1.00 56.15 28 ASN C CA 1
ATOM 5176 C C . ASN C 1 28 ? 37.832 44.422 -6.658 1.00 53.11 28 ASN C C 1
ATOM 5177 O O . ASN C 1 28 ? 37.676 45.638 -6.819 1.00 48.22 28 ASN C O 1
ATOM 5182 N N . LEU C 1 29 ? 36.974 43.685 -5.958 1.00 50.60 29 LEU C N 1
ATOM 5183 C CA . LEU C 1 29 ? 35.709 44.244 -5.505 1.00 46.68 29 LEU C CA 1
ATOM 5184 C C . LEU C 1 29 ? 35.890 45.138 -4.286 1.00 46.10 29 LEU C C 1
ATOM 5185 O O . LEU C 1 29 ? 35.284 46.213 -4.205 1.00 40.39 29 LEU C O 1
ATOM 5190 N N . LEU C 1 30 ? 36.727 44.716 -3.335 1.00 41.73 30 LEU C N 1
ATOM 5191 C CA . LEU C 1 30 ? 36.865 45.461 -2.089 1.00 42.37 30 LEU C CA 1
ATOM 5192 C C . LEU C 1 30 ? 37.563 46.797 -2.313 1.00 41.29 30 LEU C C 1
ATOM 5193 O O . LEU C 1 30 ? 37.184 47.807 -1.709 1.00 40.13 30 LEU C O 1
ATOM 5198 N N . LEU C 1 31 ? 38.583 46.830 -3.173 1.00 46.87 31 LEU C N 1
ATOM 5199 C CA . LEU C 1 31 ? 39.241 48.100 -3.461 1.00 44.26 31 LEU C CA 1
ATOM 5200 C C . LEU C 1 31 ? 38.315 49.031 -4.231 1.00 43.63 31 LEU C C 1
ATOM 5201 O O . LEU C 1 31 ? 38.293 50.242 -3.979 1.00 43.29 31 LEU C O 1
ATOM 5206 N N . SER C 1 32 ? 37.547 48.484 -5.177 1.00 43.64 32 SER C N 1
ATOM 5207 C CA . SER C 1 32 ? 36.551 49.292 -5.871 1.00 43.04 32 SER C CA 1
ATOM 5208 C C . SER C 1 32 ? 35.512 49.829 -4.899 1.00 40.87 32 SER C C 1
ATOM 5209 O O . SER C 1 32 ? 35.113 50.995 -4.990 1.00 40.55 32 SER C O 1
ATOM 5212 N N . ALA C 1 33 ? 35.070 48.993 -3.952 1.00 39.52 33 ALA C N 1
ATOM 5213 C CA . ALA C 1 33 ? 34.066 49.419 -2.983 1.00 37.58 33 ALA C CA 1
ATOM 5214 C C . ALA C 1 33 ? 34.618 50.481 -2.044 1.00 37.43 33 ALA C C 1
ATOM 5215 O O . ALA C 1 33 ? 33.943 51.477 -1.758 1.00 36.64 33 ALA C O 1
ATOM 5217 N N . ILE C 1 34 ? 35.838 50.278 -1.543 1.00 38.54 34 ILE C N 1
ATOM 5218 C CA . ILE C 1 34 ? 36.489 51.294 -0.718 1.00 38.54 34 ILE C CA 1
ATOM 5219 C C . ILE C 1 34 ? 36.591 52.603 -1.490 1.00 39.43 34 ILE C C 1
ATOM 5220 O O . ILE C 1 34 ? 36.277 53.684 -0.971 1.00 38.97 34 ILE C O 1
ATOM 5225 N N . ASN C 1 35 ? 37.013 52.514 -2.756 1.00 40.87 35 ASN C N 1
ATOM 5226 C CA . ASN C 1 35 ? 37.139 53.696 -3.606 1.00 41.94 35 ASN C CA 1
ATOM 5227 C C . ASN C 1 35 ? 35.800 54.394 -3.816 1.00 44.14 35 ASN C C 1
ATOM 5228 O O . ASN C 1 35 ? 35.742 55.628 -3.880 1.00 41.24 35 ASN C O 1
ATOM 5233 N N . LEU C 1 36 ? 34.713 53.624 -3.900 1.00 39.59 36 LEU C N 1
ATOM 5234 C CA . LEU C 1 36 ? 33.385 54.196 -4.081 1.00 41.01 36 LEU C CA 1
ATOM 5235 C C . LEU C 1 36 ? 32.873 54.888 -2.826 1.00 46.97 36 LEU C C 1
ATOM 5236 O O . LEU C 1 36 ? 32.007 55.764 -2.927 1.00 40.76 36 LEU C O 1
ATOM 5241 N N . GLY C 1 37 ? 33.381 54.517 -1.655 1.00 38.75 37 GLY C N 1
ATOM 5242 C CA . GLY C 1 37 ? 32.918 55.071 -0.397 1.00 37.36 37 GLY C CA 1
ATOM 5243 C C . GLY C 1 37 ? 32.422 54.040 0.591 1.00 35.74 37 GLY C C 1
ATOM 5244 O O . GLY C 1 37 ? 31.956 54.423 1.674 1.00 34.50 37 GLY C O 1
ATOM 5245 N N . TYR C 1 38 ? 32.473 52.750 0.265 1.00 35.73 38 TYR C N 1
ATOM 5246 C CA . TYR C 1 38 ? 32.159 51.721 1.247 1.00 34.41 38 TYR C CA 1
ATOM 5247 C C . TYR C 1 38 ? 33.164 51.766 2.392 1.00 35.91 38 TYR C C 1
ATOM 5248 O O . TYR C 1 38 ? 34.375 51.880 2.177 1.00 36.50 38 TYR C O 1
ATOM 5257 N N . ARG C 1 39 ? 32.647 51.692 3.616 1.00 33.35 39 ARG C N 1
ATOM 5258 C CA . ARG C 1 39 ? 33.471 51.661 4.818 1.00 33.54 39 ARG C CA 1
ATOM 5259 C C . ARG C 1 39 ? 33.121 50.518 5.756 1.00 34.13 39 ARG C C 1
ATOM 5260 O O . ARG C 1 39 ? 33.918 50.209 6.651 1.00 37.20 39 ARG C O 1
ATOM 5268 N N . HIS C 1 40 ? 31.970 49.883 5.576 1.00 31.92 40 HIS C N 1
ATOM 5269 C CA . HIS C 1 40 ? 31.499 48.778 6.394 1.00 31.30 40 HIS C CA 1
ATOM 5270 C C . HIS C 1 40 ? 31.533 47.507 5.554 1.00 30.04 40 HIS C C 1
ATOM 5271 O O . HIS C 1 40 ? 30.979 47.473 4.449 1.00 30.09 40 HIS C O 1
ATOM 5278 N N . PHE C 1 41 ? 32.191 46.469 6.068 1.00 30.35 41 PHE C N 1
ATOM 5279 C CA . PHE C 1 41 ? 32.357 45.215 5.342 1.00 30.92 41 PHE C CA 1
ATOM 5280 C C . PHE C 1 41 ? 31.986 44.066 6.261 1.00 29.90 41 PHE C C 1
ATOM 5281 O O . PHE C 1 41 ? 32.529 43.952 7.363 1.00 29.84 41 PHE C O 1
ATOM 5289 N N . ASP C 1 42 ? 31.063 43.224 5.809 1.00 29.88 42 ASP C N 1
ATOM 5290 C CA . ASP C 1 42 ? 30.564 42.107 6.597 1.00 28.16 42 ASP C CA 1
ATOM 5291 C C . ASP C 1 42 ? 31.220 40.819 6.123 1.00 30.67 42 ASP C C 1
ATOM 5292 O O . ASP C 1 42 ? 31.030 40.405 4.973 1.00 30.01 42 ASP C O 1
ATOM 5297 N N . CYS C 1 43 ? 31.962 40.178 7.020 1.00 30.40 43 CYS C N 1
ATOM 5298 C CA . CYS C 1 43 ? 32.772 39.018 6.696 1.00 32.03 43 CYS C CA 1
ATOM 5299 C C . CYS C 1 43 ? 32.376 37.868 7.612 1.00 30.32 43 CYS C C 1
ATOM 5300 O O . CYS C 1 43 ? 31.550 38.020 8.518 1.00 28.76 43 CYS C O 1
ATOM 5303 N N . ALA C 1 44 ? 32.989 36.711 7.388 1.00 31.44 44 ALA C N 1
ATOM 5304 C CA . ALA C 1 44 ? 32.782 35.562 8.257 1.00 30.92 44 ALA C CA 1
ATOM 5305 C C . ALA C 1 44 ? 33.859 34.530 7.966 1.00 32.65 44 ALA C C 1
ATOM 5306 O O . ALA C 1 44 ? 34.299 34.388 6.825 1.00 37.15 44 ALA C O 1
ATOM 5308 N N . ALA C 1 45 ? 34.262 33.799 9.009 1.00 35.14 45 ALA C N 1
ATOM 5309 C CA . ALA C 1 45 ? 35.240 32.730 8.827 1.00 38.96 45 ALA C CA 1
ATOM 5310 C C . ALA C 1 45 ? 34.737 31.682 7.844 1.00 37.77 45 ALA C C 1
ATOM 5311 O O . ALA C 1 45 ? 35.493 31.209 6.988 1.00 37.72 45 ALA C O 1
ATOM 5313 N N . ASP C 1 46 ? 33.458 31.327 7.933 1.00 33.17 46 ASP C N 1
ATOM 5314 C CA . ASP C 1 46 ? 32.904 30.272 7.097 1.00 34.29 46 ASP C CA 1
ATOM 5315 C C . ASP C 1 46 ? 32.570 30.738 5.684 1.00 36.19 46 ASP C C 1
ATOM 5316 O O . ASP C 1 46 ? 32.070 29.933 4.892 1.00 38.42 46 ASP C O 1
ATOM 5321 N N . TYR C 1 47 ? 32.830 32.003 5.340 1.00 36.28 47 TYR C N 1
ATOM 5322 C CA . TYR C 1 47 ? 32.761 32.408 3.941 1.00 40.37 47 TYR C CA 1
ATOM 5323 C C . TYR C 1 47 ? 34.011 32.012 3.170 1.00 44.29 47 TYR C C 1
ATOM 5324 O O . TYR C 1 47 ? 34.009 32.083 1.935 1.00 40.07 47 TYR C O 1
ATOM 5333 N N . LYS C 1 48 ? 35.072 31.627 3.879 1.00 40.48 48 LYS C N 1
ATOM 5334 C CA . LYS C 1 48 ? 36.279 30.991 3.360 1.00 46.91 48 LYS C CA 1
ATOM 5335 C C . LYS C 1 48 ? 37.151 31.954 2.569 1.00 41.31 48 LYS C C 1
ATOM 5336 O O . LYS C 1 48 ? 38.122 31.522 1.932 1.00 46.88 48 LYS C O 1
ATOM 5342 N N . ASN C 1 49 ? 36.844 33.251 2.602 1.00 40.50 49 ASN C N 1
ATOM 5343 C CA . ASN C 1 49 ? 37.559 34.247 1.814 1.00 41.76 49 ASN C CA 1
ATOM 5344 C C . ASN C 1 49 ? 38.195 35.335 2.678 1.00 43.08 49 ASN C C 1
ATOM 5345 O O . ASN C 1 49 ? 38.488 36.422 2.173 1.00 42.16 49 ASN C O 1
ATOM 5350 N N . GLU C 1 50 ? 38.428 35.066 3.965 1.00 41.00 50 GLU C N 1
ATOM 5351 C CA . GLU C 1 50 ? 39.047 36.068 4.830 1.00 42.93 50 GLU C CA 1
ATOM 5352 C C . GLU C 1 50 ? 40.480 36.374 4.413 1.00 43.07 50 GLU C C 1
ATOM 5353 O O . GLU C 1 50 ? 40.934 37.511 4.572 1.00 43.33 50 GLU C O 1
ATOM 5359 N N . LEU C 1 51 ? 41.210 35.377 3.903 1.00 44.67 51 LEU C N 1
ATOM 5360 C CA . LEU C 1 51 ? 42.572 35.625 3.432 1.00 46.85 51 LEU C CA 1
ATOM 5361 C C . LEU C 1 51 ? 42.582 36.679 2.335 1.00 47.53 51 LEU C C 1
ATOM 5362 O O . LEU C 1 51 ? 43.361 37.639 2.382 1.00 48.40 51 LEU C O 1
ATOM 5367 N N . GLU C 1 52 ? 41.707 36.518 1.342 1.00 47.17 52 GLU C N 1
ATOM 5368 C CA . GLU C 1 52 ? 41.665 37.460 0.229 1.00 51.92 52 GLU C CA 1
ATOM 5369 C C . GLU C 1 52 ? 41.171 38.825 0.689 1.00 46.55 52 GLU C C 1
ATOM 5370 O O . GLU C 1 52 ? 41.655 39.860 0.217 1.00 47.47 52 GLU C O 1
ATOM 5376 N N . VAL C 1 53 ? 40.210 38.846 1.616 1.00 44.45 53 VAL C N 1
ATOM 5377 C CA . VAL C 1 53 ? 39.728 40.109 2.170 1.00 43.99 53 VAL C CA 1
ATOM 5378 C C . VAL C 1 53 ? 40.857 40.839 2.886 1.00 44.03 53 VAL C C 1
ATOM 5379 O O . VAL C 1 53 ? 41.012 42.060 2.754 1.00 44.22 53 VAL C O 1
ATOM 5383 N N . GLY C 1 54 ? 41.671 40.100 3.643 1.00 44.64 54 GLY C N 1
ATOM 5384 C CA . GLY C 1 54 ? 42.772 40.722 4.359 1.00 45.53 54 GLY C CA 1
ATOM 5385 C C . GLY C 1 54 ? 43.810 41.330 3.435 1.00 48.67 54 GLY C C 1
ATOM 5386 O O . GLY C 1 54 ? 44.335 42.413 3.707 1.00 48.08 54 GLY C O 1
ATOM 5387 N N . GLU C 1 55 ? 44.124 40.641 2.333 1.00 49.08 55 GLU C N 1
ATOM 5388 C CA . GLU C 1 55 ? 45.048 41.201 1.350 1.00 51.18 55 GLU C CA 1
ATOM 5389 C C . GLU C 1 55 ? 44.501 42.494 0.764 1.00 51.73 55 GLU C C 1
ATOM 5390 O O . GLU C 1 55 ? 45.238 43.476 0.612 1.00 51.91 55 GLU C O 1
ATOM 5396 N N . ALA C 1 56 ? 43.209 42.509 0.425 1.00 49.20 56 ALA C N 1
ATOM 5397 C CA . ALA C 1 56 ? 42.595 43.708 -0.134 1.00 48.73 56 ALA C CA 1
ATOM 5398 C C . ALA C 1 56 ? 42.705 44.879 0.831 1.00 49.46 56 ALA C C 1
ATOM 5399 O O . ALA C 1 56 ? 43.153 45.970 0.455 1.00 48.95 56 ALA C O 1
ATOM 5401 N N . PHE C 1 57 ? 42.294 44.671 2.084 1.00 47.30 57 PHE C N 1
ATOM 5402 C CA . PHE C 1 57 ? 42.451 45.712 3.093 1.00 45.77 57 PHE C CA 1
ATOM 5403 C C . PHE C 1 57 ? 43.911 46.127 3.238 1.00 47.72 57 PHE C C 1
ATOM 5404 O O . PHE C 1 57 ? 44.208 47.311 3.424 1.00 48.02 57 PHE C O 1
ATOM 5412 N N . LYS C 1 58 ? 44.842 45.175 3.141 1.00 49.14 58 LYS C N 1
ATOM 5413 C CA . LYS C 1 58 ? 46.250 45.530 3.291 1.00 51.07 58 LYS C CA 1
ATOM 5414 C C . LYS C 1 58 ? 46.701 46.470 2.181 1.00 52.66 58 LYS C C 1
ATOM 5415 O O . LYS C 1 58 ? 47.376 47.474 2.439 1.00 53.47 58 LYS C O 1
ATOM 5421 N N . GLU C 1 59 ? 46.346 46.155 0.933 1.00 53.20 59 GLU C N 1
ATOM 5422 C CA . GLU C 1 59 ? 46.724 47.026 -0.175 1.00 54.76 59 GLU C CA 1
ATOM 5423 C C . GLU C 1 59 ? 46.065 48.394 -0.051 1.00 55.01 59 GLU C C 1
ATOM 5424 O O . GLU C 1 59 ? 46.682 49.418 -0.367 1.00 54.98 59 GLU C O 1
ATOM 5430 N N . ALA C 1 60 ? 44.810 48.432 0.407 1.00 51.46 60 ALA C N 1
ATOM 5431 C CA . ALA C 1 60 ? 44.138 49.712 0.609 1.00 50.39 60 ALA C CA 1
ATOM 5432 C C . ALA C 1 60 ? 44.840 50.538 1.679 1.00 54.32 60 ALA C C 1
ATOM 5433 O O . ALA C 1 60 ? 44.953 51.764 1.557 1.00 55.32 60 ALA C O 1
ATOM 5435 N N . PHE C 1 61 ? 45.326 49.879 2.732 1.00 50.41 61 PHE C N 1
ATOM 5436 C CA . PHE C 1 61 ? 46.069 50.572 3.781 1.00 50.79 61 PHE C CA 1
ATOM 5437 C C . PHE C 1 61 ? 47.439 51.013 3.284 1.00 53.26 61 PHE C C 1
ATOM 5438 O O . PHE C 1 61 ? 47.852 52.158 3.502 1.00 57.72 61 PHE C O 1
ATOM 5446 N N . ASP C 1 62 ? 48.156 50.113 2.605 1.00 58.91 62 ASP C N 1
ATOM 5447 C CA . ASP C 1 62 ? 49.505 50.428 2.140 1.00 57.17 62 ASP C CA 1
ATOM 5448 C C . ASP C 1 62 ? 49.491 51.533 1.090 1.00 58.24 62 ASP C C 1
ATOM 5449 O O . ASP C 1 62 ? 50.319 52.450 1.138 1.00 62.07 62 ASP C O 1
ATOM 5454 N N . THR C 1 63 ? 48.565 51.465 0.135 1.00 57.63 63 THR C N 1
ATOM 5455 C CA . THR C 1 63 ? 48.439 52.483 -0.901 1.00 58.55 63 THR C CA 1
ATOM 5456 C C . THR C 1 63 ? 47.585 53.669 -0.467 1.00 57.79 63 THR C C 1
ATOM 5457 O O . THR C 1 63 ? 47.332 54.564 -1.281 1.00 57.69 63 THR C O 1
ATOM 5461 N N . ASP C 1 64 ? 47.129 53.682 0.786 1.00 55.40 64 ASP C N 1
ATOM 5462 C CA . ASP C 1 64 ? 46.461 54.836 1.389 1.00 54.20 64 ASP C CA 1
ATOM 5463 C C . ASP C 1 64 ? 45.138 55.163 0.693 1.00 58.19 64 ASP C C 1
ATOM 5464 O O . ASP C 1 64 ? 44.769 56.329 0.543 1.00 57.81 64 ASP C O 1
ATOM 5469 N N . LEU C 1 65 ? 44.408 54.127 0.270 1.00 55.44 65 LEU C N 1
ATOM 5470 C CA . LEU C 1 65 ? 43.043 54.348 -0.195 1.00 53.71 65 LEU C CA 1
ATOM 5471 C C . LEU C 1 65 ? 42.150 54.752 0.966 1.00 52.25 65 LEU C C 1
ATOM 5472 O O . LEU C 1 65 ? 41.328 55.669 0.849 1.00 47.55 65 LEU C O 1
ATOM 5477 N N . VAL C 1 66 ? 42.289 54.050 2.085 1.00 47.49 66 VAL C N 1
ATOM 5478 C CA . VAL C 1 66 ? 41.571 54.321 3.317 1.00 48.41 66 VAL C CA 1
ATOM 5479 C C . VAL C 1 66 ? 42.538 53.989 4.444 1.00 46.05 66 VAL C C 1
ATOM 5480 O O . VAL C 1 66 ? 43.634 53.472 4.218 1.00 51.07 66 VAL C O 1
ATOM 5484 N N . LYS C 1 67 ? 42.133 54.286 5.668 1.00 44.71 67 LYS C N 1
ATOM 5485 C CA . LYS C 1 67 ? 42.951 54.054 6.847 1.00 49.41 67 LYS C CA 1
ATOM 5486 C C . LYS C 1 67 ? 42.126 53.349 7.918 1.00 42.95 67 LYS C C 1
ATOM 5487 O O . LYS C 1 67 ? 40.931 53.622 8.073 1.00 42.11 67 LYS C O 1
ATOM 5493 N N . ARG C 1 68 ? 42.784 52.428 8.635 1.00 43.66 68 ARG C N 1
ATOM 5494 C CA . ARG C 1 68 ? 42.087 51.370 9.371 1.00 41.53 68 ARG C CA 1
ATOM 5495 C C . ARG C 1 68 ? 40.969 51.918 10.246 1.00 45.04 68 ARG C C 1
ATOM 5496 O O . ARG C 1 68 ? 39.895 51.314 10.352 1.00 38.52 68 ARG C O 1
ATOM 5504 N N . GLU C 1 69 ? 41.200 53.075 10.867 1.00 42.94 69 GLU C N 1
ATOM 5505 C CA . GLU C 1 69 ? 40.230 53.624 11.800 1.00 46.72 69 GLU C CA 1
ATOM 5506 C C . GLU C 1 69 ? 38.932 54.022 11.111 1.00 48.73 69 GLU C C 1
ATOM 5507 O O . GLU C 1 69 ? 37.913 54.189 11.790 1.00 43.16 69 GLU C O 1
ATOM 5513 N N . ASP C 1 70 ? 38.941 54.171 9.785 1.00 46.06 70 ASP C N 1
ATOM 5514 C CA . ASP C 1 70 ? 37.738 54.537 9.054 1.00 41.62 70 ASP C CA 1
ATOM 5515 C C . ASP C 1 70 ? 36.966 53.342 8.513 1.00 35.90 70 ASP C C 1
ATOM 5516 O O . ASP C 1 70 ? 35.850 53.527 8.019 1.00 39.29 70 ASP C O 1
ATOM 5521 N N . LEU C 1 71 ? 37.520 52.135 8.581 1.00 36.27 71 LEU C N 1
ATOM 5522 C CA . LEU C 1 71 ? 36.767 50.942 8.225 1.00 35.29 71 LEU C CA 1
ATOM 5523 C C . LEU C 1 71 ? 36.031 50.389 9.437 1.00 34.17 71 LEU C C 1
ATOM 5524 O O . LEU C 1 71 ? 36.500 50.488 10.574 1.00 37.37 71 LEU C O 1
ATOM 5529 N N . PHE C 1 72 ? 34.853 49.822 9.180 1.00 32.43 72 PHE C N 1
ATOM 5530 C CA . PHE C 1 72 ? 34.124 49.014 10.151 1.00 34.44 72 PHE C CA 1
ATOM 5531 C C . PHE C 1 72 ? 34.126 47.586 9.620 1.00 30.69 72 PHE C C 1
ATOM 5532 O O . PHE C 1 72 ? 33.469 47.294 8.616 1.00 30.45 72 PHE C O 1
ATOM 5540 N N . ILE C 1 73 ? 34.875 46.705 10.277 1.00 31.55 73 ILE C N 1
ATOM 5541 C CA . ILE C 1 73 ? 35.098 45.346 9.796 1.00 31.49 73 ILE C CA 1
ATOM 5542 C C . ILE C 1 73 ? 34.427 44.378 10.757 1.00 30.06 73 ILE C C 1
ATOM 5543 O O . ILE C 1 73 ? 34.774 44.327 11.944 1.00 30.61 73 ILE C O 1
ATOM 5548 N N . THR C 1 74 ? 33.470 43.612 10.241 1.00 29.81 74 THR C N 1
ATOM 5549 C CA . THR C 1 74 ? 32.789 42.566 10.989 1.00 28.08 74 THR C CA 1
ATOM 5550 C C . THR C 1 74 ? 33.207 41.206 10.454 1.00 29.02 74 THR C C 1
ATOM 5551 O O . THR C 1 74 ? 33.294 41.012 9.240 1.00 29.87 74 THR C O 1
ATOM 5555 N N . THR C 1 75 ? 33.465 40.263 11.359 1.00 28.94 75 THR C N 1
ATOM 5556 C CA . THR C 1 75 ? 33.554 38.859 10.988 1.00 30.13 75 THR C CA 1
ATOM 5557 C C . THR C 1 75 ? 32.835 38.055 12.063 1.00 28.80 75 THR C C 1
ATOM 5558 O O . THR C 1 75 ? 32.335 38.607 13.051 1.00 27.48 75 THR C O 1
ATOM 5562 N N . LYS C 1 76 ? 32.731 36.746 11.850 1.00 28.47 76 LYS C N 1
ATOM 5563 C CA . LYS C 1 76 ? 31.830 35.937 12.657 1.00 27.22 76 LYS C CA 1
ATOM 5564 C C . LYS C 1 76 ? 32.507 34.651 13.102 1.00 28.58 76 LYS C C 1
ATOM 5565 O O . LYS C 1 76 ? 33.389 34.117 12.424 1.00 29.57 76 LYS C O 1
ATOM 5571 N N . LEU C 1 77 ? 32.070 34.174 14.263 1.00 27.13 77 LEU C N 1
ATOM 5572 C CA . LEU C 1 77 ? 32.501 32.910 14.844 1.00 27.68 77 LEU C CA 1
ATOM 5573 C C . LEU C 1 77 ? 31.613 31.792 14.313 1.00 27.32 77 LEU C C 1
ATOM 5574 O O . LEU C 1 77 ? 30.398 31.820 14.523 1.00 25.92 77 LEU C O 1
ATOM 5579 N N . TRP C 1 78 ? 32.206 30.803 13.647 1.00 28.62 78 TRP C N 1
ATOM 5580 C CA . TRP C 1 78 ? 31.361 29.760 13.085 1.00 28.36 78 TRP C CA 1
ATOM 5581 C C . TRP C 1 78 ? 30.903 28.776 14.162 1.00 27.68 78 TRP C C 1
ATOM 5582 O O . TRP C 1 78 ? 31.485 28.680 15.246 1.00 27.79 78 TRP C O 1
ATOM 5593 N N . ASN C 1 79 ? 29.830 28.043 13.833 1.00 27.01 79 ASN C N 1
ATOM 5594 C CA . ASN C 1 79 ? 29.230 27.071 14.743 1.00 26.34 79 ASN C CA 1
ATOM 5595 C C . ASN C 1 79 ? 30.238 26.062 15.270 1.00 29.35 79 ASN C C 1
ATOM 5596 O O . ASN C 1 79 ? 30.075 25.540 16.380 1.00 27.02 79 ASN C O 1
ATOM 5601 N N . SER C 1 80 ? 31.262 25.746 14.480 1.00 29.08 80 SER C N 1
ATOM 5602 C CA . SER C 1 80 ? 32.251 24.752 14.871 1.00 31.67 80 SER C CA 1
ATOM 5603 C C . SER C 1 80 ? 33.201 25.252 15.949 1.00 32.02 80 SER C C 1
ATOM 5604 O O . SER C 1 80 ? 33.910 24.439 16.551 1.00 31.41 80 SER C O 1
ATOM 5607 N N . ASP C 1 81 ? 33.236 26.558 16.205 1.00 29.98 81 ASP C N 1
ATOM 5608 C CA . ASP C 1 81 ? 34.194 27.150 17.130 1.00 30.35 81 ASP C CA 1
ATOM 5609 C C . ASP C 1 81 ? 33.528 27.695 18.390 1.00 28.86 81 ASP C C 1
ATOM 5610 O O . ASP C 1 81 ? 34.113 28.528 19.085 1.00 28.91 81 ASP C O 1
ATOM 5615 N N . HIS C 1 82 ? 32.317 27.237 18.706 1.00 27.62 82 HIS C N 1
ATOM 5616 C CA . HIS C 1 82 ? 31.636 27.729 19.898 1.00 31.13 82 HIS C CA 1
ATOM 5617 C C . HIS C 1 82 ? 32.391 27.393 21.177 1.00 31.50 82 HIS C C 1
ATOM 5618 O O . HIS C 1 82 ? 32.197 28.069 22.196 1.00 29.67 82 HIS C O 1
ATOM 5625 N N . GLY C 1 83 ? 33.262 26.386 21.142 1.00 31.24 83 GLY C N 1
ATOM 5626 C CA . GLY C 1 83 ? 34.135 26.098 22.258 1.00 29.33 83 GLY C CA 1
ATOM 5627 C C . GLY C 1 83 ? 35.568 26.538 22.064 1.00 40.97 83 GLY C C 1
ATOM 5628 O O . GLY C 1 83 ? 36.427 26.159 22.871 1.00 36.13 83 GLY C O 1
ATOM 5629 N N . HIS C 1 84 ? 35.878 27.306 21.014 1.00 38.01 84 HIS C N 1
ATOM 5630 C CA . HIS C 1 84 ? 37.242 27.749 20.729 1.00 32.25 84 HIS C CA 1
ATOM 5631 C C . HIS C 1 84 ? 37.186 29.218 20.294 1.00 37.43 84 HIS C C 1
ATOM 5632 O O . HIS C 1 84 ? 37.654 29.606 19.223 1.00 37.75 84 HIS C O 1
ATOM 5639 N N . VAL C 1 85 ? 36.625 30.065 21.156 1.00 30.35 85 VAL C N 1
ATOM 5640 C CA . VAL C 1 85 ? 36.264 31.420 20.752 1.00 29.71 85 VAL C CA 1
ATOM 5641 C C . VAL C 1 85 ? 37.501 32.297 20.620 1.00 34.98 85 VAL C C 1
ATOM 5642 O O . VAL C 1 85 ? 37.682 32.983 19.607 1.00 33.60 85 VAL C O 1
ATOM 5646 N N . ILE C 1 86 ? 38.362 32.299 21.640 1.00 33.70 86 ILE C N 1
ATOM 5647 C CA . ILE C 1 86 ? 39.583 33.099 21.567 1.00 35.41 86 ILE C CA 1
ATOM 5648 C C . ILE C 1 86 ? 40.481 32.600 20.442 1.00 45.43 86 ILE C C 1
ATOM 5649 O O . ILE C 1 86 ? 40.921 33.383 19.589 1.00 49.01 86 ILE C O 1
ATOM 5654 N N . GLU C 1 87 ? 40.745 31.293 20.393 1.00 44.51 87 GLU C N 1
ATOM 5655 C CA . GLU C 1 87 ? 41.322 30.763 19.157 1.00 47.39 87 GLU C CA 1
ATOM 5656 C C . GLU C 1 87 ? 40.664 31.078 17.808 1.00 44.13 87 GLU C C 1
ATOM 5657 O O . GLU C 1 87 ? 41.387 31.413 16.866 1.00 40.26 87 GLU C O 1
ATOM 5663 N N . ALA C 1 88 ? 39.337 31.064 17.688 1.00 41.30 88 ALA C N 1
ATOM 5664 C CA . ALA C 1 88 ? 38.760 31.390 16.386 1.00 41.92 88 ALA C CA 1
ATOM 5665 C C . ALA C 1 88 ? 38.943 32.870 16.041 1.00 36.05 88 ALA C C 1
ATOM 5666 O O . ALA C 1 88 ? 39.290 33.212 14.901 1.00 35.46 88 ALA C O 1
ATOM 5668 N N . CYS C 1 89 ? 38.732 33.762 17.014 1.00 33.57 89 CYS C N 1
ATOM 5669 C CA . CYS C 1 89 ? 38.843 35.195 16.746 1.00 35.41 89 CYS C CA 1
ATOM 5670 C C . CYS C 1 89 ? 40.276 35.580 16.399 1.00 40.22 89 CYS C C 1
ATOM 5671 O O . CYS C 1 89 ? 40.514 36.327 15.442 1.00 35.99 89 CYS C O 1
ATOM 5674 N N . LYS C 1 90 ? 41.246 35.081 17.169 1.00 38.51 90 LYS C N 1
ATOM 5675 C CA . LYS C 1 90 ? 42.647 35.363 16.878 1.00 39.64 90 LYS C CA 1
ATOM 5676 C C . LYS C 1 90 ? 43.027 34.893 15.480 1.00 39.48 90 LYS C C 1
ATOM 5677 O O . LYS C 1 90 ? 43.902 35.488 14.838 1.00 40.86 90 LYS C O 1
ATOM 5683 N N . ASN C 1 91 ? 42.373 33.839 14.988 1.00 39.14 91 ASN C N 1
ATOM 5684 C CA . ASN C 1 91 ? 42.673 33.339 13.652 1.00 44.83 91 ASN C CA 1
ATOM 5685 C C . ASN C 1 91 ? 42.103 34.257 12.583 1.00 40.09 91 ASN C C 1
ATOM 5686 O O . ASN C 1 91 ? 42.781 34.567 11.595 1.00 41.51 91 ASN C O 1
ATOM 5691 N N . SER C 1 92 ? 40.853 34.696 12.761 1.00 38.26 92 SER C N 1
ATOM 5692 C CA . SER C 1 92 ? 40.263 35.659 11.837 1.00 38.06 92 SER C CA 1
ATOM 5693 C C . SER C 1 92 ? 41.092 36.933 11.773 1.00 38.69 92 SER C C 1
ATOM 5694 O O . SER C 1 92 ? 41.291 37.497 10.692 1.00 39.52 92 SER C O 1
ATOM 5697 N N . LEU C 1 93 ? 41.573 37.407 12.925 1.00 38.54 93 LEU C N 1
ATOM 5698 C CA . LEU C 1 93 ? 42.441 38.581 12.940 1.00 42.51 93 LEU C CA 1
ATOM 5699 C C . LEU C 1 93 ? 43.700 38.340 12.116 1.00 42.03 93 LEU C C 1
ATOM 5700 O O . LEU C 1 93 ? 44.079 39.167 11.277 1.00 42.61 93 LEU C O 1
ATOM 5705 N N . LYS C 1 94 ? 44.359 37.202 12.344 1.00 42.63 94 LYS C N 1
ATOM 5706 C CA . LYS C 1 94 ? 45.556 36.854 11.585 1.00 44.81 94 LYS C CA 1
ATOM 5707 C C . LYS C 1 94 ? 45.254 36.743 10.095 1.00 45.40 94 LYS C C 1
ATOM 5708 O O . LYS C 1 94 ? 45.999 37.267 9.260 1.00 46.92 94 LYS C O 1
ATOM 5714 N N . LYS C 1 95 ? 44.141 36.101 9.747 1.00 44.24 95 LYS C N 1
ATOM 5715 C CA . LYS C 1 95 ? 43.807 35.880 8.342 1.00 44.79 95 LYS C CA 1
ATOM 5716 C C . LYS C 1 95 ? 43.337 37.165 7.661 1.00 46.56 95 LYS C C 1
ATOM 5717 O O . LYS C 1 95 ? 43.562 37.346 6.458 1.00 46.81 95 LYS C O 1
ATOM 5723 N N . LEU C 1 96 ? 42.704 38.069 8.410 1.00 45.56 96 LEU C N 1
ATOM 5724 C CA . LEU C 1 96 ? 42.363 39.390 7.894 1.00 43.41 96 LEU C CA 1
ATOM 5725 C C . LEU C 1 96 ? 43.516 40.380 8.003 1.00 44.88 96 LEU C C 1
ATOM 5726 O O . LEU C 1 96 ? 43.382 41.513 7.525 1.00 43.93 96 LEU C O 1
ATOM 5731 N N . GLN C 1 97 ? 44.632 39.979 8.617 1.00 45.05 97 GLN C N 1
ATOM 5732 C CA . GLN C 1 97 ? 45.791 40.848 8.838 1.00 46.43 97 GLN C CA 1
ATOM 5733 C C . GLN C 1 97 ? 45.417 42.094 9.632 1.00 45.24 97 GLN C C 1
ATOM 5734 O O . GLN C 1 97 ? 45.969 43.174 9.413 1.00 48.97 97 GLN C O 1
ATOM 5740 N N . LEU C 1 98 ? 44.476 41.950 10.557 1.00 43.33 98 LEU C N 1
ATOM 5741 C CA . LEU C 1 98 ? 44.031 43.040 11.410 1.00 43.37 98 LEU C CA 1
ATOM 5742 C C . LEU C 1 98 ? 44.540 42.828 12.827 1.00 41.93 98 LEU C C 1
ATOM 5743 O O . LEU C 1 98 ? 44.806 41.699 13.246 1.00 42.12 98 LEU C O 1
ATOM 5748 N N . GLU C 1 99 ? 44.681 43.929 13.563 1.00 41.64 99 GLU C N 1
ATOM 5749 C CA . GLU C 1 99 ? 45.010 43.845 14.978 1.00 47.79 99 GLU C CA 1
ATOM 5750 C C . GLU C 1 99 ? 43.778 43.891 15.871 1.00 39.16 99 GLU C C 1
ATOM 5751 O O . GLU C 1 99 ? 43.867 43.520 17.047 1.00 42.87 99 GLU C O 1
ATOM 5757 N N . TYR C 1 100 ? 42.642 44.336 15.339 1.00 40.31 100 TYR C N 1
ATOM 5758 C CA . TYR C 1 100 ? 41.400 44.385 16.093 1.00 37.37 100 TYR C CA 1
ATOM 5759 C C . TYR C 1 100 ? 40.231 44.356 15.123 1.00 35.53 100 TYR C C 1
ATOM 5760 O O . TYR C 1 100 ? 40.351 44.782 13.973 1.00 35.78 100 TYR C O 1
ATOM 5769 N N . LEU C 1 101 ? 39.100 43.856 15.607 1.00 38.17 101 LEU C N 1
ATOM 5770 C CA . LEU C 1 101 ? 37.848 43.888 14.870 1.00 34.12 101 LEU C CA 1
ATOM 5771 C C . LEU C 1 101 ? 36.939 44.967 15.439 1.00 30.75 101 LEU C C 1
ATOM 5772 O O . LEU C 1 101 ? 36.950 45.244 16.640 1.00 30.96 101 LEU C O 1
ATOM 5777 N N . ASP C 1 102 ? 36.143 45.576 14.561 1.00 30.28 102 ASP C N 1
ATOM 5778 C CA . ASP C 1 102 ? 35.096 46.468 15.042 1.00 28.93 102 ASP C CA 1
ATOM 5779 C C . ASP C 1 102 ? 33.922 45.676 15.607 1.00 27.24 102 ASP C C 1
ATOM 5780 O O . ASP C 1 102 ? 33.293 46.097 16.586 1.00 26.95 102 ASP C O 1
ATOM 5785 N N . LEU C 1 103 ? 33.612 44.529 15.005 1.00 27.12 103 LEU C N 1
ATOM 5786 C CA . LEU C 1 103 ? 32.451 43.752 15.414 1.00 25.47 103 LEU C CA 1
ATOM 5787 C C . LEU C 1 103 ? 32.748 42.274 15.205 1.00 25.93 103 LEU C C 1
ATOM 5788 O O . LEU C 1 103 ? 33.238 41.877 14.145 1.00 28.10 103 LEU C O 1
ATOM 5793 N N . TYR C 1 104 ? 32.478 41.474 16.230 1.00 25.25 104 TYR C N 1
ATOM 5794 C CA . TYR C 1 104 ? 32.573 40.019 16.161 1.00 25.57 104 TYR C CA 1
ATOM 5795 C C . TYR C 1 104 ? 31.228 39.447 16.577 1.00 24.00 104 TYR C C 1
ATOM 5796 O O . TYR C 1 104 ? 30.739 39.756 17.666 1.00 25.41 104 TYR C O 1
ATOM 5805 N N . LEU C 1 105 ? 30.641 38.606 15.729 1.00 24.76 105 LEU C N 1
ATOM 5806 C CA . LEU C 1 105 ? 29.309 38.062 15.962 1.00 22.46 105 LEU C CA 1
ATOM 5807 C C . LEU C 1 105 ? 29.360 36.552 16.128 1.00 22.78 105 LEU C C 1
ATOM 5808 O O . LEU C 1 105 ? 30.132 35.869 15.448 1.00 24.05 105 LEU C O 1
ATOM 5813 N N . ILE C 1 106 ? 28.514 36.036 17.017 1.00 21.68 106 ILE C N 1
ATOM 5814 C CA . ILE C 1 106 ? 28.183 34.616 16.983 1.00 27.28 106 ILE C CA 1
ATOM 5815 C C . ILE C 1 106 ? 27.313 34.378 15.754 1.00 22.66 106 ILE C C 1
ATOM 5816 O O . ILE C 1 106 ? 26.216 34.935 15.632 1.00 22.42 106 ILE C O 1
ATOM 5821 N N . HIS C 1 107 ? 27.815 33.565 14.825 1.00 22.58 107 HIS C N 1
ATOM 5822 C CA . HIS C 1 107 ? 27.197 33.463 13.506 1.00 22.61 107 HIS C CA 1
ATOM 5823 C C . HIS C 1 107 ? 25.793 32.868 13.580 1.00 21.40 107 HIS C C 1
ATOM 5824 O O . HIS C 1 107 ? 24.879 33.330 12.887 1.00 20.69 107 HIS C O 1
ATOM 5831 N N . PHE C 1 108 ? 25.614 31.829 14.388 1.00 21.22 108 PHE C N 1
ATOM 5832 C CA . PHE C 1 108 ? 24.345 31.154 14.610 1.00 22.88 108 PHE C CA 1
ATOM 5833 C C . PHE C 1 108 ? 24.246 30.773 16.076 1.00 21.67 108 PHE C C 1
ATOM 5834 O O . PHE C 1 108 ? 25.271 30.532 16.729 1.00 20.70 108 PHE C O 1
ATOM 5842 N N . PRO C 1 109 ? 23.023 30.671 16.612 1.00 18.40 109 PRO C N 1
ATOM 5843 C CA . PRO C 1 109 ? 22.796 30.087 17.940 1.00 17.93 109 PRO C CA 1
ATOM 5844 C C . PRO C 1 109 ? 22.875 28.561 17.912 1.00 19.74 109 PRO C C 1
ATOM 5845 O O . PRO C 1 109 ? 22.019 27.863 18.461 1.00 20.17 109 PRO C O 1
ATOM 5849 N N . MET C 1 110 ? 23.905 28.047 17.248 1.00 20.84 110 MET C N 1
ATOM 5850 C CA . MET C 1 110 ? 24.087 26.625 17.003 1.00 25.66 110 MET C CA 1
ATOM 5851 C C . MET C 1 110 ? 25.561 26.289 17.152 1.00 26.18 110 MET C C 1
ATOM 5852 O O . MET C 1 110 ? 26.419 27.000 16.625 1.00 24.42 110 MET C O 1
ATOM 5857 N N . ALA C 1 111 ? 25.850 25.229 17.892 1.00 23.04 111 ALA C N 1
ATOM 5858 C CA . ALA C 1 111 ? 27.202 24.715 18.032 1.00 24.36 111 ALA C CA 1
ATOM 5859 C C . ALA C 1 111 ? 27.262 23.362 17.347 1.00 25.43 111 ALA C C 1
ATOM 5860 O O . ALA C 1 111 ? 26.384 22.522 17.564 1.00 24.28 111 ALA C O 1
ATOM 5862 N N . SER C 1 112 ? 28.284 23.156 16.518 1.00 27.70 112 SER C N 1
ATOM 5863 C CA . SER C 1 112 ? 28.489 21.881 15.851 1.00 28.61 112 SER C CA 1
ATOM 5864 C C . SER C 1 112 ? 29.907 21.407 16.128 1.00 34.21 112 SER C C 1
ATOM 5865 O O . SER C 1 112 ? 30.735 22.139 16.677 1.00 29.01 112 SER C O 1
ATOM 5868 N N . LYS C 1 113 ? 30.173 20.164 15.734 1.00 31.82 113 LYS C N 1
ATOM 5869 C CA . LYS C 1 113 ? 31.447 19.521 16.027 1.00 34.74 113 LYS C CA 1
ATOM 5870 C C . LYS C 1 113 ? 32.609 20.367 15.529 1.00 36.41 113 LYS C C 1
ATOM 5871 O O . LYS C 1 113 ? 32.583 20.891 14.410 1.00 32.66 113 LYS C O 1
ATOM 5877 N N . HIS C 1 114 ? 33.615 20.526 16.385 1.00 32.89 114 HIS C N 1
ATOM 5878 C CA . HIS C 1 114 ? 34.788 21.311 16.031 1.00 33.98 114 HIS C CA 1
ATOM 5879 C C . HIS C 1 114 ? 35.509 20.701 14.837 1.00 35.70 114 HIS C C 1
ATOM 5880 O O . HIS C 1 114 ? 35.664 19.481 14.739 1.00 36.52 114 HIS C O 1
ATOM 5887 N N . SER C 1 115 ? 35.931 21.570 13.915 1.00 37.69 115 SER C N 1
ATOM 5888 C CA . SER C 1 115 ? 36.620 21.170 12.693 1.00 37.98 115 SER C CA 1
ATOM 5889 C C . SER C 1 115 ? 38.046 21.693 12.624 1.00 39.45 115 SER C C 1
ATOM 5890 O O . SER C 1 115 ? 38.694 21.544 11.583 1.00 40.95 115 SER C O 1
ATOM 5893 N N . GLY C 1 116 ? 38.544 22.312 13.680 1.00 39.13 116 GLY C N 1
ATOM 5894 C CA . GLY C 1 116 ? 39.885 22.862 13.659 1.00 40.52 116 GLY C CA 1
ATOM 5895 C C . GLY C 1 116 ? 39.883 24.364 13.436 1.00 43.98 116 GLY C C 1
ATOM 5896 O O . GLY C 1 116 ? 39.011 24.923 12.760 1.00 39.89 116 GLY C O 1
ATOM 5897 N N . ILE C 1 117 ? 40.883 25.032 14.006 1.00 42.46 117 ILE C N 1
ATOM 5898 C CA . ILE C 1 117 ? 40.972 26.488 13.946 1.00 40.22 117 ILE C CA 1
ATOM 5899 C C . ILE C 1 117 ? 41.473 26.921 12.576 1.00 41.52 117 ILE C C 1
ATOM 5900 O O . ILE C 1 117 ? 42.470 26.395 12.065 1.00 44.31 117 ILE C O 1
ATOM 5905 N N . GLY C 1 118 ? 40.791 27.899 11.985 1.00 40.66 118 GLY C N 1
ATOM 5906 C CA . GLY C 1 118 ? 41.063 28.316 10.630 1.00 41.73 118 GLY C CA 1
ATOM 5907 C C . GLY C 1 118 ? 40.458 27.431 9.568 1.00 41.98 118 GLY C C 1
ATOM 5908 O O . GLY C 1 118 ? 40.581 27.746 8.377 1.00 44.60 118 GLY C O 1
ATOM 5909 N N . THR C 1 119 ? 39.815 26.332 9.959 1.00 41.33 119 THR C N 1
ATOM 5910 C CA . THR C 1 119 ? 39.262 25.354 9.028 1.00 41.65 119 THR C CA 1
ATOM 5911 C C . THR C 1 119 ? 37.812 25.053 9.413 1.00 39.73 119 THR C C 1
ATOM 5912 O O . THR C 1 119 ? 37.443 23.917 9.705 1.00 39.58 119 THR C O 1
ATOM 5916 N N . THR C 1 120 ? 36.979 26.091 9.403 1.00 38.31 120 THR C N 1
ATOM 5917 C CA . THR C 1 120 ? 35.597 25.937 9.841 1.00 38.76 120 THR C CA 1
ATOM 5918 C C . THR C 1 120 ? 34.803 25.096 8.851 1.00 36.52 120 THR C C 1
ATOM 5919 O O . THR C 1 120 ? 34.949 25.226 7.632 1.00 37.45 120 THR C O 1
ATOM 5923 N N . ARG C 1 121 ? 33.946 24.234 9.388 1.00 35.57 121 ARG C N 1
ATOM 5924 C CA . ARG C 1 121 ? 33.156 23.318 8.584 1.00 36.67 121 ARG C CA 1
ATOM 5925 C C . ARG C 1 121 ? 31.940 22.910 9.400 1.00 33.95 121 ARG C C 1
ATOM 5926 O O . ARG C 1 121 ? 31.967 22.948 10.632 1.00 37.14 121 ARG C O 1
ATOM 5934 N N . SER C 1 122 ? 30.873 22.530 8.703 1.00 31.36 122 SER C N 1
ATOM 5935 C CA . SER C 1 122 ? 29.695 21.930 9.326 1.00 30.26 122 SER C CA 1
ATOM 5936 C C . SER C 1 122 ? 29.771 20.425 9.074 1.00 36.99 122 SER C C 1
ATOM 5937 O O . SER C 1 122 ? 29.410 19.943 7.997 1.00 35.52 122 SER C O 1
ATOM 5940 N N . ILE C 1 123 ? 30.253 19.687 10.070 1.00 32.04 123 ILE C N 1
ATOM 5941 C CA . ILE C 1 123 ? 30.464 18.248 9.939 1.00 33.56 123 ILE C CA 1
ATOM 5942 C C . ILE C 1 123 ? 29.126 17.523 10.009 1.00 33.68 123 ILE C C 1
ATOM 5943 O O . ILE C 1 123 ? 28.311 17.778 10.905 1.00 35.87 123 ILE C O 1
ATOM 5948 N N . LEU C 1 124 ? 28.901 16.611 9.066 1.00 34.03 124 LEU C N 1
ATOM 5949 C CA . LEU C 1 124 ? 27.693 15.800 9.006 1.00 33.90 124 LEU C CA 1
ATOM 5950 C C . LEU C 1 124 ? 28.009 14.360 9.385 1.00 36.59 124 LEU C C 1
ATOM 5951 O O . LEU C 1 124 ? 29.129 13.882 9.185 1.00 41.11 124 LEU C O 1
ATOM 5956 N N . ASP C 1 125 ? 27.007 13.670 9.927 1.00 38.90 125 ASP C N 1
ATOM 5957 C CA . ASP C 1 125 ? 27.133 12.248 10.220 1.00 37.76 125 ASP C CA 1
ATOM 5958 C C . ASP C 1 125 ? 26.837 11.443 8.954 1.00 40.63 125 ASP C C 1
ATOM 5959 O O . ASP C 1 125 ? 26.687 11.995 7.860 1.00 44.24 125 ASP C O 1
ATOM 5964 N N . ASP C 1 126 ? 26.743 10.118 9.087 1.00 44.01 126 ASP C N 1
ATOM 5965 C CA . ASP C 1 126 ? 26.599 9.260 7.916 1.00 49.02 126 ASP C CA 1
ATOM 5966 C C . ASP C 1 126 ? 25.198 9.284 7.322 1.00 48.71 126 ASP C C 1
ATOM 5967 O O . ASP C 1 126 ? 25.025 8.877 6.168 1.00 46.40 126 ASP C O 1
ATOM 5971 N N . GLU C 1 127 ? 24.200 9.739 8.073 1.00 43.90 127 GLU C N 1
ATOM 5972 C CA . GLU C 1 127 ? 22.858 9.923 7.537 1.00 47.39 127 GLU C CA 1
ATOM 5973 C C . GLU C 1 127 ? 22.660 11.305 6.924 1.00 44.39 127 GLU C C 1
ATOM 5974 O O . GLU C 1 127 ? 21.544 11.625 6.500 1.00 44.56 127 GLU C O 1
ATOM 5977 N N . GLY C 1 128 ? 23.708 12.125 6.873 1.00 43.70 128 GLY C N 1
ATOM 5978 C CA . GLY C 1 128 ? 23.612 13.455 6.303 1.00 38.43 128 GLY C CA 1
ATOM 5979 C C . GLY C 1 128 ? 23.130 14.535 7.241 1.00 35.37 128 GLY C C 1
ATOM 5980 O O . GLY C 1 128 ? 22.630 15.562 6.770 1.00 35.10 128 GLY C O 1
ATOM 5981 N N . VAL C 1 129 ? 23.284 14.349 8.551 1.00 32.80 129 VAL C N 1
ATOM 5982 C CA . VAL C 1 129 ? 22.716 15.231 9.564 1.00 31.18 129 VAL C CA 1
ATOM 5983 C C . VAL C 1 129 ? 23.850 15.854 10.367 1.00 30.83 129 VAL C C 1
ATOM 5984 O O . VAL C 1 129 ? 24.785 15.157 10.770 1.00 33.93 129 VAL C O 1
ATOM 5988 N N . LEU C 1 130 ? 23.761 17.168 10.602 1.00 33.48 130 LEU C N 1
ATOM 5989 C CA . LEU C 1 130 ? 24.785 17.892 11.357 1.00 28.95 130 LEU C CA 1
ATOM 5990 C C . LEU C 1 130 ? 25.088 17.189 12.668 1.00 30.62 130 LEU C C 1
ATOM 5991 O O . LEU C 1 130 ? 24.174 16.830 13.416 1.00 29.28 130 LEU C O 1
ATOM 5996 N N . GLU C 1 131 ? 26.372 16.976 12.946 1.00 30.57 131 GLU C N 1
ATOM 5997 C CA . GLU C 1 131 ? 26.756 16.566 14.296 1.00 31.26 131 GLU C CA 1
ATOM 5998 C C . GLU C 1 131 ? 26.699 17.787 15.187 1.00 33.62 131 GLU C C 1
ATOM 5999 O O . GLU C 1 131 ? 27.628 18.594 15.230 1.00 29.74 131 GLU C O 1
ATOM 6005 N N . VAL C 1 132 ? 25.600 17.906 15.903 1.00 28.64 132 VAL C N 1
ATOM 6006 C CA . VAL C 1 132 ? 25.373 19.033 16.788 1.00 27.53 132 VAL C CA 1
ATOM 6007 C C . VAL C 1 132 ? 26.156 18.818 18.074 1.00 27.91 132 VAL C C 1
ATOM 6008 O O . VAL C 1 132 ? 26.190 17.710 18.622 1.00 29.31 132 VAL C O 1
ATOM 6012 N N . ASP C 1 133 ? 26.824 19.871 18.535 1.00 27.29 133 ASP C N 1
ATOM 6013 C CA . ASP C 1 133 ? 27.449 19.870 19.848 1.00 27.74 133 ASP C CA 1
ATOM 6014 C C . ASP C 1 133 ? 26.402 20.147 20.915 1.00 27.13 133 ASP C C 1
ATOM 6015 O O . ASP C 1 133 ? 25.659 21.128 20.826 1.00 26.38 133 ASP C O 1
ATOM 6020 N N . THR C 1 134 ? 26.345 19.280 21.925 1.00 27.76 134 THR C N 1
ATOM 6021 C CA . THR C 1 134 ? 25.429 19.449 23.045 1.00 27.53 134 THR C CA 1
ATOM 6022 C C . THR C 1 134 ? 26.191 19.589 24.357 1.00 28.23 134 THR C C 1
ATOM 6023 O O . THR C 1 134 ? 25.718 19.151 25.406 1.00 34.02 134 THR C O 1
ATOM 6027 N N . THR C 1 135 ? 27.382 20.193 24.313 1.00 28.58 135 THR C N 1
ATOM 6028 C CA . THR C 1 135 ? 28.162 20.417 25.521 1.00 32.37 135 THR C CA 1
ATOM 6029 C C . THR C 1 135 ? 28.520 21.875 25.789 1.00 33.21 135 THR C C 1
ATOM 6030 O O . THR C 1 135 ? 28.924 22.184 26.914 1.00 28.14 135 THR C O 1
ATOM 6034 N N . ILE C 1 136 ? 28.389 22.772 24.812 1.00 26.18 136 ILE C N 1
ATOM 6035 C CA . ILE C 1 136 ? 28.777 24.173 24.969 1.00 25.37 136 ILE C CA 1
ATOM 6036 C C . ILE C 1 136 ? 27.524 25.033 24.870 1.00 23.85 136 ILE C C 1
ATOM 6037 O O . ILE C 1 136 ? 26.918 25.140 23.796 1.00 26.68 136 ILE C O 1
ATOM 6042 N N . SER C 1 137 ? 27.160 25.674 25.978 1.00 25.32 137 SER C N 1
ATOM 6043 C CA . SER C 1 137 ? 25.984 26.528 26.018 1.00 22.09 137 SER C CA 1
ATOM 6044 C C . SER C 1 137 ? 26.251 27.852 25.307 1.00 21.55 137 SER C C 1
ATOM 6045 O O . SER C 1 137 ? 27.392 28.302 25.180 1.00 22.08 137 SER C O 1
ATOM 6048 N N . LEU C 1 138 ? 25.173 28.481 24.840 1.00 20.74 138 LEU C N 1
ATOM 6049 C CA . LEU C 1 138 ? 25.321 29.782 24.197 1.00 20.84 138 LEU C CA 1
ATOM 6050 C C . LEU C 1 138 ? 25.869 30.823 25.168 1.00 20.74 138 LEU C C 1
ATOM 6051 O O . LEU C 1 138 ? 26.621 31.713 24.759 1.00 18.14 138 LEU C O 1
ATOM 6056 N N . GLU C 1 139 ? 25.528 30.718 26.457 1.00 20.64 139 GLU C N 1
ATOM 6057 C CA . GLU C 1 139 ? 26.078 31.652 27.439 1.00 18.40 139 GLU C CA 1
ATOM 6058 C C . GLU C 1 139 ? 27.582 31.472 27.610 1.00 20.61 139 GLU C C 1
ATOM 6059 O O . GLU C 1 139 ? 28.313 32.460 27.751 1.00 22.96 139 GLU C O 1
ATOM 6065 N N . ALA C 1 140 ? 28.061 30.224 27.637 1.00 20.49 140 ALA C N 1
ATOM 6066 C CA . ALA C 1 140 ? 29.497 29.985 27.765 1.00 27.58 140 ALA C CA 1
ATOM 6067 C C . ALA C 1 140 ? 30.256 30.597 26.597 1.00 21.80 140 ALA C C 1
ATOM 6068 O O . ALA C 1 140 ? 31.301 31.233 26.781 1.00 22.22 140 ALA C O 1
ATOM 6070 N N . THR C 1 141 ? 29.742 30.405 25.381 1.00 22.73 141 THR C N 1
ATOM 6071 C CA . THR C 1 141 ? 30.315 31.069 24.216 1.00 27.07 141 THR C CA 1
ATOM 6072 C C . THR C 1 141 ? 30.308 32.583 24.383 1.00 28.18 141 THR C C 1
ATOM 6073 O O . THR C 1 141 ? 31.310 33.249 24.092 1.00 24.08 141 THR C O 1
ATOM 6077 N N . TRP C 1 142 ? 29.193 33.147 24.863 1.00 19.46 142 TRP C N 1
ATOM 6078 C CA . TRP C 1 142 ? 29.112 34.598 24.988 1.00 20.01 142 TRP C CA 1
ATOM 6079 C C . TRP C 1 142 ? 30.118 35.135 26.000 1.00 19.82 142 TRP C C 1
ATOM 6080 O O . TRP C 1 142 ? 30.716 36.193 25.780 1.00 23.72 142 TRP C O 1
ATOM 6091 N N . HIS C 1 143 ? 30.303 34.440 27.126 1.00 20.55 143 HIS C N 1
ATOM 6092 C CA . HIS C 1 143 ? 31.266 34.935 28.106 1.00 23.91 143 HIS C CA 1
ATOM 6093 C C . HIS C 1 143 ? 32.686 34.895 27.558 1.00 27.01 143 HIS C C 1
ATOM 6094 O O . HIS C 1 143 ? 33.531 35.695 27.974 1.00 26.12 143 HIS C O 1
ATOM 6101 N N . GLU C 1 144 ? 32.968 33.987 26.619 1.00 21.85 144 GLU C N 1
ATOM 6102 C CA . GLU C 1 144 ? 34.258 34.034 25.944 1.00 26.57 144 GLU C CA 1
ATOM 6103 C C . GLU C 1 144 ? 34.339 35.223 24.993 1.00 28.01 144 GLU C C 1
ATOM 6104 O O . GLU C 1 144 ? 35.399 35.851 24.869 1.00 28.61 144 GLU C O 1
ATOM 6110 N N . MET C 1 145 ? 33.239 35.554 24.315 1.00 22.98 145 MET C N 1
ATOM 6111 C CA . MET C 1 145 ? 33.241 36.758 23.487 1.00 22.77 145 MET C CA 1
ATOM 6112 C C . MET C 1 145 ? 33.459 38.021 24.316 1.00 29.10 145 MET C C 1
ATOM 6113 O O . MET C 1 145 ? 34.105 38.968 23.852 1.00 27.79 145 MET C O 1
ATOM 6118 N N . GLU C 1 146 ? 32.946 38.057 25.548 1.00 24.80 146 GLU C N 1
ATOM 6119 C CA . GLU C 1 146 ? 33.199 39.222 26.392 1.00 27.63 146 GLU C CA 1
ATOM 6120 C C . GLU C 1 146 ? 34.678 39.355 26.731 1.00 28.44 146 GLU C C 1
ATOM 6121 O O . GLU C 1 146 ? 35.175 40.472 26.931 1.00 28.92 146 GLU C O 1
ATOM 6127 N N . LYS C 1 147 ? 35.397 38.233 26.791 1.00 31.54 147 LYS C N 1
ATOM 6128 C CA . LYS C 1 147 ? 36.845 38.287 26.961 1.00 32.25 147 LYS C CA 1
ATOM 6129 C C . LYS C 1 147 ? 37.509 39.046 25.825 1.00 36.09 147 LYS C C 1
ATOM 6130 O O . LYS C 1 147 ? 38.408 39.861 26.060 1.00 41.42 147 LYS C O 1
ATOM 6136 N N . LEU C 1 148 ? 37.087 38.779 24.584 1.00 27.74 148 LEU C N 1
ATOM 6137 C CA . LEU C 1 148 ? 37.717 39.389 23.415 1.00 28.96 148 LEU C CA 1
ATOM 6138 C C . LEU C 1 148 ? 37.683 40.911 23.478 1.00 31.89 148 LEU C C 1
ATOM 6139 O O . LEU C 1 148 ? 38.575 41.575 22.936 1.00 32.83 148 LEU C O 1
ATOM 6144 N N . VAL C 1 149 ? 36.663 41.479 24.121 1.00 28.80 149 VAL C N 1
ATOM 6145 C CA . VAL C 1 149 ? 36.615 42.924 24.308 1.00 29.91 149 VAL C CA 1
ATOM 6146 C C . VAL C 1 149 ? 37.639 43.355 25.351 1.00 33.16 149 VAL C C 1
ATOM 6147 O O . VAL C 1 149 ? 38.394 44.312 25.148 1.00 37.57 149 VAL C O 1
ATOM 6151 N N . GLU C 1 150 ? 37.674 42.652 26.486 1.00 31.74 150 GLU C N 1
ATOM 6152 C CA . GLU C 1 150 ? 38.672 42.932 27.514 1.00 37.46 150 GLU C CA 1
ATOM 6153 C C . GLU C 1 150 ? 40.087 42.788 26.969 1.00 35.92 150 GLU C C 1
ATOM 6154 O O . GLU C 1 150 ? 40.981 43.571 27.317 1.00 44.05 150 GLU C O 1
ATOM 6160 N N . MET C 1 151 ? 40.312 41.793 26.112 1.00 37.37 151 MET C N 1
ATOM 6161 C CA . MET C 1 151 ? 41.611 41.611 25.477 1.00 39.64 151 MET C CA 1
ATOM 6162 C C . MET C 1 151 ? 41.925 42.696 24.460 1.00 40.30 151 MET C C 1
ATOM 6163 O O . MET C 1 151 ? 43.068 42.783 24.007 1.00 36.71 151 MET C O 1
ATOM 6168 N N . GLY C 1 152 ? 40.946 43.516 24.088 1.00 35.80 152 GLY C N 1
ATOM 6169 C CA . GLY C 1 152 ? 41.158 44.537 23.085 1.00 36.61 152 GLY C CA 1
ATOM 6170 C C . GLY C 1 152 ? 41.167 44.038 21.660 1.00 38.20 152 GLY C C 1
ATOM 6171 O O . GLY C 1 152 ? 41.420 44.830 20.744 1.00 37.45 152 GLY C O 1
ATOM 6172 N N . LEU C 1 153 ? 40.901 42.748 21.440 1.00 31.50 153 LEU C N 1
ATOM 6173 C CA . LEU C 1 153 ? 40.888 42.203 20.088 1.00 26.69 153 LEU C CA 1
ATOM 6174 C C . LEU C 1 153 ? 39.657 42.632 19.310 1.00 34.33 153 LEU C C 1
ATOM 6175 O O . LEU C 1 153 ? 39.693 42.655 18.076 1.00 35.96 153 LEU C O 1
ATOM 6180 N N . VAL C 1 154 ? 38.568 42.952 20.004 1.00 31.06 154 VAL C N 1
ATOM 6181 C CA . VAL C 1 154 ? 37.289 43.247 19.377 1.00 32.27 154 VAL C CA 1
ATOM 6182 C C . VAL C 1 154 ? 36.676 44.445 20.085 1.00 31.97 154 VAL C C 1
ATOM 6183 O O . VAL C 1 154 ? 36.659 44.507 21.319 1.00 33.55 154 VAL C O 1
ATOM 6187 N N . ARG C 1 155 ? 36.169 45.396 19.307 1.00 27.21 155 ARG C N 1
ATOM 6188 C CA . ARG C 1 155 ? 35.571 46.589 19.887 1.00 27.19 155 ARG C CA 1
ATOM 6189 C C . ARG C 1 155 ? 34.153 46.316 20.374 1.00 26.19 155 ARG C C 1
ATOM 6190 O O . ARG C 1 155 ? 33.799 46.655 21.509 1.00 29.15 155 ARG C O 1
ATOM 6198 N N . SER C 1 156 ? 33.334 45.698 19.526 1.00 26.05 156 SER C N 1
ATOM 6199 C CA . SER C 1 156 ? 31.932 45.433 19.812 1.00 25.11 156 SER C CA 1
ATOM 6200 C C . SER C 1 156 ? 31.635 43.972 19.514 1.00 26.06 156 SER C C 1
ATOM 6201 O O . SER C 1 156 ? 32.154 43.413 18.545 1.00 26.03 156 SER C O 1
ATOM 6204 N N . ILE C 1 157 ? 30.804 43.350 20.344 1.00 24.06 157 ILE C N 1
ATOM 6205 C CA . ILE C 1 157 ? 30.433 41.960 20.124 1.00 20.36 157 ILE C CA 1
ATOM 6206 C C . ILE C 1 157 ? 28.926 41.868 19.948 1.00 20.89 157 ILE C C 1
ATOM 6207 O O . ILE C 1 157 ? 28.168 42.725 20.416 1.00 22.03 157 ILE C O 1
ATOM 6212 N N . GLY C 1 158 ? 28.496 40.827 19.250 1.00 20.17 158 GLY C N 1
ATOM 6213 C CA . GLY C 1 158 ? 27.091 40.672 18.968 1.00 17.85 158 GLY C CA 1
ATOM 6214 C C . GLY C 1 158 ? 26.747 39.274 18.507 1.00 17.87 158 GLY C C 1
ATOM 6215 O O . GLY C 1 158 ? 27.553 38.346 18.589 1.00 21.03 158 GLY C O 1
ATOM 6216 N N . ILE C 1 159 ? 25.521 39.147 18.014 1.00 20.79 159 ILE C N 1
ATOM 6217 C CA . ILE C 1 159 ? 24.905 37.872 17.693 1.00 20.27 159 ILE C CA 1
ATOM 6218 C C . ILE C 1 159 ? 24.302 37.960 16.300 1.00 19.54 159 ILE C C 1
ATOM 6219 O O . ILE C 1 159 ? 24.178 39.040 15.719 1.00 16.58 159 ILE C O 1
ATOM 6224 N N . SER C 1 160 ? 23.972 36.792 15.748 1.00 19.59 160 SER C N 1
ATOM 6225 C CA . SER C 1 160 ? 23.330 36.703 14.446 1.00 17.90 160 SER C CA 1
ATOM 6226 C C . SER C 1 160 ? 22.314 35.570 14.466 1.00 16.00 160 SER C C 1
ATOM 6227 O O . SER C 1 160 ? 22.575 34.505 15.028 1.00 19.02 160 SER C O 1
ATOM 6230 N N . ASN C 1 161 ? 21.151 35.823 13.865 1.00 16.06 161 ASN C N 1
ATOM 6231 C CA . ASN C 1 161 ? 20.085 34.828 13.724 1.00 17.31 161 ASN C CA 1
ATOM 6232 C C . ASN C 1 161 ? 19.521 34.404 15.081 1.00 17.96 161 ASN C C 1
ATOM 6233 O O . ASN C 1 161 ? 19.158 33.244 15.282 1.00 16.99 161 ASN C O 1
ATOM 6238 N N . TYR C 1 162 ? 19.456 35.331 16.037 1.00 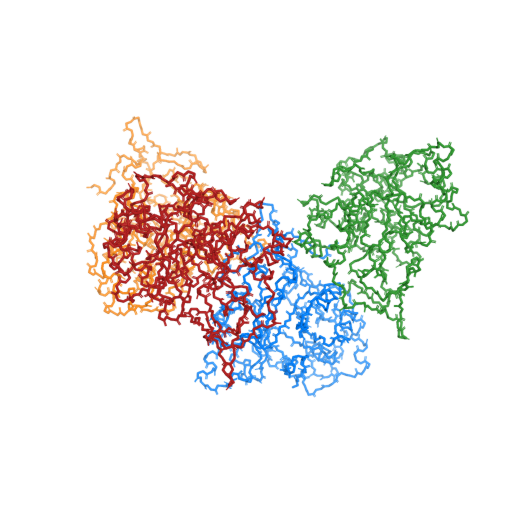15.76 162 TYR C N 1
ATOM 6239 C CA . TYR C 1 162 ? 18.821 35.080 17.323 1.00 17.40 162 TYR C CA 1
ATOM 6240 C C . TYR C 1 162 ? 17.392 35.605 17.264 1.00 14.85 162 TYR C C 1
ATOM 6241 O O . TYR C 1 162 ? 17.167 36.744 16.842 1.00 17.62 162 TYR C O 1
ATOM 6250 N N . ASP C 1 163 ? 16.433 34.776 17.671 1.00 15.59 163 ASP C N 1
ATOM 6251 C CA . ASP C 1 163 ? 15.029 35.160 17.653 1.00 18.41 163 ASP C CA 1
ATOM 6252 C C . ASP C 1 163 ? 14.685 35.881 18.958 1.00 18.74 163 ASP C C 1
ATOM 6253 O O . ASP C 1 163 ? 15.567 36.221 19.751 1.00 16.55 163 ASP C O 1
ATOM 6258 N N . VAL C 1 164 ? 13.393 36.134 19.192 1.00 16.08 164 VAL C N 1
ATOM 6259 C CA . VAL C 1 164 ? 12.989 36.842 20.403 1.00 17.11 164 VAL C CA 1
ATOM 6260 C C . VAL C 1 164 ? 13.394 36.051 21.641 1.00 14.66 164 VAL C C 1
ATOM 6261 O O . VAL C 1 164 ? 13.894 36.620 22.619 1.00 16.11 164 VAL C O 1
ATOM 6265 N N . TYR C 1 165 ? 13.200 34.729 21.612 1.00 15.58 165 TYR C N 1
ATOM 6266 C CA . TYR C 1 165 ? 13.514 33.901 22.776 1.00 19.81 165 TYR C CA 1
ATOM 6267 C C . TYR C 1 165 ? 15.007 33.927 23.083 1.00 17.93 165 TYR C C 1
ATOM 6268 O O . TYR C 1 165 ? 15.413 34.140 24.231 1.00 15.13 165 TYR C O 1
ATOM 6277 N N . LEU C 1 166 ? 15.839 33.720 22.062 1.00 16.49 166 LEU C N 1
ATOM 6278 C CA . LEU C 1 166 ? 17.282 33.701 22.278 1.00 14.62 166 LEU C CA 1
ATOM 6279 C C . LEU C 1 166 ? 17.804 35.083 22.649 1.00 15.57 166 LEU C C 1
ATOM 6280 O O . LEU C 1 166 ? 18.714 35.206 23.478 1.00 16.86 166 LEU C O 1
ATOM 6285 N N . THR C 1 167 ? 17.239 36.134 22.051 1.00 13.92 167 THR C N 1
ATOM 6286 C CA . THR C 1 167 ? 17.672 37.482 22.394 1.00 17.20 167 THR C CA 1
ATOM 6287 C C . THR C 1 167 ? 17.317 37.813 23.836 1.00 16.87 167 THR C C 1
ATOM 6288 O O . THR C 1 167 ? 18.131 38.398 24.564 1.00 17.33 167 THR C O 1
ATOM 6292 N N . ARG C 1 168 ? 16.113 37.435 24.275 1.00 16.00 168 ARG C N 1
ATOM 6293 C CA . ARG C 1 168 ? 15.766 37.645 25.676 1.00 18.20 168 ARG C CA 1
ATOM 6294 C C . ARG C 1 168 ? 16.740 36.917 26.586 1.00 17.96 168 ARG C C 1
ATOM 6295 O O . ARG C 1 168 ? 17.133 37.441 27.636 1.00 17.74 168 ARG C O 1
ATOM 6303 N N . ASP C 1 169 ? 17.162 35.714 26.185 1.00 16.51 169 ASP C N 1
ATOM 6304 C CA . ASP C 1 169 ? 18.066 34.933 27.021 1.00 15.52 169 ASP C CA 1
ATOM 6305 C C . ASP C 1 169 ? 19.422 35.616 27.160 1.00 15.44 169 ASP C C 1
ATOM 6306 O O . ASP C 1 169 ? 19.923 35.788 28.276 1.00 18.55 169 ASP C O 1
ATOM 6311 N N . ILE C 1 170 ? 20.031 36.017 26.041 1.00 18.48 170 ILE C N 1
ATOM 6312 C CA . ILE C 1 170 ? 21.343 36.657 26.129 1.00 20.67 170 ILE C CA 1
ATOM 6313 C C . ILE C 1 170 ? 21.250 38.003 26.839 1.00 20.58 170 ILE C C 1
ATOM 6314 O O . ILE C 1 170 ? 22.173 38.391 27.564 1.00 21.44 170 ILE C O 1
ATOM 6319 N N . LEU C 1 171 ? 20.144 38.732 26.669 1.00 16.11 171 LEU C N 1
ATOM 6320 C CA . LEU C 1 171 ? 19.948 39.932 27.474 1.00 19.25 171 LEU C CA 1
ATOM 6321 C C . LEU C 1 171 ? 19.963 39.603 28.959 1.00 20.46 171 LEU C C 1
ATOM 6322 O O . LEU C 1 171 ? 20.408 40.419 29.774 1.00 26.86 171 LEU C O 1
ATOM 6327 N N . SER C 1 172 ? 19.524 38.398 29.323 1.00 18.57 172 SER C N 1
ATOM 6328 C CA . SER C 1 172 ? 19.440 38.025 30.727 1.00 19.07 172 SER C CA 1
ATOM 6329 C C . SER C 1 172 ? 20.800 37.636 31.297 1.00 22.64 172 SER C C 1
ATOM 6330 O O . SER C 1 172 ? 21.138 38.047 32.410 1.00 25.71 172 SER C O 1
ATOM 6333 N N . TYR C 1 173 ? 21.606 36.862 30.563 1.00 21.62 173 TYR C N 1
ATOM 6334 C CA . TYR C 1 173 ? 22.856 36.363 31.131 1.00 20.10 173 TYR C CA 1
ATOM 6335 C C . TYR C 1 173 ? 24.092 37.166 30.736 1.00 24.51 173 TYR C C 1
ATOM 6336 O O . TYR C 1 173 ? 25.159 36.937 31.314 1.00 21.30 173 TYR C O 1
ATOM 6345 N N . SER C 1 174 ? 23.993 38.084 29.782 1.00 22.26 174 SER C N 1
ATOM 6346 C CA . SER C 1 174 ? 25.190 38.767 29.303 1.00 22.49 174 SER C CA 1
ATOM 6347 C C . SER C 1 174 ? 25.672 39.803 30.311 1.00 28.18 174 SER C C 1
ATOM 6348 O O . SER C 1 174 ? 24.880 40.437 31.016 1.00 25.81 174 SER C O 1
ATOM 6351 N N . LYS C 1 175 ? 26.996 39.953 30.385 1.00 24.77 175 LYS C N 1
ATOM 6352 C CA . LYS C 1 175 ? 27.616 41.057 31.103 1.00 30.48 175 LYS C CA 1
ATOM 6353 C C . LYS C 1 175 ? 27.781 42.269 30.191 1.00 28.60 175 LYS C C 1
ATOM 6354 O O . LYS C 1 175 ? 27.338 43.373 30.524 1.00 35.71 175 LYS C O 1
ATOM 6360 N N . ILE C 1 176 ? 28.416 42.076 29.041 1.00 27.83 176 ILE C N 1
ATOM 6361 C CA . ILE C 1 176 ? 28.379 43.052 27.959 1.00 33.01 176 ILE C CA 1
ATOM 6362 C C . ILE C 1 176 ? 27.171 42.716 27.099 1.00 30.82 176 ILE C C 1
ATOM 6363 O O . ILE C 1 176 ? 27.069 41.605 26.570 1.00 25.52 176 ILE C O 1
ATOM 6368 N N . LYS C 1 177 ? 26.243 43.659 26.988 1.00 24.89 177 LYS C N 1
ATOM 6369 C CA . LYS C 1 177 ? 25.070 43.429 26.166 1.00 29.97 177 LYS C CA 1
ATOM 6370 C C . LYS C 1 177 ? 25.494 43.323 24.704 1.00 30.03 177 LYS C C 1
ATOM 6371 O O . LYS C 1 177 ? 26.434 44.004 24.282 1.00 26.73 177 LYS C O 1
ATOM 6377 N N . PRO C 1 178 ? 24.851 42.464 23.918 1.00 20.54 178 PRO C N 1
ATOM 6378 C CA . PRO C 1 178 ? 25.182 42.411 22.492 1.00 22.29 178 PRO C CA 1
ATOM 6379 C C . PRO C 1 178 ? 24.897 43.755 21.846 1.00 20.06 178 PRO C C 1
ATOM 6380 O O . PRO C 1 178 ? 23.877 44.392 22.120 1.00 21.58 178 PRO C O 1
ATOM 6384 N N . ALA C 1 179 ? 25.823 44.193 20.994 1.00 19.80 179 ALA C N 1
ATOM 6385 C CA . ALA C 1 179 ? 25.658 45.476 20.321 1.00 18.34 179 ALA C CA 1
ATOM 6386 C C . ALA C 1 179 ? 24.805 45.355 19.065 1.00 22.23 179 ALA C C 1
ATOM 6387 O O . ALA C 1 179 ? 24.168 46.332 18.659 1.00 19.79 179 ALA C O 1
ATOM 6389 N N . VAL C 1 180 ? 24.779 44.176 18.446 1.00 20.72 180 VAL C N 1
ATOM 6390 C CA . VAL C 1 180 ? 24.144 43.965 17.150 1.00 18.26 180 VAL C CA 1
ATOM 6391 C C . VAL C 1 180 ? 23.514 42.581 17.150 1.00 17.13 180 VAL C C 1
ATOM 6392 O O . VAL C 1 180 ? 24.072 41.637 17.712 1.00 19.43 180 VAL C O 1
ATOM 6396 N N . ASN C 1 181 ? 22.337 42.469 16.529 1.00 21.00 181 ASN C N 1
ATOM 6397 C CA . ASN C 1 181 ? 21.753 41.190 16.131 1.00 18.77 181 ASN C CA 1
ATOM 6398 C C . ASN C 1 181 ? 21.616 41.228 14.615 1.00 17.75 181 ASN C C 1
ATOM 6399 O O . ASN C 1 181 ? 20.835 42.020 14.075 1.00 19.47 181 ASN C O 1
ATOM 6404 N N . GLN C 1 182 ? 22.393 40.412 13.914 1.00 18.40 182 GLN C N 1
ATOM 6405 C CA . GLN C 1 182 ? 22.330 40.404 12.458 1.00 20.01 182 GLN C CA 1
ATOM 6406 C C . GLN C 1 182 ? 21.331 39.338 12.039 1.00 17.11 182 GLN C C 1
ATOM 6407 O O . GLN C 1 182 ? 21.569 38.145 12.232 1.00 19.76 182 GLN C O 1
ATOM 6413 N N . ILE C 1 183 ? 20.215 39.766 11.457 1.00 16.73 183 ILE C N 1
ATOM 6414 C CA . ILE C 1 183 ? 19.124 38.861 11.135 1.00 18.13 183 ILE C CA 1
ATOM 6415 C C . ILE C 1 183 ? 18.718 39.074 9.686 1.00 20.43 183 ILE C C 1
ATOM 6416 O O . ILE C 1 183 ? 18.898 40.152 9.115 1.00 19.72 183 ILE C O 1
ATOM 6421 N N . GLU C 1 184 ? 18.148 38.028 9.095 1.00 22.85 184 GLU C N 1
ATOM 6422 C CA . GLU C 1 184 ? 17.537 38.167 7.781 1.00 21.39 184 GLU C CA 1
ATOM 6423 C C . GLU C 1 184 ? 16.310 39.059 7.876 1.00 21.93 184 GLU C C 1
ATOM 6424 O O . GLU C 1 184 ? 15.395 38.775 8.651 1.00 21.78 184 GLU C O 1
ATOM 6430 N N . THR C 1 185 ? 16.278 40.133 7.090 1.00 21.21 185 THR C N 1
ATOM 6431 C CA . THR C 1 185 ? 15.044 40.899 6.973 1.00 21.51 185 THR C CA 1
ATOM 6432 C C . THR C 1 185 ? 15.090 41.738 5.703 1.00 20.42 185 THR C C 1
ATOM 6433 O O . THR C 1 185 ? 16.138 42.284 5.336 1.00 20.62 185 THR C O 1
ATOM 6437 N N . HIS C 1 186 ? 13.946 41.814 5.036 1.00 21.69 186 HIS C N 1
ATOM 6438 C CA . HIS C 1 186 ? 13.775 42.412 3.721 1.00 18.26 186 HIS C CA 1
ATOM 6439 C C . HIS C 1 186 ? 12.269 42.542 3.503 1.00 20.69 186 HIS C C 1
ATOM 6440 O O . HIS C 1 186 ? 11.501 42.160 4.394 1.00 17.76 186 HIS C O 1
ATOM 6447 N N . PRO C 1 187 ? 11.796 43.088 2.374 1.00 19.45 187 PRO C N 1
ATOM 6448 C CA . PRO C 1 187 ? 10.351 43.356 2.245 1.00 19.51 187 PRO C CA 1
ATOM 6449 C C . PRO C 1 187 ? 9.434 42.136 2.313 1.00 27.68 187 PRO C C 1
ATOM 6450 O O . PRO C 1 187 ? 8.245 42.311 2.611 1.00 22.74 187 PRO C O 1
ATOM 6454 N N . TYR C 1 188 ? 9.913 40.920 2.044 1.00 23.09 188 TYR C N 1
ATOM 6455 C CA . TYR C 1 188 ? 9.069 39.735 2.181 1.00 23.29 188 TYR C CA 1
ATOM 6456 C C . TYR C 1 188 ? 9.185 39.068 3.550 1.00 25.50 188 TYR C C 1
ATOM 6457 O O . TYR C 1 188 ? 8.492 38.076 3.801 1.00 27.51 188 TYR C O 1
ATOM 6466 N N . PHE C 1 189 ? 10.031 39.588 4.441 1.00 23.60 189 PHE C N 1
ATOM 6467 C CA . PHE C 1 189 ? 10.336 38.981 5.735 1.00 19.10 189 PHE C CA 1
ATOM 6468 C C . PHE C 1 189 ? 10.716 40.138 6.665 1.00 21.57 189 PHE C C 1
ATOM 6469 O O . PHE C 1 189 ? 11.873 40.341 7.029 1.00 20.79 189 PHE C O 1
ATOM 6477 N N . GLN C 1 190 ? 9.706 40.929 7.050 1.00 20.68 190 GLN C N 1
ATOM 6478 C CA . GLN C 1 190 ? 9.954 42.234 7.658 1.00 23.97 190 GLN C CA 1
ATOM 6479 C C . GLN C 1 190 ? 10.192 42.141 9.161 1.00 24.08 190 GLN C C 1
ATOM 6480 O O . GLN C 1 190 ? 10.882 42.999 9.718 1.00 19.73 190 GLN C O 1
ATOM 6486 N N . ARG C 1 191 ? 9.626 41.127 9.825 1.00 24.50 191 ARG C N 1
ATOM 6487 C CA . ARG C 1 191 ? 9.960 40.775 11.209 1.00 21.36 191 ARG C CA 1
ATOM 6488 C C . ARG C 1 191 ? 9.883 41.973 12.153 1.00 26.11 191 ARG C C 1
ATOM 6489 O O . ARG C 1 191 ? 10.792 42.230 12.944 1.00 18.71 191 ARG C O 1
ATOM 6497 N N . ASP C 1 192 ? 8.764 42.694 12.079 1.00 21.18 192 ASP C N 1
ATOM 6498 C CA . ASP C 1 192 ? 8.597 43.901 12.883 1.00 17.65 192 ASP C CA 1
ATOM 6499 C C . ASP C 1 192 ? 8.768 43.619 14.372 1.00 17.58 192 ASP C C 1
ATOM 6500 O O . ASP C 1 192 ? 9.396 44.407 15.088 1.00 19.02 192 ASP C O 1
ATOM 6505 N N . SER C 1 193 ? 8.221 42.497 14.854 1.00 19.69 193 SER C N 1
ATOM 6506 C CA . SER C 1 193 ? 8.227 42.213 16.288 1.00 22.13 193 SER C CA 1
ATOM 6507 C C . SER C 1 193 ? 9.640 42.006 16.816 1.00 20.05 193 SER C C 1
ATOM 6508 O O . SER C 1 193 ? 9.977 42.472 17.911 1.00 20.96 193 SER C O 1
ATOM 6511 N N . LEU C 1 194 ? 10.474 41.289 16.063 1.00 14.45 194 LEU C N 1
ATOM 6512 C CA . LEU C 1 194 ? 11.837 41.037 16.518 1.00 20.69 194 LEU C CA 1
ATOM 6513 C C . LEU C 1 194 ? 12.668 42.312 16.493 1.00 19.70 194 LEU C C 1
ATOM 6514 O O . LEU C 1 194 ? 13.446 42.570 17.418 1.00 17.94 194 LEU C O 1
ATOM 6519 N N . ILE C 1 195 ? 12.530 43.109 15.431 1.00 18.84 195 ILE C N 1
ATOM 6520 C CA . ILE C 1 195 ? 13.249 44.378 15.343 1.00 18.88 195 ILE C CA 1
ATOM 6521 C C . ILE C 1 195 ? 12.837 45.305 16.481 1.00 23.36 195 ILE C C 1
ATOM 6522 O O . ILE C 1 195 ? 13.684 45.897 17.159 1.00 20.01 195 ILE C O 1
ATOM 6527 N N . LYS C 1 196 ? 11.527 45.440 16.708 1.00 18.82 196 LYS C N 1
ATOM 6528 C CA . LYS C 1 196 ? 11.038 46.266 17.809 1.00 22.81 196 LYS C CA 1
ATOM 6529 C C . LYS C 1 196 ? 11.586 45.800 19.154 1.00 18.18 196 LYS C C 1
ATOM 6530 O O . LYS C 1 196 ? 11.998 46.623 19.981 1.00 19.66 196 LYS C O 1
ATOM 6536 N N . PHE C 1 197 ? 11.590 44.485 19.391 1.00 18.14 197 PHE C N 1
ATOM 6537 C CA . PHE C 1 197 ? 12.106 43.936 20.645 1.00 17.66 197 PHE C CA 1
ATOM 6538 C C . PHE C 1 197 ? 13.587 44.257 20.819 1.00 20.29 197 PHE C C 1
ATOM 6539 O O . PHE C 1 197 ? 14.020 44.700 21.890 1.00 20.92 197 PHE C O 1
ATOM 6547 N N . CYS C 1 198 ? 14.378 44.049 19.766 1.00 18.33 198 CYS C N 1
ATOM 6548 C CA . CYS C 1 198 ? 15.806 44.342 19.835 1.00 18.53 198 CYS C CA 1
ATOM 6549 C C . CYS C 1 198 ? 16.054 45.829 20.060 1.00 20.06 198 CYS C C 1
ATOM 6550 O O . CYS C 1 198 ? 16.877 46.214 20.899 1.00 21.35 198 CYS C O 1
ATOM 6553 N N . HIS C 1 199 ? 15.349 46.683 19.311 1.00 18.80 199 HIS C N 1
ATOM 6554 C CA . HIS C 1 199 ? 15.539 48.120 19.463 1.00 22.07 199 HIS C CA 1
ATOM 6555 C C . HIS C 1 199 ? 15.144 48.581 20.858 1.00 24.09 199 HIS C C 1
ATOM 6556 O O . HIS C 1 199 ? 15.779 49.476 21.431 1.00 21.50 199 HIS C O 1
ATOM 6563 N N . LYS C 1 200 ? 14.102 47.969 21.422 1.00 19.94 200 LYS C N 1
ATOM 6564 C CA . LYS C 1 200 ? 13.657 48.322 22.766 1.00 28.65 200 LYS C CA 1
ATOM 6565 C C . LYS C 1 200 ? 14.781 48.178 23.784 1.00 22.68 200 LYS C C 1
ATOM 6566 O O . LYS C 1 200 ? 14.841 48.941 24.754 1.00 23.81 200 LYS C O 1
ATOM 6572 N N . TYR C 1 201 ? 15.687 47.222 23.575 1.00 26.39 201 TYR C N 1
ATOM 6573 C CA . TYR C 1 201 ? 16.765 46.955 24.517 1.00 26.22 201 TYR C CA 1
ATOM 6574 C C . TYR C 1 201 ? 18.121 47.443 24.015 1.00 22.18 201 TYR C C 1
ATOM 6575 O O . TYR C 1 201 ? 19.158 47.036 24.545 1.00 22.68 201 TYR C O 1
ATOM 6584 N N . GLY C 1 202 ? 18.130 48.323 23.015 1.00 23.93 202 GLY C N 1
ATOM 6585 C CA . GLY C 1 202 ? 19.353 48.967 22.586 1.00 24.68 202 GLY C CA 1
ATOM 6586 C C . GLY C 1 202 ? 20.243 48.143 21.689 1.00 25.59 202 GLY C C 1
ATOM 6587 O O . GLY C 1 202 ? 21.410 48.509 21.500 1.00 23.27 202 GLY C O 1
ATOM 6588 N N . ILE C 1 203 ? 19.737 47.043 21.139 1.00 21.50 203 ILE C N 1
ATOM 6589 C CA . ILE C 1 203 ? 20.488 46.203 20.213 1.00 17.62 203 ILE C CA 1
ATOM 6590 C C . ILE C 1 203 ? 20.230 46.696 18.797 1.00 19.59 203 ILE C C 1
ATOM 6591 O O . ILE C 1 203 ? 19.079 46.761 18.357 1.00 22.90 203 ILE C O 1
ATOM 6596 N N . ALA C 1 204 ? 21.294 47.034 18.075 1.00 18.75 204 ALA C N 1
ATOM 6597 C CA . ALA C 1 204 ? 21.134 47.429 16.683 1.00 21.77 204 ALA C CA 1
ATOM 6598 C C . ALA C 1 204 ? 20.828 46.204 15.827 1.00 22.92 204 ALA C C 1
ATOM 6599 O O . ALA C 1 204 ? 21.270 45.090 16.117 1.00 18.37 204 ALA C O 1
ATOM 6601 N N . ILE C 1 205 ? 20.055 46.421 14.765 1.00 19.77 205 ILE C N 1
ATOM 6602 C CA . ILE C 1 205 ? 19.676 45.363 13.834 1.00 15.58 205 ILE C CA 1
ATOM 6603 C C . ILE C 1 205 ? 20.453 45.557 12.539 1.00 19.20 205 ILE C C 1
ATOM 6604 O O . ILE C 1 205 ? 20.334 46.600 11.884 1.00 19.64 205 ILE C O 1
ATOM 6609 N N . THR C 1 206 ? 21.255 44.565 12.171 1.00 15.18 206 THR C N 1
ATOM 6610 C CA . THR C 1 206 ? 21.809 44.501 10.827 1.00 19.19 206 THR C CA 1
ATOM 6611 C C . THR C 1 206 ? 20.961 43.544 10.005 1.00 18.05 206 THR C C 1
ATOM 6612 O O . THR C 1 206 ? 20.730 42.405 10.415 1.00 17.88 206 THR C O 1
ATOM 6616 N N . ALA C 1 207 ? 20.497 44.010 8.851 1.00 17.99 207 ALA C N 1
ATOM 6617 C CA . ALA C 1 207 ? 19.682 43.203 7.949 1.00 18.69 207 ALA C CA 1
ATOM 6618 C C . ALA C 1 207 ? 20.609 42.443 7.011 1.00 18.29 207 ALA C C 1
ATOM 6619 O O . ALA C 1 207 ? 21.119 43.011 6.043 1.00 17.61 207 ALA C O 1
ATOM 6621 N N . HIS C 1 208 ? 20.840 41.160 7.283 1.00 16.99 208 HIS C N 1
ATOM 6622 C CA . HIS C 1 208 ? 21.468 40.389 6.226 1.00 17.82 208 HIS C CA 1
ATOM 6623 C C . HIS C 1 208 ? 20.392 39.930 5.240 1.00 21.72 208 HIS C C 1
ATOM 6624 O O . HIS C 1 208 ? 19.188 40.019 5.509 1.00 19.72 208 HIS C O 1
ATOM 6631 N N . THR C 1 209 ? 20.834 39.494 4.061 1.00 19.31 209 THR C N 1
ATOM 6632 C CA . THR C 1 209 ? 19.949 39.169 2.949 1.00 26.68 209 THR C CA 1
ATOM 6633 C C . THR C 1 209 ? 19.000 40.345 2.664 1.00 19.09 209 THR C C 1
ATOM 6634 O O . THR C 1 209 ? 17.792 40.162 2.540 1.00 24.31 209 THR C O 1
ATOM 6638 N N . PRO C 1 210 ? 19.520 41.575 2.586 1.00 22.86 210 PRO C N 1
ATOM 6639 C CA . PRO C 1 210 ? 18.612 42.732 2.608 1.00 23.31 210 PRO C CA 1
ATOM 6640 C C . PRO C 1 210 ? 17.852 42.954 1.318 1.00 27.14 210 PRO C C 1
ATOM 6641 O O . PRO C 1 210 ? 16.824 43.642 1.339 1.00 22.17 210 PRO C O 1
ATOM 6645 N N . LEU C 1 211 ? 18.324 42.428 0.194 1.00 23.20 211 LEU C N 1
ATOM 6646 C CA . LEU C 1 211 ? 17.555 42.508 -1.039 1.00 28.97 211 LEU C CA 1
ATOM 6647 C C . LEU C 1 211 ? 16.588 41.345 -1.189 1.00 27.50 211 LEU C C 1
ATOM 6648 O O . LEU C 1 211 ? 15.852 41.294 -2.177 1.00 25.56 211 LEU C O 1
ATOM 6653 N N . GLY C 1 212 ? 16.565 40.425 -0.225 1.00 22.70 212 GLY C N 1
ATOM 6654 C CA . GLY C 1 212 ? 15.871 39.167 -0.375 1.00 21.36 212 GLY C CA 1
ATOM 6655 C C . GLY C 1 212 ? 16.704 38.063 -0.989 1.00 24.92 212 GLY C C 1
ATOM 6656 O O . GLY C 1 212 ? 16.185 36.957 -1.194 1.00 29.42 212 GLY C O 1
ATOM 6657 N N . GLY C 1 213 ? 17.976 38.324 -1.292 1.00 24.44 213 GLY C N 1
ATOM 6658 C CA . GLY C 1 213 ? 18.837 37.340 -1.907 1.00 28.15 213 GLY C CA 1
ATOM 6659 C C . GLY C 1 213 ? 18.777 37.293 -3.417 1.00 34.43 213 GLY C C 1
ATOM 6660 O O . GLY C 1 213 ? 19.667 36.687 -4.033 1.00 29.30 213 GLY C O 1
ATOM 6661 N N . ALA C 1 214 ? 17.758 37.906 -4.026 1.00 28.74 214 ALA C N 1
ATOM 6662 C CA . ALA C 1 214 ? 17.591 37.995 -5.474 1.00 32.30 214 ALA C CA 1
ATOM 6663 C C . ALA C 1 214 ? 17.809 36.664 -6.180 1.00 36.93 214 ALA C C 1
ATOM 6664 O O . ALA C 1 214 ? 17.159 35.663 -5.857 1.00 36.96 214 ALA C O 1
ATOM 6666 N N . LEU C 1 215 ? 18.736 36.644 -7.141 1.00 41.16 215 LEU C N 1
ATOM 6667 C CA . LEU C 1 215 ? 18.971 35.444 -7.943 1.00 47.95 215 LEU C CA 1
ATOM 6668 C C . LEU C 1 215 ? 19.759 34.387 -7.178 1.00 42.33 215 LEU C C 1
ATOM 6669 O O . LEU C 1 215 ? 19.460 33.190 -7.292 1.00 45.57 215 LEU C O 1
ATOM 6674 N N . ALA C 1 216 ? 20.770 34.809 -6.409 1.00 41.10 216 ALA C N 1
ATOM 6675 C CA . ALA C 1 216 ? 21.602 33.853 -5.683 1.00 46.89 216 ALA C CA 1
ATOM 6676 C C . ALA C 1 216 ? 20.763 32.960 -4.776 1.00 38.94 216 ALA C C 1
ATOM 6677 O O . ALA C 1 216 ? 20.992 31.748 -4.702 1.00 41.50 216 ALA C O 1
ATOM 6679 N N . ASN C 1 217 ? 19.777 33.538 -4.090 1.00 38.26 217 ASN C N 1
ATOM 6680 C CA . ASN C 1 217 ? 18.949 32.762 -3.179 1.00 40.22 217 ASN C CA 1
ATOM 6681 C C . ASN C 1 217 ? 17.782 32.083 -3.878 1.00 43.11 217 ASN C C 1
ATOM 6682 O O . ASN C 1 217 ? 17.334 31.025 -3.422 1.00 37.06 217 ASN C O 1
ATOM 6687 N N . THR C 1 218 ? 17.299 32.652 -4.986 1.00 44.13 218 THR C N 1
ATOM 6688 C CA . THR C 1 218 ? 16.284 31.982 -5.788 1.00 39.82 218 THR C CA 1
ATOM 6689 C C . THR C 1 218 ? 16.799 30.665 -6.361 1.00 50.90 218 THR C C 1
ATOM 6690 O O . THR C 1 218 ? 16.003 29.754 -6.625 1.00 51.11 218 THR C O 1
ATOM 6694 N N . GLU C 1 219 ? 18.116 30.525 -6.513 1.00 46.76 219 GLU C N 1
ATOM 6695 C CA . GLU C 1 219 ? 18.713 29.281 -6.984 1.00 60.47 219 GLU C CA 1
ATOM 6696 C C . GLU C 1 219 ? 19.128 28.372 -5.829 1.00 53.30 219 GLU C C 1
ATOM 6697 O O . GLU C 1 219 ? 18.797 27.182 -5.823 1.00 50.99 219 GLU C O 1
ATOM 6699 N N . ARG C 1 220 ? 19.849 28.921 -4.847 1.00 45.80 220 ARG C N 1
ATOM 6700 C CA . ARG C 1 220 ? 20.328 28.116 -3.727 1.00 47.88 220 ARG C CA 1
ATOM 6701 C C . ARG C 1 220 ? 19.183 27.655 -2.832 1.00 51.12 220 ARG C C 1
ATOM 6702 O O . ARG C 1 220 ? 19.171 26.507 -2.373 1.00 53.84 220 ARG C O 1
ATOM 6710 N N . PHE C 1 221 ? 18.215 28.531 -2.566 1.00 45.53 221 PHE C N 1
ATOM 6711 C CA . PHE C 1 221 ? 17.174 28.244 -1.591 1.00 45.87 221 PHE C CA 1
ATOM 6712 C C . PHE C 1 221 ? 15.775 28.146 -2.184 1.00 45.86 221 PHE C C 1
ATOM 6713 O O . PHE C 1 221 ? 14.851 27.752 -1.464 1.00 42.21 221 PHE C O 1
ATOM 6721 N N . GLY C 1 222 ? 15.583 28.496 -3.455 1.00 47.23 222 GLY C N 1
ATOM 6722 C CA . GLY C 1 222 ? 14.264 28.460 -4.055 1.00 40.15 222 GLY C CA 1
ATOM 6723 C C . GLY C 1 222 ? 13.344 29.588 -3.648 1.00 42.14 222 GLY C C 1
ATOM 6724 O O . GLY C 1 222 ? 12.136 29.501 -3.893 1.00 49.34 222 GLY C O 1
ATOM 6725 N N . SER C 1 223 ? 13.874 30.645 -3.044 1.00 40.61 223 SER C N 1
ATOM 6726 C CA . SER C 1 223 ? 13.046 31.739 -2.568 1.00 37.57 223 SER C CA 1
ATOM 6727 C C . SER C 1 223 ? 12.560 32.604 -3.729 1.00 36.23 223 SER C C 1
ATOM 6728 O O . SER C 1 223 ? 13.079 32.546 -4.848 1.00 37.00 223 SER C O 1
ATOM 6731 N N . VAL C 1 224 ? 11.543 33.411 -3.446 1.00 35.44 224 VAL C N 1
ATOM 6732 C CA . VAL C 1 224 ? 11.018 34.376 -4.405 1.00 33.59 224 VAL C CA 1
ATOM 6733 C C . VAL C 1 224 ? 11.704 35.715 -4.176 1.00 36.79 224 VAL C C 1
ATOM 6734 O O . VAL C 1 224 ? 11.720 36.231 -3.053 1.00 38.86 224 VAL C O 1
ATOM 6738 N N . SER C 1 225 ? 12.273 36.280 -5.237 1.00 28.12 225 SER C N 1
ATOM 6739 C CA . SER C 1 225 ? 12.899 37.590 -5.137 1.00 34.62 225 SER C CA 1
ATOM 6740 C C . SER C 1 225 ? 11.831 38.677 -5.128 1.00 31.88 225 SER C C 1
ATOM 6741 O O . SER C 1 225 ? 10.923 38.677 -5.965 1.00 37.32 225 SER C O 1
ATOM 6744 N N . CYS C 1 226 ? 11.938 39.602 -4.176 1.00 30.00 226 CYS C N 1
ATOM 6745 C CA . CYS C 1 226 ? 11.014 40.726 -4.111 1.00 30.18 226 CYS C CA 1
ATOM 6746 C C . CYS C 1 226 ? 11.309 41.799 -5.150 1.00 30.82 226 CYS C C 1
ATOM 6747 O O . CYS C 1 226 ? 10.463 42.674 -5.365 1.00 28.05 226 CYS C O 1
ATOM 6750 N N . LEU C 1 227 ? 12.471 41.748 -5.805 1.00 32.51 227 LEU C N 1
ATOM 6751 C CA . LEU C 1 227 ? 12.892 42.841 -6.673 1.00 32.52 227 LEU C CA 1
ATOM 6752 C C . LEU C 1 227 ? 12.031 42.989 -7.922 1.00 36.68 227 LEU C C 1
ATOM 6753 O O . LEU C 1 227 ? 12.176 43.990 -8.631 1.00 37.60 227 LEU C O 1
ATOM 6758 N N . ASP C 1 228 ? 11.149 42.034 -8.213 1.00 38.12 228 ASP C N 1
ATOM 6759 C CA . ASP C 1 228 ? 10.232 42.150 -9.338 1.00 39.00 228 ASP C CA 1
ATOM 6760 C C . ASP C 1 228 ? 8.830 42.557 -8.909 1.00 36.22 228 ASP C C 1
ATOM 6761 O O . ASP C 1 228 ? 7.923 42.585 -9.746 1.00 31.16 228 ASP C O 1
ATOM 6765 N N . ASP C 1 229 ? 8.632 42.863 -7.634 1.00 33.60 229 ASP C N 1
ATOM 6766 C CA . ASP C 1 229 ? 7.297 43.164 -7.143 1.00 33.20 229 ASP C CA 1
ATOM 6767 C C . ASP C 1 229 ? 6.759 44.413 -7.831 1.00 34.36 229 ASP C C 1
ATOM 6768 O O . ASP C 1 229 ? 7.476 45.419 -7.927 1.00 32.11 229 ASP C O 1
ATOM 6773 N N . PRO C 1 230 ? 5.523 44.388 -8.330 1.00 37.05 230 PRO C N 1
ATOM 6774 C CA . PRO C 1 230 ? 4.953 45.601 -8.941 1.00 34.35 230 PRO C CA 1
ATOM 6775 C C . PRO C 1 230 ? 4.934 46.800 -8.006 1.00 30.78 230 PRO C C 1
ATOM 6776 O O . PRO C 1 230 ? 4.987 47.943 -8.480 1.00 36.24 230 PRO C O 1
ATOM 6780 N N . VAL C 1 231 ? 4.863 46.582 -6.690 1.00 28.41 231 VAL C N 1
ATOM 6781 C CA . VAL C 1 231 ? 4.948 47.698 -5.750 1.00 30.67 231 VAL C CA 1
ATOM 6782 C C . VAL C 1 231 ? 6.298 48.394 -5.875 1.00 28.00 231 VAL C C 1
ATOM 6783 O O . VAL C 1 231 ? 6.388 49.628 -5.829 1.00 31.10 231 VAL C O 1
ATOM 6787 N N . LEU C 1 232 ? 7.367 47.619 -6.050 1.00 24.98 232 LEU C N 1
ATOM 6788 C CA . LEU C 1 232 ? 8.692 48.217 -6.166 1.00 26.32 232 LEU C CA 1
ATOM 6789 C C . LEU C 1 232 ? 8.909 48.866 -7.524 1.00 25.91 232 LEU C C 1
ATOM 6790 O O . LEU C 1 232 ? 9.628 49.866 -7.615 1.00 28.91 232 LEU C O 1
ATOM 6795 N N . LYS C 1 233 ? 8.327 48.309 -8.590 1.00 29.24 233 LYS C N 1
ATOM 6796 C CA . LYS C 1 233 ? 8.491 48.929 -9.901 1.00 38.32 233 LYS C CA 1
ATOM 6797 C C . LYS C 1 233 ? 7.785 50.278 -9.964 1.00 35.60 233 LYS C C 1
ATOM 6798 O O . LYS C 1 233 ? 8.255 51.193 -10.651 1.00 34.12 233 LYS C O 1
ATOM 6804 N N . LYS C 1 234 ? 6.680 50.435 -9.236 1.00 33.77 234 LYS C N 1
ATOM 6805 C CA . LYS C 1 234 ? 5.991 51.720 -9.241 1.00 35.55 234 LYS C CA 1
ATOM 6806 C C . LYS C 1 234 ? 6.761 52.754 -8.426 1.00 30.93 234 LYS C C 1
ATOM 6807 O O . LYS C 1 234 ? 6.805 53.936 -8.794 1.00 32.43 234 LYS C O 1
ATOM 6813 N N . LEU C 1 235 ? 7.386 52.327 -7.327 1.00 27.36 235 LEU C N 1
ATOM 6814 C CA . LEU C 1 235 ? 8.234 53.233 -6.562 1.00 25.77 235 LEU C CA 1
ATOM 6815 C C . LEU C 1 235 ? 9.544 53.504 -7.292 1.00 29.51 235 LEU C C 1
ATOM 6816 O O . LEU C 1 235 ? 10.078 54.616 -7.224 1.00 26.08 235 LEU C O 1
ATOM 6821 N N . SER C 1 236 ? 10.075 52.494 -7.987 1.00 27.99 236 SER C N 1
ATOM 6822 C CA . SER C 1 236 ? 11.274 52.685 -8.795 1.00 32.06 236 SER C CA 1
ATOM 6823 C C . SER C 1 236 ? 11.061 53.765 -9.848 1.00 35.06 236 SER C C 1
ATOM 6824 O O . SER C 1 236 ? 11.902 54.653 -10.023 1.00 28.79 236 SER C O 1
ATOM 6827 N N . ASP C 1 237 ? 9.934 53.699 -10.564 1.00 29.31 237 ASP C N 1
ATOM 6828 C CA . ASP C 1 237 ? 9.656 54.675 -11.611 1.00 32.21 237 ASP C CA 1
ATOM 6829 C C . ASP C 1 237 ? 9.521 56.083 -11.042 1.00 36.43 237 ASP C C 1
ATOM 6830 O O . ASP C 1 237 ? 10.014 57.049 -11.634 1.00 34.51 237 ASP C O 1
ATOM 6835 N N . LYS C 1 238 ? 8.857 56.221 -9.892 1.00 30.27 238 LYS C N 1
ATOM 6836 C CA . LYS C 1 238 ? 8.636 57.555 -9.338 1.00 35.60 238 LYS C CA 1
ATOM 6837 C C . LYS C 1 238 ? 9.941 58.198 -8.886 1.00 29.41 238 LYS C C 1
ATOM 6838 O O . LYS C 1 238 ? 10.168 59.390 -9.129 1.00 32.20 238 LYS C O 1
ATOM 6844 N N . HIS C 1 239 ? 10.813 57.428 -8.245 1.00 27.50 239 HIS C N 1
ATOM 6845 C CA . H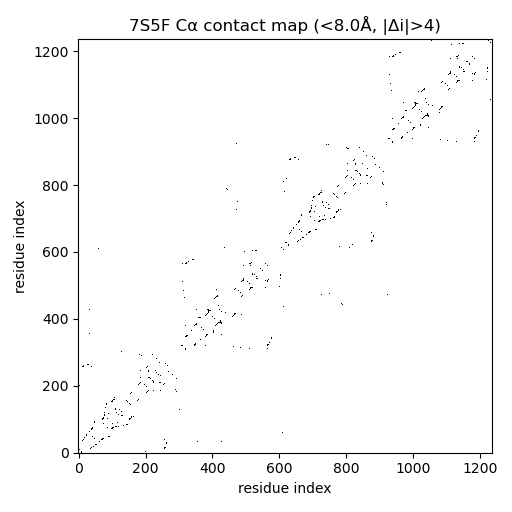IS C 1 239 ? 12.034 57.960 -7.649 1.00 28.45 239 HIS C CA 1
ATOM 6846 C C . HIS C 1 239 ? 13.240 57.891 -8.577 1.00 32.09 239 HIS C C 1
ATOM 6847 O O . HIS C 1 239 ? 14.315 58.368 -8.198 1.00 26.56 239 HIS C O 1
ATOM 6854 N N . ASN C 1 240 ? 13.091 57.314 -9.772 1.00 30.77 240 ASN C N 1
ATOM 6855 C CA . ASN C 1 240 ? 14.219 57.085 -10.674 1.00 29.01 240 ASN C CA 1
ATOM 6856 C C . ASN C 1 240 ? 15.360 56.373 -9.947 1.00 31.54 240 ASN C C 1
ATOM 6857 O O . ASN C 1 240 ? 16.536 56.717 -10.078 1.00 33.32 240 ASN C O 1
ATOM 6862 N N . LYS C 1 241 ? 14.990 55.377 -9.154 1.00 26.67 241 LYS C N 1
ATOM 6863 C CA . LYS C 1 241 ? 15.924 54.500 -8.470 1.00 32.16 241 LYS C CA 1
ATOM 6864 C C . LYS C 1 241 ? 15.537 53.067 -8.797 1.00 26.05 241 LYS C C 1
ATOM 6865 O O . LYS C 1 241 ? 14.380 52.785 -9.111 1.00 30.02 241 LYS C O 1
ATOM 6871 N N . SER C 1 242 ? 16.511 52.167 -8.742 1.00 27.64 242 SER C N 1
ATOM 6872 C CA . SER C 1 242 ? 16.240 50.767 -9.016 1.00 28.30 242 SER C CA 1
ATOM 6873 C C . SER C 1 242 ? 15.441 50.141 -7.875 1.00 30.19 242 SER C C 1
ATOM 6874 O O . SER C 1 242 ? 15.463 50.639 -6.745 1.00 26.24 242 SER C O 1
ATOM 6877 N N . PRO C 1 243 ? 14.717 49.045 -8.149 1.00 28.15 243 PRO C N 1
ATOM 6878 C CA . PRO C 1 243 ? 14.052 48.315 -7.054 1.00 29.31 243 PRO C CA 1
ATOM 6879 C C . PRO C 1 243 ? 14.994 47.942 -5.924 1.00 30.67 243 PRO C C 1
ATOM 6880 O O . PRO C 1 243 ? 14.615 48.029 -4.749 1.00 24.32 243 PRO C O 1
ATOM 6884 N N . ALA C 1 244 ? 16.222 47.536 -6.251 1.00 24.05 244 ALA C N 1
ATOM 6885 C CA . ALA C 1 244 ? 17.217 47.286 -5.218 1.00 20.16 244 ALA C CA 1
ATOM 6886 C C . ALA C 1 244 ? 17.449 48.530 -4.367 1.00 23.53 244 ALA C C 1
ATOM 6887 O O . ALA C 1 244 ? 17.478 48.455 -3.133 1.00 22.10 244 ALA C O 1
ATOM 6889 N N . GLN C 1 245 ? 17.602 49.692 -5.014 1.00 20.50 245 GLN C N 1
ATOM 6890 C CA . GLN C 1 245 ? 17.870 50.922 -4.274 1.00 23.43 245 GLN C CA 1
ATOM 6891 C C . GLN C 1 245 ? 16.684 51.310 -3.404 1.00 20.94 245 GLN C C 1
ATOM 6892 O O . GLN C 1 245 ? 16.868 51.789 -2.278 1.00 23.78 245 GLN C O 1
ATOM 6898 N N . ILE C 1 246 ? 15.461 51.113 -3.911 1.00 22.30 246 ILE C N 1
ATOM 6899 C CA . ILE C 1 246 ? 14.266 51.344 -3.098 1.00 20.72 246 ILE C CA 1
ATOM 6900 C C . ILE C 1 246 ? 14.301 50.468 -1.855 1.00 24.47 246 ILE C C 1
ATOM 6901 O O . ILE C 1 246 ? 13.998 50.917 -0.742 1.00 20.20 246 ILE C O 1
ATOM 6906 N N . VAL C 1 247 ? 14.668 49.199 -2.030 1.00 20.15 247 VAL C N 1
ATOM 6907 C CA . VAL C 1 247 ? 14.631 48.255 -0.920 1.00 21.54 247 VAL C CA 1
ATOM 6908 C C . VAL C 1 247 ? 15.688 48.602 0.120 1.00 22.30 247 VAL C C 1
ATOM 6909 O O . VAL C 1 247 ? 15.437 48.520 1.328 1.00 18.73 247 VAL C O 1
ATOM 6913 N N . LEU C 1 248 ? 16.885 49.001 -0.324 1.00 17.00 248 LEU C N 1
ATOM 6914 C CA . LEU C 1 248 ? 17.927 49.370 0.630 1.00 22.34 248 LEU C CA 1
ATOM 6915 C C . LEU C 1 248 ? 17.581 50.665 1.352 1.00 22.36 248 LEU C C 1
ATOM 6916 O O . LEU C 1 248 ? 17.838 50.798 2.553 1.00 20.74 248 LEU C O 1
ATOM 6921 N N . ARG C 1 249 ? 16.998 51.632 0.643 1.00 20.79 249 ARG C N 1
ATOM 6922 C CA . ARG C 1 249 ? 16.542 52.846 1.311 1.00 21.31 249 ARG C CA 1
ATOM 6923 C C . ARG C 1 249 ? 15.485 52.524 2.358 1.00 17.55 249 ARG C C 1
ATOM 6924 O O . ARG C 1 249 ? 15.494 53.090 3.456 1.00 17.13 249 ARG C O 1
ATOM 6932 N N . TRP C 1 250 ? 14.569 51.613 2.030 1.00 17.76 250 TRP C N 1
ATOM 6933 C CA . TRP C 1 250 ? 13.546 51.183 2.977 1.00 21.04 250 TRP C CA 1
ATOM 6934 C C . TRP C 1 250 ? 14.175 50.612 4.240 1.00 19.52 250 TRP C C 1
ATOM 6935 O O . TRP C 1 250 ? 13.758 50.949 5.354 1.00 20.22 250 TRP C O 1
ATOM 6946 N N . GLY C 1 251 ? 15.196 49.769 4.091 1.00 20.52 251 GLY C N 1
ATOM 6947 C CA . GLY C 1 251 ? 15.860 49.233 5.269 1.00 16.38 251 GLY C CA 1
ATOM 6948 C C . GLY C 1 251 ? 16.543 50.313 6.085 1.00 18.36 251 GLY C C 1
ATOM 6949 O O . GLY C 1 251 ? 16.499 50.298 7.319 1.00 19.58 251 GLY C O 1
ATOM 6950 N N . VAL C 1 252 ? 17.174 51.272 5.407 1.00 19.94 252 VAL C N 1
ATOM 6951 C CA . VAL C 1 252 ? 17.819 52.386 6.099 1.00 20.71 252 VAL C CA 1
ATOM 6952 C C . VAL C 1 252 ? 16.794 53.204 6.877 1.00 20.68 252 VAL C C 1
ATOM 6953 O O . VAL C 1 252 ? 17.033 53.593 8.028 1.00 21.20 252 VAL C O 1
ATOM 6957 N N . GLN C 1 253 ? 15.636 53.466 6.274 1.00 16.79 253 GLN C N 1
ATOM 6958 C CA . GLN C 1 253 ? 14.618 54.280 6.935 1.00 19.38 253 GLN C CA 1
ATOM 6959 C C . GLN C 1 253 ? 13.890 53.531 8.045 1.00 21.33 253 GLN C C 1
ATOM 6960 O O . GLN C 1 253 ? 13.214 54.174 8.859 1.00 21.97 253 GLN C O 1
ATOM 6966 N N . ARG C 1 254 ? 14.020 52.205 8.105 1.00 16.92 254 ARG C N 1
ATOM 6967 C CA . ARG C 1 254 ? 13.576 51.420 9.253 1.00 17.66 254 ARG C CA 1
ATOM 6968 C C . ARG C 1 254 ? 14.584 51.425 10.393 1.00 20.89 254 ARG C C 1
ATOM 6969 O O . ARG C 1 254 ? 14.399 50.673 11.360 1.00 21.30 254 ARG C O 1
ATOM 6977 N N A ASN C 1 255 ? 15.633 52.246 10.286 0.45 19.04 255 ASN C N 1
ATOM 6978 N N B ASN C 1 255 ? 15.640 52.238 10.308 0.55 19.02 255 ASN C N 1
ATOM 6979 C CA A ASN C 1 255 ? 16.675 52.354 11.306 0.45 19.44 255 ASN C CA 1
ATOM 6980 C CA B ASN C 1 255 ? 16.647 52.332 11.365 0.55 19.44 255 ASN C CA 1
ATOM 6981 C C A ASN C 1 255 ? 17.380 51.020 11.518 0.45 19.13 255 ASN C C 1
ATOM 6982 C C B ASN C 1 255 ? 17.390 51.004 11.532 0.55 19.12 255 ASN C C 1
ATOM 6983 O O A ASN C 1 255 ? 17.637 50.602 12.647 0.45 19.96 255 ASN C O 1
ATOM 6984 O O B ASN C 1 255 ? 17.679 50.572 12.648 0.55 19.93 255 ASN C O 1
ATOM 6993 N N . THR C 1 256 ? 17.691 50.347 10.414 1.00 19.47 256 THR C N 1
ATOM 6994 C CA . THR C 1 256 ? 18.502 49.141 10.419 1.00 19.66 256 THR C CA 1
ATOM 6995 C C . THR C 1 256 ? 19.765 49.387 9.601 1.00 17.60 256 THR C C 1
ATOM 6996 O O . THR C 1 256 ? 19.849 50.339 8.815 1.00 20.37 256 THR C O 1
ATOM 7000 N N . ILE C 1 257 ? 20.754 48.532 9.815 1.00 18.85 257 ILE C N 1
ATOM 7001 C CA . ILE C 1 257 ? 21.960 48.502 9.000 1.00 19.62 257 ILE C CA 1
ATOM 7002 C C . ILE C 1 257 ? 21.748 47.466 7.910 1.00 19.45 257 ILE C C 1
ATOM 7003 O O . ILE C 1 257 ? 21.252 46.365 8.170 1.00 19.70 257 ILE C O 1
ATOM 7008 N N A VAL C 1 258 ? 22.165 47.805 6.696 0.53 21.24 258 VAL C N 1
ATOM 7009 N N B VAL C 1 258 ? 22.105 47.814 6.682 0.47 21.21 258 VAL C N 1
ATOM 7010 C CA A VAL C 1 258 ? 21.880 47.023 5.503 0.53 20.31 258 VAL C CA 1
ATOM 7011 C CA B VAL C 1 258 ? 21.854 46.960 5.533 0.47 20.31 258 VAL C CA 1
ATOM 7012 C C A VAL C 1 258 ? 23.214 46.629 4.865 0.53 20.71 258 VAL C C 1
ATOM 7013 C C B VAL C 1 258 ? 23.188 46.618 4.884 0.47 20.71 258 VAL C C 1
ATOM 7014 O O A VAL C 1 258 ? 24.089 47.481 4.663 0.53 21.32 258 VAL C O 1
ATOM 7015 O O B VAL C 1 258 ? 24.011 47.507 4.639 0.47 21.34 258 VAL C O 1
ATOM 7022 N N . ILE C 1 259 ? 23.404 45.333 4.615 1.00 19.10 259 ILE C N 1
ATOM 7023 C CA . ILE C 1 259 ? 24.692 44.871 4.092 1.00 21.50 259 ILE C CA 1
ATOM 7024 C C . ILE C 1 259 ? 24.565 44.110 2.774 1.00 20.75 259 ILE C C 1
ATOM 7025 O O . ILE C 1 259 ? 24.951 42.937 2.705 1.00 23.20 259 ILE C O 1
ATOM 7030 N N . PRO C 1 260 ? 24.117 44.743 1.690 1.00 21.79 260 PRO C N 1
ATOM 7031 C CA . PRO C 1 260 ? 23.960 44.010 0.429 1.00 22.77 260 PRO C CA 1
ATOM 7032 C C . PRO C 1 260 ? 25.295 43.553 -0.149 1.00 21.84 260 PRO C C 1
ATOM 7033 O O . PRO C 1 260 ? 26.332 44.197 0.030 1.00 24.87 260 PRO C O 1
ATOM 7037 N N . LYS C 1 261 ? 25.252 42.433 -0.866 1.00 22.17 261 LYS C N 1
ATOM 7038 C CA . LYS C 1 261 ? 26.407 41.889 -1.571 1.00 26.03 261 LYS C CA 1
ATOM 7039 C C . LYS C 1 261 ? 26.208 42.043 -3.071 1.00 32.49 261 LYS C C 1
ATOM 7040 O O . LYS C 1 261 ? 25.110 41.811 -3.586 1.00 29.73 261 LYS C O 1
ATOM 7046 N N . SER C 1 262 ? 27.274 42.423 -3.775 1.00 30.65 262 SER C N 1
ATOM 7047 C CA . SER C 1 262 ? 27.277 42.387 -5.230 1.00 30.68 262 SER C CA 1
ATOM 7048 C C . SER C 1 262 ? 28.692 42.133 -5.720 1.00 32.38 262 SER C C 1
ATOM 7049 O O . SER C 1 262 ? 29.645 42.729 -5.214 1.00 40.17 262 SER C O 1
ATOM 7052 N N . SER C 1 263 ? 28.820 41.246 -6.705 1.00 34.21 263 SER C N 1
ATOM 7053 C CA . SER C 1 263 ? 30.097 40.996 -7.356 1.00 33.18 263 SER C CA 1
ATOM 7054 C C . SER C 1 263 ? 30.316 41.883 -8.575 1.00 34.20 263 SER C C 1
ATOM 7055 O O . SER C 1 263 ? 31.270 41.660 -9.326 1.00 36.71 263 SER C O 1
ATOM 7058 N N . LYS C 1 264 ? 29.461 42.881 -8.787 1.00 34.09 264 LYS C N 1
ATOM 7059 C CA . LYS C 1 264 ? 29.560 43.788 -9.925 1.00 43.62 264 LYS C CA 1
ATOM 7060 C C . LYS C 1 264 ? 29.788 45.200 -9.400 1.00 39.33 264 LYS C C 1
ATOM 7061 O O . LYS C 1 264 ? 28.995 45.697 -8.594 1.00 35.14 264 LYS C O 1
ATOM 7067 N N . THR C 1 265 ? 30.873 45.842 -9.855 1.00 42.67 265 THR C N 1
ATOM 7068 C CA . THR C 1 265 ? 31.161 47.216 -9.439 1.00 43.74 265 THR C CA 1
ATOM 7069 C C . THR C 1 265 ? 29.998 48.139 -9.763 1.00 38.17 265 THR C C 1
ATOM 7070 O O . THR C 1 265 ? 29.705 49.081 -9.017 1.00 41.46 265 THR C O 1
ATOM 7074 N N . LYS C 1 266 ? 29.361 47.901 -10.903 1.00 40.55 266 LYS C N 1
ATOM 7075 C CA . LYS C 1 266 ? 28.154 48.615 -11.296 1.00 39.35 266 LYS C CA 1
ATOM 7076 C C . LYS C 1 266 ? 27.093 48.587 -10.200 1.00 43.12 266 LYS C C 1
ATOM 7077 O O . LYS C 1 266 ? 26.531 49.624 -9.841 1.00 42.33 266 LYS C O 1
ATOM 7083 N N . ARG C 1 267 ? 26.818 47.410 -9.632 1.00 38.56 267 ARG C N 1
ATOM 7084 C CA . ARG C 1 267 ? 25.814 47.357 -8.573 1.00 37.15 267 ARG C CA 1
ATOM 7085 C C . ARG C 1 267 ? 26.357 47.857 -7.239 1.00 33.88 267 ARG C C 1
ATOM 7086 O O . ARG C 1 267 ? 25.592 48.398 -6.432 1.00 34.73 267 ARG C O 1
ATOM 7094 N N . LEU C 1 268 ? 27.658 47.689 -6.991 1.00 29.59 268 LEU C N 1
ATOM 7095 C CA . LEU C 1 268 ? 28.293 48.357 -5.858 1.00 36.05 268 LEU C CA 1
ATOM 7096 C C . LEU C 1 268 ? 28.005 49.851 -5.895 1.00 34.00 268 LEU C C 1
ATOM 7097 O O . LEU C 1 268 ? 27.590 50.449 -4.895 1.00 28.89 268 LEU C O 1
ATOM 7102 N N . GLU C 1 269 ? 28.246 50.462 -7.058 1.00 31.56 269 GLU C N 1
ATOM 7103 C CA . GLU C 1 269 ? 27.855 51.841 -7.336 1.00 38.99 269 GLU C CA 1
ATOM 7104 C C . GLU C 1 269 ? 26.371 52.075 -7.056 1.00 39.03 269 GLU C C 1
ATOM 7105 O O . GLU C 1 269 ? 26.000 52.998 -6.320 1.00 30.75 269 GLU C O 1
ATOM 7111 N N . GLU C 1 270 ? 25.511 51.218 -7.605 1.00 33.18 270 GLU C N 1
ATOM 7112 C CA . GLU C 1 270 ? 24.066 51.360 -7.420 1.00 30.74 270 GLU C CA 1
ATOM 7113 C C . GLU C 1 270 ? 23.673 51.293 -5.947 1.00 34.07 270 GLU C C 1
ATOM 7114 O O . GLU C 1 270 ? 22.929 52.147 -5.449 1.00 29.77 270 GLU C O 1
ATOM 7120 N N . ASN C 1 271 ? 24.176 50.287 -5.227 1.00 28.30 271 ASN C N 1
ATOM 7121 C CA . ASN C 1 271 ? 23.681 50.022 -3.877 1.00 30.71 271 ASN C CA 1
ATOM 7122 C C . ASN C 1 271 ? 24.112 51.093 -2.880 1.00 28.24 271 ASN C C 1
ATOM 7123 O O . ASN C 1 271 ? 23.434 51.304 -1.868 1.00 24.97 271 ASN C O 1
ATOM 7128 N N . LEU C 1 272 ? 25.226 51.777 -3.137 1.00 27.91 272 LEU C N 1
ATOM 7129 C CA . LEU C 1 272 ? 25.677 52.825 -2.230 1.00 28.56 272 LEU C CA 1
ATOM 7130 C C . LEU C 1 272 ? 24.943 54.140 -2.449 1.00 30.12 272 LEU C C 1
ATOM 7131 O O . LEU C 1 272 ? 24.900 54.974 -1.537 1.00 28.85 272 LEU C O 1
ATOM 7136 N N . ASN C 1 273 ? 24.336 54.328 -3.619 1.00 26.00 273 ASN C N 1
ATOM 7137 C CA . ASN C 1 273 ? 23.719 55.605 -3.982 1.00 27.28 273 ASN C CA 1
ATOM 7138 C C . ASN C 1 273 ? 22.245 55.601 -3.570 1.00 32.42 273 ASN C C 1
ATOM 7139 O O . ASN C 1 273 ? 21.324 55.602 -4.391 1.00 28.35 273 ASN C O 1
ATOM 7144 N N . ILE C 1 274 ? 22.036 55.609 -2.254 1.00 24.89 274 ILE C N 1
ATOM 7145 C CA . ILE C 1 274 ? 20.692 55.553 -1.695 1.00 27.96 274 ILE C CA 1
ATOM 7146 C C . ILE C 1 274 ? 20.513 56.661 -0.667 1.00 30.04 274 ILE C C 1
ATOM 7147 O O . ILE C 1 274 ? 19.571 56.633 0.133 1.00 28.78 274 ILE C O 1
ATOM 7152 N N . PHE C 1 275 ? 21.411 57.642 -0.675 1.00 31.02 275 PHE C N 1
ATOM 7153 C CA . PHE C 1 275 ? 21.364 58.736 0.285 1.00 30.19 275 PHE C CA 1
ATOM 7154 C C . PHE C 1 275 ? 21.030 60.070 -0.368 1.00 32.34 275 PHE C C 1
ATOM 7155 O O . PHE C 1 275 ? 21.078 61.110 0.300 1.00 34.53 275 PHE C O 1
ATOM 7163 N N . ASP C 1 276 ? 20.675 60.062 -1.651 1.00 31.88 276 ASP C N 1
ATOM 7164 C CA . ASP C 1 276 ? 20.271 61.263 -2.368 1.00 30.62 276 ASP C CA 1
ATOM 7165 C C . ASP C 1 276 ? 18.768 61.319 -2.613 1.00 33.07 276 ASP C C 1
ATOM 7166 O O . ASP C 1 276 ? 18.314 62.112 -3.443 1.00 34.40 276 ASP C O 1
ATOM 7171 N N . PHE C 1 277 ? 17.987 60.489 -1.925 1.00 28.54 277 PHE C N 1
ATOM 7172 C CA . PHE C 1 277 ? 16.537 60.523 -2.046 1.00 31.80 277 PHE C CA 1
ATOM 7173 C C . PHE C 1 277 ? 15.938 59.952 -0.770 1.00 27.47 277 PHE C C 1
ATOM 7174 O O . PHE C 1 277 ? 16.644 59.404 0.081 1.00 29.99 277 PHE C O 1
ATOM 7182 N N . GLU C 1 278 ? 14.623 60.094 -0.633 1.00 28.99 278 GLU C N 1
ATOM 7183 C CA . GLU C 1 278 ? 13.936 59.539 0.521 1.00 30.91 278 GLU C CA 1
ATOM 7184 C C . GLU C 1 278 ? 12.588 58.977 0.099 1.00 25.24 278 GLU C C 1
ATOM 7185 O O . GLU C 1 278 ? 11.951 59.471 -0.8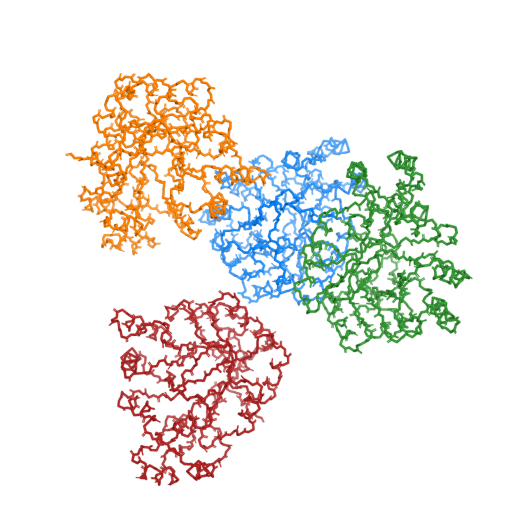33 1.00 26.56 278 GLU C O 1
ATOM 7191 N N . LEU C 1 279 ? 12.172 57.927 0.795 1.00 23.74 279 LEU C N 1
ATOM 7192 C CA . LEU C 1 279 ? 10.855 57.341 0.613 1.00 23.54 279 LEU C CA 1
ATOM 7193 C C . LEU C 1 279 ? 9.880 58.007 1.570 1.00 29.16 279 LEU C C 1
ATOM 7194 O O . LEU C 1 279 ? 10.189 58.210 2.748 1.00 24.00 279 LEU C O 1
ATOM 7199 N N . SER C 1 280 ? 8.705 58.352 1.056 1.00 26.34 280 SER C N 1
ATOM 7200 C CA . SER C 1 280 ? 7.682 58.977 1.876 1.00 27.30 280 SER C CA 1
ATOM 7201 C C . SER C 1 280 ? 7.086 57.961 2.849 1.00 25.20 280 SER C C 1
ATOM 7202 O O . SER C 1 280 ? 7.287 56.751 2.733 1.00 24.85 280 SER C O 1
ATOM 7205 N N . LYS C 1 281 ? 6.325 58.473 3.820 1.00 26.56 281 LYS C N 1
ATOM 7206 C CA . LYS C 1 281 ? 5.595 57.586 4.723 1.00 25.58 281 LYS C CA 1
ATOM 7207 C C . LYS C 1 281 ? 4.597 56.721 3.960 1.00 31.05 281 LYS C C 1
ATOM 7208 O O . LYS C 1 281 ? 4.390 55.551 4.304 1.00 26.58 281 LYS C O 1
ATOM 7211 N N . GLU C 1 282 ? 3.966 57.278 2.921 1.00 26.64 282 GLU C N 1
ATOM 7212 C CA . GLU C 1 282 ? 3.081 56.467 2.088 1.00 33.32 282 GLU C CA 1
ATOM 7213 C C . GLU C 1 282 ? 3.857 55.411 1.317 1.00 25.41 282 GLU C C 1
ATOM 7214 O O . GLU C 1 282 ? 3.406 54.266 1.206 1.00 26.05 282 GLU C O 1
ATOM 7220 N N . ASP C 1 283 ? 5.007 55.784 0.748 1.00 25.72 283 ASP C N 1
ATOM 7221 C CA . ASP C 1 283 ? 5.873 54.795 0.114 1.00 23.94 283 ASP C CA 1
ATOM 7222 C C . ASP C 1 283 ? 6.203 53.674 1.088 1.00 23.54 283 ASP C C 1
ATOM 7223 O O . ASP C 1 283 ? 6.197 52.492 0.724 1.00 21.90 283 ASP C O 1
ATOM 7228 N N . MET C 1 284 ? 6.488 54.039 2.340 1.00 24.61 284 MET C N 1
ATOM 7229 C CA . MET C 1 284 ? 6.922 53.068 3.334 1.00 20.77 284 MET C CA 1
ATOM 7230 C C . MET C 1 284 ? 5.787 52.104 3.652 1.00 26.13 284 MET C C 1
ATOM 7231 O O . MET C 1 284 ? 6.005 50.900 3.824 1.00 25.19 284 MET C O 1
ATOM 7236 N N . GLU C 1 285 ? 4.557 52.632 3.716 1.00 26.02 285 GLU C N 1
ATOM 7237 C CA . GLU C 1 285 ? 3.388 51.815 4.014 1.00 26.69 285 GLU C CA 1
ATOM 7238 C C . GLU C 1 285 ? 3.070 50.867 2.868 1.00 22.55 285 GLU C C 1
ATOM 7239 O O . GLU C 1 285 ? 2.597 49.750 3.096 1.00 26.25 285 GLU C O 1
ATOM 7245 N N . LEU C 1 286 ? 3.291 51.307 1.628 1.00 24.70 286 LEU C N 1
ATOM 7246 C CA . LEU C 1 286 ? 3.126 50.411 0.488 1.00 30.88 286 LEU C CA 1
ATOM 7247 C C . LEU C 1 286 ? 4.104 49.246 0.565 1.00 23.73 286 LEU C C 1
ATOM 7248 O O . LEU C 1 286 ? 3.730 48.089 0.345 1.00 26.08 286 LEU C O 1
ATOM 7253 N N . ILE C 1 287 ? 5.373 49.535 0.868 1.00 25.10 287 ILE C N 1
ATOM 7254 C CA . ILE C 1 287 ? 6.338 48.453 1.027 1.00 23.85 287 ILE C CA 1
ATOM 7255 C C . ILE C 1 287 ? 5.947 47.558 2.197 1.00 21.51 287 ILE C C 1
ATOM 7256 O O . ILE C 1 287 ? 6.164 46.341 2.155 1.00 21.94 287 ILE C O 1
ATOM 7261 N N . LYS C 1 288 ? 5.338 48.130 3.242 1.00 21.47 288 LYS C N 1
ATOM 7262 C CA . LYS C 1 288 ? 4.921 47.318 4.383 1.00 26.70 288 LYS C CA 1
ATOM 7263 C C . LYS C 1 288 ? 3.927 46.238 3.970 1.00 27.53 288 LYS C C 1
ATOM 7264 O O . LYS C 1 288 ? 3.956 45.127 4.517 1.00 24.98 288 LYS C O 1
ATOM 7270 N N . THR C 1 289 ? 3.059 46.530 2.995 1.00 25.14 289 THR C N 1
ATOM 7271 C CA . THR C 1 289 ? 2.107 45.530 2.520 1.00 25.25 289 THR C CA 1
ATOM 7272 C C . THR C 1 289 ? 2.794 44.332 1.873 1.00 31.54 289 THR C C 1
ATOM 7273 O O . THR C 1 289 ? 2.165 43.276 1.739 1.00 31.01 289 THR C O 1
ATOM 7277 N N . MET C 1 290 ? 4.060 44.465 1.466 1.00 24.82 290 MET C N 1
ATOM 7278 C CA . MET C 1 290 ? 4.758 43.353 0.828 1.00 28.27 290 MET C CA 1
ATOM 7279 C C . MET C 1 290 ? 5.110 42.230 1.797 1.00 28.87 290 MET C C 1
ATOM 7280 O O . MET C 1 290 ? 5.463 41.135 1.345 1.00 25.38 290 MET C O 1
ATOM 7285 N N . GLU C 1 291 ? 5.041 42.466 3.106 1.00 26.66 291 GLU C N 1
ATOM 7286 C CA . GLU C 1 291 ? 5.260 41.417 4.103 1.00 31.29 291 GLU C CA 1
ATOM 7287 C C . GLU C 1 291 ? 4.571 40.103 3.773 1.00 30.52 291 GLU C C 1
ATOM 7288 O O . GLU C 1 291 ? 3.347 40.042 3.625 1.00 32.90 291 GLU C O 1
ATOM 7294 N N . ARG C 1 292 ? 5.391 39.058 3.628 1.00 31.66 292 ARG C N 1
ATOM 7295 C CA . ARG C 1 292 ? 4.955 37.681 3.477 1.00 27.04 292 ARG C CA 1
ATOM 7296 C C . ARG C 1 292 ? 5.370 36.803 4.645 1.00 23.48 292 ARG C C 1
ATOM 7297 O O . ARG C 1 292 ? 4.937 35.649 4.711 1.00 28.90 292 ARG C O 1
ATOM 7305 N N . ASN C 1 293 ? 6.203 37.313 5.555 1.00 27.29 293 ASN C N 1
ATOM 7306 C CA . ASN C 1 293 ? 6.762 36.523 6.654 1.00 27.93 293 ASN C CA 1
ATOM 7307 C C . ASN C 1 293 ? 7.423 35.259 6.118 1.00 26.60 293 ASN C C 1
ATOM 7308 O O . ASN C 1 293 ? 7.243 34.159 6.649 1.00 27.01 293 ASN C O 1
ATOM 7313 N N . GLN C 1 294 ? 8.187 35.412 5.039 1.00 25.49 294 GLN C N 1
ATOM 7314 C CA . GLN C 1 294 ? 8.705 34.264 4.299 1.00 29.55 294 GLN C CA 1
ATOM 7315 C C . GLN C 1 294 ? 10.228 34.345 4.291 1.00 24.73 294 GLN C C 1
ATOM 7316 O O . GLN C 1 294 ? 10.819 35.150 3.561 1.00 26.14 294 GLN C O 1
ATOM 7322 N N . ARG C 1 295 ? 10.852 33.504 5.111 1.00 24.68 295 ARG C N 1
ATOM 7323 C CA . ARG C 1 295 ? 12.303 33.425 5.173 1.00 20.39 295 ARG C CA 1
ATOM 7324 C C . ARG C 1 295 ? 12.871 32.905 3.859 1.00 27.74 295 ARG C C 1
ATOM 7325 O O . ARG C 1 295 ? 12.342 31.961 3.264 1.00 29.49 295 ARG C O 1
ATOM 7333 N N . SER C 1 296 ? 13.966 33.521 3.411 1.00 24.80 296 SER C N 1
ATOM 7334 C CA . SER C 1 296 ? 14.639 33.094 2.190 1.00 25.29 296 SER C CA 1
ATOM 7335 C C . SER C 1 296 ? 15.835 32.190 2.469 1.00 28.73 296 SER C C 1
ATOM 7336 O O . SER C 1 296 ? 15.983 31.145 1.830 1.00 28.73 296 SER C O 1
ATOM 7339 N N . ASN C 1 297 ? 16.683 32.562 3.422 1.00 23.27 297 ASN C N 1
ATOM 7340 C CA . ASN C 1 297 ? 17.939 31.868 3.681 1.00 24.25 297 ASN C CA 1
ATOM 7341 C C . ASN C 1 297 ? 17.727 30.886 4.825 1.00 26.62 297 ASN C C 1
ATOM 7342 O O . ASN C 1 297 ? 17.462 31.291 5.959 1.00 24.34 297 ASN C O 1
ATOM 7347 N N . THR C 1 298 ? 17.860 29.595 4.530 1.00 29.73 298 THR C N 1
ATOM 7348 C CA . THR C 1 298 ? 17.792 28.569 5.557 1.00 23.99 298 THR C CA 1
ATOM 7349 C C . THR C 1 298 ? 18.861 27.510 5.327 1.00 23.81 298 THR C C 1
ATOM 7350 O O . THR C 1 298 ? 19.078 27.084 4.186 1.00 29.16 298 THR C O 1
ATOM 7354 N N . PRO C 1 299 ? 19.562 27.095 6.381 1.00 27.79 299 PRO C N 1
ATOM 7355 C CA . PRO C 1 299 ? 20.591 26.059 6.219 1.00 25.26 299 PRO C CA 1
ATOM 7356 C C . PRO C 1 299 ? 20.033 24.653 6.375 1.00 33.51 299 PRO C C 1
ATOM 7357 O O . PRO C 1 299 ? 20.792 23.703 6.597 1.00 30.56 299 PRO C O 1
ATOM 7361 N N . ALA C 1 300 ? 18.707 24.520 6.253 1.00 22.32 300 ALA C N 1
ATOM 7362 C CA . ALA C 1 300 ? 18.039 23.263 6.581 1.00 23.38 300 ALA C CA 1
ATOM 7363 C C . ALA C 1 300 ? 18.658 22.082 5.844 1.00 35.82 300 ALA C C 1
ATOM 7364 O O . ALA C 1 300 ? 18.984 21.056 6.451 1.00 32.30 300 ALA C O 1
ATOM 7366 N N . LYS C 1 301 ? 18.840 22.201 4.536 1.00 35.73 301 LYS C N 1
ATOM 7367 C CA . LYS C 1 301 ? 19.297 21.029 3.811 1.00 44.42 301 LYS C CA 1
ATOM 7368 C C . LYS C 1 301 ? 20.815 20.902 3.776 1.00 33.35 301 LYS C C 1
ATOM 7369 O O . LYS C 1 301 ? 21.320 19.780 3.665 1.00 34.70 301 LYS C O 1
ATOM 7375 N N . ALA C 1 302 ? 21.553 22.005 3.913 1.00 30.49 302 ALA C N 1
ATOM 7376 C CA . ALA C 1 302 ? 22.996 21.893 4.101 1.00 32.60 302 ALA C CA 1
ATOM 7377 C C . ALA C 1 302 ? 23.322 21.177 5.407 1.00 29.82 302 ALA C C 1
ATOM 7378 O O . ALA C 1 302 ? 24.217 20.323 5.456 1.00 31.86 302 ALA C O 1
ATOM 7380 N N . TRP C 1 303 ? 22.602 21.505 6.477 1.00 25.92 303 TRP C N 1
ATOM 7381 C CA . TRP C 1 303 ? 22.818 20.864 7.765 1.00 24.68 303 TRP C CA 1
ATOM 7382 C C . TRP C 1 303 ? 22.060 19.554 7.918 1.00 32.02 303 TRP C C 1
ATOM 7383 O O . TRP C 1 303 ? 22.364 18.792 8.843 1.00 28.86 303 TRP C O 1
ATOM 7394 N N . GLY C 1 304 ? 21.080 19.281 7.057 1.00 29.79 304 GLY C N 1
ATOM 7395 C CA . GLY C 1 304 ? 20.249 18.106 7.227 1.00 29.24 304 GLY C CA 1
ATOM 7396 C C . GLY C 1 304 ? 19.252 18.196 8.358 1.00 33.76 304 GLY C C 1
ATOM 7397 O O . GLY C 1 304 ? 18.683 17.170 8.743 1.00 28.89 304 GLY C O 1
ATOM 7398 N N . ILE C 1 305 ? 19.051 19.390 8.920 1.00 30.66 305 ILE C N 1
ATOM 7399 C CA . ILE C 1 305 ? 18.066 19.648 9.970 1.00 26.66 305 ILE C CA 1
ATOM 7400 C C . ILE C 1 305 ? 17.393 20.979 9.697 1.00 26.15 305 ILE C C 1
ATOM 7401 O O . ILE C 1 305 ? 18.070 21.997 9.532 1.00 26.60 305 ILE C O 1
ATOM 7406 N N . ASP C 1 306 ? 16.066 20.991 9.717 1.00 27.85 306 ASP C N 1
ATOM 7407 C CA . ASP C 1 306 ? 15.343 22.253 9.622 1.00 24.52 306 ASP C CA 1
ATOM 7408 C C . ASP C 1 306 ? 15.301 22.866 11.017 1.00 24.33 306 ASP C C 1
ATOM 7409 O O . ASP C 1 306 ? 14.396 22.606 11.810 1.00 27.42 306 ASP C O 1
ATOM 7414 N N . VAL C 1 307 ? 16.292 23.707 11.315 1.00 23.41 307 VAL C N 1
ATOM 7415 C CA . VAL C 1 307 ? 16.351 24.391 12.600 1.00 26.54 307 VAL C CA 1
ATOM 7416 C C . VAL C 1 307 ? 15.175 25.334 12.825 1.00 24.74 307 VAL C C 1
ATOM 7417 O O . VAL C 1 307 ? 14.961 25.781 13.955 1.00 25.85 307 VAL C O 1
ATOM 7421 N N . TYR C 1 308 ? 14.401 25.640 11.783 1.00 23.48 308 TYR C N 1
ATOM 7422 C CA . TYR C 1 308 ? 13.197 26.452 11.903 1.00 29.45 308 TYR C CA 1
ATOM 7423 C C . TYR C 1 308 ? 11.930 25.607 11.962 1.00 41.53 308 TYR C C 1
ATOM 7424 O O . TYR C 1 308 ? 10.838 26.118 11.687 1.00 32.33 308 TYR C O 1
ATOM 7433 N N . ALA C 1 309 ? 12.060 24.328 12.301 1.00 25.87 309 ALA C N 1
ATOM 7434 C CA . ALA C 1 309 ? 10.927 23.421 12.373 1.00 35.09 309 ALA C CA 1
ATOM 7435 C C . ALA C 1 309 ? 9.954 23.825 13.478 1.00 34.75 309 ALA C C 1
ATOM 7436 O O . ALA C 1 309 ? 8.774 23.471 13.438 1.00 35.41 309 ALA C O 1
ATOM 7439 N N . MET D 1 1 ? 28.510 54.699 67.936 1.00 42.73 1 MET D N 1
ATOM 7440 C CA . MET D 1 1 ? 29.040 54.871 66.589 1.00 30.33 1 MET D CA 1
ATOM 7441 C C . MET D 1 1 ? 28.722 53.681 65.668 1.00 21.06 1 MET D C 1
ATOM 7442 O O . MET D 1 1 ? 28.201 52.638 66.102 1.00 17.25 1 MET D O 1
ATOM 7447 N N . ALA D 1 2 ? 28.994 53.866 64.378 1.00 20.77 2 ALA D N 1
ATOM 7448 C CA . ALA D 1 2 ? 28.554 52.922 63.362 1.00 19.55 2 ALA D CA 1
ATOM 7449 C C . ALA D 1 2 ? 29.493 52.977 62.168 1.00 16.74 2 ALA D C 1
ATOM 7450 O O . ALA D 1 2 ? 30.154 53.987 61.922 1.00 20.49 2 ALA D O 1
ATOM 7452 N N . ILE D 1 3 ? 29.543 51.874 61.432 1.00 15.47 3 ILE D N 1
ATOM 7453 C CA . ILE D 1 3 ? 30.352 51.756 60.227 1.00 18.07 3 ILE D CA 1
ATOM 7454 C C . ILE D 1 3 ? 29.415 51.789 59.029 1.00 15.91 3 ILE D C 1
ATOM 7455 O O . ILE D 1 3 ? 28.378 51.114 59.023 1.00 18.96 3 ILE D O 1
ATOM 7460 N N . THR D 1 4 ? 29.764 52.587 58.026 1.00 16.67 4 THR D N 1
ATOM 7461 C CA . THR D 1 4 ? 28.979 52.628 56.800 1.00 20.06 4 THR D CA 1
ATOM 7462 C C . THR D 1 4 ? 29.424 51.490 55.890 1.00 18.45 4 THR D C 1
ATOM 7463 O O . THR D 1 4 ? 30.595 51.419 55.505 1.00 20.21 4 THR D O 1
ATOM 7467 N N . LEU D 1 5 ? 28.495 50.602 55.554 1.00 16.18 5 LEU D N 1
ATOM 7468 C CA . LEU D 1 5 ? 28.797 49.461 54.705 1.00 15.61 5 LEU D CA 1
ATOM 7469 C C . LEU D 1 5 ? 28.877 49.885 53.238 1.00 15.93 5 LEU D C 1
ATOM 7470 O O . LEU D 1 5 ? 28.414 50.959 52.846 1.00 17.49 5 LEU D O 1
ATOM 7475 N N . ASN D 1 6 ? 29.485 49.022 52.416 1.00 15.21 6 ASN D N 1
ATOM 7476 C CA . ASN D 1 6 ? 29.555 49.329 50.992 1.00 17.29 6 ASN D CA 1
ATOM 7477 C C . ASN D 1 6 ? 28.181 49.315 50.334 1.00 17.11 6 ASN D C 1
ATOM 7478 O O . ASN D 1 6 ? 28.048 49.785 49.201 1.00 21.57 6 ASN D O 1
ATOM 7483 N N . SER D 1 7 ? 27.159 48.816 51.030 1.00 18.27 7 SER D N 1
ATOM 7484 C CA . SER D 1 7 ? 25.775 48.888 50.585 1.00 18.97 7 SER D CA 1
ATOM 7485 C C . SER D 1 7 ? 25.131 50.241 50.859 1.00 19.02 7 SER D C 1
ATOM 7486 O O . SER D 1 7 ? 24.003 50.477 50.407 1.00 18.66 7 SER D O 1
ATOM 7489 N N . GLY D 1 8 ? 25.797 51.112 51.617 1.00 17.37 8 GLY D N 1
ATOM 7490 C CA . GLY D 1 8 ? 25.268 52.407 51.972 1.00 18.98 8 GLY D CA 1
ATOM 7491 C C . GLY D 1 8 ? 24.615 52.475 53.340 1.00 17.66 8 GLY D C 1
ATOM 7492 O O . GLY D 1 8 ? 24.392 53.578 53.850 1.00 20.04 8 GLY D O 1
ATOM 7493 N N . PHE D 1 9 ? 24.304 51.335 53.944 1.00 20.55 9 PHE D N 1
ATOM 7494 C CA . PHE D 1 9 ? 23.626 51.307 55.232 1.00 22.40 9 PHE D CA 1
ATOM 7495 C C . PHE D 1 9 ? 24.640 51.329 56.370 1.00 16.81 9 PHE D C 1
ATOM 7496 O O . PHE D 1 9 ? 25.744 50.790 56.260 1.00 17.35 9 PHE D O 1
ATOM 7504 N N . LYS D 1 10 ? 24.248 51.962 57.473 1.00 20.57 10 LYS D N 1
ATOM 7505 C CA . LYS D 1 10 ? 25.096 52.105 58.647 1.00 17.95 10 LYS D CA 1
ATOM 7506 C C . LYS D 1 10 ? 24.852 50.958 59.618 1.00 22.38 10 LYS D C 1
ATOM 7507 O O . LYS D 1 10 ? 23.705 50.619 59.915 1.00 18.85 10 LYS D O 1
ATOM 7513 N N . MET D 1 11 ? 25.925 50.384 60.144 1.00 16.35 11 MET D N 1
ATOM 7514 C CA . MET D 1 11 ? 25.803 49.211 61.001 1.00 15.24 11 MET D CA 1
ATOM 7515 C C . MET D 1 11 ? 26.472 49.519 62.333 1.00 15.53 11 MET D C 1
ATOM 7516 O O . MET D 1 11 ? 27.645 49.917 62.354 1.00 13.61 11 MET D O 1
ATOM 7521 N N . PRO D 1 12 ? 25.736 49.438 63.446 1.00 13.70 12 PRO D N 1
ATOM 7522 C CA . PRO D 1 12 ? 26.295 49.836 64.744 1.00 14.78 12 PRO D CA 1
ATOM 7523 C C . PRO D 1 12 ? 27.475 48.955 65.124 1.00 15.42 12 PRO D C 1
ATOM 7524 O O . PRO D 1 12 ? 27.446 47.736 64.934 1.00 12.84 12 PRO D O 1
ATOM 7528 N N . VAL D 1 13 ? 28.520 49.582 65.673 1.00 13.13 13 VAL D N 1
ATOM 7529 C CA . VAL D 1 13 ? 29.755 48.840 65.924 1.00 15.04 13 VAL D CA 1
ATOM 7530 C C . VAL D 1 13 ? 29.683 47.979 67.170 1.00 15.27 13 VAL D C 1
ATOM 7531 O O . VAL D 1 13 ? 30.566 47.145 67.383 1.00 12.82 13 VAL D O 1
ATOM 7535 N N . LEU D 1 14 ? 28.665 48.145 68.005 1.00 16.44 14 LEU D N 1
ATOM 7536 C CA . LEU D 1 14 ? 28.459 47.241 69.127 1.00 12.44 14 LEU D CA 1
ATOM 7537 C C . LEU D 1 14 ? 27.080 46.618 68.999 1.00 16.01 14 LEU D C 1
ATOM 7538 O O . LEU D 1 14 ? 26.072 47.334 68.956 1.00 19.41 14 LEU D O 1
ATOM 7543 N N . GLY D 1 15 ? 27.039 45.283 68.917 1.00 14.44 15 GLY D N 1
ATOM 7544 C CA . GLY D 1 15 ? 25.786 44.570 68.892 1.00 13.94 15 GLY D CA 1
ATOM 7545 C C . GLY D 1 15 ? 25.778 43.480 69.948 1.00 12.13 15 GLY D C 1
ATOM 7546 O O . GLY D 1 15 ? 26.772 43.249 70.637 1.00 13.58 15 GLY D O 1
ATOM 7547 N N . LEU D 1 16 ? 24.624 42.826 70.074 1.00 12.22 16 LEU D N 1
ATOM 7548 C CA . LEU D 1 16 ? 24.438 41.714 71.000 1.00 11.15 16 LEU D CA 1
ATOM 7549 C C . LEU D 1 16 ? 24.269 40.429 70.200 1.00 11.93 16 LEU D C 1
ATOM 7550 O O . LEU D 1 16 ? 23.380 40.340 69.346 1.00 13.63 16 LEU D O 1
ATOM 7555 N N . GLY D 1 17 ? 25.126 39.447 70.470 1.00 13.20 17 GLY D N 1
ATOM 7556 C CA . GLY D 1 17 ? 24.954 38.111 69.915 1.00 13.87 17 GLY D CA 1
ATOM 7557 C C . GLY D 1 17 ? 24.069 37.259 70.808 1.00 13.23 17 GLY D C 1
ATOM 7558 O O . GLY D 1 17 ? 24.038 37.436 72.020 1.00 12.99 17 GLY D O 1
ATOM 7559 N N . VAL D 1 18 ? 23.324 36.331 70.195 1.00 13.44 18 VAL D N 1
ATOM 7560 C CA . VAL D 1 18 ? 22.336 35.554 70.933 1.00 13.54 18 VAL D CA 1
ATOM 7561 C C . VAL D 1 18 ? 22.617 34.053 70.899 1.00 15.07 18 VAL D C 1
ATOM 7562 O O . VAL D 1 18 ? 21.778 33.265 71.341 1.00 16.37 18 VAL D O 1
ATOM 7566 N N . TRP D 1 19 ? 23.772 33.633 70.390 1.00 13.92 19 TRP D N 1
ATOM 7567 C CA . TRP D 1 19 ? 24.129 32.219 70.463 1.00 14.58 19 TRP D CA 1
ATOM 7568 C C . TRP D 1 19 ? 24.249 31.794 71.921 1.00 15.45 19 TRP D C 1
ATOM 7569 O O . TRP D 1 19 ? 24.840 32.506 72.738 1.00 16.24 19 TRP D O 1
ATOM 7580 N N . ARG D 1 20 ? 23.641 30.647 72.252 1.00 17.18 20 ARG D N 1
ATOM 7581 C CA . ARG D 1 20 ? 23.687 29.996 73.566 1.00 18.99 20 ARG D CA 1
ATOM 7582 C C . ARG D 1 20 ? 22.912 30.745 74.645 1.00 19.69 20 ARG D C 1
ATOM 7583 O O . ARG D 1 20 ? 23.081 30.459 75.835 1.00 21.11 20 ARG D O 1
ATOM 7591 N N . MET D 1 21 ? 22.060 31.689 74.271 1.00 19.02 21 MET D N 1
ATOM 7592 C CA . MET D 1 21 ? 21.159 32.295 75.242 1.00 23.79 21 MET D CA 1
ATOM 7593 C C . MET D 1 21 ? 20.115 31.279 75.695 1.00 27.02 21 MET D C 1
ATOM 7594 O O . MET D 1 21 ? 19.598 30.499 74.890 1.00 34.09 21 MET D O 1
ATOM 7599 N N . ASP D 1 22 ? 19.826 31.268 76.996 1.00 26.60 22 ASP D N 1
ATOM 7600 C CA . ASP D 1 22 ? 18.732 30.448 77.506 1.00 35.51 22 ASP D CA 1
ATOM 7601 C C . ASP D 1 22 ? 17.444 30.868 76.812 1.00 36.55 22 ASP D C 1
ATOM 7602 O O . ASP D 1 22 ? 17.073 32.046 76.831 1.00 35.77 22 ASP D O 1
ATOM 7607 N N . ARG D 1 23 ? 16.760 29.899 76.201 1.00 40.00 23 ARG D N 1
ATOM 7608 C CA . ARG D 1 23 ? 15.626 30.233 75.348 1.00 42.71 23 ARG D CA 1
ATOM 7609 C C . ARG D 1 23 ? 14.457 30.784 76.158 1.00 39.88 23 ARG D C 1
ATOM 7610 O O . ARG D 1 23 ? 13.636 31.544 75.630 1.00 39.47 23 ARG D O 1
ATOM 7618 N N . ASN D 1 24 ? 14.362 30.420 77.436 1.00 35.68 24 ASN D N 1
ATOM 7619 C CA . ASN D 1 24 ? 13.346 31.009 78.296 1.00 39.97 24 ASN D CA 1
ATOM 7620 C C . ASN D 1 24 ? 13.703 32.419 78.742 1.00 38.20 24 ASN D C 1
ATOM 7621 O O . ASN D 1 24 ? 12.855 33.095 79.336 1.00 40.95 24 ASN D O 1
ATOM 7622 N N . GLU D 1 25 ? 14.926 32.879 78.478 1.00 35.66 25 GLU D N 1
ATOM 7623 C CA . GLU D 1 25 ? 15.367 34.187 78.932 1.00 32.28 25 GLU D CA 1
ATOM 7624 C C . GLU D 1 25 ? 15.627 35.178 77.808 1.00 29.95 25 GLU D C 1
ATOM 7625 O O . GLU D 1 25 ? 15.866 36.355 78.099 1.00 27.70 25 GLU D O 1
ATOM 7631 N N . ILE D 1 26 ? 15.597 34.743 76.542 1.00 25.43 26 ILE D N 1
ATOM 7632 C CA . ILE D 1 26 ? 15.952 35.643 75.445 1.00 23.43 26 ILE D CA 1
ATOM 7633 C C . ILE D 1 26 ? 15.003 36.828 75.385 1.00 21.69 26 ILE D C 1
ATOM 7634 O O . ILE D 1 26 ? 15.423 37.958 75.116 1.00 21.53 26 ILE D O 1
ATOM 7638 N N . LYS D 1 27 ? 13.708 36.598 75.609 1.00 23.07 27 LYS D N 1
ATOM 7639 C CA . LYS D 1 27 ? 12.768 37.712 75.536 1.00 20.42 27 LYS D CA 1
ATOM 7640 C C . LYS D 1 27 ? 13.125 38.793 76.549 1.00 24.14 27 LYS D C 1
ATOM 7641 O O . LYS D 1 27 ? 13.277 39.968 76.194 1.00 24.04 27 LYS D O 1
ATOM 7647 N N . ASN D 1 28 ? 13.287 38.409 77.817 1.00 21.13 28 ASN D N 1
ATOM 7648 C CA . ASN D 1 28 ? 13.687 39.377 78.833 1.00 24.71 28 ASN D CA 1
ATOM 7649 C C . ASN D 1 28 ? 15.048 39.989 78.517 1.00 24.52 28 ASN D C 1
ATOM 7650 O O . ASN D 1 28 ? 15.256 41.190 78.717 1.00 21.69 28 ASN D O 1
ATOM 7655 N N . LEU D 1 29 ? 15.994 39.180 78.036 1.00 17.21 29 LEU D N 1
ATOM 7656 C CA . LEU D 1 29 ? 17.329 39.707 77.771 1.00 17.68 29 LEU D CA 1
ATOM 7657 C C . LEU D 1 29 ? 17.314 40.703 76.619 1.00 20.39 29 LEU D C 1
ATOM 7658 O O . LEU D 1 29 ? 17.932 41.769 76.707 1.00 17.36 29 LEU D O 1
ATOM 7663 N N . LEU D 1 30 ? 16.605 40.378 75.536 1.00 17.20 30 LEU D N 1
ATOM 7664 C CA . LEU D 1 30 ? 16.583 41.268 74.381 1.00 16.97 30 LEU D CA 1
ATOM 7665 C C . LEU D 1 30 ? 15.820 42.550 74.685 1.00 17.37 30 LEU D C 1
ATOM 7666 O O . LEU D 1 30 ? 16.245 43.642 74.289 1.00 17.01 30 LEU D O 1
ATOM 7671 N N . LEU D 1 31 ? 14.691 42.445 75.385 1.00 18.26 31 LEU D N 1
ATOM 7672 C CA . LEU D 1 31 ? 13.981 43.658 75.775 1.00 17.04 31 LEU D CA 1
ATOM 7673 C C . LEU D 1 31 ? 14.839 44.513 76.697 1.00 15.85 31 LEU D C 1
ATOM 7674 O O . LEU D 1 31 ? 14.881 45.740 76.560 1.00 17.78 31 LEU D O 1
ATOM 7679 N N . SER D 1 32 ? 15.565 43.879 77.622 1.00 18.32 32 SER D N 1
ATOM 7680 C CA . SER D 1 32 ? 16.444 44.638 78.503 1.00 16.75 32 SER D CA 1
ATOM 7681 C C . SER D 1 32 ? 17.598 45.266 77.728 1.00 18.10 32 SER D C 1
ATOM 7682 O O . SER D 1 32 ? 17.994 46.401 78.014 1.00 17.79 32 SER D O 1
ATOM 7685 N N . ALA D 1 33 ? 18.145 44.545 76.745 1.00 16.31 33 ALA D N 1
ATOM 7686 C CA . ALA D 1 33 ? 19.246 45.079 75.941 1.00 16.93 33 ALA D CA 1
ATOM 7687 C C . ALA D 1 33 ? 18.795 46.281 75.120 1.00 19.16 33 ALA D C 1
ATOM 7688 O O . ALA D 1 33 ? 19.491 47.303 75.055 1.00 17.62 33 ALA D O 1
ATOM 7690 N N . ILE D 1 34 ? 17.637 46.160 74.467 1.00 15.22 34 ILE D N 1
ATOM 7691 C CA . ILE D 1 34 ? 17.066 47.266 73.701 1.00 15.76 34 ILE D CA 1
ATOM 7692 C C . ILE D 1 34 ? 16.869 48.487 74.590 1.00 21.59 34 ILE D C 1
ATOM 7693 O O . ILE D 1 34 ? 17.219 49.618 74.223 1.00 17.21 34 ILE D O 1
ATOM 7698 N N . ASN D 1 35 ? 16.278 48.280 75.768 1.00 17.86 35 ASN D N 1
ATOM 7699 C CA . ASN D 1 35 ? 16.079 49.388 76.690 1.00 19.11 35 ASN D CA 1
ATOM 7700 C C . ASN D 1 35 ? 17.405 50.051 77.045 1.00 17.54 35 ASN D C 1
ATOM 7701 O O . ASN D 1 35 ? 17.494 51.281 77.112 1.00 19.50 35 ASN D O 1
ATOM 7706 N N . LEU D 1 36 ? 18.455 49.250 77.248 1.00 17.40 36 LEU D N 1
ATOM 7707 C CA . LEU D 1 36 ? 19.756 49.796 77.617 1.00 18.28 36 LEU D CA 1
ATOM 7708 C C . LEU D 1 36 ? 20.404 50.573 76.478 1.00 17.62 36 LEU D C 1
ATOM 7709 O O . LEU D 1 36 ? 21.282 51.403 76.737 1.00 19.58 36 LEU D O 1
ATOM 7714 N N . GLY D 1 37 ? 20.000 50.326 75.233 1.00 17.02 37 GLY D N 1
ATOM 7715 C CA . GLY D 1 37 ? 20.581 51.034 74.110 1.00 19.04 37 GLY D CA 1
ATOM 7716 C C . GLY D 1 37 ? 21.102 50.172 72.974 1.00 19.41 37 GLY D C 1
ATOM 7717 O O . GLY D 1 37 ? 21.569 50.706 71.960 1.00 15.70 37 GLY D O 1
ATOM 7718 N N . TYR D 1 38 ? 21.052 48.845 73.116 1.00 14.78 38 TYR D N 1
ATOM 7719 C CA . TYR D 1 38 ? 21.449 47.981 72.008 1.00 13.84 38 TYR D CA 1
ATOM 7720 C C . TYR D 1 38 ? 20.498 48.154 70.832 1.00 16.45 38 TYR D C 1
ATOM 7721 O O . TYR D 1 38 ? 19.273 48.183 70.994 1.00 13.68 38 TYR D O 1
ATOM 7730 N N . ARG D 1 39 ? 21.077 48.253 69.637 1.00 14.65 39 ARG D N 1
ATOM 7731 C CA . ARG D 1 39 ? 20.308 48.371 68.405 1.00 14.29 39 ARG D CA 1
ATOM 7732 C C . ARG D 1 39 ? 20.668 47.315 67.377 1.00 16.36 39 ARG D C 1
ATOM 7733 O O . ARG D 1 39 ? 19.838 47.007 66.510 1.00 18.93 39 ARG D O 1
ATOM 7741 N N . HIS D 1 40 ? 21.849 46.722 67.474 1.00 14.43 40 HIS D N 1
ATOM 7742 C CA . HIS D 1 40 ? 22.335 45.720 66.541 1.00 11.51 40 HIS D CA 1
ATOM 7743 C C . HIS D 1 40 ? 22.243 44.365 67.226 1.00 11.03 40 HIS D C 1
ATOM 7744 O O . HIS D 1 40 ? 22.716 44.205 68.355 1.00 11.99 40 HIS D O 1
ATOM 7751 N N . PHE D 1 41 ? 21.594 43.408 66.568 1.00 11.24 41 PHE D N 1
ATOM 7752 C CA . PHE D 1 41 ? 21.420 42.074 67.129 1.00 12.57 41 PHE D CA 1
ATOM 7753 C C . PHE D 1 41 ? 21.870 41.037 66.115 1.00 14.00 41 PHE D C 1
ATOM 7754 O O . PHE D 1 41 ? 21.481 41.101 64.944 1.00 13.52 41 PHE D O 1
ATOM 7762 N N . ASP D 1 42 ? 22.703 40.094 66.568 1.00 12.36 42 ASP D N 1
ATOM 7763 C CA . ASP D 1 42 ? 23.267 39.061 65.706 1.00 11.32 42 ASP D CA 1
ATOM 7764 C C . ASP D 1 42 ? 22.586 37.734 66.007 1.00 12.01 42 ASP D C 1
ATOM 7765 O O . ASP D 1 42 ? 22.790 37.153 67.082 1.00 11.84 42 ASP D O 1
ATOM 7770 N N . CYS D 1 43 ? 21.827 37.242 65.036 1.00 10.70 43 CYS D N 1
ATOM 7771 C CA . CYS D 1 43 ? 20.995 36.057 65.165 1.00 10.61 43 CYS D CA 1
ATOM 7772 C C . CYS D 1 43 ? 21.458 35.027 64.144 1.00 11.68 43 CYS D C 1
ATOM 7773 O O . CYS D 1 43 ? 22.344 35.292 63.326 1.00 11.43 43 CYS D O 1
ATOM 7776 N N . ALA D 1 44 ? 20.825 33.858 64.171 1.00 13.64 44 ALA D N 1
ATOM 7777 C CA . ALA D 1 44 ? 21.086 32.848 63.158 1.00 13.45 44 ALA D CA 1
ATOM 7778 C C . ALA D 1 44 ? 19.978 31.811 63.174 1.00 12.26 44 ALA D C 1
ATOM 7779 O O . ALA D 1 44 ? 19.456 31.463 64.236 1.00 11.98 44 ALA D O 1
ATOM 7781 N N . ALA D 1 45 ? 19.643 31.301 61.988 1.00 11.38 45 ALA D N 1
ATOM 7782 C CA . ALA D 1 45 ? 18.662 30.226 61.910 1.00 12.07 45 ALA D CA 1
ATOM 7783 C C . ALA D 1 45 ? 19.068 29.047 62.791 1.00 13.22 45 ALA D C 1
ATOM 7784 O O . ALA D 1 45 ? 18.237 28.485 63.511 1.00 12.14 45 ALA D O 1
ATOM 7786 N N . ASP D 1 46 ? 20.348 28.685 62.771 1.00 11.11 46 ASP D N 1
ATOM 7787 C CA . ASP D 1 46 ? 20.831 27.521 63.503 1.00 10.61 46 ASP D CA 1
ATOM 7788 C C . ASP D 1 46 ? 21.060 27.772 64.990 1.00 15.06 46 ASP D C 1
ATOM 7789 O O . ASP D 1 46 ? 21.456 26.835 65.689 1.00 16.87 46 ASP D O 1
ATOM 7794 N N . TYR D 1 47 ? 20.828 28.989 65.498 1.00 13.97 47 TYR D N 1
ATOM 7795 C CA . TYR D 1 47 ? 20.754 29.168 66.945 1.00 14.49 47 TYR D CA 1
ATOM 7796 C C . TYR D 1 47 ? 19.406 28.730 67.504 1.00 18.42 47 TYR D C 1
ATOM 7797 O O . TYR D 1 47 ? 19.258 28.635 68.725 1.00 16.61 47 TYR D O 1
ATOM 7806 N N . LYS D 1 48 ? 18.426 28.491 66.633 1.00 14.97 48 LYS D N 1
ATOM 7807 C CA . LYS D 1 48 ? 17.124 27.919 66.989 1.00 16.36 48 LYS D CA 1
ATOM 7808 C C . LYS D 1 48 ? 16.400 28.730 68.061 1.00 18.36 48 LYS D C 1
ATOM 7809 O O . LYS D 1 48 ? 15.652 28.181 68.875 1.00 22.28 48 LYS D O 1
ATOM 7815 N N . ASN D 1 49 ? 16.585 30.051 68.049 1.00 14.77 49 ASN D N 1
ATOM 7816 C CA . ASN D 1 49 ? 15.835 30.934 68.932 1.00 13.96 49 ASN D CA 1
ATOM 7817 C C . ASN D 1 49 ? 15.274 32.142 68.183 1.00 13.83 49 ASN D C 1
ATOM 7818 O O . ASN D 1 49 ? 14.967 33.157 68.811 1.00 16.32 49 ASN D O 1
ATOM 7823 N N . GLU D 1 50 ? 15.133 32.051 66.853 1.00 14.22 50 GLU D N 1
ATOM 7824 C CA . GLU D 1 50 ? 14.602 33.164 66.076 1.00 14.05 50 GLU D CA 1
ATOM 7825 C C . GLU D 1 50 ? 13.171 33.495 66.493 1.00 15.99 50 GLU D C 1
ATOM 7826 O O . GLU D 1 50 ? 12.781 34.669 66.520 1.00 15.38 50 GLU D O 1
ATOM 7832 N N . LEU D 1 51 ? 12.368 32.473 66.805 1.00 15.68 51 LEU D N 1
ATOM 7833 C CA . LEU D 1 51 ? 10.998 32.719 67.254 1.00 16.16 51 LEU D CA 1
ATOM 7834 C C . LEU D 1 51 ? 10.977 33.580 68.509 1.00 19.88 51 LEU D C 1
ATOM 7835 O O . LEU D 1 51 ? 10.252 34.580 68.579 1.00 19.73 51 LEU D O 1
ATOM 7840 N N . GLU D 1 52 ? 11.767 33.199 69.517 1.00 16.42 52 GLU D N 1
ATOM 7841 C CA . GLU D 1 52 ? 11.799 33.973 70.754 1.00 17.88 52 GLU D CA 1
ATOM 7842 C C . GLU D 1 52 ? 12.373 35.363 70.522 1.00 17.12 52 GLU D C 1
ATOM 7843 O O . GLU D 1 52 ? 11.916 36.335 71.134 1.00 16.42 52 GLU D O 1
ATOM 7849 N N . VAL D 1 53 ? 13.371 35.474 69.642 1.00 15.96 53 VAL D N 1
ATOM 7850 C CA . VAL D 1 53 ? 13.897 36.783 69.263 1.00 12.39 53 VAL D CA 1
ATOM 7851 C C . VAL D 1 53 ? 12.792 37.628 68.642 1.00 15.14 53 VAL D C 1
ATOM 7852 O O . VAL D 1 53 ? 12.600 38.797 68.999 1.00 14.76 53 VAL D O 1
ATOM 7856 N N . GLY D 1 54 ? 12.045 37.037 67.704 1.00 15.69 54 GLY D N 1
ATOM 7857 C CA . GLY D 1 54 ? 10.957 37.760 67.068 1.00 17.19 54 GLY D CA 1
ATOM 7858 C C . GLY D 1 54 ? 9.910 38.231 68.056 1.00 16.43 54 GLY D C 1
ATOM 7859 O O . GLY D 1 54 ? 9.381 39.337 67.931 1.00 16.83 54 GLY D O 1
ATOM 7860 N N . GLU D 1 55 ? 9.596 37.402 69.059 1.00 15.13 55 GLU D N 1
ATOM 7861 C CA . GLU D 1 55 ? 8.632 37.837 70.067 1.00 15.60 55 GLU D CA 1
ATOM 7862 C C . GLU D 1 55 ? 9.157 39.022 70.867 1.00 18.09 55 GLU D C 1
ATOM 7863 O O . GLU D 1 55 ? 8.376 39.885 71.282 1.00 18.63 55 GLU D O 1
ATOM 7869 N N . ALA D 1 56 ? 10.470 39.078 71.101 1.00 17.09 56 ALA D N 1
ATOM 7870 C CA . ALA D 1 56 ? 11.044 40.201 71.831 1.00 15.90 56 ALA D CA 1
ATOM 7871 C C . ALA D 1 56 ? 10.935 41.490 71.027 1.00 19.34 56 ALA D C 1
ATOM 7872 O O . ALA D 1 56 ? 10.490 42.520 71.546 1.00 18.38 56 ALA D O 1
ATOM 7874 N N . PHE D 1 57 ? 11.333 41.450 69.752 1.00 18.46 57 PHE D N 1
ATOM 7875 C CA . PHE D 1 57 ? 11.255 42.646 68.920 1.00 20.57 57 PHE D CA 1
ATOM 7876 C C . PHE D 1 57 ? 9.818 43.134 68.808 1.00 22.25 57 PHE D C 1
ATOM 7877 O O . PHE D 1 57 ? 9.553 44.336 68.917 1.00 20.88 57 PHE D O 1
ATOM 7885 N N . LYS D 1 58 ? 8.874 42.207 68.611 1.00 18.94 58 LYS D N 1
ATOM 7886 C CA . LYS D 1 58 ? 7.469 42.580 68.516 1.00 18.16 58 LYS D CA 1
ATOM 7887 C C . LYS D 1 58 ? 7.009 43.316 69.771 1.00 17.21 58 LYS D C 1
ATOM 7888 O O . LYS D 1 58 ? 6.331 44.349 69.682 1.00 19.52 58 LYS D O 1
ATOM 7894 N N . GLU D 1 59 ? 7.394 42.821 70.951 1.00 16.74 59 GLU D N 1
ATOM 7895 C CA . GLU D 1 59 ? 6.975 43.486 72.183 1.00 21.13 59 GLU D CA 1
ATOM 7896 C C . GLU D 1 59 ? 7.661 44.836 72.347 1.00 17.07 59 GLU D C 1
ATOM 7897 O O . GLU D 1 59 ? 7.054 45.788 72.858 1.00 18.59 59 GLU D O 1
ATOM 7903 N N . ALA D 1 60 ? 8.928 44.933 71.935 1.00 19.52 60 ALA D N 1
ATOM 7904 C CA . ALA D 1 60 ? 9.626 46.212 71.988 1.00 17.59 60 ALA D CA 1
ATOM 7905 C C . ALA D 1 60 ? 8.932 47.242 71.109 1.00 21.00 60 ALA D C 1
ATOM 7906 O O . ALA D 1 60 ? 8.805 48.410 71.492 1.00 20.33 60 ALA D O 1
ATOM 7908 N N . PHE D 1 61 ? 8.469 46.825 69.928 1.00 18.38 61 PHE D N 1
ATOM 7909 C CA . PHE D 1 61 ? 7.720 47.734 69.067 1.00 21.31 61 PHE D CA 1
ATOM 7910 C C . PHE D 1 61 ? 6.381 48.089 69.695 1.00 20.38 61 PHE D C 1
ATOM 7911 O O . PHE D 1 61 ? 5.999 49.264 69.743 1.00 24.06 61 PHE D O 1
ATOM 7919 N N . ASP D 1 62 ? 5.659 47.077 70.190 1.00 24.56 62 ASP D N 1
ATOM 7920 C CA . ASP D 1 62 ? 4.321 47.297 70.733 1.00 22.01 62 ASP D CA 1
ATOM 7921 C C . ASP D 1 62 ? 4.333 48.216 71.948 1.00 24.48 62 ASP D C 1
ATOM 7922 O O . ASP D 1 62 ? 3.343 48.910 72.209 1.00 23.08 62 ASP D O 1
ATOM 7927 N N . THR D 1 63 ? 5.423 48.223 72.711 1.00 22.23 63 THR D N 1
ATOM 7928 C CA . THR D 1 63 ? 5.520 49.046 73.907 1.00 21.84 63 THR D CA 1
ATOM 7929 C C . THR D 1 63 ? 6.273 50.348 73.663 1.00 25.79 63 THR D C 1
ATOM 7930 O O . THR D 1 63 ? 6.617 51.041 74.624 1.00 25.95 63 THR D O 1
ATOM 7934 N N . ASP D 1 64 ? 6.546 50.682 72.400 1.00 26.22 64 ASP D N 1
ATOM 7935 C CA . ASP D 1 64 ? 7.211 51.920 71.996 1.00 24.03 64 ASP D CA 1
ATOM 7936 C C . ASP D 1 64 ? 8.636 52.017 72.531 1.00 28.89 64 ASP D C 1
ATOM 7937 O O . ASP D 1 64 ? 9.184 53.117 72.665 1.00 26.63 64 ASP D O 1
ATOM 7942 N N . LEU D 1 65 ? 9.249 50.873 72.842 1.00 22.49 65 LEU D N 1
ATOM 7943 C CA . LEU D 1 65 ? 10.632 50.878 73.296 1.00 21.41 65 LEU D CA 1
ATOM 7944 C C . LEU D 1 65 ? 11.578 51.304 72.181 1.00 21.22 65 LEU D C 1
ATOM 7945 O O . LEU D 1 65 ? 12.516 52.076 72.419 1.00 28.78 65 LEU D O 1
ATOM 7950 N N . VAL D 1 66 ? 11.345 50.812 70.962 1.00 18.71 66 VAL D N 1
ATOM 7951 C CA . VAL D 1 66 ? 12.075 51.188 69.750 1.00 22.52 66 VAL D CA 1
ATOM 7952 C C . VAL D 1 66 ? 11.188 51.013 68.531 1.00 18.91 66 VAL D C 1
ATOM 7953 O O . VAL D 1 66 ? 10.106 50.423 68.605 1.00 20.74 66 VAL D O 1
ATOM 7957 N N . LYS D 1 67 ? 11.668 51.514 67.398 1.00 20.23 67 LYS D N 1
ATOM 7958 C CA . LYS D 1 67 ? 11.024 51.331 66.112 1.00 20.88 67 LYS D CA 1
ATOM 7959 C C . LYS D 1 67 ? 11.902 50.437 65.246 1.00 18.41 67 LYS D C 1
ATOM 7960 O O . LYS D 1 67 ? 13.130 50.413 65.398 1.00 18.86 67 LYS D O 1
ATOM 7966 N N . ARG D 1 68 ? 11.257 49.703 64.335 1.00 20.12 68 ARG D N 1
ATOM 7967 C CA . ARG D 1 68 ? 11.975 48.731 63.514 1.00 19.61 68 ARG D CA 1
ATOM 7968 C C . ARG D 1 68 ? 13.166 49.354 62.794 1.00 18.83 68 ARG D C 1
ATOM 7969 O O . ARG D 1 68 ? 14.250 48.757 62.745 1.00 19.10 68 ARG D O 1
ATOM 7977 N N . GLU D 1 69 ? 12.981 50.546 62.206 1.00 21.98 69 GLU D N 1
ATOM 7978 C CA . GLU D 1 69 ? 14.073 51.139 61.446 1.00 24.57 69 GLU D CA 1
ATOM 7979 C C . GLU D 1 69 ? 15.249 51.562 62.313 1.00 23.39 69 GLU D C 1
ATOM 7980 O O . GLU D 1 69 ? 16.328 51.829 61.770 1.00 20.84 69 GLU D O 1
ATOM 7986 N N . ASP D 1 70 ? 15.087 51.603 63.631 1.00 21.84 70 ASP D N 1
ATOM 7987 C CA . ASP D 1 70 ? 16.213 51.895 64.507 1.00 23.47 70 ASP D CA 1
ATOM 7988 C C . ASP D 1 70 ? 17.040 50.660 64.848 1.00 18.19 70 ASP D C 1
ATOM 7989 O O . ASP D 1 70 ? 18.132 50.807 65.405 1.00 17.92 70 ASP D O 1
ATOM 7994 N N . LEU D 1 71 ? 16.560 49.462 64.529 1.00 14.36 71 LEU D N 1
ATOM 7995 C CA . LEU D 1 71 ? 17.292 48.234 64.805 1.00 12.41 71 LEU D CA 1
ATOM 7996 C C . LEU D 1 71 ? 18.081 47.793 63.580 1.00 14.59 71 LEU D C 1
ATOM 7997 O O . LEU D 1 71 ? 17.682 48.037 62.438 1.00 16.63 71 LEU D O 1
ATOM 8002 N N . PHE D 1 72 ? 19.216 47.145 63.835 1.00 14.12 72 PHE D N 1
ATOM 8003 C CA . PHE D 1 72 ? 20.010 46.482 62.805 1.00 11.99 72 PHE D CA 1
ATOM 8004 C C . PHE D 1 72 ? 19.982 45.001 63.137 1.00 12.02 72 PHE D C 1
ATOM 8005 O O . PHE D 1 72 ? 20.622 44.572 64.104 1.00 12.55 72 PHE D O 1
ATOM 8013 N N . ILE D 1 73 ? 19.235 44.227 62.354 1.00 10.75 73 ILE D N 1
ATOM 8014 C CA . ILE D 1 73 ? 18.990 42.817 62.650 1.00 12.45 73 ILE D CA 1
ATOM 8015 C C . ILE D 1 73 ? 19.698 41.960 61.613 1.00 12.06 73 ILE D C 1
ATOM 8016 O O . ILE D 1 73 ? 19.445 42.085 60.408 1.00 12.12 73 ILE D O 1
ATOM 8021 N N . THR D 1 74 ? 20.579 41.085 62.092 1.00 10.79 74 THR D N 1
ATOM 8022 C CA . THR D 1 74 ? 21.309 40.129 61.272 1.00 10.52 74 THR D CA 1
ATOM 8023 C C . THR D 1 74 ? 20.829 38.723 61.586 1.00 11.60 74 THR D C 1
ATOM 8024 O O . THR D 1 74 ? 20.680 38.365 62.756 1.00 12.20 74 THR D O 1
ATOM 8028 N N . THR D 1 75 ? 20.611 37.912 60.551 1.00 12.06 75 THR D N 1
ATOM 8029 C CA . THR D 1 75 ? 20.556 36.470 60.757 1.00 13.56 75 THR D CA 1
ATOM 8030 C C . THR D 1 75 ? 21.327 35.811 59.622 1.00 12.10 75 THR D C 1
ATOM 8031 O O . THR D 1 75 ? 21.930 36.485 58.780 1.00 11.09 75 THR D O 1
ATOM 8035 N N . LYS D 1 76 ? 21.350 34.479 59.633 1.00 10.03 76 LYS D N 1
ATOM 8036 C CA . LYS D 1 76 ? 22.329 33.723 58.864 1.00 9.73 76 LYS D CA 1
ATOM 8037 C C . LYS D 1 76 ? 21.695 32.481 58.261 1.00 12.12 76 LYS D C 1
ATOM 8038 O O . LYS D 1 76 ? 20.824 31.848 58.868 1.00 12.82 76 LYS D O 1
ATOM 8044 N N . LEU D 1 77 ? 22.144 32.165 57.052 1.00 10.56 77 LEU D N 1
ATOM 8045 C CA . LEU D 1 77 ? 21.752 30.978 56.312 1.00 9.85 77 LEU D CA 1
ATOM 8046 C C . LEU D 1 77 ? 22.577 29.794 56.785 1.00 11.31 77 LEU D C 1
ATOM 8047 O O . LEU D 1 77 ? 23.806 29.827 56.697 1.00 11.27 77 LEU D O 1
ATOM 8052 N N . TRP D 1 78 ? 21.922 28.737 57.261 1.00 11.49 78 TRP D N 1
ATOM 8053 C CA . TRP D 1 78 ? 22.714 27.623 57.764 1.00 11.94 78 TRP D CA 1
ATOM 8054 C C . TRP D 1 78 ? 23.271 26.769 56.614 1.00 11.31 78 TRP D C 1
ATOM 8055 O O . TRP D 1 78 ? 22.811 26.829 55.470 1.00 11.24 78 TRP D O 1
ATOM 8066 N N . ASN D 1 79 ? 24.305 25.985 56.946 1.00 11.27 79 ASN D N 1
ATOM 8067 C CA . ASN D 1 79 ? 24.969 25.096 55.996 1.00 11.82 79 ASN D CA 1
ATOM 8068 C C . ASN D 1 79 ? 23.994 24.169 55.283 1.00 11.17 79 ASN D C 1
ATOM 8069 O O . ASN D 1 79 ? 24.241 23.770 54.140 1.00 13.23 79 ASN D O 1
ATOM 8074 N N . SER D 1 80 ? 22.905 23.787 55.947 1.00 12.61 80 SER D N 1
ATOM 8075 C CA . SER D 1 80 ? 21.958 22.851 55.360 1.00 12.61 80 SER D CA 1
ATOM 8076 C C . SER D 1 80 ? 21.032 23.513 54.349 1.00 13.86 80 SER D C 1
ATOM 8077 O O . SER D 1 80 ? 20.276 22.808 53.675 1.00 13.47 80 SER D O 1
ATOM 8080 N N . ASP D 1 81 ? 21.100 24.839 54.206 1.00 10.74 81 ASP D N 1
ATOM 8081 C CA . ASP D 1 81 ? 20.203 25.584 53.327 1.00 13.25 81 ASP D CA 1
ATOM 8082 C C . ASP D 1 81 ? 20.941 26.292 52.194 1.00 12.95 81 ASP D C 1
ATOM 8083 O O . ASP D 1 81 ? 20.402 27.232 51.606 1.00 13.67 81 ASP D O 1
ATOM 8088 N N . HIS D 1 82 ? 22.158 25.860 51.859 1.00 12.69 82 HIS D N 1
ATOM 8089 C CA . HIS D 1 82 ? 22.881 26.515 50.774 1.00 9.83 82 HIS D CA 1
ATOM 8090 C C . HIS D 1 82 ? 22.192 26.350 49.419 1.00 11.07 82 HIS D C 1
ATOM 8091 O O . HIS D 1 82 ? 22.467 27.131 48.507 1.00 13.12 82 HIS D O 1
ATOM 8098 N N . GLY D 1 83 ? 21.301 25.375 49.270 1.00 13.81 83 GLY D N 1
ATOM 8099 C CA . GLY D 1 83 ? 20.542 25.199 48.045 1.00 12.86 83 GLY D CA 1
ATOM 8100 C C . GLY D 1 83 ? 19.113 25.693 48.113 1.00 17.46 83 GLY D C 1
ATOM 8101 O O . GLY D 1 83 ? 18.344 25.460 47.172 1.00 17.18 83 GLY D O 1
ATOM 8102 N N . HIS D 1 84 ? 18.734 26.372 49.191 1.00 12.05 84 HIS D N 1
ATOM 8103 C CA . HIS D 1 84 ? 17.363 26.808 49.429 1.00 14.55 84 HIS D CA 1
ATOM 8104 C C . HIS D 1 84 ? 17.364 28.206 50.041 1.00 12.92 84 HIS D C 1
ATOM 8105 O O . HIS D 1 84 ? 16.704 28.469 51.046 1.00 16.14 84 HIS D O 1
ATOM 8112 N N . VAL D 1 85 ? 18.105 29.126 49.416 1.00 14.35 85 VAL D N 1
ATOM 8113 C CA . VAL D 1 85 ? 18.398 30.415 50.041 1.00 14.71 85 VAL D CA 1
ATOM 8114 C C . VAL D 1 85 ? 17.128 31.249 50.191 1.00 15.09 85 VAL D C 1
ATOM 8115 O O . VAL D 1 85 ? 16.876 31.828 51.253 1.00 13.46 85 VAL D O 1
ATOM 8119 N N . ILE D 1 86 ? 16.324 31.342 49.131 1.00 14.74 86 ILE D N 1
ATOM 8120 C CA . ILE D 1 86 ? 15.126 32.179 49.189 1.00 18.31 86 ILE D CA 1
ATOM 8121 C C . ILE D 1 86 ? 14.171 31.665 50.262 1.00 16.00 86 ILE D C 1
ATOM 8122 O O . ILE D 1 86 ? 13.674 32.430 51.097 1.00 14.38 86 ILE D O 1
ATOM 8127 N N . GLU D 1 87 ? 13.912 30.355 50.262 1.00 14.78 87 GLU D N 1
ATOM 8128 C CA . GLU D 1 87 ? 13.011 29.782 51.255 1.00 18.41 87 GLU D CA 1
ATOM 8129 C C . GLU D 1 87 ? 13.565 29.947 52.664 1.00 14.53 87 GLU D C 1
ATOM 8130 O O . GLU D 1 87 ? 12.815 30.246 53.602 1.00 16.74 87 GLU D O 1
ATOM 8131 N N . ALA D 1 88 ? 14.878 29.766 52.832 1.00 13.81 88 ALA D N 1
ATOM 8132 C CA . ALA D 1 88 ? 15.469 29.880 54.162 1.00 15.75 88 ALA D CA 1
ATOM 8133 C C . ALA D 1 88 ? 15.381 31.306 54.690 1.00 15.30 88 ALA D C 1
ATOM 8134 O O . ALA D 1 88 ? 15.058 31.523 55.865 1.00 15.55 88 ALA D O 1
ATOM 8136 N N . CYS D 1 89 ? 15.672 32.291 53.843 1.00 12.69 89 CYS D N 1
ATOM 8137 C CA . CYS D 1 89 ? 15.572 33.679 54.274 1.00 13.91 89 CYS D CA 1
ATOM 8138 C C . CYS D 1 89 ? 14.134 34.027 54.642 1.00 16.26 89 CYS D C 1
ATOM 8139 O O . CYS D 1 89 ? 13.876 34.608 55.702 1.00 14.30 89 CYS D O 1
ATOM 8142 N N . LYS D 1 90 ? 13.177 33.648 53.790 1.00 12.75 90 LYS D N 1
ATOM 8143 C CA . LYS D 1 90 ? 11.776 33.916 54.100 1.00 13.94 90 LYS D CA 1
ATOM 8144 C C . LYS D 1 90 ? 11.343 33.246 55.397 1.00 14.23 90 LYS D C 1
ATOM 8145 O O . LYS D 1 90 ? 10.501 33.791 56.122 1.00 18.03 90 LYS D O 1
ATOM 8151 N N . ASN D 1 91 ? 11.891 32.064 55.700 1.00 14.95 91 ASN D N 1
ATOM 8152 C CA . ASN D 1 91 ? 11.543 31.397 56.950 1.00 13.72 91 ASN D CA 1
ATOM 8153 C C . ASN D 1 91 ? 12.127 32.136 58.142 1.00 15.00 91 ASN D C 1
ATOM 8154 O O . ASN D 1 91 ? 11.477 32.251 59.188 1.00 17.04 91 ASN D O 1
ATOM 8159 N N . SER D 1 92 ? 13.360 32.630 58.007 1.00 12.73 92 SER D N 1
ATOM 8160 C CA . SER D 1 92 ? 13.940 33.461 59.057 1.00 14.83 92 SER D CA 1
ATOM 8161 C C . SER D 1 92 ? 13.094 34.706 59.284 1.00 15.07 92 SER D C 1
ATOM 8162 O O . SER D 1 92 ? 12.823 35.086 60.429 1.00 14.71 92 SER D O 1
ATOM 8165 N N . LEU D 1 93 ? 12.654 35.344 58.196 1.00 14.23 93 LEU D N 1
ATOM 8166 C CA . LEU D 1 93 ? 11.782 36.508 58.322 1.00 12.54 93 LEU D CA 1
ATOM 8167 C C . LEU D 1 93 ? 10.479 36.150 59.024 1.00 14.32 93 LEU D C 1
ATOM 8168 O O . LEU D 1 93 ? 9.985 36.919 59.857 1.00 17.23 93 LEU D O 1
ATOM 8173 N N . LYS D 1 94 ? 9.906 34.985 58.701 1.00 12.35 94 LYS D N 1
ATOM 8174 C CA . LYS D 1 94 ? 8.661 34.567 59.341 1.00 14.88 94 LYS D CA 1
ATOM 8175 C C . LYS D 1 94 ? 8.853 34.359 60.838 1.00 15.17 94 LYS D C 1
ATOM 8176 O O . LYS D 1 94 ? 8.061 34.849 61.654 1.00 15.18 94 LYS D O 1
ATOM 8182 N N . LYS D 1 95 ? 9.902 33.627 61.219 1.00 15.65 95 LYS D N 1
ATOM 8183 C CA . LYS D 1 95 ? 10.153 33.372 62.636 1.00 16.93 95 LYS D CA 1
ATOM 8184 C C . LYS D 1 95 ? 10.441 34.664 63.390 1.00 16.37 95 LYS D C 1
ATOM 8185 O O . LYS D 1 95 ? 9.987 34.851 64.527 1.00 18.07 95 LYS D O 1
ATOM 8191 N N . LEU D 1 96 ? 11.183 35.569 62.767 1.00 15.10 96 LEU D N 1
ATOM 8192 C CA . LEU D 1 96 ? 11.532 36.833 63.401 1.00 15.99 96 LEU D CA 1
ATOM 8193 C C . LEU D 1 96 ? 10.408 37.853 63.346 1.00 16.55 96 LEU D C 1
ATOM 8194 O O . LEU D 1 96 ? 10.545 38.924 63.949 1.00 17.34 96 LEU D O 1
ATOM 8199 N N . GLN D 1 97 ? 9.312 37.543 62.644 1.00 14.21 97 GLN D N 1
ATOM 8200 C CA . GLN D 1 97 ? 8.171 38.447 62.474 1.00 20.28 97 GLN D CA 1
ATOM 8201 C C . GLN D 1 97 ? 8.573 39.753 61.791 1.00 20.52 97 GLN D C 1
ATOM 8202 O O . GLN D 1 97 ? 8.023 40.817 62.085 1.00 18.14 97 GLN D O 1
ATOM 8208 N N . LEU D 1 98 ? 9.512 39.675 60.852 1.00 16.68 98 LEU D N 1
ATOM 8209 C CA . LEU D 1 98 ? 10.073 40.844 60.190 1.00 16.78 98 LEU D CA 1
ATOM 8210 C C . LEU D 1 98 ? 9.672 40.873 58.722 1.00 18.04 98 LEU D C 1
ATOM 8211 O O . LEU D 1 98 ? 9.361 39.836 58.126 1.00 17.15 98 LEU D O 1
ATOM 8216 N N . GLU D 1 99 ? 9.666 42.082 58.148 1.00 17.05 99 GLU D N 1
ATOM 8217 C CA . GLU D 1 99 ? 9.441 42.256 56.716 1.00 16.71 99 GLU D CA 1
ATOM 8218 C C . GLU D 1 99 ? 10.740 42.239 55.921 1.00 18.87 99 GLU D C 1
ATOM 8219 O O . GLU D 1 99 ? 10.751 41.808 54.760 1.00 19.51 99 GLU D O 1
ATOM 8225 N N . TYR D 1 100 ? 11.821 42.717 56.523 1.00 17.03 100 TYR D N 1
ATOM 8226 C CA . TYR D 1 100 ? 13.130 42.731 55.894 1.00 15.56 100 TYR D CA 1
ATOM 8227 C C . TYR D 1 100 ? 14.182 42.461 56.956 1.00 16.31 100 TYR D C 1
ATOM 8228 O O . TYR D 1 100 ? 13.943 42.626 58.156 1.00 15.79 100 TYR D O 1
ATOM 8237 N N . LEU D 1 101 ? 15.352 42.036 56.500 1.00 12.84 101 LEU D N 1
ATOM 8238 C CA . LEU D 1 101 ? 16.529 41.931 57.346 1.00 14.45 101 LEU D CA 1
ATOM 8239 C C . LEU D 1 101 ? 17.507 43.038 56.982 1.00 12.02 101 LEU D C 1
ATOM 8240 O O . LEU D 1 101 ? 17.596 43.448 55.824 1.00 12.73 101 LEU D O 1
ATOM 8245 N N . ASP D 1 102 ? 18.237 43.529 57.982 1.00 13.48 102 ASP D N 1
ATOM 8246 C CA . ASP D 1 102 ? 19.304 44.478 57.688 1.00 14.30 102 ASP D CA 1
ATOM 8247 C C . ASP D 1 102 ? 20.508 43.772 57.086 1.00 12.31 102 ASP D C 1
ATOM 8248 O O . ASP D 1 102 ? 21.139 44.292 56.162 1.00 14.39 102 ASP D O 1
ATOM 8253 N N . LEU D 1 103 ? 20.811 42.577 57.573 1.00 11.12 103 LEU D N 1
ATOM 8254 C CA . LEU D 1 103 ? 21.963 41.837 57.091 1.00 13.20 103 LEU D CA 1
ATOM 8255 C C . LEU D 1 103 ? 21.644 40.350 57.117 1.00 11.83 103 LEU D C 1
ATOM 8256 O O . LEU D 1 103 ? 21.070 39.842 58.082 1.00 11.42 103 LEU D O 1
ATOM 8261 N N . TYR D 1 104 ? 22.009 39.662 56.044 1.00 10.59 104 TYR D N 1
ATOM 8262 C CA . TYR D 1 104 ? 21.853 38.219 55.940 1.00 9.64 104 TYR D CA 1
ATOM 8263 C C . TYR D 1 104 ? 23.192 37.652 55.503 1.00 10.12 104 TYR D C 1
ATOM 8264 O O . TYR D 1 104 ? 23.753 38.104 54.502 1.00 10.67 104 TYR D O 1
ATOM 8273 N N . LEU D 1 105 ? 23.700 36.675 56.252 1.00 10.92 105 LEU D N 1
ATOM 8274 C CA . LEU D 1 105 ? 25.036 36.130 56.042 1.00 10.98 105 LEU D CA 1
ATOM 8275 C C . LEU D 1 105 ? 24.978 34.649 55.700 1.00 10.72 105 LEU D C 1
ATOM 8276 O O . LEU D 1 105 ? 24.158 33.903 56.245 1.00 12.00 105 LEU D O 1
ATOM 8281 N N . ILE D 1 106 ? 25.865 34.228 54.800 1.00 11.52 106 ILE D N 1
ATOM 8282 C CA . ILE D 1 106 ? 26.204 32.814 54.692 1.00 11.04 106 ILE D CA 1
ATOM 8283 C C . ILE D 1 106 ? 27.003 32.433 55.933 1.00 10.37 106 ILE D C 1
ATOM 8284 O O . ILE D 1 106 ? 28.094 32.961 56.166 1.00 10.84 106 ILE D O 1
ATOM 8289 N N . HIS D 1 107 ? 26.453 31.522 56.740 1.00 11.10 107 HIS D N 1
ATOM 8290 C CA . HIS D 1 107 ? 27.003 31.259 58.068 1.00 11.36 107 HIS D CA 1
ATOM 8291 C C . HIS D 1 107 ? 28.393 30.629 57.997 1.00 12.53 107 HIS D C 1
ATOM 8292 O O . HIS D 1 107 ? 29.265 30.958 58.805 1.00 11.30 107 HIS D O 1
ATOM 8299 N N . PHE D 1 108 ? 28.611 29.709 57.062 1.00 10.22 108 PHE D N 1
ATOM 8300 C CA . PHE D 1 108 ? 29.902 29.064 56.863 1.00 9.73 108 PHE D CA 1
ATOM 8301 C C . PHE D 1 108 ? 30.102 28.831 55.379 1.00 8.78 108 PHE D C 1
ATOM 8302 O O . PHE D 1 108 ? 29.124 28.638 54.653 1.00 12.17 108 PHE D O 1
ATOM 8310 N N . PRO D 1 109 ? 31.354 28.766 54.913 1.00 11.69 109 PRO D N 1
ATOM 8311 C CA . PRO D 1 109 ? 31.624 28.326 53.534 1.00 13.33 109 PRO D CA 1
ATOM 8312 C C . PRO D 1 109 ? 31.514 26.817 53.382 1.00 13.73 109 PRO D C 1
ATOM 8313 O O . PRO D 1 109 ? 32.360 26.176 52.749 1.00 13.41 109 PRO D O 1
ATOM 8317 N N . MET D 1 110 ? 30.457 26.259 53.967 1.00 10.52 110 MET D N 1
ATOM 8318 C CA . MET D 1 110 ? 30.235 24.821 54.063 1.00 14.21 110 MET D CA 1
ATOM 8319 C C . MET D 1 110 ? 28.778 24.569 53.703 1.00 12.56 110 MET D C 1
ATOM 8320 O O . MET D 1 110 ? 27.888 25.232 54.243 1.00 12.26 110 MET D O 1
ATOM 8325 N N . ALA D 1 111 ? 28.528 23.648 52.782 1.00 9.85 111 ALA D N 1
ATOM 8326 C CA . ALA D 1 111 ? 27.178 23.155 52.539 1.00 12.86 111 ALA D CA 1
ATOM 8327 C C . ALA D 1 111 ? 27.097 21.724 53.047 1.00 12.57 111 ALA D C 1
ATOM 8328 O O . ALA D 1 111 ? 28.009 20.929 52.814 1.00 13.66 111 ALA D O 1
ATOM 8330 N N . SER D 1 112 ? 26.025 21.412 53.777 1.00 11.89 112 SER D N 1
ATOM 8331 C CA . SER D 1 112 ? 25.764 20.054 54.227 1.00 16.71 112 SER D CA 1
ATOM 8332 C C . SER D 1 112 ? 24.334 19.678 53.866 1.00 14.76 112 SER D C 1
ATOM 8333 O O . SER D 1 112 ? 23.541 20.510 53.412 1.00 14.65 112 SER D O 1
ATOM 8336 N N . LYS D 1 113 ? 24.028 18.398 54.082 1.00 15.10 113 LYS D N 1
ATOM 8337 C CA . LYS D 1 113 ? 22.770 17.806 53.647 1.00 16.27 113 LYS D CA 1
ATOM 8338 C C . LYS D 1 113 ? 21.578 18.607 54.149 1.00 15.47 113 LYS D C 1
ATOM 8339 O O . LYS D 1 113 ? 21.480 18.921 55.339 1.00 15.85 113 LYS D O 1
ATOM 8345 N N . HIS D 1 114 ? 20.681 18.954 53.225 1.00 13.20 114 HIS D N 1
ATOM 8346 C CA . HIS D 1 114 ? 19.516 19.756 53.580 1.00 14.90 114 HIS D CA 1
ATOM 8347 C C . HIS D 1 114 ? 18.641 18.992 54.566 1.00 15.44 114 HIS D C 1
ATOM 8348 O O . HIS D 1 114 ? 18.380 17.796 54.392 1.00 18.97 114 HIS D O 1
ATOM 8355 N N . SER D 1 115 ? 18.193 19.683 55.618 1.00 14.17 115 SER D N 1
ATOM 8356 C CA . SER D 1 115 ? 17.407 19.049 56.671 1.00 14.82 115 SER D CA 1
ATOM 8357 C C . SER D 1 115 ? 16.008 19.638 56.792 1.00 17.31 115 SER D C 1
ATOM 8358 O O . SER D 1 115 ? 15.322 19.384 57.789 1.00 17.01 115 SER D O 1
ATOM 8361 N N . GLY D 1 116 ? 15.561 20.404 55.802 1.00 16.85 116 GLY D N 1
ATOM 8362 C CA . GLY D 1 116 ? 14.235 20.987 55.856 1.00 19.60 116 GLY D CA 1
ATOM 8363 C C . GLY D 1 116 ? 14.257 22.462 56.202 1.00 18.32 116 GLY D C 1
ATOM 8364 O O . GLY D 1 116 ? 15.078 22.909 57.010 1.00 16.61 116 GLY D O 1
ATOM 8365 N N . ILE D 1 117 ? 13.351 23.225 55.597 1.00 16.47 117 ILE D N 1
ATOM 8366 C CA . ILE D 1 117 ? 13.273 24.662 55.831 1.00 15.72 117 ILE D CA 1
ATOM 8367 C C . ILE D 1 117 ? 12.639 24.908 57.194 1.00 13.96 117 ILE D C 1
ATOM 8368 O O . ILE D 1 117 ? 11.591 24.337 57.517 1.00 18.63 117 ILE D O 1
ATOM 8373 N N . GLY D 1 118 ? 13.276 25.755 57.997 1.00 16.47 118 GLY D N 1
ATOM 8374 C CA . GLY D 1 118 ? 12.838 26.006 59.349 1.00 18.07 118 GLY D CA 1
ATOM 8375 C C . GLY D 1 118 ? 13.423 25.067 60.380 1.00 17.31 118 GLY D C 1
ATOM 8376 O O . GLY D 1 118 ? 13.277 25.323 61.583 1.00 17.65 118 GLY D O 1
ATOM 8377 N N . THR D 1 119 ? 14.092 23.991 59.946 1.00 15.80 119 THR D N 1
ATOM 8378 C CA . THR D 1 119 ? 14.625 22.956 60.837 1.00 19.01 119 THR D CA 1
ATOM 8379 C C . THR D 1 119 ? 16.064 22.653 60.402 1.00 16.66 119 THR D C 1
ATOM 8380 O O . THR D 1 119 ? 16.338 21.662 59.721 1.00 17.24 119 THR D O 1
ATOM 8384 N N . THR D 1 120 ? 16.989 23.522 60.798 1.00 15.06 120 THR D N 1
ATOM 8385 C CA . THR D 1 120 ? 18.383 23.378 60.399 1.00 12.60 120 THR D CA 1
ATOM 8386 C C . THR D 1 120 ? 19.103 22.371 61.286 1.00 14.71 120 THR D C 1
ATOM 8387 O O . THR D 1 120 ? 18.900 22.330 62.502 1.00 15.84 120 THR D O 1
ATOM 8391 N N . ARG D 1 121 ? 19.975 21.579 60.668 1.00 12.64 121 ARG D N 1
ATOM 8392 C CA . ARG D 1 121 ? 20.660 20.494 61.353 1.00 15.14 121 ARG D CA 1
ATOM 8393 C C . ARG D 1 121 ? 21.945 20.202 60.599 1.00 17.10 121 ARG D C 1
ATOM 8394 O O . ARG D 1 121 ? 21.999 20.340 59.376 1.00 15.22 121 ARG D O 1
ATOM 8402 N N . SER D 1 122 ? 22.985 19.832 61.350 1.00 16.27 122 SER D N 1
ATOM 8403 C CA . SER D 1 122 ? 24.237 19.335 60.782 1.00 14.65 122 SER D CA 1
ATOM 8404 C C . SER D 1 122 ? 24.182 17.813 60.866 1.00 15.51 122 SER D C 1
ATOM 8405 O O . SER D 1 122 ? 24.391 17.229 61.930 1.00 18.48 122 SER D O 1
ATOM 8408 N N . ILE D 1 123 ? 23.876 17.177 59.740 1.00 14.41 123 ILE D N 1
ATOM 8409 C CA . ILE D 1 123 ? 23.572 15.749 59.702 1.00 14.50 123 ILE D CA 1
ATOM 8410 C C . ILE D 1 123 ? 24.874 14.965 59.577 1.00 18.21 123 ILE D C 1
ATOM 8411 O O . ILE D 1 123 ? 25.660 15.190 58.649 1.00 20.18 123 ILE D O 1
ATOM 8416 N N . LEU D 1 124 ? 25.102 14.047 60.510 1.00 15.43 124 LEU D N 1
ATOM 8417 C CA . LEU D 1 124 ? 26.256 13.159 60.466 1.00 15.20 124 LEU D CA 1
ATOM 8418 C C . LEU D 1 124 ? 25.901 11.861 59.759 1.00 16.82 124 LEU D C 1
ATOM 8419 O O . LEU D 1 124 ? 24.781 11.353 59.883 1.00 17.11 124 LEU D O 1
ATOM 8424 N N . ASP D 1 125 ? 26.875 11.310 59.036 1.00 17.96 125 ASP D N 1
ATOM 8425 C CA . ASP D 1 125 ? 26.700 9.971 58.496 1.00 19.22 125 ASP D CA 1
ATOM 8426 C C . ASP D 1 125 ? 26.839 8.931 59.610 1.00 20.23 125 ASP D C 1
ATOM 8427 O O . ASP D 1 125 ? 27.023 9.255 60.788 1.00 21.27 125 ASP D O 1
ATOM 8432 N N . ASP D 1 126 ? 26.741 7.652 59.234 1.00 21.43 126 ASP D N 1
ATOM 8433 C CA . ASP D 1 126 ? 26.801 6.575 60.216 1.00 27.82 126 ASP D CA 1
ATOM 8434 C C . ASP D 1 126 ? 28.166 6.448 60.880 1.00 29.23 126 ASP D C 1
ATOM 8435 O O . ASP D 1 126 ? 28.280 5.739 61.885 1.00 31.97 126 ASP D O 1
ATOM 8439 N N . GLU D 1 127 ? 29.197 7.103 60.347 1.00 23.49 127 GLU D N 1
ATOM 8440 C CA . GLU D 1 127 ? 30.519 7.116 60.954 1.00 28.84 127 GLU D CA 1
ATOM 8441 C C . GLU D 1 127 ? 30.765 8.367 61.791 1.00 23.61 127 GLU D C 1
ATOM 8442 O O . GLU D 1 127 ? 31.893 8.589 62.241 1.00 27.72 127 GLU D O 1
ATOM 8445 N N . GLY D 1 128 ? 29.736 9.181 62.013 1.00 19.54 128 GLY D N 1
ATOM 8446 C CA . GLY D 1 128 ? 29.896 10.399 62.780 1.00 18.76 128 GLY D CA 1
ATOM 8447 C C . GLY D 1 128 ? 30.561 11.537 62.043 1.00 21.87 128 GLY D C 1
ATOM 8448 O O . GLY D 1 128 ? 31.086 12.451 62.685 1.00 17.88 128 GLY D O 1
ATOM 8449 N N . VAL D 1 129 ? 30.550 11.516 60.714 1.00 16.46 129 VAL D N 1
ATOM 8450 C CA . VAL D 1 129 ? 31.169 12.545 59.890 1.00 17.73 129 VAL D CA 1
ATOM 8451 C C . VAL D 1 129 ? 30.079 13.299 59.144 1.00 14.85 129 VAL D C 1
ATOM 8452 O O . VAL D 1 129 ? 29.150 12.687 58.605 1.00 16.48 129 VAL D O 1
ATOM 8456 N N . LEU D 1 130 ? 30.194 14.632 59.123 1.00 14.71 130 LEU D N 1
ATOM 8457 C CA . LEU D 1 130 ? 29.217 15.491 58.462 1.00 14.35 130 LEU D CA 1
ATOM 8458 C C . LEU D 1 130 ? 28.909 15.013 57.047 1.00 16.89 130 LEU D C 1
ATOM 8459 O O . LEU D 1 130 ? 29.815 14.690 56.268 1.00 14.10 130 LEU D O 1
ATOM 8464 N N . GLU D 1 131 ? 27.619 14.954 56.730 1.00 14.04 131 GLU D N 1
ATOM 8465 C CA . GLU D 1 131 ? 27.151 14.679 55.371 1.00 17.01 131 GLU D CA 1
ATOM 8466 C C . GLU D 1 131 ? 27.340 15.956 54.565 1.00 19.39 131 GLU D C 1
ATOM 8467 O O . GLU D 1 131 ? 26.463 16.818 54.499 1.00 17.21 131 GLU D O 1
ATOM 8473 N N . VAL D 1 132 ? 28.509 16.088 53.963 1.00 15.31 132 VAL D N 1
ATOM 8474 C CA . VAL D 1 132 ? 28.851 17.288 53.213 1.00 14.85 132 VAL D CA 1
ATOM 8475 C C . VAL D 1 132 ? 28.138 17.262 51.866 1.00 13.76 132 VAL D C 1
ATOM 8476 O O . VAL D 1 132 ? 28.048 16.219 51.205 1.00 16.53 132 VAL D O 1
ATOM 8480 N N . ASP D 1 133 ? 27.602 18.412 51.469 1.00 14.23 133 ASP D N 1
ATOM 8481 C CA . ASP D 1 133 ? 26.947 18.580 50.177 1.00 16.84 133 ASP D CA 1
ATOM 8482 C C . ASP D 1 133 ? 28.005 18.998 49.161 1.00 15.17 133 ASP D C 1
ATOM 8483 O O . ASP D 1 133 ? 28.670 20.018 49.351 1.00 17.05 133 ASP D O 1
ATOM 8488 N N . THR D 1 134 ? 28.163 18.221 48.086 1.00 18.71 134 THR D N 1
ATOM 8489 C CA . THR D 1 134 ? 29.135 18.537 47.044 1.00 17.52 134 THR D CA 1
ATOM 8490 C C . THR D 1 134 ? 28.457 18.871 45.720 1.00 19.33 134 THR D C 1
ATOM 8491 O O . THR D 1 134 ? 28.999 18.599 44.647 1.00 20.75 134 THR D O 1
ATOM 8495 N N . THR D 1 135 ? 27.262 19.457 45.784 1.00 16.14 135 THR D N 1
ATOM 8496 C CA . THR D 1 135 ? 26.528 19.831 44.587 1.00 21.66 135 THR D CA 1
ATOM 8497 C C . THR D 1 135 ? 26.298 21.327 44.444 1.00 17.07 135 THR D C 1
ATOM 8498 O O . THR D 1 135 ? 26.078 21.785 43.320 1.00 20.66 135 THR D O 1
ATOM 8502 N N . ILE D 1 136 ? 26.373 22.101 45.524 1.00 16.83 136 ILE D N 1
ATOM 8503 C CA . ILE D 1 136 ? 26.026 23.519 45.503 1.00 16.46 136 ILE D CA 1
ATOM 8504 C C . ILE D 1 136 ? 27.293 24.329 45.747 1.00 18.63 136 ILE D C 1
ATOM 8505 O O . ILE D 1 136 ? 27.889 24.250 46.829 1.00 15.08 136 ILE D O 1
ATOM 8510 N N . SER D 1 137 ? 27.705 25.110 44.749 1.00 14.26 137 SER D N 1
ATOM 8511 C CA . SER D 1 137 ? 28.872 25.955 44.926 1.00 14.93 137 SER D CA 1
ATOM 8512 C C . SER D 1 137 ? 28.550 27.152 45.821 1.00 12.84 137 SER D C 1
ATOM 8513 O O . SER D 1 137 ? 27.399 27.582 45.952 1.00 13.72 137 SER D O 1
ATOM 8516 N N . LEU D 1 138 ? 29.598 27.680 46.463 1.00 11.08 138 LEU D N 1
ATOM 8517 C CA . LEU D 1 138 ? 29.451 28.918 47.219 1.00 10.66 138 LEU D CA 1
ATOM 8518 C C . LEU D 1 138 ? 28.988 30.057 46.316 1.00 10.43 138 LEU D C 1
ATOM 8519 O O . LEU D 1 138 ? 28.209 30.914 46.744 1.00 12.05 138 LEU D O 1
ATOM 8524 N N . GLU D 1 139 ? 29.450 30.075 45.058 1.00 10.28 139 GLU D N 1
ATOM 8525 C CA . GLU D 1 139 ? 28.991 31.102 44.128 1.00 13.41 139 GLU D CA 1
ATOM 8526 C C . GLU D 1 139 ? 27.494 30.983 43.862 1.00 13.14 139 GLU D C 1
ATOM 8527 O O . GLU D 1 139 ? 26.784 31.993 43.835 1.00 13.71 139 GLU D O 1
ATOM 8533 N N . ALA D 1 140 ? 26.998 29.764 43.636 1.00 12.71 140 ALA D N 1
ATOM 8534 C CA . ALA D 1 140 ? 25.566 29.598 43.388 1.00 14.59 140 ALA D CA 1
ATOM 8535 C C . ALA D 1 140 ? 24.753 30.108 44.570 1.00 13.33 140 ALA D C 1
ATOM 8536 O O . ALA D 1 140 ? 23.755 30.822 44.399 1.00 11.80 140 ALA D O 1
ATOM 8538 N N . THR D 1 141 ? 25.172 29.752 45.782 1.00 12.34 141 THR D N 1
ATOM 8539 C CA . THR D 1 141 ? 24.526 30.271 46.982 1.00 12.61 141 THR D CA 1
ATOM 8540 C C . THR D 1 141 ? 24.553 31.797 46.996 1.00 9.88 141 THR D C 1
ATOM 8541 O O . THR D 1 141 ? 23.544 32.445 47.294 1.00 11.13 141 THR D O 1
ATOM 8545 N N . TRP D 1 142 ? 25.704 32.387 46.663 1.00 11.34 142 TRP D N 1
ATOM 8546 C CA . TRP D 1 142 ? 25.816 33.842 46.688 1.00 14.08 142 TRP D CA 1
ATOM 8547 C C . TRP D 1 142 ? 24.871 34.499 45.688 1.00 13.15 142 TRP D C 1
ATOM 8548 O O . TRP D 1 142 ? 24.233 35.512 46.002 1.00 12.93 142 TRP D O 1
ATOM 8559 N N . HIS D 1 143 ? 24.768 33.953 44.475 1.00 12.39 143 HIS D N 1
ATOM 8560 C CA . HIS D 1 143 ? 23.866 34.578 43.516 1.00 14.44 143 HIS D CA 1
ATOM 8561 C C . HIS D 1 143 ? 22.424 34.511 43.980 1.00 15.17 143 HIS D C 1
ATOM 8562 O O . HIS D 1 143 ? 21.618 35.353 43.573 1.00 14.93 143 HIS D O 1
ATOM 8569 N N . GLU D 1 144 ? 22.088 33.552 44.840 1.00 13.21 144 GLU D N 1
ATOM 8570 C CA . GLU D 1 144 ? 20.751 33.573 45.401 1.00 14.19 144 GLU D CA 1
ATOM 8571 C C . GLU D 1 144 ? 20.645 34.601 46.517 1.00 12.56 144 GLU D C 1
ATOM 8572 O O . GLU D 1 144 ? 19.600 35.254 46.655 1.00 12.87 144 GLU D O 1
ATOM 8578 N N . MET D 1 145 ? 21.720 34.797 47.285 1.00 12.34 145 MET D N 1
ATOM 8579 C CA . MET D 1 145 ? 21.719 35.888 48.251 1.00 14.21 145 MET D CA 1
ATOM 8580 C C . MET D 1 145 ? 21.518 37.226 47.554 1.00 11.96 145 MET D C 1
ATOM 8581 O O . MET D 1 145 ? 20.837 38.118 48.079 1.00 13.95 145 MET D O 1
ATOM 8586 N N . GLU D 1 146 ? 22.078 37.375 46.354 1.00 10.87 146 GLU D N 1
ATOM 8587 C CA . GLU D 1 146 ? 21.917 38.623 45.616 1.00 11.59 146 GLU D CA 1
ATOM 8588 C C . GLU D 1 146 ? 20.460 38.862 45.227 1.00 15.31 146 GLU D C 1
ATOM 8589 O O . GLU D 1 146 ? 20.009 40.013 45.199 1.00 16.02 146 GLU D O 1
ATOM 8595 N N . LYS D 1 147 ? 19.700 37.799 44.943 1.00 14.93 147 LYS D N 1
ATOM 8596 C CA . LYS D 1 147 ? 18.285 37.980 44.628 1.00 17.24 147 LYS D CA 1
ATOM 8597 C C . LYS D 1 147 ? 17.487 38.484 45.828 1.00 15.17 147 LYS D C 1
ATOM 8598 O O . LYS D 1 147 ? 16.508 39.219 45.648 1.00 20.01 147 LYS D O 1
ATOM 8604 N N . LEU D 1 148 ? 17.882 38.115 47.050 1.00 13.95 148 LEU D N 1
ATOM 8605 C CA . LEU D 1 148 ? 17.188 38.629 48.231 1.00 13.53 148 LEU D CA 1
ATOM 8606 C C . LEU D 1 148 ? 17.237 40.154 48.290 1.00 14.10 148 LEU D C 1
ATOM 8607 O O . LEU D 1 148 ? 16.270 40.796 48.715 1.00 16.91 148 LEU D O 1
ATOM 8612 N N . VAL D 1 149 ? 18.356 40.753 47.877 1.00 15.06 149 VAL D N 1
ATOM 8613 C CA . VAL D 1 149 ? 18.439 42.211 47.852 1.00 17.05 149 VAL D CA 1
ATOM 8614 C C . VAL D 1 149 ? 17.507 42.762 46.786 1.00 15.96 149 VAL D C 1
ATOM 8615 O O . VAL D 1 149 ? 16.777 43.735 47.007 1.00 16.31 149 VAL D O 1
ATOM 8619 N N . GLU D 1 150 ? 17.510 42.132 45.620 1.00 16.45 150 GLU D N 1
ATOM 8620 C CA . GLU D 1 150 ? 16.690 42.594 44.513 1.00 23.52 150 GLU D CA 1
ATOM 8621 C C . GLU D 1 150 ? 15.205 42.467 44.828 1.00 19.81 150 GLU D C 1
ATOM 8622 O O . GLU D 1 150 ? 14.410 43.302 44.388 1.00 24.66 150 GLU D O 1
ATOM 8628 N N . MET D 1 151 ? 14.816 41.465 45.621 1.00 20.34 151 MET D N 1
ATOM 8629 C CA . MET D 1 151 ? 13.429 41.325 46.062 1.00 28.11 151 MET D CA 1
ATOM 8630 C C . MET D 1 151 ? 13.073 42.196 47.266 1.00 21.02 151 MET D C 1
ATOM 8631 O O . MET D 1 151 ? 11.907 42.195 47.685 1.00 22.41 151 MET D O 1
ATOM 8636 N N . GLY D 1 152 ? 14.018 42.943 47.826 1.00 19.62 152 GLY D N 1
ATOM 8637 C CA . GLY D 1 152 ? 13.712 43.802 48.951 1.00 20.74 152 GLY D CA 1
ATOM 8638 C C . GLY D 1 152 ? 13.610 43.104 50.287 1.00 21.36 152 GLY D C 1
ATOM 8639 O O . GLY D 1 152 ? 13.224 43.740 51.272 1.00 21.66 152 GLY D O 1
ATOM 8640 N N . LEU D 1 153 ? 13.955 41.819 50.360 1.00 17.58 153 LEU D N 1
ATOM 8641 C CA . LEU D 1 153 ? 13.877 41.096 51.625 1.00 16.78 153 LEU D CA 1
ATOM 8642 C C . LEU D 1 153 ? 15.065 41.395 52.532 1.00 15.46 153 LEU D C 1
ATOM 8643 O O . LEU D 1 153 ? 14.946 41.295 53.758 1.00 16.96 153 LEU D O 1
ATOM 8648 N N . VAL D 1 154 ? 16.205 41.755 51.956 1.00 13.18 154 VAL D N 1
ATOM 8649 C CA . VAL D 1 154 ? 17.437 41.961 52.702 1.00 17.38 154 VAL D CA 1
ATOM 8650 C C . VAL D 1 154 ? 18.091 43.237 52.200 1.00 13.89 154 VAL D C 1
ATOM 8651 O O . VAL D 1 154 ? 18.174 43.465 50.989 1.00 16.08 154 VAL D O 1
ATOM 8655 N N . ARG D 1 155 ? 18.564 44.067 53.131 1.00 13.21 155 ARG D N 1
ATOM 8656 C CA . ARG D 1 155 ? 19.234 45.306 52.742 1.00 15.05 155 ARG D CA 1
ATOM 8657 C C . ARG D 1 155 ? 20.676 45.063 52.319 1.00 16.36 155 ARG D C 1
ATOM 8658 O O . ARG D 1 155 ? 21.125 45.582 51.289 1.00 16.50 155 ARG D O 1
ATOM 8666 N N . SER D 1 156 ? 21.424 44.308 53.121 1.00 16.07 156 SER D N 1
ATOM 8667 C CA . SER D 1 156 ? 22.831 44.037 52.865 1.00 13.56 156 SER D CA 1
ATOM 8668 C C . SER D 1 156 ? 23.088 42.553 53.066 1.00 12.44 156 SER D C 1
ATOM 8669 O O . SER D 1 156 ? 22.498 41.921 53.950 1.00 11.51 156 SER D O 1
ATOM 8672 N N . ILE D 1 157 ? 23.985 42.002 52.251 1.00 14.61 157 ILE D N 1
ATOM 8673 C CA . ILE D 1 157 ? 24.303 40.580 52.298 1.00 11.37 157 ILE D CA 1
ATOM 8674 C C . ILE D 1 157 ? 25.792 40.414 52.554 1.00 13.06 157 ILE D C 1
ATOM 8675 O O . ILE D 1 157 ? 26.596 41.289 52.231 1.00 12.31 157 ILE D O 1
ATOM 8680 N N . GLY D 1 158 ? 26.158 39.290 53.150 1.00 11.91 158 GLY D N 1
ATOM 8681 C CA . GLY D 1 158 ? 27.551 39.065 53.443 1.00 11.71 158 GLY D CA 1
ATOM 8682 C C . GLY D 1 158 ? 27.842 37.630 53.818 1.00 11.29 158 GLY D C 1
ATOM 8683 O O . GLY D 1 158 ? 27.024 36.733 53.616 1.00 12.09 158 GLY D O 1
ATOM 8684 N N . ILE D 1 159 ? 29.023 37.440 54.395 1.00 11.70 159 ILE D N 1
ATOM 8685 C CA . ILE D 1 159 ? 29.601 36.120 54.586 1.00 9.21 159 ILE D CA 1
ATOM 8686 C C . ILE D 1 159 ? 30.101 36.005 56.021 1.00 10.21 159 ILE D C 1
ATOM 8687 O O . ILE D 1 159 ? 30.233 36.994 56.739 1.00 10.13 159 ILE D O 1
ATOM 8692 N N . SER D 1 160 ? 30.390 34.769 56.431 1.00 11.53 160 SER D N 1
ATOM 8693 C CA . SER D 1 160 ? 30.907 34.509 57.765 1.00 9.03 160 SER D CA 1
ATOM 8694 C C . SER D 1 160 ? 31.935 33.389 57.671 1.00 11.59 160 SER D C 1
ATOM 8695 O O . SER D 1 160 ? 31.733 32.418 56.937 1.00 10.54 160 SER D O 1
ATOM 8698 N N . ASN D 1 161 ? 33.054 33.564 58.379 1.00 9.71 161 ASN D N 1
ATOM 8699 C CA . ASN D 1 161 ? 34.124 32.568 58.454 1.00 10.69 161 ASN D CA 1
ATOM 8700 C C . ASN D 1 161 ? 34.754 32.284 57.092 1.00 12.50 161 ASN D C 1
ATOM 8701 O O . ASN D 1 161 ? 35.167 31.156 56.818 1.00 11.89 161 ASN D O 1
ATOM 8706 N N . TYR D 1 162 ? 34.843 33.299 56.229 1.00 10.52 162 TYR D N 1
ATOM 8707 C CA . TYR D 1 162 ? 35.574 33.182 54.974 1.00 12.41 162 TYR D CA 1
ATOM 8708 C C . TYR D 1 162 ? 37.011 33.649 55.187 1.00 13.70 162 TYR D C 1
ATOM 8709 O O . TYR D 1 162 ? 37.240 34.729 55.743 1.00 15.45 162 TYR D O 1
ATOM 8718 N N . ASP D 1 163 ? 37.981 32.843 54.755 1.00 11.51 163 ASP D N 1
ATOM 8719 C CA . ASP D 1 163 ? 39.380 33.215 54.926 1.00 12.66 163 ASP D CA 1
ATOM 8720 C C . ASP D 1 163 ? 39.820 34.078 53.743 1.00 13.16 163 ASP D C 1
ATOM 8721 O O . ASP D 1 163 ? 38.995 34.502 52.933 1.00 12.63 163 ASP D O 1
ATOM 8726 N N . VAL D 1 164 ? 41.129 34.302 53.603 1.00 11.61 164 VAL D N 1
ATOM 8727 C CA . VAL D 1 164 ? 41.625 35.153 52.522 1.00 10.40 164 VAL D CA 1
ATOM 8728 C C . VAL D 1 164 ? 41.278 34.548 51.167 1.00 12.89 164 VAL D C 1
ATOM 8729 O O . VAL D 1 164 ? 40.839 35.252 50.245 1.00 13.27 164 VAL D O 1
ATOM 8733 N N . TYR D 1 165 ? 41.468 33.237 51.025 1.00 12.45 165 TYR D N 1
ATOM 8734 C CA . TYR D 1 165 ? 41.231 32.583 49.741 1.00 11.28 165 TYR D CA 1
ATOM 8735 C C . TYR D 1 165 ? 39.760 32.655 49.356 1.00 12.91 165 TYR D C 1
ATOM 8736 O O . TYR D 1 165 ? 39.419 32.964 48.206 1.00 13.52 165 TYR D O 1
ATOM 8745 N N . LEU D 1 166 ? 38.869 32.342 50.302 1.00 12.59 166 LEU D N 1
ATOM 8746 C CA . LEU D 1 166 ? 37.450 32.338 49.979 1.00 12.33 166 LEU D CA 1
ATOM 8747 C C . LEU D 1 166 ? 36.942 33.751 49.759 1.00 13.43 166 LEU D C 1
ATOM 8748 O O . LEU D 1 166 ? 36.026 33.956 48.951 1.00 11.25 166 LEU D O 1
ATOM 8753 N N . THR D 1 167 ? 37.537 34.733 50.453 1.00 10.64 167 THR D N 1
ATOM 8754 C CA . THR D 1 167 ? 37.112 36.119 50.286 1.00 10.73 167 THR D CA 1
ATOM 8755 C C . THR D 1 167 ? 37.542 36.649 48.927 1.00 11.99 167 THR D C 1
ATOM 8756 O O . THR D 1 167 ? 36.777 37.363 48.263 1.00 10.57 167 THR D O 1
ATOM 8760 N N . ARG D 1 168 ? 38.761 36.305 48.491 1.00 9.97 168 ARG D N 1
ATOM 8761 C CA . ARG D 1 168 ? 39.193 36.691 47.153 1.00 10.65 168 ARG D CA 1
ATOM 8762 C C . ARG D 1 168 ? 38.275 36.098 46.096 1.00 11.75 168 ARG D C 1
ATOM 8763 O O . ARG D 1 168 ? 37.962 36.751 45.091 1.00 11.09 168 ARG D O 1
ATOM 8771 N N . ASP D 1 169 ? 37.840 34.855 46.307 1.00 10.95 169 ASP D N 1
ATOM 8772 C CA . ASP D 1 169 ? 36.986 34.187 45.335 1.00 11.87 169 ASP D CA 1
ATOM 8773 C C . ASP D 1 169 ? 35.640 34.892 45.213 1.00 12.76 169 ASP D C 1
ATOM 8774 O O . ASP D 1 169 ? 35.196 35.199 44.103 1.00 9.87 169 ASP D O 1
ATOM 8779 N N . ILE D 1 170 ? 34.984 35.182 46.344 1.00 10.36 170 ILE D N 1
ATOM 8780 C CA . ILE D 1 170 ? 33.689 35.856 46.248 1.00 11.28 170 ILE D CA 1
ATOM 8781 C C . ILE D 1 170 ? 33.851 37.259 45.684 1.00 12.08 170 ILE D C 1
ATOM 8782 O O . ILE D 1 170 ? 32.991 37.731 44.935 1.00 13.05 170 ILE D O 1
ATOM 8787 N N . LEU D 1 171 ? 34.959 37.941 45.990 1.00 9.58 171 LEU D N 1
ATOM 8788 C CA . LEU D 1 171 ? 35.192 39.231 45.352 1.00 12.99 171 LEU D CA 1
ATOM 8789 C C . LEU D 1 171 ? 35.247 39.089 43.834 1.00 16.75 171 LEU D C 1
ATOM 8790 O O . LEU D 1 171 ? 34.816 39.991 43.107 1.00 15.48 171 LEU D O 1
ATOM 8795 N N . SER D 1 172 ? 35.731 37.947 43.342 1.00 13.22 172 SER D N 1
ATOM 8796 C CA . SER D 1 172 ? 35.849 37.725 41.907 1.00 12.68 172 SER D CA 1
ATOM 8797 C C . SER D 1 172 ? 34.508 37.396 41.253 1.00 15.25 172 SER D C 1
ATOM 8798 O O . SER D 1 172 ? 34.232 37.880 40.151 1.00 18.25 172 SER D O 1
ATOM 8801 N N . TYR D 1 173 ? 33.660 36.575 41.884 1.00 13.36 173 TYR D N 1
ATOM 8802 C CA . TYR D 1 173 ? 32.436 36.156 41.204 1.00 12.58 173 TYR D CA 1
ATOM 8803 C C . TYR D 1 173 ? 31.191 36.936 41.610 1.00 14.06 173 TYR D C 1
ATOM 8804 O O . TYR D 1 173 ? 30.149 36.757 40.972 1.00 15.01 173 TYR D O 1
ATOM 8813 N N . SER D 1 174 ? 31.256 37.785 42.633 1.00 13.09 174 SER D N 1
ATOM 8814 C CA . SER D 1 174 ? 30.055 38.473 43.089 1.00 14.50 174 SER D CA 1
ATOM 8815 C C . SER D 1 174 ? 29.689 39.615 42.149 1.00 19.77 174 SER D C 1
ATOM 8816 O O . SER D 1 174 ? 30.555 40.268 41.561 1.00 16.05 174 SER D O 1
ATOM 8819 N N . LYS D 1 175 ? 28.382 39.844 42.006 1.00 15.92 175 LYS D N 1
ATOM 8820 C CA . LYS D 1 175 ? 27.876 41.055 41.365 1.00 15.19 175 LYS D CA 1
ATOM 8821 C C . LYS D 1 175 ? 27.625 42.141 42.402 1.00 16.81 175 LYS D C 1
ATOM 8822 O O . LYS D 1 175 ? 27.976 43.304 42.194 1.00 16.94 175 LYS D O 1
ATOM 8828 N N . ILE D 1 176 ? 26.991 41.774 43.512 1.00 14.92 176 ILE D N 1
ATOM 8829 C CA . ILE D 1 176 ? 26.921 42.606 44.701 1.00 12.68 176 ILE D CA 1
ATOM 8830 C C . ILE D 1 176 ? 28.033 42.132 45.621 1.00 15.01 176 ILE D C 1
ATOM 8831 O O . ILE D 1 176 ? 28.033 40.972 46.048 1.00 13.81 176 ILE D O 1
ATOM 8836 N N . LYS D 1 177 ? 28.991 43.005 45.909 1.00 12.79 177 LYS D N 1
ATOM 8837 C CA . LYS D 1 177 ? 30.073 42.604 46.791 1.00 15.93 177 LYS D CA 1
ATOM 8838 C C . LYS D 1 177 ? 29.526 42.351 48.194 1.00 14.02 177 LYS D C 1
ATOM 8839 O O . LYS D 1 177 ? 28.571 43.009 48.621 1.00 14.05 177 LYS D O 1
ATOM 8845 N N . PRO D 1 178 ? 30.103 41.399 48.926 1.00 12.31 178 PRO D N 1
ATOM 8846 C CA . PRO D 1 178 ? 29.677 41.191 50.314 1.00 11.74 178 PRO D CA 1
ATOM 8847 C C . PRO D 1 178 ? 29.934 42.444 51.139 1.00 12.91 178 PRO D C 1
ATOM 8848 O O . PRO D 1 178 ? 30.957 43.114 50.984 1.00 14.30 178 PRO D O 1
ATOM 8852 N N . ALA D 1 179 ? 28.973 42.775 52.007 1.00 10.89 179 ALA D N 1
ATOM 8853 C CA . ALA D 1 179 ? 29.096 43.964 52.842 1.00 12.76 179 ALA D CA 1
ATOM 8854 C C . ALA D 1 179 ? 29.898 43.694 54.106 1.00 13.57 179 ALA D C 1
ATOM 8855 O O . ALA D 1 179 ? 30.523 44.614 54.655 1.00 10.75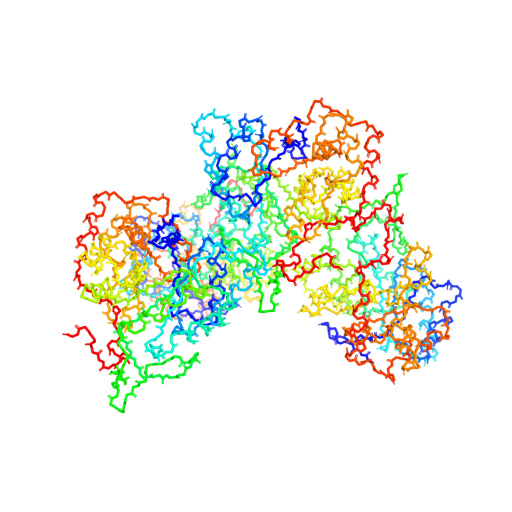 179 ALA D O 1
ATOM 8857 N N . VAL D 1 180 ? 29.878 42.451 54.576 1.00 11.72 180 VAL D N 1
ATOM 8858 C CA . VAL D 1 180 ? 30.418 42.075 55.876 1.00 11.98 180 VAL D CA 1
ATOM 8859 C C . VAL D 1 180 ? 31.016 40.687 55.750 1.00 11.66 180 VAL D C 1
ATOM 8860 O O . VAL D 1 180 ? 30.449 39.817 55.082 1.00 12.21 180 VAL D O 1
ATOM 8864 N N . ASN D 1 181 ? 32.146 40.477 56.416 1.00 10.86 181 ASN D N 1
ATOM 8865 C CA . ASN D 1 181 ? 32.667 39.146 56.707 1.00 11.46 181 ASN D CA 1
ATOM 8866 C C . ASN D 1 181 ? 32.711 39.043 58.227 1.00 10.51 181 ASN D C 1
ATOM 8867 O O . ASN D 1 181 ? 33.456 39.783 58.877 1.00 10.70 181 ASN D O 1
ATOM 8872 N N . GLN D 1 182 ? 31.885 38.170 58.799 1.00 9.31 182 GLN D N 1
ATOM 8873 C CA . GLN D 1 182 ? 31.858 37.986 60.247 1.00 9.98 182 GLN D CA 1
ATOM 8874 C C . GLN D 1 182 ? 32.801 36.839 60.576 1.00 9.90 182 GLN D C 1
ATOM 8875 O O . GLN D 1 182 ? 32.555 35.691 60.186 1.00 11.54 182 GLN D O 1
ATOM 8881 N N . ILE D 1 183 ? 33.893 37.158 61.274 1.00 9.47 183 ILE D N 1
ATOM 8882 C CA . ILE D 1 183 ? 34.950 36.202 61.573 1.00 10.01 183 ILE D CA 1
ATOM 8883 C C . ILE D 1 183 ? 35.266 36.244 63.064 1.00 11.68 183 ILE D C 1
ATOM 8884 O O . ILE D 1 183 ? 35.039 37.247 63.742 1.00 11.96 183 ILE D O 1
ATOM 8889 N N . GLU D 1 184 ? 35.832 35.142 63.569 1.00 9.67 184 GLU D N 1
ATOM 8890 C CA . GLU D 1 184 ? 36.333 35.142 64.936 1.00 10.03 184 GLU D CA 1
ATOM 8891 C C . GLU D 1 184 ? 37.572 36.014 65.004 1.00 8.67 184 GLU D C 1
ATOM 8892 O O . GLU D 1 184 ? 38.542 35.771 64.284 1.00 13.16 184 GLU D O 1
ATOM 8898 N N . THR D 1 185 ? 37.555 37.014 65.872 1.00 9.75 185 THR D N 1
ATOM 8899 C CA . THR D 1 185 ? 38.791 37.726 66.159 1.00 12.02 185 THR D CA 1
ATOM 8900 C C . THR D 1 185 ? 38.651 38.417 67.506 1.00 13.54 185 THR D C 1
ATOM 8901 O O . THR D 1 185 ? 37.561 38.867 67.880 1.00 12.08 185 THR D O 1
ATOM 8905 N N . HIS D 1 186 ? 39.762 38.452 68.240 1.00 11.19 186 HIS D N 1
ATOM 8906 C CA . HIS D 1 186 ? 39.856 38.873 69.631 1.00 11.86 186 HIS D CA 1
ATOM 8907 C C . HIS D 1 186 ? 41.346 38.950 69.970 1.00 12.98 186 HIS D C 1
ATOM 8908 O O . HIS D 1 186 ? 42.175 38.633 69.106 1.00 11.79 186 HIS D O 1
ATOM 8915 N N . PRO D 1 187 ? 41.746 39.367 71.178 1.00 10.19 187 PRO D N 1
ATOM 8916 C CA . PRO D 1 187 ? 43.184 39.616 71.412 1.00 11.08 187 PRO D CA 1
ATOM 8917 C C . PRO D 1 187 ? 44.099 38.399 71.257 1.00 12.02 187 PRO D C 1
ATOM 8918 O O . PRO D 1 187 ? 45.304 38.596 71.045 1.00 10.74 187 PRO D O 1
ATOM 8922 N N . TYR D 1 188 ? 43.597 37.167 71.358 1.00 11.21 188 TYR D N 1
ATOM 8923 C CA . TYR D 1 188 ? 44.457 36.001 71.151 1.00 12.69 188 TYR D CA 1
ATOM 8924 C C . TYR D 1 188 ? 44.424 35.476 69.715 1.00 13.18 188 TYR D C 1
ATOM 8925 O O . TYR D 1 188 ? 45.185 34.558 69.390 1.00 14.40 188 TYR D O 1
ATOM 8934 N N . PHE D 1 189 ? 43.596 36.058 68.847 1.00 11.28 189 PHE D N 1
ATOM 8935 C CA . PHE D 1 189 ? 43.396 35.619 67.464 1.00 10.89 189 PHE D CA 1
ATOM 8936 C C . PHE D 1 189 ? 43.130 36.910 66.682 1.00 9.40 189 PHE D C 1
ATOM 8937 O O . PHE D 1 189 ? 42.004 37.228 66.310 1.00 11.56 189 PHE D O 1
ATOM 8945 N N . GLN D 1 190 ? 44.193 37.696 66.461 1.00 11.46 190 GLN D N 1
ATOM 8946 C CA . GLN D 1 190 ? 44.015 39.069 65.985 1.00 10.64 190 GLN D CA 1
ATOM 8947 C C . GLN D 1 190 ? 43.887 39.153 64.472 1.00 11.69 190 GLN D C 1
ATOM 8948 O O . GLN D 1 190 ? 43.277 40.104 63.966 1.00 10.91 190 GLN D O 1
ATOM 8954 N N . ARG D 1 191 ? 44.473 38.200 63.742 1.00 14.85 191 ARG D N 1
ATOM 8955 C CA . ARG D 1 191 ? 44.154 37.983 62.329 1.00 11.32 191 ARG D CA 1
ATOM 8956 C C . ARG D 1 191 ? 44.329 39.239 61.464 1.00 14.82 191 ARG D C 1
ATOM 8957 O O . ARG D 1 191 ? 43.523 39.520 60.568 1.00 13.45 191 ARG D O 1
ATOM 8965 N N . ASP D 1 192 ? 45.423 39.976 61.702 1.00 14.73 192 ASP D N 1
ATOM 8966 C CA . ASP D 1 192 ? 45.651 41.256 61.020 1.00 16.53 192 ASP D CA 1
ATOM 8967 C C . ASP D 1 192 ? 45.573 41.131 59.499 1.00 16.63 192 ASP D C 1
ATOM 8968 O O . ASP D 1 192 ? 44.984 41.990 58.832 1.00 15.55 192 ASP D O 1
ATOM 8973 N N . SER D 1 193 ? 46.160 40.068 58.935 1.00 14.05 193 SER D N 1
ATOM 8974 C CA . SER D 1 193 ? 46.206 39.925 57.479 1.00 18.33 193 SER D CA 1
ATOM 8975 C C . SER D 1 193 ? 44.812 39.800 56.871 1.00 16.32 193 SER D C 1
ATOM 8976 O O . SER D 1 193 ? 44.548 40.358 55.799 1.00 15.71 193 SER D O 1
ATOM 8979 N N . LEU D 1 194 ? 43.910 39.056 57.523 1.00 11.93 194 LEU D N 1
ATOM 8980 C CA . LEU D 1 194 ? 42.585 38.865 56.940 1.00 12.68 194 LEU D CA 1
ATOM 8981 C C . LEU D 1 194 ? 41.734 40.117 57.090 1.00 15.02 194 LEU D C 1
ATOM 8982 O O . LEU D 1 194 ? 41.033 40.509 56.151 1.00 13.16 194 LEU D O 1
ATOM 8987 N N . ILE D 1 195 ? 41.817 40.782 58.243 1.00 12.56 195 ILE D N 1
ATOM 8988 C CA . ILE D 1 195 ? 41.086 42.033 58.430 1.00 13.63 195 ILE D CA 1
ATOM 8989 C C . ILE D 1 195 ? 41.558 43.076 57.426 1.00 16.96 195 ILE D C 1
ATOM 8990 O O . ILE D 1 195 ? 40.759 43.826 56.850 1.00 13.86 195 ILE D O 1
ATOM 8995 N N . LYS D 1 196 ? 42.863 43.124 57.188 1.00 13.46 196 LYS D N 1
ATOM 8996 C CA . LYS D 1 196 ? 43.423 44.148 56.321 1.00 15.30 196 LYS D CA 1
ATOM 8997 C C . LYS D 1 196 ? 43.069 43.864 54.864 1.00 15.65 196 LYS D C 1
ATOM 8998 O O . LYS D 1 196 ? 42.805 44.792 54.087 1.00 15.77 196 LYS D O 1
ATOM 9004 N N . PHE D 1 197 ? 43.003 42.582 54.502 1.00 13.36 197 PHE D N 1
ATOM 9005 C CA . PHE D 1 197 ? 42.559 42.190 53.170 1.00 15.02 197 PHE D CA 1
ATOM 9006 C C . PHE D 1 197 ? 41.107 42.585 52.939 1.00 13.89 197 PHE D C 1
ATOM 9007 O O . PHE D 1 197 ? 40.765 43.190 51.917 1.00 14.57 197 PHE D O 1
ATOM 9015 N N . CYS D 1 198 ? 40.239 42.256 53.889 1.00 12.52 198 CYS D N 1
ATOM 9016 C CA . CYS D 1 198 ? 38.829 42.587 53.750 1.00 14.56 198 CYS D CA 1
ATOM 9017 C C . CYS D 1 198 ? 38.637 44.096 53.671 1.00 16.83 198 CYS D C 1
ATOM 9018 O O . CYS D 1 198 ? 37.903 44.602 52.812 1.00 14.70 198 CYS D O 1
ATOM 9021 N N . HIS D 1 199 ? 39.324 44.839 54.545 1.00 14.32 199 HIS D N 1
ATOM 9022 C CA . HIS D 1 199 ? 39.185 46.288 54.552 1.00 17.36 199 HIS D CA 1
ATOM 9023 C C . HIS D 1 199 ? 39.686 46.902 53.256 1.00 16.27 199 HIS D C 1
ATOM 9024 O O . HIS D 1 199 ? 39.120 47.892 52.771 1.00 16.26 199 HIS D O 1
ATOM 9031 N N . LYS D 1 200 ? 40.753 46.334 52.684 1.00 15.73 200 LYS D N 1
ATOM 9032 C CA . LYS D 1 200 ? 41.296 46.864 51.441 1.00 15.51 200 LYS D CA 1
ATOM 9033 C C . LYS D 1 200 ? 40.247 46.872 50.344 1.00 15.93 200 LYS D C 1
ATOM 9034 O O . LYS D 1 200 ? 40.254 47.758 49.478 1.00 19.44 200 LYS D O 1
ATOM 9040 N N . TYR D 1 201 ? 39.328 45.913 50.381 1.00 15.53 201 TYR D N 1
ATOM 9041 C CA . TYR D 1 201 ? 38.301 45.770 49.364 1.00 19.66 201 TYR D CA 1
ATOM 9042 C C . TYR D 1 201 ? 36.932 46.233 49.844 1.00 17.74 201 TYR D C 1
ATOM 9043 O O . TYR D 1 201 ? 35.923 45.915 49.208 1.00 17.90 201 TYR D O 1
ATOM 9052 N N . GLY D 1 202 ? 36.875 46.988 50.936 1.00 15.62 202 GLY D N 1
ATOM 9053 C CA . GLY D 1 202 ? 35.641 47.601 51.373 1.00 18.83 202 GLY D CA 1
ATOM 9054 C C . GLY D 1 202 ? 34.691 46.690 52.113 1.00 17.92 202 GLY D C 1
ATOM 9055 O O . GLY D 1 202 ? 33.527 47.058 52.300 1.00 16.35 202 GLY D O 1
ATOM 9056 N N . ILE D 1 203 ? 35.147 45.519 52.542 1.00 13.38 203 ILE D N 1
ATOM 9057 C CA . ILE D 1 203 ? 34.315 44.588 53.292 1.00 13.40 203 ILE D CA 1
ATOM 9058 C C . ILE D 1 203 ? 34.496 44.883 54.772 1.00 14.66 203 ILE D C 1
ATOM 9059 O O . ILE D 1 203 ? 35.622 44.873 55.278 1.00 14.46 203 ILE D O 1
ATOM 9064 N N . ALA D 1 204 ? 33.393 45.143 55.471 1.00 11.39 204 ALA D N 1
ATOM 9065 C CA . ALA D 1 204 ? 33.484 45.380 56.902 1.00 13.14 204 ALA D CA 1
ATOM 9066 C C . ALA D 1 204 ? 33.698 44.065 57.637 1.00 15.81 204 ALA D C 1
ATOM 9067 O O . ALA D 1 204 ? 33.282 42.994 57.179 1.00 12.53 204 ALA D O 1
ATOM 9069 N N . ILE D 1 205 ? 34.344 44.156 58.795 1.00 11.96 205 ILE D N 1
ATOM 9070 C CA . ILE D 1 205 ? 34.638 42.992 59.627 1.00 11.74 205 ILE D CA 1
ATOM 9071 C C . ILE D 1 205 ? 33.761 43.061 60.869 1.00 10.82 205 ILE D C 1
ATOM 9072 O O . ILE D 1 205 ? 33.836 44.028 61.636 1.00 10.58 205 ILE D O 1
ATOM 9077 N N . THR D 1 206 ? 32.932 42.043 61.072 1.00 11.36 206 THR D N 1
ATOM 9078 C CA . THR D 1 206 ? 32.303 41.833 62.368 1.00 10.55 206 THR D CA 1
ATOM 9079 C C . THR D 1 206 ? 33.106 40.780 63.109 1.00 13.92 206 THR D C 1
ATOM 9080 O O . THR D 1 206 ? 33.389 39.711 62.564 1.00 11.65 206 THR D O 1
ATOM 9084 N N . ALA D 1 207 ? 33.497 41.099 64.334 1.00 11.71 207 ALA D N 1
ATOM 9085 C CA . ALA D 1 207 ? 34.246 40.180 65.180 1.00 9.91 207 ALA D CA 1
ATOM 9086 C C . ALA D 1 207 ? 33.247 39.343 65.962 1.00 9.14 207 ALA D C 1
ATOM 9087 O O . ALA D 1 207 ? 32.675 39.812 66.944 1.00 10.19 207 ALA D O 1
ATOM 9089 N N . HIS D 1 208 ? 33.017 38.103 65.529 1.00 9.74 208 HIS D N 1
ATOM 9090 C CA . HIS D 1 208 ? 32.345 37.216 66.462 1.00 10.36 208 HIS D CA 1
ATOM 9091 C C . HIS D 1 208 ? 33.362 36.669 67.466 1.00 12.44 208 HIS D C 1
ATOM 9092 O O . HIS D 1 208 ? 34.580 36.830 67.316 1.00 10.59 208 HIS D O 1
ATOM 9099 N N . THR D 1 209 ? 32.840 36.083 68.546 1.00 11.00 209 THR D N 1
ATOM 9100 C CA . THR D 1 209 ? 33.653 35.648 69.671 1.00 9.94 209 THR D CA 1
ATOM 9101 C C . THR D 1 209 ? 34.540 36.825 70.105 1.00 10.40 209 THR D C 1
ATOM 9102 O O . THR D 1 209 ? 35.742 36.641 70.321 1.00 10.72 209 THR D O 1
ATOM 9106 N N . PRO D 1 210 ? 34.018 38.050 70.218 1.00 10.09 210 PRO D N 1
ATOM 9107 C CA . PRO D 1 210 ? 34.925 39.190 70.380 1.00 11.92 210 PRO D CA 1
ATOM 9108 C C . PRO D 1 210 ? 35.621 39.236 71.724 1.00 12.99 210 PRO D C 1
ATOM 9109 O O . PRO D 1 210 ? 36.629 39.945 71.851 1.00 13.08 210 PRO D O 1
ATOM 9113 N N . LEU D 1 211 ? 35.104 38.541 72.732 1.00 9.89 211 LEU D N 1
ATOM 9114 C CA . LEU D 1 211 ? 35.760 38.475 74.026 1.00 12.92 211 LEU D CA 1
ATOM 9115 C C . LEU D 1 211 ? 36.751 37.329 74.110 1.00 14.56 211 LEU D C 1
ATOM 9116 O O . LEU D 1 211 ? 37.465 37.215 75.112 1.00 13.98 211 LEU D O 1
ATOM 9121 N N . GLY D 1 212 ? 36.831 36.498 73.070 1.00 13.38 212 GLY D N 1
ATOM 9122 C CA . GLY D 1 212 ? 37.537 35.241 73.145 1.00 13.73 212 GLY D CA 1
ATOM 9123 C C . GLY D 1 212 ? 36.706 34.081 73.648 1.00 15.24 212 GLY D C 1
ATOM 9124 O O . GLY D 1 212 ? 37.244 32.979 73.818 1.00 15.32 212 GLY D O 1
ATOM 9125 N N . GLY D 1 213 ? 35.413 34.294 73.901 1.00 13.62 213 GLY D N 1
ATOM 9126 C CA . GLY D 1 213 ? 34.531 33.246 74.373 1.00 10.48 213 GLY D CA 1
ATOM 9127 C C . GLY D 1 213 ? 34.517 33.023 75.872 1.00 15.48 213 GLY D C 1
ATOM 9128 O O . GLY D 1 213 ? 33.617 32.328 76.360 1.00 14.79 213 GLY D O 1
ATOM 9129 N N . ALA D 1 214 ? 35.487 33.577 76.615 1.00 15.83 214 ALA D N 1
ATOM 9130 C CA . ALA D 1 214 ? 35.522 33.498 78.077 1.00 19.74 214 ALA D CA 1
ATOM 9131 C C . ALA D 1 214 ? 35.383 32.064 78.592 1.00 19.20 214 ALA D C 1
ATOM 9132 O O . ALA D 1 214 ? 35.846 31.120 77.945 1.00 18.40 214 ALA D O 1
ATOM 9134 N N . LEU D 1 215 ? 34.774 31.893 79.772 1.00 19.52 215 LEU D N 1
ATOM 9135 C CA . LEU D 1 215 ? 34.522 30.559 80.335 1.00 24.32 215 LEU D CA 1
ATOM 9136 C C . LEU D 1 215 ? 33.719 29.639 79.419 1.00 19.72 215 LEU D C 1
ATOM 9137 O O . LEU D 1 215 ? 34.005 28.438 79.373 1.00 22.16 215 LEU D O 1
ATOM 9142 N N . ALA D 1 216 ? 32.759 30.167 78.659 1.00 20.13 216 ALA D N 1
ATOM 9143 C CA . ALA D 1 216 ? 31.926 29.304 77.827 1.00 21.61 216 ALA D CA 1
ATOM 9144 C C . ALA D 1 216 ? 32.767 28.535 76.816 1.00 20.49 216 ALA D C 1
ATOM 9145 O O . ALA D 1 216 ? 32.601 27.323 76.649 1.00 21.01 216 ALA D O 1
ATOM 9147 N N . ASN D 1 217 ? 33.684 29.225 76.133 1.00 16.91 217 ASN D N 1
ATOM 9148 C CA . ASN D 1 217 ? 34.517 28.536 75.156 1.00 15.98 217 ASN D CA 1
ATOM 9149 C C . ASN D 1 217 ? 35.651 27.754 75.804 1.00 20.08 217 ASN D C 1
ATOM 9150 O O . ASN D 1 217 ? 36.121 26.773 75.220 1.00 16.65 217 ASN D O 1
ATOM 9155 N N . THR D 1 218 ? 36.105 28.158 76.993 1.00 17.61 218 THR D N 1
ATOM 9156 C CA . THR D 1 218 ? 37.047 27.319 77.726 1.00 20.63 218 THR D CA 1
ATOM 9157 C C . THR D 1 218 ? 36.435 25.951 78.011 1.00 22.00 218 THR D C 1
ATOM 9158 O O . THR D 1 218 ? 37.066 24.914 77.784 1.00 19.70 218 THR D O 1
ATOM 9162 N N . GLU D 1 219 ? 35.185 25.935 78.480 1.00 20.31 219 GLU D N 1
ATOM 9163 C CA . GLU D 1 219 ? 34.516 24.669 78.757 1.00 23.27 219 GLU D CA 1
ATOM 9164 C C . GLU D 1 219 ? 34.186 23.918 77.472 1.00 25.96 219 GLU D C 1
ATOM 9165 O O . GLU D 1 219 ? 34.398 22.705 77.390 1.00 25.04 219 GLU D O 1
ATOM 9167 N N . ARG D 1 220 ? 33.674 24.616 76.458 1.00 21.60 220 ARG D N 1
ATOM 9168 C CA . ARG D 1 220 ? 33.184 23.932 75.264 1.00 21.83 220 ARG D CA 1
ATOM 9169 C C . ARG D 1 220 ? 34.315 23.511 74.330 1.00 21.03 220 ARG D C 1
ATOM 9170 O O . ARG D 1 220 ? 34.293 22.396 73.792 1.00 24.32 220 ARG D O 1
ATOM 9178 N N . PHE D 1 221 ? 35.311 24.376 74.130 1.00 20.69 221 PHE D N 1
ATOM 9179 C CA . PHE D 1 221 ? 36.362 24.140 73.150 1.00 17.53 221 PHE D CA 1
ATOM 9180 C C . PHE D 1 221 ? 37.751 23.961 73.749 1.00 25.50 221 PHE D C 1
ATOM 9181 O O . PHE D 1 221 ? 38.677 23.598 73.013 1.00 20.62 221 PHE D O 1
ATOM 9189 N N . GLY D 1 222 ? 37.934 24.223 75.039 1.00 18.80 222 GLY D N 1
ATOM 9190 C CA . GLY D 1 222 ? 39.250 24.151 75.626 1.00 21.10 222 GLY D CA 1
ATOM 9191 C C . GLY D 1 222 ? 40.129 25.350 75.363 1.00 22.94 222 GLY D C 1
ATOM 9192 O O . GLY D 1 222 ? 41.344 25.263 75.582 1.00 19.76 222 GLY D O 1
ATOM 9193 N N . SER D 1 223 ? 39.560 26.463 74.899 1.00 17.20 223 SER D N 1
ATOM 9194 C CA . SER D 1 223 ? 40.354 27.646 74.604 1.00 15.24 223 SER D CA 1
ATOM 9195 C C . SER D 1 223 ? 40.735 28.383 75.886 1.00 18.22 223 SER D C 1
ATOM 9196 O O . SER D 1 223 ? 40.126 28.214 76.945 1.00 19.50 223 SER D O 1
ATOM 9199 N N . VAL D 1 224 ? 41.782 29.188 75.779 1.00 15.98 224 VAL D N 1
ATOM 9200 C CA . VAL D 1 224 ? 42.237 30.037 76.872 1.00 16.14 224 VAL D CA 1
ATOM 9201 C C . VAL D 1 224 ? 41.533 31.379 76.753 1.00 15.36 224 VAL D C 1
ATOM 9202 O O . VAL D 1 224 ? 41.570 32.015 75.696 1.00 16.19 224 VAL D O 1
ATOM 9206 N N . SER D 1 225 ? 40.884 31.808 77.830 1.00 15.16 225 SER D N 1
ATOM 9207 C CA . SER D 1 225 ? 40.236 33.114 77.845 1.00 16.05 225 SER D CA 1
ATOM 9208 C C . SER D 1 225 ? 41.280 34.207 78.033 1.00 16.64 225 SER D C 1
ATOM 9209 O O . SER D 1 225 ? 42.180 34.081 78.867 1.00 17.81 225 SER D O 1
ATOM 9212 N N . CYS D 1 226 ? 41.165 35.281 77.247 1.00 14.61 226 CYS D N 1
ATOM 9213 C CA . CYS D 1 226 ? 42.120 36.378 77.377 1.00 18.12 226 CYS D CA 1
ATOM 9214 C C . CYS D 1 226 ? 41.791 37.326 78.520 1.00 16.20 226 CYS D C 1
ATOM 9215 O O . CYS D 1 226 ? 42.608 38.201 78.822 1.00 14.80 226 CYS D O 1
ATOM 9218 N N . LEU D 1 227 ? 40.631 37.173 79.171 1.00 15.19 227 LEU D N 1
ATOM 9219 C CA . LEU D 1 227 ? 40.094 38.243 80.010 1.00 16.76 227 LEU D CA 1
ATOM 9220 C C . LEU D 1 227 ? 40.866 38.440 81.304 1.00 15.35 227 LEU D C 1
ATOM 9221 O O . LEU D 1 227 ? 40.735 39.497 81.934 1.00 18.16 227 LEU D O 1
ATOM 9226 N N . ASP D 1 228 ? 41.646 37.458 81.740 1.00 19.30 228 ASP D N 1
ATOM 9227 C CA . ASP D 1 228 ? 42.456 37.644 82.935 1.00 22.25 228 ASP D CA 1
ATOM 9228 C C . ASP D 1 228 ? 43.921 37.886 82.599 1.00 18.82 228 ASP D C 1
ATOM 9229 O O . ASP D 1 228 ? 44.780 37.794 83.481 1.00 23.52 228 ASP D O 1
ATOM 9233 N N . ASP D 1 229 ? 44.211 38.226 81.345 1.00 17.86 229 ASP D N 1
ATOM 9234 C CA . ASP D 1 229 ? 45.581 38.499 80.928 1.00 21.17 229 ASP D CA 1
ATOM 9235 C C . ASP D 1 229 ? 46.126 39.720 81.670 1.00 17.33 229 ASP D C 1
ATOM 9236 O O . ASP D 1 229 ? 45.405 40.713 81.849 1.00 16.00 229 ASP D O 1
ATOM 9241 N N . PRO D 1 230 ? 47.386 39.680 82.121 1.00 16.82 230 PRO D N 1
ATOM 9242 C CA . PRO D 1 230 ? 47.951 40.844 82.828 1.00 19.59 230 PRO D CA 1
ATOM 9243 C C . PRO D 1 230 ? 47.941 42.123 82.010 1.00 18.65 230 PRO D C 1
ATOM 9244 O O . PRO D 1 230 ? 47.824 43.208 82.593 1.00 20.80 230 PRO D O 1
ATOM 9248 N N . VAL D 1 231 ? 48.067 42.033 80.681 1.00 16.19 231 VAL D N 1
ATOM 9249 C CA . VAL D 1 231 ? 47.990 43.231 79.844 1.00 17.28 231 VAL D CA 1
ATOM 9250 C C . VAL D 1 231 ? 46.653 43.925 80.047 1.00 17.38 231 VAL D C 1
ATOM 9251 O O . VAL D 1 231 ? 46.583 45.147 80.234 1.00 18.48 231 VAL D O 1
ATOM 9255 N N . LEU D 1 232 ? 45.570 43.149 80.020 1.00 14.78 232 LEU D N 1
ATOM 9256 C CA . LEU D 1 232 ? 44.246 43.735 80.171 1.00 16.80 232 LEU D CA 1
ATOM 9257 C C . LEU D 1 232 ? 43.990 44.209 81.593 1.00 18.01 232 LEU D C 1
ATOM 9258 O O . LEU D 1 232 ? 43.215 45.151 81.791 1.00 16.26 232 LEU D O 1
ATOM 9263 N N . LYS D 1 233 ? 44.602 43.574 82.597 1.00 18.46 233 LYS D N 1
ATOM 9264 C CA . LYS D 1 233 ? 44.348 44.046 83.952 1.00 19.20 233 LYS D CA 1
ATOM 9265 C C . LYS D 1 233 ? 45.029 45.385 84.198 1.00 20.53 233 LYS D C 1
ATOM 9266 O O . LYS D 1 233 ? 44.481 46.243 84.899 1.00 21.80 233 LYS D O 1
ATOM 9272 N N . LYS D 1 234 ? 46.230 45.582 83.644 1.00 20.00 234 LYS D N 1
ATOM 9273 C CA . LYS D 1 234 ? 46.881 46.885 83.758 1.00 22.35 234 LYS D CA 1
ATOM 9274 C C . LYS D 1 234 ? 46.037 47.967 83.095 1.00 21.17 234 LYS D C 1
ATOM 9275 O O . LYS D 1 234 ? 45.835 49.049 83.657 1.00 20.24 234 LYS D O 1
ATOM 9281 N N . LEU D 1 235 ? 45.549 47.694 81.886 1.00 17.83 235 LEU D N 1
ATOM 9282 C CA . LEU D 1 235 ? 44.706 48.665 81.200 1.00 15.80 235 LEU D CA 1
ATOM 9283 C C . LEU D 1 235 ? 43.377 48.839 81.925 1.00 18.02 235 LEU D C 1
ATOM 9284 O O . LEU D 1 235 ? 42.826 49.948 81.965 1.00 18.77 235 LEU D O 1
ATOM 9289 N N . SER D 1 236 ? 42.852 47.755 82.507 1.00 18.35 236 SER D N 1
ATOM 9290 C CA . SER D 1 236 ? 41.624 47.845 83.295 1.00 17.97 236 SER D CA 1
ATOM 9291 C C . SER D 1 236 ? 41.814 48.755 84.505 1.00 19.99 236 SER D C 1
ATOM 9292 O O . SER D 1 236 ? 40.959 49.598 84.805 1.00 21.45 236 SER D O 1
ATOM 9295 N N . ASP D 1 237 ? 42.927 48.583 85.224 1.00 17.52 237 ASP D N 1
ATOM 9296 C CA . ASP D 1 237 ? 43.204 49.443 86.371 1.00 19.30 237 ASP D CA 1
ATOM 9297 C C . ASP D 1 237 ? 43.327 50.900 85.943 1.00 23.78 237 ASP D C 1
ATOM 9298 O O . ASP D 1 237 ? 42.793 51.798 86.605 1.00 23.90 237 ASP D O 1
ATOM 9303 N N . LYS D 1 238 ? 44.006 51.152 84.822 1.00 20.53 238 LYS D N 1
ATOM 9304 C CA . LYS D 1 238 ? 44.290 52.529 84.423 1.00 21.57 238 LYS D CA 1
ATOM 9305 C C . LYS D 1 238 ? 43.035 53.249 83.943 1.00 26.46 238 LYS D C 1
ATOM 9306 O O . LYS D 1 238 ? 42.832 54.429 84.260 1.00 23.73 238 LYS D O 1
ATOM 9312 N N . HIS D 1 239 ? 42.185 52.568 83.178 1.00 18.16 239 HIS D N 1
ATOM 9313 C CA . HIS D 1 239 ? 41.018 53.201 82.574 1.00 16.90 239 HIS D CA 1
ATOM 9314 C C . HIS D 1 239 ? 39.766 53.080 83.429 1.00 21.49 239 HIS D C 1
ATOM 9315 O O . HIS D 1 239 ? 38.734 53.660 83.076 1.00 18.49 239 HIS D O 1
ATOM 9322 N N . ASN D 1 240 ? 39.844 52.359 84.546 1.00 21.83 240 ASN D N 1
ATOM 9323 C CA . ASN D 1 240 ? 38.696 52.123 85.415 1.00 18.52 240 ASN D CA 1
ATOM 9324 C C . ASN D 1 240 ? 37.563 51.480 84.621 1.00 22.01 240 ASN D C 1
ATOM 9325 O O . ASN D 1 240 ? 36.399 51.891 84.686 1.00 21.70 240 ASN D O 1
ATOM 9330 N N . LYS D 1 241 ? 37.937 50.478 83.835 1.00 18.34 241 LYS D N 1
ATOM 9331 C CA . LYS D 1 241 ? 37.038 49.704 82.998 1.00 17.64 241 LYS D CA 1
ATOM 9332 C C . LYS D 1 241 ? 37.386 48.236 83.189 1.00 19.14 241 LYS D C 1
ATOM 9333 O O . LYS D 1 241 ? 38.516 47.902 83.546 1.00 19.90 241 LYS D O 1
ATOM 9339 N N . SER D 1 242 ? 36.419 47.359 82.951 1.00 18.89 242 SER D N 1
ATOM 9340 C CA . SER D 1 242 ? 36.677 45.940 83.100 1.00 19.62 242 SER D CA 1
ATOM 9341 C C . SER D 1 242 ? 37.525 45.431 81.938 1.00 16.59 242 SER D C 1
ATOM 9342 O O . SER D 1 242 ? 37.543 46.032 80.857 1.00 15.79 242 SER D O 1
ATOM 9345 N N . PRO D 1 243 ? 38.247 44.323 82.142 1.00 15.15 243 PRO D N 1
ATOM 9346 C CA . PRO D 1 243 ? 38.972 43.712 81.015 1.00 16.39 243 PRO D CA 1
ATOM 9347 C C . PRO D 1 243 ? 38.103 43.504 79.790 1.00 14.63 243 PRO D C 1
ATOM 9348 O O . PRO D 1 243 ? 38.560 43.772 78.673 1.00 14.21 243 PRO D O 1
ATOM 9352 N N . ALA D 1 244 ? 36.847 43.073 79.963 1.00 13.97 244 ALA D N 1
ATOM 9353 C CA . ALA D 1 244 ? 35.965 42.908 78.808 1.00 13.22 244 ALA D CA 1
ATOM 9354 C C . ALA D 1 244 ? 35.752 44.229 78.078 1.00 12.43 244 ALA D C 1
ATOM 9355 O O . ALA D 1 244 ? 35.761 44.271 76.842 1.00 13.58 244 ALA D O 1
ATOM 9357 N N . GLN D 1 245 ? 35.559 45.321 78.823 1.00 15.05 245 GLN D N 1
ATOM 9358 C CA . GLN D 1 245 ? 35.341 46.615 78.183 1.00 14.26 245 GLN D CA 1
ATOM 9359 C C . GLN D 1 245 ? 36.585 47.074 77.434 1.00 12.97 245 GLN D C 1
ATOM 9360 O O . GLN D 1 245 ? 36.480 47.672 76.355 1.00 13.55 245 GLN D O 1
ATOM 9366 N N . ILE D 1 246 ? 37.770 46.805 77.990 1.00 12.14 246 ILE D N 1
ATOM 9367 C CA . ILE D 1 246 ? 39.007 47.099 77.269 1.00 12.46 246 ILE D CA 1
ATOM 9368 C C . ILE D 1 246 ? 39.029 46.350 75.941 1.00 12.26 246 ILE D C 1
ATOM 9369 O O . ILE D 1 246 ? 39.348 46.916 74.886 1.00 13.02 246 ILE D O 1
ATOM 9374 N N . VAL D 1 247 ? 38.674 45.063 75.977 1.00 12.32 247 VAL D N 1
ATOM 9375 C CA . VAL D 1 247 ? 38.721 44.231 74.775 1.00 11.42 247 VAL D CA 1
ATOM 9376 C C . VAL D 1 247 ? 37.721 44.720 73.736 1.00 15.51 247 VAL D C 1
ATOM 9377 O O . VAL D 1 247 ? 38.019 44.756 72.533 1.00 13.30 247 VAL D O 1
ATOM 9381 N N . LEU D 1 248 ? 36.510 45.079 74.172 1.00 13.32 248 LEU D N 1
ATOM 9382 C CA . LEU D 1 248 ? 35.522 45.571 73.220 1.00 12.86 248 LEU D CA 1
ATOM 9383 C C . LEU D 1 248 ? 35.938 46.919 72.644 1.00 12.67 248 LEU D C 1
ATOM 9384 O O . LEU D 1 248 ? 35.819 47.146 71.437 1.00 12.74 248 LEU D O 1
ATOM 9389 N N . ARG D 1 249 ? 36.445 47.820 73.488 1.00 10.86 249 ARG D N 1
ATOM 9390 C CA . ARG D 1 249 ? 36.952 49.090 72.984 1.00 11.71 249 ARG D CA 1
ATOM 9391 C C . ARG D 1 249 ? 38.082 48.872 71.982 1.00 13.30 249 ARG D C 1
ATOM 9392 O O . ARG D 1 249 ? 38.154 49.559 70.959 1.00 13.84 249 ARG D O 1
ATOM 9400 N N . TRP D 1 250 ? 38.969 47.916 72.260 1.00 11.62 250 TRP D N 1
ATOM 9401 C CA . TRP D 1 250 ? 40.042 47.583 71.326 1.00 11.53 250 TRP D CA 1
ATOM 9402 C C . TRP D 1 250 ? 39.481 47.154 69.974 1.00 11.64 250 TRP D C 1
ATOM 9403 O O . TRP D 1 250 ? 39.932 47.624 68.920 1.00 14.09 250 TRP D O 1
ATOM 9414 N N . GLY D 1 251 ? 38.479 46.276 69.983 1.00 10.64 251 GLY D N 1
ATOM 9415 C CA . GLY D 1 251 ? 37.878 45.866 68.724 1.00 12.55 251 GLY D CA 1
ATOM 9416 C C . GLY D 1 251 ? 37.277 47.038 67.970 1.00 11.85 251 GLY D C 1
ATOM 9417 O O . GLY D 1 251 ? 37.412 47.140 66.749 1.00 10.63 251 GLY D O 1
ATOM 9418 N N . VAL D 1 252 ? 36.631 47.953 68.693 1.00 9.89 252 VAL D N 1
ATOM 9419 C CA . VAL D 1 252 ? 36.051 49.128 68.044 1.00 11.87 252 VAL D CA 1
ATOM 9420 C C . VAL D 1 252 ? 37.141 50.003 67.428 1.00 11.07 252 VAL D C 1
ATOM 9421 O O . VAL D 1 252 ? 36.997 50.492 66.301 1.00 14.00 252 VAL D O 1
ATOM 9425 N N . GLN D 1 253 ? 38.247 50.211 68.147 1.00 13.42 253 GLN D N 1
ATOM 9426 C CA . GLN D 1 253 ? 39.302 51.069 67.616 1.00 14.82 253 GLN D CA 1
ATOM 9427 C C . GLN D 1 253 ? 40.090 50.409 66.488 1.00 12.99 253 GLN D C 1
ATOM 9428 O O . GLN D 1 253 ? 40.796 51.117 65.763 1.00 13.68 253 GLN D O 1
ATOM 9434 N N . ARG D 1 254 ? 39.972 49.091 66.305 1.00 12.76 254 ARG D N 1
ATOM 9435 C CA . ARG D 1 254 ? 40.492 48.426 65.107 1.00 13.03 254 ARG D CA 1
ATOM 9436 C C . ARG D 1 254 ? 39.558 48.570 63.902 1.00 14.47 254 ARG D C 1
ATOM 9437 O O . ARG D 1 254 ? 39.802 47.932 62.866 1.00 15.41 254 ARG D O 1
ATOM 9445 N N A ASN D 1 255 ? 38.507 49.386 64.018 0.51 14.86 255 ASN D N 1
ATOM 9446 N N B ASN D 1 255 ? 38.509 49.386 64.021 0.49 14.87 255 ASN D N 1
ATOM 9447 C CA A ASN D 1 255 ? 37.533 49.593 62.944 0.51 14.30 255 ASN D CA 1
ATOM 9448 C CA B ASN D 1 255 ? 37.541 49.610 62.948 0.49 14.29 255 ASN D CA 1
ATOM 9449 C C A ASN D 1 255 ? 36.810 48.294 62.608 0.51 13.30 255 ASN D C 1
ATOM 9450 C C B ASN D 1 255 ? 36.802 48.313 62.612 0.49 13.30 255 ASN D C 1
ATOM 9451 O O A ASN D 1 255 ? 36.561 47.976 61.443 0.51 13.40 255 ASN D O 1
ATOM 9452 O O B ASN D 1 255 ? 36.536 48.013 61.448 0.49 13.40 255 ASN D O 1
ATOM 9461 N N . THR D 1 256 ? 36.482 47.529 63.637 1.00 12.06 256 THR D N 1
ATOM 9462 C CA . THR D 1 256 ? 35.650 46.347 63.483 1.00 12.54 256 THR D CA 1
ATOM 9463 C C . THR D 1 256 ? 34.358 46.540 64.261 1.00 10.82 256 THR D C 1
ATOM 9464 O O . THR D 1 256 ? 34.226 47.426 65.112 1.00 11.03 256 THR D O 1
ATOM 9468 N N . ILE D 1 257 ? 33.404 45.686 63.945 1.00 11.21 257 ILE D N 1
ATOM 9469 C CA . ILE D 1 257 ? 32.116 45.613 64.620 1.00 10.82 257 ILE D CA 1
ATOM 9470 C C . ILE D 1 257 ? 32.185 44.437 65.576 1.00 12.64 257 ILE D C 1
ATOM 9471 O O . ILE D 1 257 ? 32.629 43.348 65.200 1.00 11.49 257 ILE D O 1
ATOM 9476 N N A VAL D 1 258 ? 31.717 44.646 66.804 0.40 13.49 258 VAL D N 1
ATOM 9477 N N B VAL D 1 258 ? 31.789 44.663 66.814 0.60 13.64 258 VAL D N 1
ATOM 9478 C CA A VAL D 1 258 ? 31.943 43.721 67.908 0.40 13.67 258 VAL D CA 1
ATOM 9479 C CA B VAL D 1 258 ? 31.945 43.666 67.858 0.60 13.62 258 VAL D CA 1
ATOM 9480 C C A VAL D 1 258 ? 30.575 43.278 68.439 0.40 28.26 258 VAL D C 1
ATOM 9481 C C B VAL D 1 258 ? 30.568 43.264 68.363 0.60 26.41 258 VAL D C 1
ATOM 9482 O O A VAL D 1 258 ? 29.702 44.117 68.687 0.40 14.56 258 VAL D O 1
ATOM 9483 O O B VAL D 1 258 ? 29.699 44.117 68.560 0.60 14.54 258 VAL D O 1
ATOM 9490 N N . ILE D 1 259 ? 30.359 41.964 68.548 1.00 14.46 259 ILE D N 1
ATOM 9491 C CA . ILE D 1 259 ? 29.031 41.450 68.920 1.00 9.99 259 ILE D CA 1
ATOM 9492 C C . ILE D 1 259 ? 29.076 40.542 70.145 1.00 12.87 259 ILE D C 1
ATOM 9493 O O . ILE D 1 259 ? 28.695 39.367 70.054 1.00 10.74 259 ILE D O 1
ATOM 9498 N N . PRO D 1 260 ? 29.461 41.049 71.314 1.00 10.87 260 PRO D N 1
ATOM 9499 C CA . PRO D 1 260 ? 29.528 40.192 72.501 1.00 11.99 260 PRO D CA 1
ATOM 9500 C C . PRO D 1 260 ? 28.157 39.683 72.934 1.00 11.58 260 PRO D C 1
ATOM 9501 O O . PRO D 1 260 ? 27.136 40.358 72.787 1.00 10.79 260 PRO D O 1
ATOM 9505 N N . LYS D 1 261 ? 28.153 38.483 73.507 1.00 11.71 261 LYS D N 1
ATOM 9506 C CA . LYS D 1 261 ? 26.965 37.896 74.112 1.00 13.75 261 LYS D CA 1
ATOM 9507 C C . LYS D 1 261 ? 27.124 37.861 75.622 1.00 14.88 261 LYS D C 1
ATOM 9508 O O . LYS D 1 261 ? 28.180 37.471 76.128 1.00 12.58 261 LYS D O 1
ATOM 9514 N N . SER D 1 262 ? 26.069 38.238 76.338 1.00 15.79 262 SER D N 1
ATOM 9515 C CA . SER D 1 262 ? 25.971 37.945 77.758 1.00 16.16 262 SER D CA 1
ATOM 9516 C C . SER D 1 262 ? 24.531 37.574 78.076 1.00 17.89 262 SER D C 1
ATOM 9517 O O . SER D 1 262 ? 23.592 38.077 77.452 1.00 17.05 262 SER D O 1
ATOM 9520 N N . SER D 1 263 ? 24.367 36.668 79.039 1.00 20.34 263 SER D N 1
ATOM 9521 C CA . SER D 1 263 ? 23.058 36.313 79.568 1.00 20.99 263 SER D CA 1
ATOM 9522 C C . SER D 1 263 ? 22.718 37.094 80.831 1.00 20.01 263 SER D C 1
ATOM 9523 O O . SER D 1 263 ? 21.700 36.810 81.474 1.00 21.34 263 SER D O 1
ATOM 9526 N N . LYS D 1 264 ? 23.543 38.071 81.194 1.00 21.40 264 LYS D N 1
ATOM 9527 C CA . LYS D 1 264 ? 23.391 38.843 82.421 1.00 25.18 264 LYS D CA 1
ATOM 9528 C C . LYS D 1 264 ? 23.164 40.303 82.049 1.00 22.06 264 LYS D C 1
ATOM 9529 O O . LYS D 1 264 ? 23.996 40.903 81.362 1.00 21.07 264 LYS D O 1
ATOM 9535 N N . THR D 1 265 ? 22.041 40.875 82.502 1.00 22.17 265 THR D N 1
ATOM 9536 C CA . THR D 1 265 ? 21.717 42.255 82.136 1.00 24.23 265 THR D CA 1
ATOM 9537 C C . THR D 1 265 ? 22.769 43.231 82.649 1.00 22.43 265 THR D C 1
ATOM 9538 O O . THR D 1 265 ? 23.013 44.277 82.038 1.00 22.95 265 THR D O 1
ATOM 9542 N N . LYS D 1 266 ? 23.367 42.914 83.792 1.00 26.48 266 LYS D N 1
ATOM 9543 C CA . LYS D 1 266 ? 24.482 43.685 84.320 1.00 25.67 266 LYS D CA 1
ATOM 9544 C C . LYS D 1 266 ? 25.667 43.730 83.360 1.00 24.74 266 LYS D C 1
ATOM 9545 O O . LYS D 1 266 ? 26.306 44.779 83.208 1.00 23.79 266 LYS D O 1
ATOM 9551 N N . ARG D 1 267 ? 25.952 42.629 82.661 1.00 21.04 267 ARG D N 1
ATOM 9552 C CA . ARG D 1 267 ? 27.034 42.672 81.683 1.00 20.86 267 ARG D CA 1
ATOM 9553 C C . ARG D 1 267 ? 26.582 43.264 80.352 1.00 17.62 267 ARG D C 1
ATOM 9554 O O . ARG D 1 267 ? 27.404 43.852 79.642 1.00 13.79 267 ARG D O 1
ATOM 9562 N N . LEU D 1 268 ? 25.300 43.115 79.991 1.00 15.47 268 LEU D N 1
ATOM 9563 C CA . LEU D 1 268 ? 24.771 43.833 78.831 1.00 16.53 268 LEU D CA 1
ATOM 9564 C C . LEU D 1 268 ? 25.078 45.321 78.937 1.00 14.84 268 LEU D C 1
ATOM 9565 O O . LEU D 1 268 ? 25.573 45.941 77.989 1.00 14.84 268 LEU D O 1
ATOM 9570 N N . GLU D 1 269 ? 24.804 45.904 80.101 1.00 17.59 269 GLU D N 1
ATOM 9571 C CA . GLU D 1 269 ? 25.037 47.332 80.280 1.00 16.41 269 GLU D CA 1
ATOM 9572 C C . GLU D 1 269 ? 26.527 47.650 80.304 1.00 17.84 269 GLU D C 1
ATOM 9573 O O . GLU D 1 269 ? 26.956 48.679 79.771 1.00 16.65 269 GLU D O 1
ATOM 9579 N N . GLU D 1 270 ? 27.326 46.773 80.914 1.00 15.58 270 GLU D N 1
ATOM 9580 C CA . GLU D 1 270 ? 28.774 46.960 80.964 1.00 19.36 270 GLU D CA 1
ATOM 9581 C C . GLU D 1 270 ? 29.381 46.928 79.567 1.00 16.60 270 GLU D C 1
ATOM 9582 O O . GLU D 1 270 ? 30.202 47.782 79.209 1.00 16.71 270 GLU D O 1
ATOM 9588 N N . ASN D 1 271 ? 28.973 45.949 78.761 1.00 14.92 271 ASN D N 1
ATOM 9589 C CA . ASN D 1 271 ? 29.565 45.773 77.441 1.00 14.06 271 ASN D CA 1
ATOM 9590 C C . ASN D 1 271 ? 29.203 46.917 76.505 1.00 14.79 271 ASN D C 1
ATOM 9591 O O . ASN D 1 271 ? 29.962 47.222 75.577 1.00 14.59 271 ASN D O 1
ATOM 9596 N N . LEU D 1 272 ? 28.057 47.566 76.740 1.00 13.14 272 LEU D N 1
ATOM 9597 C CA . LEU D 1 272 ? 27.641 48.699 75.926 1.00 14.67 272 LEU D CA 1
ATOM 9598 C C . LEU D 1 272 ? 28.344 49.990 76.333 1.00 15.85 272 LEU D C 1
ATOM 9599 O O . LEU D 1 272 ? 28.431 50.922 75.526 1.00 18.61 272 LEU D O 1
ATOM 9604 N N . ASN D 1 273 ? 28.869 50.058 77.554 1.00 16.69 273 ASN D N 1
ATOM 9605 C CA . ASN D 1 273 ? 29.424 51.301 78.097 1.00 17.89 273 ASN D CA 1
ATOM 9606 C C . ASN D 1 273 ? 30.919 51.394 77.775 1.00 17.45 273 ASN D C 1
ATOM 9607 O O . ASN D 1 273 ? 31.788 51.355 78.649 1.00 18.18 273 ASN D O 1
ATOM 9612 N N . ILE D 1 274 ? 31.213 51.544 76.482 1.00 16.91 274 ILE D N 1
ATOM 9613 C CA . ILE D 1 274 ? 32.605 51.591 76.039 1.00 14.67 274 ILE D CA 1
ATOM 9614 C C . ILE D 1 274 ? 32.878 52.822 75.186 1.00 16.68 274 ILE D C 1
ATOM 9615 O O . ILE D 1 274 ? 33.895 52.884 74.485 1.00 17.21 274 ILE D O 1
ATOM 9620 N N . PHE D 1 275 ? 31.981 53.806 75.218 1.00 17.19 275 PHE D N 1
ATOM 9621 C CA . PHE D 1 275 ? 32.122 54.994 74.382 1.00 18.69 275 PHE D CA 1
ATOM 9622 C C . PHE D 1 275 ? 32.454 56.236 75.192 1.00 18.51 275 PHE D C 1
ATOM 9623 O O . PHE D 1 275 ? 32.423 57.349 74.655 1.00 23.23 275 PHE D O 1
ATOM 9631 N N . ASP D 1 276 ? 32.795 56.067 76.465 1.00 21.12 276 ASP D N 1
ATOM 9632 C CA . ASP D 1 276 ? 33.147 57.171 77.343 1.00 23.31 276 ASP D CA 1
ATOM 9633 C C . ASP D 1 276 ? 34.629 57.173 77.700 1.00 21.01 276 ASP D C 1
ATOM 9634 O O . ASP D 1 276 ? 35.036 57.890 78.619 1.00 21.25 276 ASP D O 1
ATOM 9639 N N . PHE D 1 277 ? 35.438 56.379 77.010 1.00 18.76 277 PHE D N 1
ATOM 9640 C CA . PHE D 1 277 ? 36.879 56.399 77.200 1.00 21.70 277 PHE D CA 1
ATOM 9641 C C . PHE D 1 277 ? 37.515 55.990 75.884 1.00 16.57 277 PHE D C 1
ATOM 9642 O O . PHE D 1 277 ? 36.827 55.620 74.930 1.00 17.81 277 PHE D O 1
ATOM 9650 N N . GLU D 1 278 ? 38.841 56.062 75.837 1.00 16.82 278 GLU D N 1
ATOM 9651 C CA . GLU D 1 278 ? 39.574 55.663 74.648 1.00 16.56 278 GLU D CA 1
ATOM 9652 C C . GLU D 1 278 ? 40.858 54.962 75.063 1.00 14.98 278 GLU D C 1
ATOM 9653 O O . GLU D 1 278 ? 41.396 55.203 76.147 1.00 15.90 278 GLU D O 1
ATOM 9659 N N . LEU D 1 279 ? 41.334 54.088 74.189 1.00 15.01 279 LEU D N 1
ATOM 9660 C CA . LEU D 1 279 ? 42.633 53.454 74.333 1.00 13.90 279 LEU D CA 1
ATOM 9661 C C . LEU D 1 279 ? 43.658 54.255 73.547 1.00 14.95 279 LEU D C 1
ATOM 9662 O O . LEU D 1 279 ? 43.399 54.665 72.408 1.00 15.15 279 LEU D O 1
ATOM 9667 N N . SER D 1 280 ? 44.806 54.506 74.164 1.00 17.08 280 SER D N 1
ATOM 9668 C CA . SER D 1 280 ? 45.863 55.217 73.465 1.00 17.12 280 SER D CA 1
ATOM 9669 C C . SER D 1 280 ? 46.533 54.301 72.443 1.00 16.49 280 SER D C 1
ATOM 9670 O O . SER D 1 280 ? 46.349 53.081 72.438 1.00 15.23 280 SER D O 1
ATOM 9673 N N . LYS D 1 281 ? 47.325 54.915 71.563 1.00 18.13 281 LYS D N 1
ATOM 9674 C CA . LYS D 1 281 ? 48.164 54.137 70.658 1.00 18.39 281 LYS D CA 1
ATOM 9675 C C . LYS D 1 281 ? 49.037 53.155 71.426 1.00 18.52 281 LYS D C 1
ATOM 9676 O O . LYS D 1 281 ? 49.185 51.995 71.027 1.00 17.50 281 LYS D O 1
ATOM 9679 N N . GLU D 1 282 ? 49.631 53.609 72.530 1.00 18.19 282 GLU D N 1
ATOM 9680 C CA . GLU D 1 282 ? 50.463 52.725 73.337 1.00 18.29 282 GLU D CA 1
ATOM 9681 C C . GLU D 1 282 ? 49.643 51.578 73.915 1.00 18.66 282 GLU D C 1
ATOM 9682 O O . GLU D 1 282 ? 50.115 50.436 73.970 1.00 18.52 282 GLU D O 1
ATOM 9688 N N . ASP D 1 283 ? 48.418 51.870 74.366 1.00 16.56 283 ASP D N 1
ATOM 9689 C CA . ASP D 1 283 ? 47.534 50.821 74.866 1.00 15.78 283 ASP D CA 1
ATOM 9690 C C . ASP D 1 283 ? 47.249 49.797 73.780 1.00 17.46 283 ASP D C 1
ATOM 9691 O O . ASP D 1 283 ? 47.271 48.583 74.028 1.00 15.64 283 ASP D O 1
ATOM 9696 N N . MET D 1 284 ? 46.973 50.275 72.565 1.00 14.00 284 MET D N 1
ATOM 9697 C CA . MET D 1 284 ? 46.665 49.373 71.471 1.00 13.09 284 MET D CA 1
ATOM 9698 C C . MET D 1 284 ? 47.878 48.530 71.139 1.00 14.69 284 MET D C 1
ATOM 9699 O O . MET D 1 284 ? 47.757 47.353 70.777 1.00 15.71 284 MET D O 1
ATOM 9704 N N . GLU D 1 285 ? 49.055 49.123 71.290 1.00 14.64 285 GLU D N 1
ATOM 9705 C CA . GLU D 1 285 ? 50.286 48.456 70.931 1.00 19.79 285 GLU D CA 1
ATOM 9706 C C . GLU D 1 285 ? 50.609 47.374 71.942 1.00 17.40 285 GLU D C 1
ATOM 9707 O O . GLU D 1 285 ? 51.179 46.336 71.587 1.00 18.86 285 GLU D O 1
ATOM 9713 N N . LEU D 1 286 ? 50.202 47.588 73.198 1.00 16.57 286 LEU D N 1
ATOM 9714 C CA . LEU D 1 286 ? 50.329 46.556 74.218 1.00 16.07 286 LEU D CA 1
ATOM 9715 C C . LEU D 1 286 ? 49.382 45.401 73.951 1.00 15.50 286 LEU D C 1
ATOM 9716 O O . LEU D 1 286 ? 49.767 44.235 74.090 1.00 16.16 286 LEU D O 1
ATOM 9721 N N . ILE D 1 287 ? 48.131 45.699 73.592 1.00 14.29 287 ILE D N 1
ATOM 9722 C CA . ILE D 1 287 ? 47.199 44.610 73.308 1.00 13.63 287 ILE D CA 1
ATOM 9723 C C . ILE D 1 287 ? 47.684 43.801 72.117 1.00 17.52 287 ILE D C 1
ATOM 9724 O O . ILE D 1 287 ? 47.472 42.587 72.053 1.00 14.06 287 ILE D O 1
ATOM 9729 N N . LYS D 1 288 ? 48.393 44.440 71.187 1.00 16.04 288 LYS D N 1
ATOM 9730 C CA . LYS D 1 288 ? 48.922 43.715 70.035 1.00 16.19 288 LYS D CA 1
ATOM 9731 C C . LYS D 1 288 ? 49.883 42.602 70.443 1.00 15.91 288 LYS D C 1
ATOM 9732 O O . LYS D 1 288 ? 49.934 41.560 69.778 1.00 17.26 288 LYS D O 1
ATOM 9738 N N . THR D 1 289 ? 50.641 42.791 71.533 1.00 15.71 289 THR D N 1
ATOM 9739 C CA . THR D 1 289 ? 51.563 41.749 71.986 1.00 15.75 289 THR D CA 1
ATOM 9740 C C . THR D 1 289 ? 50.845 40.523 72.517 1.00 15.45 289 THR D C 1
ATOM 9741 O O . THR D 1 289 ? 51.488 39.495 72.723 1.00 16.53 289 THR D O 1
ATOM 9745 N N . MET D 1 290 ? 49.537 40.613 72.742 1.00 14.66 290 MET D N 1
ATOM 9746 C CA . MET D 1 290 ? 48.722 39.504 73.231 1.00 15.25 290 MET D CA 1
ATOM 9747 C C . MET D 1 290 ? 48.478 38.446 72.162 1.00 15.88 290 MET D C 1
ATOM 9748 O O . MET D 1 290 ? 48.084 37.327 72.489 1.00 14.56 290 MET D O 1
ATOM 9753 N N . GLU D 1 291 ? 48.713 38.790 70.900 1.00 16.21 291 GLU D N 1
ATOM 9754 C CA . GLU D 1 291 ? 48.442 37.899 69.779 1.00 15.26 291 GLU D CA 1
ATOM 9755 C C . GLU D 1 291 ? 49.078 36.527 69.958 1.00 15.45 291 GLU D C 1
ATOM 9756 O O . GLU D 1 291 ? 50.281 36.404 70.210 1.00 16.77 291 GLU D O 1
ATOM 9762 N N . ARG D 1 292 ? 48.233 35.489 69.857 1.00 14.57 292 ARG D N 1
ATOM 9763 C CA . ARG D 1 292 ? 48.650 34.095 69.897 1.00 15.58 292 ARG D CA 1
ATOM 9764 C C . ARG D 1 292 ? 48.328 33.338 68.627 1.00 14.14 292 ARG D C 1
ATOM 9765 O O . ARG D 1 292 ? 48.765 32.187 68.498 1.00 17.28 292 ARG D O 1
ATOM 9773 N N . ASN D 1 293 ? 47.553 33.929 67.714 1.00 13.27 293 ASN D N 1
ATOM 9774 C CA . ASN D 1 293 ? 47.074 33.243 66.514 1.00 16.10 293 ASN D CA 1
ATOM 9775 C C . ASN D 1 293 ? 46.387 31.931 66.888 1.00 15.94 293 ASN D C 1
ATOM 9776 O O . ASN D 1 293 ? 46.651 30.868 66.315 1.00 15.71 293 ASN D O 1
ATOM 9781 N N . GLN D 1 294 ? 45.502 32.005 67.881 1.00 14.15 294 GLN D N 1
ATOM 9782 C CA . GLN D 1 294 ? 44.867 30.814 68.442 1.00 13.32 294 GLN D CA 1
ATOM 9783 C C . GLN D 1 294 ? 43.350 30.915 68.330 1.00 13.04 294 GLN D C 1
ATOM 9784 O O . GLN D 1 294 ? 42.707 31.658 69.082 1.00 13.52 294 GLN D O 1
ATOM 9790 N N . ARG D 1 295 ? 42.787 30.148 67.402 1.00 11.78 295 ARG D N 1
ATOM 9791 C CA . ARG D 1 295 ? 41.344 30.048 67.250 1.00 12.81 295 ARG D CA 1
ATOM 9792 C C . ARG D 1 295 ? 40.725 29.391 68.474 1.00 13.33 295 ARG D C 1
ATOM 9793 O O . ARG D 1 295 ? 41.238 28.392 68.988 1.00 13.09 295 ARG D O 1
ATOM 9801 N N . SER D 1 296 ? 39.605 29.950 68.938 1.00 11.41 296 SER D N 1
ATOM 9802 C CA . SER D 1 296 ? 38.830 29.379 70.034 1.00 13.08 296 SER D CA 1
ATOM 9803 C C . SER D 1 296 ? 37.673 28.516 69.548 1.00 18.93 296 SER D C 1
ATOM 9804 O O . SER D 1 296 ? 37.472 27.402 70.043 1.00 16.09 296 SER D O 1
ATOM 9807 N N . ASN D 1 297 ? 36.904 29.011 68.590 1.00 11.53 297 ASN D N 1
ATOM 9808 C CA . ASN D 1 297 ? 35.664 28.380 68.162 1.00 13.16 297 ASN D CA 1
ATOM 9809 C C . ASN D 1 297 ? 35.932 27.525 66.929 1.00 13.81 297 ASN D C 1
ATOM 9810 O O . ASN D 1 297 ? 36.312 28.045 65.874 1.00 13.42 297 ASN D O 1
ATOM 9815 N N . THR D 1 298 ? 35.722 26.219 67.063 1.00 12.84 298 THR D N 1
ATOM 9816 C CA . THR D 1 298 ? 35.850 25.307 65.937 1.00 11.63 298 THR D CA 1
ATOM 9817 C C . THR D 1 298 ? 34.713 24.295 65.977 1.00 13.89 298 THR D C 1
ATOM 9818 O O . THR D 1 298 ? 34.428 23.729 67.049 1.00 15.26 298 THR D O 1
ATOM 9822 N N . PRO D 1 299 ? 34.046 24.060 64.845 1.00 11.54 299 PRO D N 1
ATOM 9823 C CA . PRO D 1 299 ? 33.017 23.024 64.778 1.00 13.34 299 PRO D CA 1
ATOM 9824 C C . PRO D 1 299 ? 33.554 21.624 64.526 1.00 16.43 299 PRO D C 1
ATOM 9825 O O . PRO D 1 299 ? 32.757 20.731 64.227 1.00 14.52 299 PRO D O 1
ATOM 9829 N N . ALA D 1 300 ? 34.874 21.433 64.625 1.00 14.52 300 ALA D N 1
ATOM 9830 C CA . ALA D 1 300 ? 35.491 20.162 64.256 1.00 14.97 300 ALA D CA 1
ATOM 9831 C C . ALA D 1 300 ? 34.864 18.991 65.004 1.00 18.35 300 ALA D C 1
ATOM 9832 O O . ALA D 1 300 ? 34.549 17.960 64.401 1.00 16.76 300 ALA D O 1
ATOM 9834 N N . LYS D 1 301 ? 34.650 19.136 66.313 1.00 17.43 301 LYS D N 1
ATOM 9835 C CA . LYS D 1 301 ? 34.113 18.016 67.080 1.00 19.85 301 LYS D CA 1
ATOM 9836 C C . LYS D 1 301 ? 32.651 17.767 66.737 1.00 16.27 301 LYS D C 1
ATOM 9837 O O . LYS D 1 301 ? 32.238 16.614 66.562 1.00 19.67 301 LYS D O 1
ATOM 9843 N N . ALA D 1 302 ? 31.860 18.839 66.613 1.00 20.64 302 ALA D N 1
ATOM 9844 C CA . ALA D 1 302 ? 30.438 18.691 66.319 1.00 20.36 302 ALA D CA 1
ATOM 9845 C C . ALA D 1 302 ? 30.216 18.064 64.949 1.00 18.84 302 ALA D C 1
ATOM 9846 O O . ALA D 1 302 ? 29.326 17.222 64.782 1.00 17.90 302 ALA D O 1
ATOM 9848 N N . TRP D 1 303 ? 31.023 18.453 63.957 1.00 17.55 303 TRP D N 1
ATOM 9849 C CA . TRP D 1 303 ? 30.846 17.997 62.584 1.00 14.89 303 TRP D CA 1
ATOM 9850 C C . TRP D 1 303 ? 31.617 16.721 62.278 1.00 17.62 303 TRP D C 1
ATOM 9851 O O . TRP D 1 303 ? 31.375 16.106 61.231 1.00 16.70 303 TRP D O 1
ATOM 9862 N N . GLY D 1 304 ? 32.529 16.312 63.156 1.00 16.86 304 GLY D N 1
ATOM 9863 C CA . GLY D 1 304 ? 33.356 15.158 62.878 1.00 16.82 304 GLY D CA 1
ATOM 9864 C C . GLY D 1 304 ? 34.330 15.373 61.746 1.00 17.55 304 GLY D C 1
ATOM 9865 O O . GLY D 1 304 ? 34.801 14.398 61.149 1.00 17.42 304 GLY D O 1
ATOM 9866 N N . ILE D 1 305 ? 34.621 16.630 61.410 1.00 15.94 305 ILE D N 1
ATOM 9867 C CA . ILE D 1 305 ? 35.609 16.976 60.392 1.00 17.75 305 ILE D CA 1
ATOM 9868 C C . ILE D 1 305 ? 36.320 18.232 60.860 1.00 18.89 305 ILE D C 1
ATOM 9869 O O . ILE D 1 305 ? 35.665 19.229 61.177 1.00 14.24 305 ILE D O 1
ATOM 9874 N N . ASP D 1 306 ? 37.651 18.209 60.885 1.00 15.00 306 ASP D N 1
ATOM 9875 C CA . ASP D 1 306 ? 38.392 19.433 61.180 1.00 16.51 306 ASP D CA 1
ATOM 9876 C C . ASP D 1 306 ? 38.493 20.237 59.891 1.00 14.36 306 ASP D C 1
ATOM 9877 O O . ASP D 1 306 ? 39.376 20.000 59.063 1.00 13.77 306 ASP D O 1
ATOM 9882 N N . VAL D 1 307 ? 37.579 21.194 59.717 1.00 15.57 307 VAL D N 1
ATOM 9883 C CA . VAL D 1 307 ? 37.585 22.027 58.519 1.00 16.44 307 VAL D CA 1
ATOM 9884 C C . VAL D 1 307 ? 38.810 22.919 58.436 1.00 17.71 307 VAL D C 1
ATOM 9885 O O . VAL D 1 307 ? 39.098 23.460 57.363 1.00 17.43 307 VAL D O 1
ATOM 9889 N N . TYR D 1 308 ? 39.539 23.085 59.537 1.00 14.21 308 TYR D N 1
ATOM 9890 C CA . TYR D 1 308 ? 40.756 23.883 59.566 1.00 15.46 308 TYR D CA 1
ATOM 9891 C C . TYR D 1 308 ? 42.006 23.030 59.406 1.00 21.15 308 TYR D C 1
ATOM 9892 O O . TYR D 1 308 ? 43.110 23.500 59.699 1.00 23.06 308 TYR D O 1
ATOM 9901 N N . ALA D 1 309 ? 41.854 21.793 58.938 1.00 15.22 309 ALA D N 1
ATOM 9902 C CA . ALA D 1 309 ? 42.972 20.875 58.794 1.00 16.15 309 ALA D CA 1
ATOM 9903 C C . ALA D 1 309 ? 43.974 21.352 57.745 1.00 21.82 309 ALA D C 1
ATOM 9904 O O . ALA D 1 309 ? 45.148 21.015 57.839 1.00 20.42 309 ALA D O 1
#

Foldseek 3Di:
DFDQFPLRDTARQEAAECQPPDLVQPLVLVLLLLLLPHQEYEEELVSVNLLSQLVSVVVCVVVPSDHPVSHAYEYEDELLCLVPQVLLLVLSCVSSVHQAHAEYEHAEQFHAHHDDRSDDDQDADPVLAGRGDDPHHPLNSQVVVVVCCVVRRYSAYAYEQQFPVRLVVCVVRPPRRHREYEYADWLQAHNVVRCVSCVVVRHAYEHECQQVCPVNLCVVQVDDGCQPPPLLVVVCVVVVAGSLLLGSLLCVVVRHRYHYYDSDSVVSSRNVPNPPDHADPVSNVSSNVSYNNDDRDFCCNVRVHRPVD/DWDQFPLRDTHRQEAAEDQPADLVQLLVQVLLLLLLPHAEYEEELVSLRLLSLLVSVVVCPVVVSDDPVRHQYEYEDEQLCLVPQVLQLVLSCVSSVHQAHAEYEHAEQFHAHHDDRSDDDQDADPVQATRGDPPHHPLNSVVVVVVCCVVRRYSFYAYEQQFPVRLVVCVVRPPRRHREYEYADWLQAHNVVRCVSCVVVRHAYEHPCQQVCPVNLCVVQVDDGCQPPVLLVVVCVVFVAGSLLLGSLLCVVVRHRYHYYDSDSVVSNRNVPNPPDHQDPVSNVSSNVSYNNDHRDFCCNNRVHRPVD/DWDQFPLRDTHDLEAAECAPQDQVCQLVQVLLLLLLPHQEYEEELVSVNLLVQLVSVVCCCVVVSDHPVRHAYEYEDELQCLVPQVLQLVLSCVSSVHQAHAEYEHAEQFHFHHDDHSGDDQDADPVQAGRTDPPHHPLNSQVVVVVCCVVVRYSAYAYEQAFLVRLVVCVVRPPRRHREYEYADWLQAHPVVRCVSCVVVRHAYEHPCQQVCPPNLCPVQVDDGCQPPPLLVVVCVVFVAGSLLLGSLLCVVVRHRYHYYDNDSVVSSRNVPNPPDHADPVSNVSSNVSYNSDRRDFCCNVNVHRPVD/DWDQFPLRDTHRQEAAECQPADLVQLLVQVLLLLLLPHAEYEEELVSVNLLSQLVNVVVCVVVVSDDPVSHAYEYEDELLCLVPQVLQLVLSCVSNVHQAHAEYEHAEQFHAHHDDRSDDDQDADPVLATRGDPPHHPLNSQVVVVVCCVVVRYSFYAYEAQFLVRLVVCVVRPPRRHREYEYADWLQAHNVVRCVSCVVVRHAYEHPCQQVCPPNLCVVQVDDGCQPPPLLVVVCVVFVAGSLLLSSLLCVVVRHRYHYYDNDSVVSSRNVPNPPDHADPVSNVSSNVSYNNDDRDFCCNVNVHRPVD

InterPro domains:
  IPR018170 Aldo/keto reductase, conserved site [PS00062] (145-162)
  IPR018170 Aldo/keto reductase, conserved site [PS00063] (259-274)
  IPR018170 Aldo/keto reductase, conserved site [PS00798] (37-54)
  IPR020471 Aldo-keto reductase [PIRSF000097] (2-301)
  IPR020471 Aldo-keto reductase [PR00069] (33-57)
  IPR020471 Aldo-keto reductase [PR00069] (91-109)
  IPR020471 Aldo-keto reductase [PR00069] (145-162)
  IPR020471 Aldo-keto reductase [PR00069] (179-208)
  IPR020471 Aldo-keto reductase [PR00069] (226-250)
  IPR020471 Aldo-keto reductase [PTHR43827] (3-306)
  IPR023210 NADP-dependent oxidoreductase domain [PF00248] (15-289)
  IPR036812 NAD(P)-dependent oxidoreductase domain superfamily [G3DSA:3.20.20.100] (1-307)
  IPR036812 NAD(P)-dependent oxidoreductase domain superfamily [SSF51430] (3-299)
  IPR044485 Aldo-keto reductase family 2A [cd19112] (1-308)

Sequence (1236 aa):
MAITLNSGFKMPVLGLGVWRMDRNEIKNLLLSAINLGYRHFDCAADYKNELEVGEAFKEAFDTDLVKREDLFITTKLWNSDHGHVIEACKNSLKKLQLEYLDLYLIHFPMASKHSGIGTTRSILDDEGVLEVDTTISLEATWHEMEKLVEMGLVRSIGISNYDVYLTRDILSYSKIKPAVNQIETHPYFQRDSLIKFCHKYGIAITAHTPLGGALANTERFGSVSCLDDPVLKKLSDKHNKSPAQIVLRWGVQRNNTIVVIPKSSKTKRLEENLNIFDFELSKEDMELIKTMERNQRSNTPAKAWGIDVYAMAITLNSGFKMPVLGLGVWRMDRNEIKNLLLSAINLGYRHFDCAADYKNELEVGEAFKEAFDTDLVKREDLFITTKLWNSDHGHVIEACKNSLKKLQLEYLDLYLIHFPMASKHSGIGTTRRSILDDEGVLEVDTTISLEATWHEMEKLVEMGLVRSIGISNYDVYLTRDILSYSKIKPAVNQIETHPYFQRDSLIKFCHKYGIAITAHTPLGGALANTERFGSVSCLDDPVLKKLSDKHNKSPAQIVLRWGVQRNNTIVVIPKSSKTKRLEENLNIFDFELSKEDMELIKTMERNQRSNTPAKAWGIDVYAMAITLNSGFKMPVLGLGVWRMDRNEIKNLLLSAINLGYRHFDCAADYKNELEVGEAFKEAFDTDLVKREDLFITTKLWNSDHGHVIEACKNSLKKLQLEYLDLYLIHFPMASKHSGIGTTRSILDDEGVLEVDTTISLEATWHEM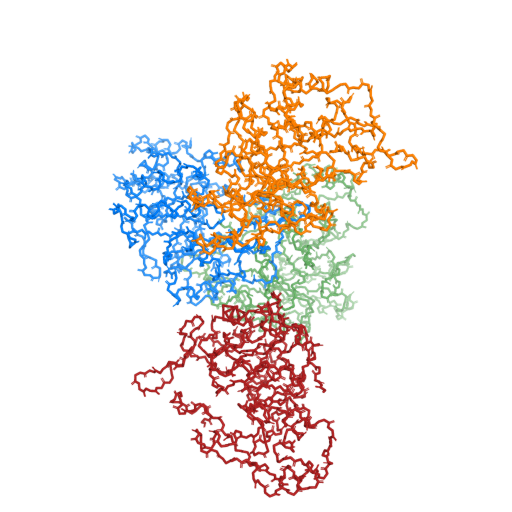EKLVEMGLVRSIGISNYDVYLTRDILSYSKIKPAVNQIETHPYFQRDSLIKFCHKYGIAITAHTPLGGALANTERFGSVSCLDDPVLKKLSDKHNKSPAQIVLRWGVQRNNTIVVIPKSSKTKRLEENLNIFDFELSKEDMELIKTMERNQRSNTPAKAWGIDVYAMAITLNSGFKMPVLGLGVWRMDRNEIKNLLLSAINLGYRHFDCAADYKNELEVGEAFKEAFDTDLVKREDLFITTKLWNSDHGHVIEACKNSLKKLQLEYLDLYLIHFPMASKHSGIGTTRSILDDEGVLEVDTTISLEATWHEMEKLVEMGLVRSIGISNYDVYLTRDILSYSKIKPAVNQIETHPYFQRDSLIKFCHKYGIAITAHTPLGGALANTERFGSVSCLDDPVLKKLSDKHNKSPAQIVLRWGVQRNNTIVVIPKSSKTKRLEENLNIFDFELSKEDMELIKTMERNQRSNTPAKAWGIDVYA

Radius of gyration: 36.32 Å; Cα contacts (8 Å, |Δi|>4): 2552; chains: 4; bounding box: 97×82×98 Å

B-factor: mean 25.96, std 11.61, range [8.09, 90.02]